Protein AF-A0A0B0MPN0-F1 (afdb_monomer_lite)

Sequence (778 aa):
MEGIQHKTVSVNGINMHIAEKGEGPLILFLHGFPELWYSWRNQINGLAALGYRALAPDLRGYGGTDAPDSVADYTCCHLVGDLIALLDTVAPQEKEDKVFVVGHDWGAIIAWYLCLFRPDRVKALFNLSVPFIPYDPRFKPVETWKAFYGKDHYIVRFQEPGVMEAEFAEIGVGRAVLELLSYRVPDPLYLPKGNLFGHPLDSPVNLPPWLSEKDADYYATQFQITGITGALNYYRNFDRNWELSAPWWKSQIKVPVKFAMGDLDLVYTMPVSVNGINMHIAEKGEGPLILFIHGFPELWYTWRHQINGLAALGYRALAPDLRGYGGTDAPDCVADYTCFHAVGDLIALLDMEAPPEKEDKVFVVGHDWGAIIAWFLCLFRPDRVKALFTLSAPFITCDPRFKPVETLEVLLGKDYYIVRFQEPGEMEAEFAEISLRRAVLELLSYRIPDPLYLRKGNLFGHPLDCPVNLPPWLSDQDADYYANQFQETGITGALNYYRNIDTDWELLAPWWKSQIQVPVKFAMGDHDLVYTMPGVKDYILNGGLKRNVPFLEEALVINGVSHWINEEIPDQINQLLPDKVKALVNLSVPFLRTHREIKPVDFWRSYYGADHYIYRFQKPGEIEAEFAEIGVERVEKELLTDFPVFLPKGKLFKRPLDEPITLPSWLSEEEANYYVTVFQKTGYTGALNFYRNFNRNWELLKPWVGSKIKAPTKFIVGDKDLVYHMPGIKDYIHNGGFQEDVPSLQQVVVMEGVGHFINMVKPDEINKYISDFFTQFV

pLDDT: mean 89.22, std 8.21, range [44.94, 98.81]

InterPro domains:
  IPR000073 Alpha/beta hydrolase fold-1 [PF00561] (25-135)
  IPR000073 Alpha/beta hydrolase fold-1 [PF00561] (288-412)
  IPR000639 Epoxide hydrolase-like [PR00412] (294-312)
  IPR000639 Epoxide hydrolase-like [PR00412] (314-329)
  IPR000639 Epoxide hydrolase-like [PR00412] (364-377)
  IPR000639 Epoxide hydrolase-like [PR00412] (378-391)
  IPR000639 Epoxide hydrolase-like [PR00412] (518-534)
  IPR000639 Epoxide hydrolase-like [PR00412] (558-580)
  IPR029058 Alpha/Beta hydrolase fold [G3DSA:3.40.50.1820] (1-271)
  IPR029058 Alpha/Beta hydrolase fold [G3DSA:3.40.50.1820] (272-576)
  IPR029058 Alpha/Beta hydrolase fold [G3DSA:3.40.50.1820] (577-777)
  IPR029058 Alpha/Beta hydrolase fold [SSF53474] (2-271)
  IPR029058 Alpha/Beta hydrolase fold [SSF53474] (272-577)
  IPR029058 Alpha/Beta hydrolase fold [SSF53474] (577-776)

Organism: Gossypium arboreum (NCBI:txid29729)

Structure (mmCIF, N/CA/C/O backbone):
data_AF-A0A0B0MPN0-F1
#
_entry.id   AF-A0A0B0MPN0-F1
#
loop_
_atom_site.group_PDB
_atom_site.id
_atom_site.type_symbol
_atom_site.label_atom_id
_atom_site.label_alt_id
_atom_site.label_comp_id
_atom_site.label_asym_id
_atom_site.label_entity_id
_atom_site.label_seq_id
_atom_site.pdbx_PDB_ins_code
_atom_site.Cartn_x
_atom_site.Cartn_y
_atom_site.Cartn_z
_atom_site.occupancy
_atom_site.B_iso_or_equiv
_atom_site.auth_seq_id
_atom_site.auth_comp_id
_atom_site.auth_asym_id
_atom_site.auth_atom_id
_atom_site.pdbx_PDB_model_num
ATOM 1 N N . MET A 1 1 ? -13.132 22.025 31.956 1.00 59.91 1 MET A N 1
ATOM 2 C CA . MET A 1 1 ? -13.134 21.162 33.161 1.00 59.91 1 MET A CA 1
ATOM 3 C C . MET A 1 1 ? -14.427 21.266 33.968 1.00 59.91 1 MET A C 1
ATOM 5 O O . MET A 1 1 ? -14.692 20.375 34.759 1.00 59.91 1 MET A O 1
ATOM 9 N N . GLU A 1 2 ? -15.248 22.305 33.779 1.00 74.38 2 GLU A N 1
ATOM 10 C CA . GLU A 1 2 ? -16.488 22.480 34.542 1.00 74.38 2 GLU A CA 1
ATOM 11 C C . GLU A 1 2 ? -17.448 21.277 34.396 1.00 74.38 2 GLU A C 1
ATOM 13 O O . GLU A 1 2 ? -17.776 20.826 33.290 1.00 74.38 2 GLU A O 1
ATOM 18 N N . GLY A 1 3 ? -17.860 20.719 35.536 1.00 86.69 3 GLY A N 1
ATOM 19 C CA . GLY A 1 3 ? -18.808 19.607 35.622 1.00 86.69 3 GLY A CA 1
ATOM 20 C C . GLY A 1 3 ? -18.246 18.201 35.379 1.00 86.69 3 GLY A C 1
ATOM 21 O O . GLY A 1 3 ? -19.047 17.274 35.312 1.00 86.69 3 GLY A O 1
ATOM 22 N N . ILE A 1 4 ? -16.927 18.014 35.234 1.00 96.25 4 ILE A N 1
ATOM 23 C CA . ILE A 1 4 ? -16.315 16.673 35.313 1.00 96.25 4 ILE A CA 1
ATOM 24 C C . ILE A 1 4 ? -16.164 16.315 36.795 1.00 96.25 4 ILE A C 1
ATOM 26 O O . ILE A 1 4 ? -15.570 17.075 37.560 1.00 96.25 4 ILE A O 1
ATOM 30 N N . GLN A 1 5 ? -16.739 15.187 37.211 1.00 96.75 5 GLN A N 1
ATOM 31 C CA . GLN A 1 5 ? -16.654 14.702 38.586 1.00 96.75 5 GLN A CA 1
ATOM 32 C C . GLN A 1 5 ? -15.420 13.823 38.750 1.00 96.75 5 GLN A C 1
ATOM 34 O O . GLN A 1 5 ? -15.197 12.921 37.949 1.00 96.75 5 GLN A O 1
ATOM 39 N N . HIS A 1 6 ? -14.661 14.057 39.817 1.00 97.38 6 HIS A N 1
ATOM 40 C CA . HIS A 1 6 ? -13.520 13.227 40.188 1.00 97.38 6 HIS A CA 1
ATOM 41 C C . HIS A 1 6 ? -13.854 12.396 41.418 1.00 97.38 6 HIS A C 1
ATOM 43 O O . HIS A 1 6 ? -14.409 12.918 42.388 1.00 97.38 6 HIS A O 1
ATOM 49 N N . LYS A 1 7 ? -13.527 11.106 41.376 1.00 96.75 7 LYS A N 1
ATOM 50 C CA . LYS A 1 7 ? -13.736 10.173 42.486 1.00 96.75 7 LYS A CA 1
ATOM 51 C C . LYS A 1 7 ? -12.523 9.270 42.624 1.00 96.75 7 LYS A C 1
ATOM 53 O O . LYS A 1 7 ? -11.818 9.020 41.653 1.00 96.75 7 LYS A O 1
ATOM 58 N N . THR A 1 8 ? -12.331 8.752 43.826 1.00 97.94 8 THR A N 1
ATOM 59 C CA . THR A 1 8 ? -11.408 7.651 44.087 1.00 97.94 8 THR A CA 1
ATOM 60 C C . THR A 1 8 ? -12.241 6.443 44.480 1.00 97.94 8 THR A C 1
ATOM 62 O O . THR A 1 8 ? -13.089 6.543 45.370 1.00 97.94 8 THR A O 1
ATOM 65 N N . VAL A 1 9 ? -12.038 5.322 43.797 1.00 97.50 9 VAL A N 1
ATOM 66 C CA . VAL A 1 9 ? -12.771 4.072 44.021 1.00 97.50 9 VAL A CA 1
ATOM 67 C C . VAL A 1 9 ? -11.791 2.941 44.300 1.00 97.50 9 VAL A C 1
ATOM 69 O O . VAL A 1 9 ? -10.774 2.818 43.626 1.00 97.50 9 VAL A O 1
ATOM 72 N N . SER A 1 10 ? -12.077 2.112 45.302 1.00 97.75 10 SER A N 1
ATOM 73 C CA . SER A 1 10 ? -11.238 0.952 45.613 1.00 97.75 10 SER A CA 1
ATOM 74 C C . SER A 1 10 ? -11.601 -0.209 44.687 1.00 97.75 10 SER A C 1
ATOM 76 O O . SER A 1 10 ? -12.720 -0.718 44.738 1.00 97.75 10 SER A O 1
ATOM 78 N N . VAL A 1 11 ? -10.663 -0.625 43.839 1.00 95.50 11 VAL A N 1
ATOM 79 C CA . VAL A 1 11 ? -10.842 -1.647 42.799 1.00 95.50 11 VAL A CA 1
ATOM 80 C C . VAL A 1 11 ? -9.646 -2.589 42.819 1.00 95.50 11 VAL A C 1
ATOM 82 O O . VAL A 1 11 ? -8.511 -2.139 42.863 1.00 95.50 11 VAL A O 1
ATOM 85 N N . ASN A 1 12 ? -9.882 -3.904 42.835 1.00 95.00 12 ASN A N 1
ATOM 86 C CA . ASN A 1 12 ? -8.824 -4.921 42.714 1.00 95.00 12 ASN A CA 1
ATOM 87 C C . ASN A 1 12 ? -7.579 -4.690 43.618 1.00 95.00 12 ASN A C 1
ATOM 89 O O . ASN A 1 12 ? -6.437 -4.896 43.210 1.00 95.00 12 ASN A O 1
ATOM 93 N N . GLY A 1 13 ? -7.801 -4.228 44.855 1.00 95.19 13 GLY A N 1
ATOM 94 C CA . GLY A 1 13 ? -6.736 -3.973 45.835 1.00 95.19 13 GLY A CA 1
ATOM 95 C C . GLY A 1 13 ? -5.993 -2.637 45.698 1.00 95.19 13 GLY A C 1
ATOM 96 O O . GLY A 1 13 ? -5.066 -2.414 46.470 1.00 95.19 13 GLY A O 1
ATOM 97 N N . ILE A 1 14 ? -6.400 -1.752 44.782 1.00 97.81 14 ILE A N 1
ATOM 98 C CA . ILE A 1 14 ? -5.857 -0.395 44.611 1.00 97.81 14 ILE A CA 1
ATOM 99 C C . ILE A 1 14 ? -6.950 0.672 44.734 1.00 97.81 14 ILE A C 1
ATOM 101 O O . ILE A 1 14 ? -8.127 0.412 44.484 1.00 97.81 14 ILE A O 1
ATOM 105 N N . ASN A 1 15 ? -6.572 1.893 45.100 1.00 98.44 15 ASN A N 1
ATOM 106 C CA . ASN A 1 15 ? -7.419 3.071 44.969 1.00 98.44 15 ASN A CA 1
ATOM 107 C C . ASN A 1 15 ? -7.193 3.693 43.592 1.00 98.44 15 ASN A C 1
ATOM 109 O O . ASN A 1 15 ? -6.090 4.124 43.266 1.00 98.44 15 ASN A O 1
ATOM 113 N N . MET A 1 16 ? -8.248 3.726 42.781 1.00 98.56 16 MET A N 1
ATOM 114 C CA . MET A 1 16 ? -8.216 4.238 41.418 1.00 98.56 16 MET A CA 1
ATOM 115 C C . MET A 1 16 ? -8.926 5.581 41.334 1.00 98.56 16 MET A C 1
ATOM 117 O O . MET A 1 16 ? -10.094 5.707 41.714 1.00 98.56 16 MET A O 1
ATOM 121 N N . HIS A 1 17 ? -8.219 6.585 40.826 1.00 98.44 17 HIS A N 1
ATOM 122 C CA . HIS A 1 17 ? -8.809 7.852 40.430 1.00 98.44 17 HIS A CA 1
ATOM 123 C C . HIS A 1 17 ? -9.611 7.676 39.142 1.00 98.44 17 HIS A C 1
ATOM 125 O O . HIS A 1 17 ? -9.168 7.028 38.194 1.00 98.44 17 HIS A O 1
ATOM 131 N N . ILE A 1 18 ? -10.800 8.274 39.120 1.00 98.38 18 ILE A N 1
ATOM 132 C CA . ILE A 1 18 ? -11.660 8.348 37.946 1.00 98.38 18 ILE A CA 1
ATOM 133 C C . ILE A 1 18 ? -12.172 9.765 37.723 1.00 98.38 18 ILE A C 1
ATOM 135 O O . ILE A 1 18 ? -12.485 10.494 38.668 1.00 98.38 18 ILE A O 1
ATOM 139 N N . ALA A 1 19 ? -12.319 10.125 36.453 1.00 98.12 19 ALA A N 1
ATOM 140 C CA . ALA A 1 19 ? -13.004 11.314 35.979 1.00 98.12 19 ALA A CA 1
ATOM 141 C C . ALA A 1 19 ? -14.244 10.905 35.175 1.00 98.12 19 ALA A C 1
ATOM 143 O O . ALA A 1 19 ? -14.139 10.134 34.220 1.00 98.12 19 ALA A O 1
ATOM 144 N N . GLU A 1 20 ? -15.423 11.413 35.536 1.00 97.19 20 GLU A N 1
ATOM 145 C CA . GLU A 1 20 ? -16.668 11.056 34.853 1.00 97.19 20 GLU A CA 1
ATOM 146 C C . GLU A 1 20 ? -17.622 12.228 34.612 1.00 97.19 20 GLU A C 1
ATOM 148 O O . GLU A 1 20 ? -17.629 13.222 35.345 1.00 97.19 20 GLU A O 1
ATOM 153 N N . LYS A 1 21 ? -18.452 12.104 33.569 1.00 97.38 21 LYS A N 1
ATOM 154 C CA . LYS A 1 21 ? -19.529 13.052 33.250 1.00 97.38 21 LYS A CA 1
ATOM 155 C C . LYS A 1 21 ? -20.630 12.389 32.413 1.00 97.38 21 LYS A C 1
ATOM 157 O O . LYS A 1 21 ? -20.330 11.611 31.512 1.00 97.38 21 LYS A O 1
ATOM 162 N N . GLY A 1 22 ? -21.888 12.761 32.660 1.00 94.56 22 GLY A N 1
ATOM 163 C CA . GLY A 1 22 ? -23.066 12.257 31.936 1.00 94.56 22 GLY A CA 1
ATOM 164 C C . GLY A 1 22 ? -23.755 11.069 32.622 1.00 94.56 22 GLY A C 1
ATOM 165 O O . GLY A 1 22 ? -23.261 10.559 33.623 1.00 94.56 22 GLY A O 1
ATOM 166 N N . GLU A 1 23 ? -24.917 10.656 32.103 1.00 89.00 23 GLU A N 1
ATOM 167 C CA . GLU A 1 23 ? -25.821 9.692 32.771 1.00 89.00 23 GLU A CA 1
ATOM 168 C C . GLU A 1 23 ? -26.392 8.589 31.847 1.00 89.00 23 GLU A C 1
ATOM 170 O O . GLU A 1 23 ? -27.219 7.795 32.287 1.00 89.00 23 GLU A O 1
ATOM 175 N N . GLY A 1 24 ? -25.977 8.517 30.576 1.00 92.31 24 GLY A N 1
ATOM 176 C CA . GLY A 1 24 ? -26.440 7.488 29.628 1.00 92.31 24 GLY A CA 1
ATOM 177 C C . GLY A 1 24 ? -25.464 6.318 29.449 1.00 92.31 24 GLY A C 1
ATOM 178 O O . GLY A 1 24 ? -24.717 6.025 30.381 1.00 92.31 24 GLY A O 1
ATOM 179 N N . PRO A 1 25 ? -25.436 5.656 28.270 1.00 94.25 25 PRO A N 1
ATOM 180 C CA . PRO A 1 25 ? -24.582 4.491 28.044 1.00 94.25 25 PRO A CA 1
ATOM 181 C C . PRO A 1 25 ? -23.108 4.788 28.326 1.00 94.25 25 PRO A C 1
ATOM 183 O O . PRO A 1 25 ? -22.572 5.789 27.838 1.00 94.25 25 PRO A O 1
ATOM 186 N N . LEU A 1 26 ? -22.462 3.909 29.088 1.00 96.81 26 LEU A N 1
ATOM 187 C CA . LEU A 1 26 ? -21.080 4.085 29.511 1.00 96.81 26 LEU A CA 1
ATOM 188 C C . LEU A 1 26 ? -20.071 3.894 28.369 1.00 96.81 26 LEU A C 1
ATOM 190 O O . LEU A 1 26 ? -20.081 2.893 27.643 1.00 96.81 26 LEU A O 1
ATOM 194 N N . ILE A 1 27 ? -19.164 4.864 28.265 1.00 98.06 27 ILE A N 1
ATOM 195 C CA . ILE A 1 27 ? -17.950 4.824 27.454 1.00 98.06 27 ILE A CA 1
ATOM 196 C C . ILE A 1 27 ? -16.753 4.874 28.403 1.00 98.06 27 ILE A C 1
ATOM 198 O O . ILE A 1 27 ? -16.539 5.879 29.086 1.00 98.06 27 ILE A O 1
ATOM 202 N N . LEU A 1 28 ? -15.985 3.788 28.433 1.00 98.50 28 LEU A N 1
ATOM 203 C CA . LEU A 1 28 ? -14.734 3.678 29.172 1.00 98.50 28 LEU A CA 1
ATOM 204 C C . LEU A 1 28 ? -13.570 4.137 28.288 1.00 98.50 28 LEU A C 1
ATOM 206 O O . LEU A 1 28 ? -13.326 3.553 27.234 1.00 98.50 28 LEU A O 1
ATOM 210 N N . PHE A 1 29 ? -12.846 5.156 28.735 1.00 98.81 29 PHE A N 1
ATOM 211 C CA . PHE A 1 29 ? -11.676 5.703 28.056 1.00 98.81 29 PHE A CA 1
ATOM 212 C C . PHE A 1 29 ? -10.381 5.247 28.720 1.00 98.81 29 PHE A C 1
ATOM 214 O O . PHE A 1 29 ? -10.213 5.439 29.918 1.00 98.81 29 PHE A O 1
ATOM 221 N N . LEU A 1 30 ? -9.450 4.692 27.950 1.00 98.81 30 LEU A N 1
ATOM 222 C CA . LEU A 1 30 ? -8.165 4.188 28.433 1.00 98.81 30 LEU A CA 1
ATOM 223 C C . LEU A 1 30 ? -7.036 4.987 27.776 1.00 98.81 30 LEU A C 1
ATOM 225 O O . LEU A 1 30 ? -6.897 4.964 26.554 1.00 98.81 30 LEU A O 1
ATOM 229 N N . HIS A 1 31 ? -6.271 5.726 28.580 1.00 98.38 31 HIS A N 1
ATOM 230 C CA . HIS A 1 31 ? -5.161 6.563 28.112 1.00 98.38 31 HIS A CA 1
ATOM 231 C C . HIS A 1 31 ? -3.860 5.762 27.928 1.00 98.38 31 HIS A C 1
ATOM 233 O O . HIS A 1 31 ? -3.738 4.642 28.425 1.00 98.38 31 HIS A O 1
ATOM 239 N N . GLY A 1 32 ? -2.893 6.356 27.232 1.00 95.88 32 GLY A N 1
ATOM 240 C CA . GLY A 1 32 ? -1.575 5.781 26.972 1.00 95.88 32 GLY A CA 1
ATOM 241 C C . GLY A 1 32 ? -0.439 6.318 27.843 1.00 95.88 32 GLY A C 1
ATOM 242 O O . GLY A 1 32 ? -0.651 6.824 28.948 1.00 95.88 32 GLY A O 1
ATOM 243 N N . PHE A 1 33 ? 0.779 6.220 27.320 1.00 94.44 33 PHE A N 1
ATOM 244 C CA . PHE A 1 33 ? 2.017 6.742 27.874 1.00 94.44 33 PHE A CA 1
ATOM 245 C C . PHE A 1 33 ? 2.575 7.886 27.006 1.00 94.44 33 PHE A C 1
ATOM 247 O O . PHE A 1 33 ? 2.724 7.702 25.801 1.00 94.44 33 PHE A O 1
ATOM 254 N N . PRO A 1 34 ? 2.987 9.027 27.592 1.00 92.62 34 PRO A N 1
ATOM 255 C CA . PRO A 1 34 ? 2.800 9.462 28.979 1.00 92.62 34 PRO A CA 1
ATOM 256 C C . PRO A 1 34 ? 1.518 10.302 29.129 1.00 92.62 34 PRO A C 1
ATOM 258 O O . PRO A 1 34 ? 1.550 11.531 29.100 1.00 92.62 34 PRO A O 1
ATOM 261 N N . GLU A 1 35 ? 0.373 9.641 29.304 1.00 95.12 35 GLU A N 1
ATOM 262 C CA . GLU A 1 35 ? -0.936 10.296 29.402 1.00 95.12 35 GLU A CA 1
ATOM 263 C C . GLU A 1 35 ? -1.612 10.081 30.764 1.00 95.12 35 GLU A C 1
ATOM 265 O O . GLU A 1 35 ? -1.098 9.375 31.628 1.00 95.12 35 GLU A O 1
ATOM 270 N N . LEU A 1 36 ? -2.776 10.714 30.944 1.00 97.19 36 LEU A N 1
ATOM 271 C CA . LEU A 1 36 ? -3.652 10.638 32.120 1.00 97.19 36 LEU A CA 1
ATOM 272 C C . LEU A 1 36 ? -5.120 10.642 31.660 1.00 97.19 36 LEU A C 1
ATOM 274 O O . LEU A 1 36 ? -5.398 10.876 30.478 1.00 97.19 36 LEU A O 1
ATOM 278 N N . TRP A 1 37 ? -6.084 10.525 32.585 1.00 97.56 37 TRP A N 1
ATOM 279 C CA . TRP A 1 37 ? -7.514 10.772 32.303 1.00 97.56 37 TRP A CA 1
ATOM 280 C C . TRP A 1 37 ? -7.729 12.086 31.523 1.00 97.56 37 TRP A C 1
ATOM 282 O O . TRP A 1 37 ? -8.643 12.217 30.704 1.00 97.56 37 TRP A O 1
ATOM 292 N N . TYR A 1 38 ? -6.856 13.067 31.779 1.00 96.56 38 TYR A N 1
ATOM 293 C CA . TYR A 1 38 ? -6.881 14.411 31.221 1.00 96.56 38 TYR A CA 1
ATOM 294 C C . TYR A 1 38 ? -6.759 14.452 29.690 1.00 96.56 38 TYR A C 1
ATOM 296 O O . TYR A 1 38 ? -7.303 15.377 29.071 1.00 96.56 38 TYR A O 1
ATOM 304 N N . SER A 1 39 ? -6.148 13.445 29.054 1.00 95.44 39 SER A N 1
ATOM 305 C CA . SER A 1 39 ? -6.120 13.322 27.586 1.00 95.44 39 SER A CA 1
ATOM 306 C C . SER A 1 39 ? -7.526 13.276 26.992 1.00 95.44 39 SER A C 1
ATOM 308 O O . SER A 1 39 ? -7.770 13.815 25.916 1.00 95.44 39 SER A O 1
ATOM 310 N N . TRP A 1 40 ? -8.489 12.745 27.746 1.00 97.38 40 TRP A N 1
ATOM 311 C CA . TRP A 1 40 ? -9.870 12.575 27.310 1.00 97.38 40 TRP A CA 1
ATOM 312 C C . TRP A 1 40 ? -10.785 13.753 27.654 1.00 97.38 40 TRP A C 1
ATOM 314 O O . TRP A 1 40 ? -11.977 13.712 27.348 1.00 97.38 40 TRP A O 1
ATOM 324 N N . ARG A 1 41 ? -10.278 14.836 28.264 1.00 94.69 41 ARG A N 1
ATOM 325 C CA . ARG A 1 41 ? -11.098 15.966 28.759 1.00 94.69 41 ARG A CA 1
ATOM 326 C C . ARG A 1 41 ? -12.033 16.573 27.706 1.00 94.69 41 ARG A C 1
ATOM 328 O O . ARG A 1 41 ? -13.125 17.035 28.046 1.00 94.69 41 ARG A O 1
ATOM 335 N N . ASN A 1 42 ? -11.622 16.576 26.440 1.00 94.06 42 ASN A N 1
ATOM 336 C CA . ASN A 1 42 ? -12.426 17.100 25.338 1.00 94.06 42 ASN A CA 1
ATOM 337 C C . ASN A 1 42 ? -13.535 16.109 24.953 1.00 94.06 42 ASN A C 1
ATOM 339 O O . ASN A 1 42 ? -14.704 16.490 24.866 1.00 94.06 42 ASN A O 1
ATOM 343 N N . GLN A 1 43 ? -13.192 14.827 24.818 1.00 96.88 43 GLN A N 1
ATOM 344 C CA . GLN A 1 43 ? -14.112 13.739 24.483 1.00 96.88 43 GLN A CA 1
ATOM 345 C C . GLN A 1 43 ? -15.148 13.509 25.587 1.00 96.88 43 GLN A C 1
ATOM 347 O O . GLN A 1 43 ? -16.325 13.346 25.276 1.00 96.88 43 GLN A O 1
ATOM 352 N N . ILE A 1 44 ? -14.751 13.586 26.862 1.00 97.44 44 ILE A N 1
ATOM 353 C CA . ILE A 1 44 ? -15.660 13.491 28.014 1.00 97.44 44 ILE A CA 1
ATOM 354 C C . ILE A 1 44 ? -16.774 14.535 27.900 1.00 97.44 44 ILE A C 1
ATOM 356 O O . ILE A 1 44 ? -17.949 14.206 28.035 1.00 97.44 44 ILE A O 1
ATOM 360 N N . ASN A 1 45 ? -16.429 15.795 27.612 1.00 94.75 45 ASN A N 1
ATOM 361 C CA . ASN A 1 45 ? -17.429 16.854 27.473 1.00 94.75 45 ASN A CA 1
ATOM 362 C C . ASN A 1 45 ? -18.300 16.672 26.224 1.00 94.75 45 ASN A C 1
ATOM 364 O O . ASN A 1 45 ? -19.519 16.809 26.317 1.00 94.75 45 ASN A O 1
ATOM 368 N N . GLY A 1 46 ? -17.688 16.353 25.079 1.00 95.94 46 GLY A N 1
ATOM 369 C CA . GLY A 1 46 ? -18.405 16.173 23.816 1.00 95.94 46 GLY A CA 1
ATOM 370 C C . GLY A 1 46 ? -19.404 15.017 23.858 1.00 95.94 46 GLY A C 1
ATOM 371 O O . GLY A 1 46 ? -20.560 15.189 23.484 1.00 95.94 46 GLY A O 1
ATOM 372 N N . LEU A 1 47 ? -18.995 13.852 24.366 1.00 96.88 47 LEU A N 1
ATOM 373 C CA . LEU A 1 47 ? -19.862 12.673 24.426 1.00 96.88 47 LEU A CA 1
ATOM 374 C C . LEU A 1 47 ? -20.909 12.767 25.537 1.00 96.88 47 LEU A C 1
ATOM 376 O O . LEU A 1 47 ? -22.041 12.333 25.327 1.00 96.88 47 LEU A O 1
ATOM 380 N N . ALA A 1 48 ? -20.592 13.401 26.672 1.00 95.56 48 ALA A N 1
ATOM 381 C CA . ALA A 1 48 ? -21.598 13.677 27.695 1.00 95.56 48 ALA A CA 1
ATOM 382 C C . ALA A 1 48 ? -22.723 14.585 27.171 1.00 95.56 48 ALA A C 1
ATOM 384 O O . ALA A 1 48 ? -23.893 14.341 27.458 1.00 95.56 48 ALA A O 1
ATOM 385 N N . ALA A 1 49 ? -22.395 15.586 26.345 1.00 95.12 49 ALA A N 1
ATOM 386 C CA . ALA A 1 49 ? -23.392 16.439 25.692 1.00 95.12 49 ALA A CA 1
ATOM 387 C C . ALA A 1 49 ? -24.276 15.679 24.683 1.00 95.12 49 ALA A C 1
ATOM 389 O O . ALA A 1 49 ? -25.404 16.092 24.424 1.00 95.12 49 ALA A O 1
ATOM 390 N N . LEU A 1 50 ? -23.790 14.555 24.148 1.00 97.12 50 LEU A N 1
ATOM 391 C CA . LEU A 1 50 ? -24.546 13.645 23.280 1.00 97.12 50 LEU A CA 1
ATOM 392 C C . LEU A 1 50 ? -25.334 12.577 24.059 1.00 97.12 50 LEU A C 1
ATOM 394 O O . LEU A 1 50 ? -25.926 11.689 23.449 1.00 97.12 50 LEU A O 1
ATOM 398 N N . GLY A 1 51 ? -25.357 12.657 25.392 1.00 96.06 51 GLY A N 1
ATOM 399 C CA . GLY A 1 51 ? -26.131 11.760 26.247 1.00 96.06 51 GLY A CA 1
ATOM 400 C C . GLY A 1 51 ? -25.417 10.468 26.639 1.00 96.06 51 GLY A C 1
ATOM 401 O O . GLY A 1 51 ? -26.076 9.563 27.138 1.00 96.06 51 GLY A O 1
ATOM 402 N N . TYR A 1 52 ? -24.101 10.356 26.448 1.00 95.81 52 TYR A N 1
ATOM 403 C CA . TYR A 1 52 ? -23.314 9.236 26.977 1.00 95.81 52 TYR A CA 1
ATOM 404 C C . TYR A 1 52 ? -22.818 9.522 28.395 1.00 95.81 52 TYR A C 1
ATOM 406 O O . TYR A 1 52 ? -22.688 10.677 28.801 1.00 95.81 52 TYR A O 1
ATOM 414 N N . ARG A 1 53 ? -22.500 8.473 29.154 1.00 96.25 53 ARG A N 1
ATOM 415 C CA . ARG A 1 53 ? -21.704 8.599 30.378 1.00 96.25 53 ARG A CA 1
ATOM 416 C C . ARG A 1 53 ? -20.251 8.316 30.024 1.00 96.25 53 ARG A C 1
ATOM 418 O O . ARG A 1 53 ? -19.900 7.194 29.687 1.00 96.25 53 ARG A O 1
ATOM 425 N N . ALA A 1 54 ? -19.407 9.335 30.065 1.00 97.69 54 ALA A N 1
ATOM 426 C CA . ALA A 1 54 ? -17.981 9.197 29.810 1.00 97.69 54 ALA A CA 1
ATOM 427 C C . ALA A 1 54 ? -17.239 8.956 31.128 1.00 97.69 54 ALA A C 1
ATOM 429 O O . ALA A 1 54 ? -17.426 9.725 32.071 1.00 97.69 54 ALA A O 1
ATOM 430 N N . LEU A 1 55 ? -16.397 7.923 31.177 1.00 97.88 55 LEU A N 1
ATOM 431 C CA . LEU A 1 55 ? -15.580 7.550 32.332 1.00 97.88 55 LEU A CA 1
ATOM 432 C C . LEU A 1 55 ? -14.129 7.335 31.892 1.00 97.88 55 LEU A C 1
ATOM 434 O O . LEU A 1 55 ? -13.865 6.490 31.040 1.00 97.88 55 LEU A O 1
ATOM 438 N N . ALA A 1 56 ? -13.199 8.067 32.495 1.00 98.56 56 ALA A N 1
ATOM 439 C CA . ALA A 1 56 ? -11.767 7.948 32.250 1.00 98.56 56 ALA A CA 1
ATOM 440 C C . ALA A 1 56 ? -11.027 7.762 33.588 1.00 98.56 56 ALA A C 1
ATOM 442 O O . ALA A 1 56 ? -10.984 8.711 34.376 1.00 98.56 56 ALA A O 1
ATOM 443 N N . PRO A 1 57 ? -10.491 6.568 33.893 1.00 98.44 57 PRO A N 1
ATOM 444 C CA . PRO A 1 57 ? -9.566 6.389 35.003 1.00 98.44 57 PRO A CA 1
ATOM 445 C C . PRO A 1 57 ? -8.185 6.972 34.687 1.00 98.44 57 PRO A C 1
ATOM 447 O O . PRO A 1 57 ? -7.769 6.982 33.527 1.00 98.44 57 PRO A O 1
ATOM 450 N N . ASP A 1 58 ? -7.452 7.365 35.728 1.00 98.44 58 ASP A N 1
ATOM 451 C CA . ASP A 1 58 ? -5.995 7.244 35.684 1.00 98.44 58 ASP A CA 1
ATOM 452 C C . ASP A 1 58 ? -5.654 5.761 35.871 1.00 98.44 58 ASP A C 1
ATOM 454 O O . ASP A 1 58 ? -6.096 5.126 36.834 1.00 98.44 58 ASP A O 1
ATOM 458 N N . LEU A 1 59 ? -4.919 5.171 34.932 1.00 98.38 59 LEU A N 1
ATOM 459 C CA . LEU A 1 59 ? -4.563 3.755 34.995 1.00 98.38 59 LEU A CA 1
ATOM 460 C C . LEU A 1 59 ? -3.602 3.471 36.162 1.00 98.38 59 LEU A C 1
ATOM 462 O O . LEU A 1 59 ? -2.962 4.368 36.703 1.00 98.38 59 LEU A O 1
ATOM 466 N N . ARG A 1 60 ? -3.489 2.199 36.565 1.00 97.88 60 ARG A N 1
ATOM 467 C CA . ARG A 1 60 ? -2.566 1.743 37.623 1.00 97.88 60 ARG A CA 1
ATOM 468 C C . ARG A 1 60 ? -1.176 2.358 37.444 1.00 97.88 60 ARG A C 1
ATOM 470 O O . ARG A 1 60 ? -0.583 2.197 36.380 1.00 97.88 60 ARG A O 1
ATOM 477 N N . GLY A 1 61 ? -0.634 3.004 38.474 1.00 96.62 61 GLY A N 1
ATOM 478 C CA . GLY A 1 61 ? 0.683 3.644 38.402 1.00 96.62 61 GLY A CA 1
ATOM 479 C C . GLY A 1 61 ? 0.734 5.005 37.703 1.00 96.62 61 GLY A C 1
ATOM 480 O O . GLY A 1 61 ? 1.836 5.495 37.460 1.00 96.62 61 GLY A O 1
ATOM 481 N N . TYR A 1 62 ? -0.418 5.603 37.392 1.00 97.25 62 TYR A N 1
ATOM 482 C CA . TYR A 1 62 ? -0.536 6.941 36.817 1.00 97.25 62 TYR A CA 1
ATOM 483 C C . TYR A 1 62 ? -1.347 7.872 37.720 1.00 97.25 62 TYR A C 1
ATOM 485 O O . TYR A 1 62 ? -2.284 7.446 38.396 1.00 97.25 62 TYR A O 1
ATOM 493 N N . GLY A 1 63 ? -1.016 9.165 37.666 1.00 95.00 63 GLY A N 1
ATOM 494 C CA . GLY A 1 63 ? -1.837 10.247 38.209 1.00 95.00 63 GLY A CA 1
ATOM 495 C C . GLY A 1 63 ? -2.317 10.011 39.642 1.00 95.00 63 GLY A C 1
ATOM 496 O O . GLY A 1 63 ? -1.521 9.789 40.551 1.00 95.00 63 GLY A O 1
ATOM 497 N N . GLY A 1 64 ? -3.632 10.092 39.847 1.00 95.31 64 GLY A N 1
ATOM 498 C CA . GLY A 1 64 ? -4.254 9.915 41.161 1.00 95.31 64 GLY A CA 1
ATOM 499 C C . GLY A 1 64 ? -4.499 8.462 41.589 1.00 95.31 64 GLY A C 1
ATOM 500 O O . GLY A 1 64 ? -5.156 8.256 42.611 1.00 95.31 64 GLY A O 1
ATOM 501 N N . THR A 1 65 ? -4.048 7.473 40.814 1.00 98.12 65 THR A N 1
ATOM 502 C CA . THR A 1 65 ? -4.238 6.041 41.088 1.00 98.12 65 THR A CA 1
ATOM 503 C C . THR A 1 65 ? -3.002 5.443 41.754 1.00 98.12 65 THR A C 1
ATOM 505 O O . THR A 1 65 ? -1.873 5.792 41.415 1.00 98.12 65 THR A O 1
ATOM 508 N N . ASP A 1 66 ? -3.208 4.509 42.688 1.00 97.94 66 ASP A N 1
ATOM 509 C CA . ASP A 1 66 ? -2.108 3.845 43.393 1.00 97.94 66 ASP A CA 1
ATOM 510 C C . ASP A 1 66 ? -1.097 3.205 42.417 1.00 97.94 66 ASP A C 1
ATOM 512 O O . ASP A 1 66 ? -1.447 2.646 41.368 1.00 97.94 66 ASP A O 1
ATOM 516 N N . ALA A 1 67 ? 0.179 3.255 42.807 1.00 96.50 67 ALA A N 1
ATOM 517 C CA . ALA A 1 67 ? 1.317 2.746 42.051 1.00 96.50 67 ALA A CA 1
ATOM 518 C C . ALA A 1 67 ? 2.042 1.654 42.859 1.00 96.50 67 ALA A C 1
ATOM 520 O O . ALA A 1 67 ? 2.952 1.973 43.621 1.00 96.50 67 ALA A O 1
ATOM 521 N N . PRO A 1 68 ? 1.649 0.371 42.742 1.00 96.06 68 PRO A N 1
ATOM 522 C CA . PRO A 1 68 ? 2.373 -0.722 43.390 1.00 96.06 68 PRO A CA 1
ATOM 523 C C . PRO A 1 68 ? 3.861 -0.731 43.011 1.00 96.06 68 PRO A C 1
ATOM 525 O O . PRO A 1 68 ? 4.207 -0.439 41.865 1.00 96.06 68 PRO A O 1
ATOM 528 N N . ASP A 1 69 ? 4.739 -1.094 43.948 1.00 93.06 69 ASP A N 1
ATOM 529 C CA . ASP A 1 69 ? 6.196 -1.049 43.733 1.00 93.06 69 ASP A CA 1
ATOM 530 C C . ASP A 1 69 ? 6.696 -2.167 42.803 1.00 93.06 69 ASP A C 1
ATOM 532 O O . ASP A 1 69 ? 7.650 -1.996 42.041 1.00 93.06 69 ASP A O 1
ATOM 536 N N . SER A 1 70 ? 6.071 -3.345 42.873 1.00 96.38 70 SER A N 1
ATOM 537 C CA . SER A 1 70 ? 6.519 -4.526 42.138 1.00 96.38 70 SER A CA 1
ATOM 538 C C . SER A 1 70 ? 6.167 -4.420 40.661 1.00 96.38 70 SER A C 1
ATOM 540 O O . SER A 1 70 ? 5.002 -4.295 40.286 1.00 96.38 70 SER A O 1
ATOM 542 N N . VAL A 1 71 ? 7.171 -4.603 39.799 1.00 96.94 71 VAL A N 1
ATOM 543 C CA . VAL A 1 71 ? 6.975 -4.727 38.348 1.00 96.94 71 VAL A CA 1
ATOM 544 C C . VAL A 1 71 ? 5.936 -5.807 38.029 1.00 96.94 71 VAL A C 1
ATOM 546 O O . VAL A 1 71 ? 5.121 -5.624 37.134 1.00 96.94 71 VAL A O 1
ATOM 549 N N . ALA A 1 72 ? 5.911 -6.922 38.765 1.00 96.12 72 ALA A N 1
ATOM 550 C CA . ALA A 1 72 ? 4.987 -8.029 38.498 1.00 96.12 72 ALA A CA 1
ATOM 551 C C . ALA A 1 72 ? 3.500 -7.686 38.721 1.00 96.12 72 ALA A C 1
ATOM 553 O O . ALA A 1 72 ? 2.636 -8.433 38.260 1.00 96.12 72 ALA A O 1
ATOM 554 N N . ASP A 1 73 ? 3.197 -6.540 39.336 1.00 97.38 73 ASP A N 1
ATOM 555 C CA . ASP A 1 73 ? 1.830 -6.094 39.619 1.00 97.38 73 ASP A CA 1
ATOM 556 C C . ASP A 1 73 ? 1.230 -5.248 38.474 1.00 97.38 73 ASP A C 1
ATOM 558 O O . ASP A 1 73 ? 0.157 -4.668 38.631 1.00 97.38 73 ASP A O 1
ATOM 562 N N . TYR A 1 74 ? 1.905 -5.185 37.316 1.00 98.06 74 TYR A N 1
ATOM 563 C CA . TYR A 1 74 ? 1.505 -4.428 36.113 1.00 98.06 74 TYR A CA 1
ATOM 564 C C . TYR A 1 74 ? 1.250 -5.328 34.890 1.00 98.06 74 TYR A C 1
ATOM 566 O O . TYR A 1 74 ? 1.335 -4.892 33.742 1.00 98.06 74 TYR A O 1
ATOM 574 N N . THR A 1 75 ? 0.961 -6.613 35.105 1.00 98.06 75 THR A N 1
ATOM 575 C CA . THR A 1 75 ? 0.650 -7.534 33.999 1.00 98.06 75 THR A CA 1
ATOM 576 C C . THR A 1 75 ? -0.713 -7.244 33.375 1.00 98.06 75 THR A C 1
ATOM 578 O O . THR A 1 75 ? -1.604 -6.694 34.023 1.00 98.06 75 THR A O 1
ATOM 581 N N . CYS A 1 76 ? -0.932 -7.702 32.140 1.00 96.06 76 CYS A N 1
ATOM 582 C CA . CYS A 1 76 ? -2.218 -7.593 31.447 1.00 96.06 76 CYS A CA 1
ATOM 583 C C . CYS A 1 76 ? -3.389 -8.144 32.279 1.00 96.06 76 CYS A C 1
ATOM 585 O O . CYS A 1 76 ? -4.490 -7.606 32.218 1.00 96.06 76 CYS A O 1
ATOM 587 N N . CYS A 1 77 ? -3.154 -9.172 33.102 1.00 97.12 77 CYS A N 1
ATOM 588 C CA . CYS A 1 77 ? -4.159 -9.727 34.008 1.00 97.12 77 CYS A CA 1
ATOM 589 C C . CYS A 1 77 ? -4.550 -8.753 35.128 1.00 97.12 77 CYS A C 1
ATOM 591 O O . CYS A 1 77 ? -5.736 -8.636 35.427 1.00 97.12 77 CYS A O 1
ATOM 593 N N . HIS A 1 78 ? -3.586 -8.042 35.724 1.00 98.50 78 HIS A N 1
ATOM 594 C CA . HIS A 1 78 ? -3.875 -7.011 36.726 1.00 98.50 78 HIS A CA 1
ATOM 595 C C . HIS A 1 78 ? -4.616 -5.836 36.094 1.00 98.50 78 HIS A C 1
ATOM 597 O O . HIS A 1 78 ? -5.657 -5.439 36.603 1.00 98.50 78 HIS A O 1
ATOM 603 N N . LEU A 1 79 ? -4.139 -5.352 34.944 1.00 98.25 79 LEU A N 1
ATOM 604 C CA . LEU A 1 79 ? -4.739 -4.217 34.241 1.00 98.25 79 LEU A CA 1
ATOM 605 C C . LEU A 1 79 ? -6.187 -4.507 33.828 1.00 98.25 79 LEU A C 1
ATOM 607 O O . LEU A 1 79 ? -7.081 -3.714 34.106 1.00 98.25 79 LEU A O 1
ATOM 611 N N . VAL A 1 80 ? -6.458 -5.673 33.230 1.00 98.38 80 VAL A N 1
ATOM 612 C CA . VAL A 1 80 ? -7.835 -6.082 32.908 1.00 98.38 80 VAL A CA 1
ATOM 613 C C . VAL A 1 80 ? -8.654 -6.319 34.180 1.00 98.38 80 VAL A C 1
ATOM 615 O O . VAL A 1 80 ? -9.823 -5.940 34.223 1.00 98.38 80 VAL A O 1
ATOM 618 N N . GLY A 1 81 ? -8.061 -6.907 35.223 1.00 98.19 81 GLY A N 1
ATOM 619 C CA . GLY A 1 81 ? -8.708 -7.096 36.523 1.00 98.19 81 GLY A CA 1
ATOM 620 C C . GLY A 1 81 ? -9.186 -5.782 37.144 1.00 98.19 81 GLY A C 1
ATOM 621 O O . GLY A 1 81 ? -10.323 -5.708 37.611 1.00 98.19 81 GLY A O 1
ATOM 622 N N . ASP A 1 82 ? -8.368 -4.731 37.063 1.00 98.50 82 ASP A N 1
ATOM 623 C CA . ASP A 1 82 ? -8.709 -3.389 37.535 1.00 98.50 82 ASP A CA 1
ATOM 624 C C . ASP A 1 82 ? -9.910 -2.825 36.777 1.00 98.50 82 ASP A C 1
ATOM 626 O O . ASP A 1 82 ? -10.850 -2.334 37.398 1.00 98.50 82 ASP A O 1
ATOM 630 N N . LEU A 1 83 ? -9.925 -2.950 35.444 1.00 98.12 83 LEU A N 1
ATOM 631 C CA . LEU A 1 83 ? -11.036 -2.465 34.623 1.00 98.12 83 LEU A CA 1
ATOM 632 C C . LEU A 1 83 ? -12.335 -3.218 34.912 1.00 98.12 83 LEU A C 1
ATOM 634 O O . LEU A 1 83 ? -13.395 -2.603 34.991 1.00 98.12 83 LEU A O 1
ATOM 638 N N . ILE A 1 84 ? -12.275 -4.536 35.108 1.00 97.25 84 ILE A N 1
ATOM 639 C CA . ILE A 1 84 ? -13.456 -5.327 35.469 1.00 97.25 84 ILE A CA 1
ATOM 640 C C . ILE A 1 84 ? -13.985 -4.927 36.847 1.00 97.25 84 ILE A C 1
ATOM 642 O O . ILE A 1 84 ? -15.181 -4.675 36.977 1.00 97.25 84 ILE A O 1
ATOM 646 N N . ALA A 1 85 ? -13.112 -4.809 37.851 1.00 97.00 85 ALA A N 1
ATOM 647 C CA . ALA A 1 85 ? -13.504 -4.379 39.190 1.00 97.00 85 ALA A CA 1
ATOM 648 C C . ALA A 1 85 ? -14.048 -2.940 39.197 1.00 97.00 85 ALA A C 1
ATOM 650 O O . ALA A 1 85 ? -15.019 -2.649 39.901 1.00 97.00 85 ALA A O 1
ATOM 651 N N . LEU A 1 86 ? -13.473 -2.051 38.381 1.00 97.00 86 LEU A N 1
ATOM 652 C CA . LEU A 1 86 ? -13.980 -0.699 38.176 1.00 97.00 86 LEU A CA 1
ATOM 653 C C . LEU A 1 86 ? -15.393 -0.731 37.602 1.00 97.00 86 LEU A C 1
ATOM 655 O O . LEU A 1 86 ? -16.291 -0.128 38.188 1.00 97.00 86 LEU A O 1
ATOM 659 N N . LEU A 1 87 ? -15.604 -1.454 36.500 1.00 95.25 87 LEU A N 1
ATOM 660 C CA . LEU A 1 87 ? -16.915 -1.574 35.866 1.00 95.25 87 LEU A CA 1
ATOM 661 C C . LEU A 1 87 ? -17.950 -2.159 36.830 1.00 95.25 87 LEU A C 1
ATOM 663 O O . LEU A 1 87 ? -19.033 -1.601 36.951 1.00 95.25 87 LEU A O 1
ATOM 667 N N . ASP A 1 88 ? -17.610 -3.204 37.584 1.00 93.62 88 ASP A N 1
ATOM 668 C CA . ASP A 1 88 ? -18.516 -3.798 38.575 1.00 93.62 88 ASP A CA 1
ATOM 669 C C . ASP A 1 88 ? -18.870 -2.819 39.712 1.00 93.62 88 ASP A C 1
ATOM 671 O O . ASP A 1 88 ? -19.978 -2.866 40.250 1.00 93.62 88 ASP A O 1
ATOM 675 N N . THR A 1 89 ? -17.963 -1.895 40.043 1.00 93.44 89 THR A N 1
ATOM 676 C CA . THR A 1 89 ? -18.172 -0.873 41.081 1.00 93.44 89 THR A CA 1
ATOM 677 C C . THR A 1 89 ? -19.041 0.287 40.589 1.00 93.44 89 THR A C 1
ATOM 679 O O . THR A 1 89 ? -19.922 0.758 41.310 1.00 93.44 89 THR A O 1
ATOM 682 N N . VAL A 1 90 ? -18.802 0.779 39.370 1.00 90.56 90 VAL A N 1
ATOM 683 C CA . VAL A 1 90 ? -19.425 2.017 38.854 1.00 90.56 90 VAL A CA 1
ATOM 684 C C . VAL A 1 90 ? -20.624 1.773 37.936 1.00 90.56 90 VAL A C 1
ATOM 686 O O . VAL A 1 90 ? -21.413 2.696 37.706 1.00 90.56 90 VAL A O 1
ATOM 689 N N . ALA A 1 91 ? -20.752 0.558 37.409 1.00 84.50 91 ALA A N 1
ATOM 690 C CA . ALA A 1 91 ? -21.784 0.096 36.487 1.00 84.50 91 ALA A CA 1
ATOM 691 C C . ALA A 1 91 ? -22.106 -1.393 36.764 1.00 84.50 91 ALA A C 1
ATOM 693 O O . ALA A 1 91 ? -21.800 -2.266 35.948 1.00 84.50 91 ALA A O 1
ATOM 694 N N . PRO A 1 92 ? -22.697 -1.713 37.934 1.00 76.88 92 PRO A N 1
ATOM 695 C CA . PRO A 1 92 ? -23.033 -3.090 38.290 1.00 76.88 92 PRO A CA 1
ATOM 696 C C . PRO A 1 92 ? -23.959 -3.720 37.239 1.00 76.88 92 PRO A C 1
ATOM 698 O O . PRO A 1 92 ? -24.788 -3.024 36.651 1.00 76.88 92 PRO A O 1
ATOM 701 N N . GLN A 1 93 ? -23.834 -5.038 37.034 1.00 63.66 93 GLN A N 1
ATOM 702 C CA . GLN A 1 93 ? -24.435 -5.793 35.915 1.00 63.66 93 GLN A CA 1
ATOM 703 C C . GLN A 1 93 ? -25.949 -5.568 35.726 1.00 63.66 93 GLN A C 1
ATOM 705 O O . GLN A 1 93 ? -26.444 -5.617 34.610 1.00 63.66 93 GLN A O 1
ATOM 710 N N . GLU A 1 94 ? -26.690 -5.229 36.783 1.00 56.78 94 GLU A N 1
ATOM 711 C CA . GLU A 1 94 ? -28.126 -4.911 36.702 1.00 56.78 94 GLU A CA 1
ATOM 712 C C . GLU A 1 94 ? -28.446 -3.584 35.977 1.00 56.78 94 GLU A C 1
ATOM 714 O O . GLU A 1 94 ? -29.602 -3.339 35.632 1.00 56.78 94 GLU A O 1
ATOM 719 N N . LYS A 1 95 ? -27.451 -2.710 35.758 1.00 61.31 95 LYS A N 1
ATOM 720 C CA . LYS A 1 95 ? -27.604 -1.408 35.082 1.00 61.31 95 LYS A CA 1
ATOM 721 C C . LYS A 1 95 ? -27.041 -1.393 33.659 1.00 61.31 95 LYS A C 1
ATOM 723 O O . LYS A 1 95 ? -27.656 -0.774 32.796 1.00 61.31 95 LYS A O 1
ATOM 728 N N . GLU A 1 96 ? -25.909 -2.055 33.406 1.00 67.56 96 GLU A N 1
ATOM 729 C CA . GLU A 1 96 ? -25.243 -2.094 32.093 1.00 67.56 96 GLU A CA 1
ATOM 730 C C . GLU A 1 96 ? -24.464 -3.412 31.891 1.00 67.56 96 GLU A C 1
ATOM 732 O O . GLU A 1 96 ? -23.400 -3.607 32.474 1.00 67.56 96 GLU A O 1
ATOM 737 N N . ASP A 1 97 ? -24.952 -4.306 31.021 1.00 78.62 97 ASP A N 1
ATOM 738 C CA . ASP A 1 97 ? -24.279 -5.591 30.735 1.00 78.62 97 ASP A CA 1
ATOM 739 C C . ASP A 1 97 ? -22.951 -5.424 29.969 1.00 78.62 97 ASP A C 1
ATOM 741 O O . ASP A 1 97 ? -21.983 -6.155 30.194 1.00 78.62 97 ASP A O 1
ATOM 745 N N . LYS A 1 98 ? -22.899 -4.466 29.034 1.00 92.94 98 LYS A N 1
ATOM 746 C CA . LYS A 1 98 ? -21.745 -4.206 28.160 1.00 92.94 98 LYS A CA 1
ATOM 747 C C . LYS A 1 98 ? -21.525 -2.715 27.956 1.00 92.94 98 LYS A C 1
ATOM 749 O O . LYS A 1 98 ? -22.484 -1.985 27.711 1.00 92.94 98 LYS A O 1
ATOM 754 N N . VAL A 1 99 ? -20.261 -2.302 27.928 1.00 96.31 99 VAL A N 1
ATOM 755 C CA . VAL A 1 99 ? -19.856 -0.895 27.765 1.00 96.31 99 VAL A CA 1
ATOM 756 C C . VAL A 1 99 ? -19.166 -0.652 26.427 1.00 96.31 99 VAL A C 1
ATOM 758 O O . VAL A 1 99 ? -18.656 -1.583 25.799 1.00 96.31 99 VAL A O 1
ATOM 761 N N . PHE A 1 100 ? -19.138 0.595 25.971 1.00 98.06 100 PHE A N 1
ATOM 762 C CA . PHE A 1 100 ? -18.248 0.996 24.883 1.00 98.06 100 PHE A CA 1
ATOM 763 C C . PHE A 1 100 ? -16.852 1.267 25.443 1.00 98.06 100 PHE A C 1
ATOM 765 O O . PHE A 1 100 ? -16.725 1.780 26.553 1.00 98.06 100 PHE A O 1
ATOM 772 N N . VAL A 1 101 ? -15.811 0.936 24.683 1.00 98.69 101 VAL A N 1
ATOM 773 C CA . VAL A 1 101 ? -14.421 1.163 25.096 1.00 98.69 101 VAL A CA 1
ATOM 774 C C . VAL A 1 101 ? -13.706 1.987 24.037 1.00 98.69 101 VAL A C 1
ATOM 776 O O . VAL A 1 101 ? -13.874 1.746 22.840 1.00 98.69 101 VAL A O 1
ATOM 779 N N . VAL A 1 102 ? -12.912 2.954 24.484 1.00 98.69 102 VAL A N 1
ATOM 780 C CA . VAL A 1 102 ? -12.008 3.742 23.649 1.00 98.69 102 VAL A CA 1
ATOM 781 C C . VAL A 1 102 ? -10.611 3.652 24.247 1.00 98.69 102 VAL A C 1
ATOM 783 O O . VAL A 1 102 ? -10.441 3.953 25.425 1.00 98.69 102 VAL A O 1
ATOM 786 N N . GLY A 1 103 ? -9.629 3.223 23.460 1.00 98.31 103 GLY A N 1
ATOM 787 C CA . GLY A 1 103 ? -8.242 3.078 23.907 1.00 98.31 103 GLY A CA 1
ATOM 788 C C . GLY A 1 103 ? -7.278 3.871 23.034 1.00 98.31 103 GLY A C 1
ATOM 789 O O . GLY A 1 103 ? -7.498 3.998 21.831 1.00 98.31 103 GLY A O 1
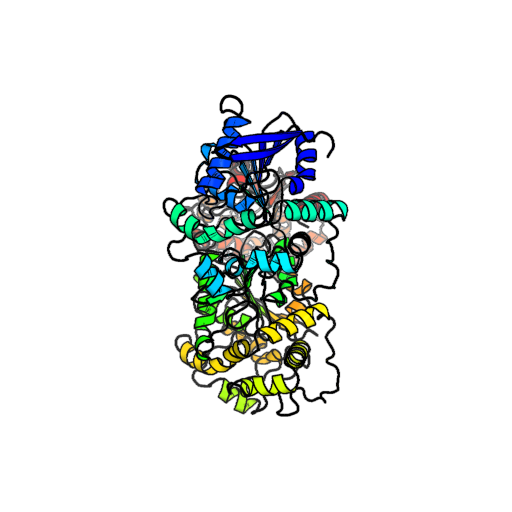ATOM 790 N N . HIS A 1 104 ? -6.221 4.401 23.644 1.00 97.44 104 HIS A N 1
ATOM 791 C CA . HIS A 1 104 ? -5.111 5.073 22.968 1.00 97.44 104 HIS A CA 1
ATOM 792 C C . HIS A 1 104 ? -3.770 4.571 23.521 1.00 97.44 104 HIS A C 1
ATOM 794 O O . HIS A 1 104 ? -3.653 4.395 24.734 1.00 97.44 104 HIS A O 1
ATOM 800 N N . ASP A 1 105 ? -2.794 4.302 22.646 1.00 94.88 105 ASP A N 1
ATOM 801 C CA . ASP A 1 105 ? -1.446 3.812 22.994 1.00 94.88 105 ASP A CA 1
ATOM 802 C C . ASP A 1 105 ? -1.482 2.602 23.972 1.00 94.88 105 ASP A C 1
ATOM 804 O O . ASP A 1 105 ? -2.078 1.573 23.640 1.00 94.88 105 ASP A O 1
ATOM 808 N N . TRP A 1 106 ? -0.944 2.660 25.195 1.00 97.00 106 TRP A N 1
ATOM 809 C CA . TRP A 1 106 ? -1.072 1.571 26.175 1.00 97.00 106 TRP A CA 1
ATOM 810 C C . TRP A 1 106 ? -2.519 1.254 26.529 1.00 97.00 106 TRP A C 1
ATOM 812 O O . TRP A 1 106 ? -2.874 0.086 26.701 1.00 97.00 106 TRP A O 1
ATOM 822 N N . GLY A 1 107 ? -3.379 2.266 26.585 1.00 98.06 107 GLY A N 1
ATOM 823 C CA . GLY A 1 107 ? -4.814 2.087 26.738 1.00 98.06 107 GLY A CA 1
ATOM 824 C C . GLY A 1 107 ? -5.416 1.266 25.600 1.00 98.06 107 GLY A C 1
ATOM 825 O O . GLY A 1 107 ? -6.336 0.482 25.838 1.00 98.06 107 GLY A O 1
ATOM 826 N N . ALA A 1 108 ? -4.859 1.360 24.388 1.00 97.81 108 ALA A N 1
ATOM 827 C CA . ALA A 1 108 ? -5.255 0.524 23.262 1.00 97.81 108 ALA A CA 1
ATOM 828 C C . ALA A 1 108 ? -4.803 -0.935 23.425 1.00 97.81 108 ALA A C 1
ATOM 830 O O . ALA A 1 108 ? -5.602 -1.843 23.179 1.00 97.81 108 ALA A O 1
ATOM 831 N N . ILE A 1 109 ? -3.583 -1.174 23.921 1.00 97.56 109 ILE A N 1
ATOM 832 C CA . ILE A 1 109 ? -3.090 -2.520 24.272 1.00 97.56 109 ILE A CA 1
ATOM 833 C C . ILE A 1 109 ? -3.982 -3.164 25.345 1.00 97.56 109 ILE A C 1
ATOM 835 O O . ILE A 1 109 ? -4.392 -4.320 25.223 1.00 97.56 109 ILE A O 1
ATOM 839 N N . ILE A 1 110 ? -4.335 -2.413 26.390 1.00 98.31 110 ILE A N 1
ATOM 840 C CA . ILE A 1 110 ? -5.203 -2.897 27.472 1.00 98.31 110 ILE A CA 1
ATOM 841 C C . ILE A 1 110 ? -6.619 -3.163 26.953 1.00 98.31 110 ILE A C 1
ATOM 843 O O . ILE A 1 110 ? -7.221 -4.171 27.324 1.00 98.31 110 ILE A O 1
ATOM 847 N N . ALA A 1 111 ? -7.142 -2.318 26.059 1.00 98.56 111 ALA A N 1
ATOM 848 C CA . ALA A 1 111 ? -8.434 -2.541 25.416 1.00 98.56 111 ALA A CA 1
ATOM 849 C C . ALA A 1 111 ? -8.456 -3.844 24.599 1.00 98.56 111 ALA A C 1
ATOM 851 O O . ALA A 1 111 ? -9.457 -4.569 24.639 1.00 98.56 111 ALA A O 1
ATOM 852 N N . TRP A 1 112 ? -7.356 -4.184 23.912 1.00 97.75 112 TRP A N 1
ATOM 853 C CA . TRP A 1 112 ? -7.217 -5.474 23.231 1.00 97.75 112 TRP A CA 1
ATOM 854 C C . TRP A 1 112 ? -7.277 -6.644 24.210 1.00 97.75 112 TRP A C 1
ATOM 856 O O . TRP A 1 112 ? -8.063 -7.567 23.993 1.00 97.75 112 TRP A O 1
ATOM 866 N N . TYR A 1 113 ? -6.525 -6.588 25.314 1.00 97.94 113 TYR A N 1
ATOM 867 C CA . TYR A 1 113 ? -6.591 -7.618 26.354 1.00 97.94 113 TYR A CA 1
ATOM 868 C C . TYR A 1 113 ? -7.982 -7.722 26.985 1.00 97.94 113 TYR A C 1
ATOM 870 O O . TYR A 1 113 ? -8.478 -8.828 27.181 1.00 97.94 113 TYR A O 1
ATOM 878 N N . LEU A 1 114 ? -8.661 -6.602 27.241 1.00 98.06 114 LEU A N 1
ATOM 879 C CA . LEU A 1 114 ? -10.029 -6.600 27.760 1.00 98.06 114 LEU A CA 1
ATOM 880 C C . LEU A 1 114 ? -10.995 -7.285 26.784 1.00 98.06 114 LEU A C 1
ATOM 882 O O . LEU A 1 114 ? -11.781 -8.136 27.197 1.00 98.06 114 LEU A O 1
ATOM 886 N N . CYS A 1 115 ? -10.913 -6.972 25.489 1.00 97.75 115 CYS A N 1
ATOM 887 C CA . CYS A 1 115 ? -11.745 -7.604 24.463 1.00 97.75 115 CYS A CA 1
ATOM 888 C C . CYS A 1 115 ? -11.413 -9.088 24.254 1.00 97.75 115 CYS A C 1
ATOM 890 O O . CYS A 1 115 ? -12.286 -9.856 23.852 1.00 97.75 115 CYS A O 1
ATOM 892 N N . LEU A 1 116 ? -10.170 -9.493 24.510 1.00 95.88 116 LEU A N 1
ATOM 893 C CA . LEU A 1 116 ? -9.716 -10.875 24.393 1.00 95.88 116 LEU A CA 1
ATOM 894 C C . LEU A 1 116 ? -10.128 -11.720 25.607 1.00 95.88 116 LEU A C 1
ATOM 896 O O . LEU A 1 116 ? -10.598 -12.847 25.451 1.00 95.88 116 LEU A O 1
ATOM 900 N N . PHE A 1 117 ? -9.967 -11.181 26.816 1.00 96.12 117 PHE A N 1
ATOM 901 C CA . PHE A 1 117 ? -10.203 -11.898 28.070 1.00 96.12 117 PHE A CA 1
ATOM 902 C C . PHE A 1 117 ? -11.661 -11.820 28.513 1.00 96.12 117 PHE A C 1
ATOM 904 O O . PHE A 1 117 ? -12.179 -12.784 29.071 1.00 96.12 117 PHE A O 1
ATOM 911 N N . ARG A 1 118 ? -12.322 -10.682 28.270 1.00 94.69 118 ARG A N 1
ATOM 912 C CA . ARG A 1 118 ? -13.698 -10.387 28.693 1.00 94.69 118 ARG A CA 1
ATOM 913 C C . ARG A 1 118 ? -14.537 -9.754 27.571 1.00 94.69 118 ARG A C 1
ATOM 915 O O . ARG A 1 118 ? -15.130 -8.686 27.763 1.00 94.69 118 ARG A O 1
ATOM 922 N N . PRO A 1 119 ? -14.665 -10.414 26.399 1.00 95.06 119 PRO A N 1
ATOM 923 C CA . PRO A 1 119 ? -15.549 -9.947 25.322 1.00 95.06 119 PRO A CA 1
ATOM 924 C C . PRO A 1 119 ? -17.021 -9.856 25.759 1.00 95.06 119 PRO A C 1
ATOM 926 O O . PRO A 1 119 ? -17.830 -9.169 25.132 1.00 95.06 119 PRO A O 1
ATOM 929 N N . ASP A 1 120 ? -17.386 -10.545 26.841 1.00 94.12 120 ASP A N 1
ATOM 930 C CA . ASP A 1 120 ? -18.697 -10.474 27.478 1.00 94.12 120 ASP A CA 1
ATOM 931 C C . ASP A 1 120 ? -19.006 -9.096 28.074 1.00 94.12 120 ASP A C 1
ATOM 933 O O . ASP A 1 120 ? -20.179 -8.794 28.250 1.00 94.12 120 ASP A O 1
ATOM 937 N N . ARG A 1 121 ? -17.999 -8.246 28.317 1.00 94.88 121 ARG A N 1
ATOM 938 C CA . ARG A 1 121 ? -18.159 -6.922 28.944 1.00 94.88 121 ARG A CA 1
ATOM 939 C C . ARG A 1 121 ? -18.070 -5.748 27.974 1.00 94.88 121 ARG A C 1
ATOM 941 O O . ARG A 1 121 ? -18.377 -4.621 28.357 1.00 94.88 121 ARG A O 1
ATOM 948 N N . VAL A 1 122 ? -17.697 -5.991 26.716 1.00 97.00 122 VAL A N 1
ATOM 949 C CA . VAL A 1 122 ? -17.482 -4.930 25.721 1.00 97.00 122 VAL A CA 1
ATOM 950 C C . VAL A 1 122 ? -18.521 -5.013 24.604 1.00 97.00 122 VAL A C 1
ATOM 952 O O . VAL A 1 122 ? -18.732 -6.059 23.987 1.00 97.00 122 VAL A O 1
ATOM 955 N N . LYS A 1 123 ? -19.192 -3.889 24.345 1.00 96.38 123 LYS A N 1
ATOM 956 C CA . LYS A 1 123 ? -20.210 -3.736 23.300 1.00 96.38 123 LYS A CA 1
ATOM 957 C C . LYS A 1 123 ? -19.584 -3.442 21.940 1.00 96.38 123 LYS A C 1
ATOM 959 O O . LYS A 1 123 ? -19.956 -4.072 20.956 1.00 96.38 123 LYS A O 1
ATOM 964 N N . ALA A 1 124 ? -18.658 -2.490 21.903 1.00 97.69 124 ALA A N 1
ATOM 965 C CA . ALA A 1 124 ? -17.821 -2.167 20.754 1.00 97.69 124 ALA A CA 1
ATOM 966 C C . ALA A 1 124 ? -16.563 -1.428 21.234 1.00 97.69 124 ALA A C 1
ATOM 968 O O . ALA A 1 124 ? -16.598 -0.755 22.269 1.00 97.69 124 ALA A O 1
ATOM 969 N N . LEU A 1 125 ? -15.482 -1.549 20.467 1.00 98.62 125 LEU A N 1
ATOM 970 C CA . LEU A 1 125 ? -14.199 -0.898 20.716 1.00 98.62 125 LEU A CA 1
ATOM 971 C C . LEU A 1 125 ? -13.906 0.117 19.606 1.00 98.62 125 LEU A C 1
ATOM 973 O O . LEU A 1 125 ? -13.997 -0.215 18.424 1.00 98.62 125 LEU A O 1
ATOM 977 N N . PHE A 1 126 ? -13.516 1.333 19.980 1.00 98.12 126 PHE A N 1
ATOM 978 C CA . PHE A 1 126 ? -12.846 2.266 19.078 1.00 98.12 126 PHE A CA 1
ATOM 979 C C . PHE A 1 126 ? -11.403 2.462 19.541 1.00 98.12 126 PHE A C 1
ATOM 981 O O . PHE A 1 126 ? -11.170 3.108 20.557 1.00 98.12 126 PHE A O 1
ATOM 988 N N . ASN A 1 127 ? -10.447 1.860 18.837 1.00 97.12 127 ASN A N 1
ATOM 989 C CA . ASN A 1 127 ? -9.050 1.851 19.261 1.00 97.12 127 ASN A CA 1
ATOM 990 C C . ASN A 1 127 ? -8.178 2.777 18.419 1.00 97.12 127 ASN A C 1
ATOM 992 O O . ASN A 1 127 ? -8.382 2.885 17.209 1.00 97.12 127 ASN A O 1
ATOM 996 N N . LEU A 1 128 ? -7.217 3.423 19.074 1.00 94.75 128 LEU A N 1
ATOM 997 C CA . LEU A 1 128 ? -6.348 4.433 18.487 1.00 94.75 128 LEU A CA 1
ATOM 998 C C . LEU A 1 128 ? -4.869 4.049 18.637 1.00 94.75 128 LEU A C 1
ATOM 1000 O O . LEU A 1 128 ? -4.484 3.488 19.663 1.00 94.75 128 LEU A O 1
ATOM 1004 N N . SER A 1 129 ? -4.046 4.429 17.657 1.00 90.75 129 SER A N 1
ATOM 1005 C CA . SER A 1 129 ? -2.577 4.287 17.649 1.00 90.75 129 SER A CA 1
ATOM 1006 C C . SER A 1 129 ? -2.057 2.843 17.564 1.00 90.75 129 SER A C 1
ATOM 1008 O O . SER A 1 129 ? -1.465 2.484 16.558 1.00 90.75 129 SER A O 1
ATOM 1010 N N . VAL A 1 130 ? -2.316 1.959 18.533 1.00 91.44 130 VAL A N 1
ATOM 1011 C CA . VAL A 1 130 ? -1.651 0.636 18.578 1.00 91.44 130 VAL A CA 1
ATOM 1012 C C . VAL A 1 130 ? -2.544 -0.490 18.024 1.00 91.44 130 VAL A C 1
ATOM 1014 O O . VAL A 1 130 ? -3.614 -0.763 18.592 1.00 91.44 130 VAL A O 1
ATOM 1017 N N . PRO A 1 131 ? -2.137 -1.196 16.944 1.00 89.94 131 PRO A N 1
ATOM 1018 C CA . PRO A 1 131 ? -2.924 -2.283 16.366 1.00 89.94 131 PRO A CA 1
ATOM 1019 C C . PRO A 1 131 ? -2.941 -3.529 17.263 1.00 89.94 131 PRO A C 1
ATOM 1021 O O . PRO A 1 131 ? -2.132 -3.694 18.177 1.00 89.94 131 PRO A O 1
ATOM 1024 N N . PHE A 1 132 ? -3.887 -4.436 17.007 1.00 90.50 132 PHE A N 1
ATOM 1025 C CA . PHE A 1 132 ? -3.906 -5.735 17.677 1.00 90.50 132 PHE A CA 1
ATOM 1026 C C . PHE A 1 132 ? -2.772 -6.608 17.134 1.00 90.50 132 PHE A C 1
ATOM 1028 O O . PHE A 1 132 ? -2.806 -6.992 15.967 1.00 90.50 132 PHE A O 1
ATOM 1035 N N . ILE A 1 133 ? -1.809 -6.958 17.989 1.00 84.62 133 ILE A N 1
ATOM 1036 C CA . ILE A 1 133 ? -0.729 -7.895 17.665 1.00 84.62 133 ILE A CA 1
ATOM 1037 C C . ILE A 1 133 ? -1.105 -9.271 18.240 1.00 84.62 133 ILE A C 1
ATOM 1039 O O . ILE A 1 133 ? -1.138 -9.426 19.465 1.00 84.62 133 ILE A O 1
ATOM 1043 N N . PRO A 1 134 ? -1.426 -10.276 17.402 1.00 81.88 134 PRO A N 1
ATOM 1044 C CA . PRO A 1 134 ? -1.741 -11.615 17.884 1.00 81.88 134 PRO A CA 1
ATOM 1045 C C . PRO A 1 134 ? -0.542 -12.259 18.584 1.00 81.88 134 PRO A C 1
ATOM 1047 O O . PRO A 1 134 ? 0.602 -12.077 18.175 1.00 81.88 134 PRO A O 1
ATOM 1050 N N . TYR A 1 135 ? -0.812 -13.083 19.597 1.00 85.44 135 TYR A N 1
ATOM 1051 C CA . TYR A 1 135 ? 0.226 -13.897 20.226 1.00 85.44 135 TYR A CA 1
ATOM 1052 C C . TYR A 1 135 ? 0.893 -14.829 19.199 1.00 85.44 135 TYR A C 1
ATOM 1054 O O . TYR A 1 135 ? 0.209 -15.617 18.533 1.00 85.44 135 TYR A O 1
ATOM 1062 N N . ASP A 1 136 ? 2.226 -14.793 19.144 1.00 82.19 136 ASP A N 1
ATOM 1063 C CA . ASP A 1 136 ? 3.052 -15.716 18.370 1.00 82.19 136 ASP A CA 1
ATOM 1064 C C . ASP A 1 136 ? 4.126 -16.355 19.270 1.00 82.19 136 ASP A C 1
ATOM 1066 O O . ASP A 1 136 ? 4.970 -15.636 19.813 1.00 82.19 136 ASP A O 1
ATOM 1070 N N . PRO A 1 137 ? 4.143 -17.695 19.425 1.00 82.06 137 PRO A N 1
ATOM 1071 C CA . PRO A 1 137 ? 5.112 -18.382 20.278 1.00 82.06 137 PRO A CA 1
ATOM 1072 C C . PRO A 1 137 ? 6.564 -18.284 19.779 1.00 82.06 137 PRO A C 1
ATOM 1074 O O . PRO A 1 137 ? 7.478 -18.689 20.494 1.00 82.06 137 PRO A O 1
ATOM 1077 N N . ARG A 1 138 ? 6.796 -17.790 18.557 1.00 79.62 138 ARG A N 1
ATOM 1078 C CA . ARG A 1 138 ? 8.133 -17.666 17.959 1.00 79.62 138 ARG A CA 1
ATOM 1079 C C . ARG A 1 138 ? 8.829 -16.353 18.305 1.00 79.62 138 ARG A C 1
ATOM 1081 O O . ARG A 1 138 ? 10.051 -16.296 18.224 1.00 79.62 138 ARG A O 1
ATOM 1088 N N . PHE A 1 139 ? 8.075 -15.319 18.675 1.00 80.00 139 PHE A N 1
ATOM 1089 C CA . PHE A 1 139 ? 8.591 -13.959 18.819 1.00 80.00 139 PHE A CA 1
ATOM 1090 C C . PHE A 1 139 ? 8.402 -13.469 20.248 1.00 80.00 139 PHE A C 1
ATOM 1092 O O . PHE A 1 139 ? 7.321 -13.025 20.636 1.00 80.00 139 PHE A O 1
ATOM 1099 N N . LYS A 1 140 ? 9.472 -13.560 21.042 1.00 87.75 140 LYS A N 1
ATOM 1100 C CA . LYS A 1 140 ? 9.496 -13.006 22.395 1.00 87.75 140 LYS A CA 1
ATOM 1101 C C . LYS A 1 140 ? 9.676 -11.482 22.312 1.00 87.75 140 LYS A C 1
ATOM 1103 O O . LYS A 1 140 ? 10.677 -11.052 21.732 1.00 87.75 140 LYS A O 1
ATOM 1108 N N . PRO A 1 141 ? 8.744 -10.659 22.825 1.00 88.31 141 PRO A N 1
ATOM 1109 C CA . PRO A 1 141 ? 8.638 -9.264 22.403 1.00 88.31 141 PRO A CA 1
ATOM 1110 C C . PRO A 1 141 ? 9.896 -8.415 22.628 1.00 88.31 141 PRO A C 1
ATOM 1112 O O . PRO A 1 141 ? 10.390 -7.803 21.686 1.00 88.31 141 PRO A O 1
ATOM 1115 N N . VAL A 1 142 ? 10.463 -8.392 23.838 1.00 92.81 142 VAL A N 1
ATOM 1116 C CA . VAL A 1 142 ? 11.607 -7.514 24.161 1.00 92.81 142 VAL A CA 1
ATOM 1117 C C . VAL A 1 142 ? 12.861 -7.915 23.387 1.00 92.81 142 VAL A C 1
ATOM 1119 O O . VAL A 1 142 ? 13.582 -7.054 22.880 1.00 92.81 142 VAL A O 1
ATOM 1122 N N . GLU A 1 143 ? 13.113 -9.218 23.262 1.00 86.00 143 GLU A N 1
ATOM 1123 C CA . GLU A 1 143 ? 14.222 -9.750 22.461 1.00 86.00 143 GLU A CA 1
ATOM 1124 C C . GLU A 1 143 ? 14.051 -9.396 20.981 1.00 86.00 143 GLU A C 1
ATOM 1126 O O . GLU A 1 143 ? 15.012 -9.002 20.326 1.00 86.00 143 GLU A O 1
ATOM 1131 N N . THR A 1 144 ? 12.813 -9.459 20.494 1.00 81.50 144 THR A N 1
ATOM 1132 C CA . THR A 1 144 ? 12.441 -9.120 19.119 1.00 81.50 144 THR A CA 1
ATOM 1133 C C . THR A 1 144 ? 12.652 -7.627 18.839 1.00 81.50 144 THR A C 1
ATOM 1135 O O . THR A 1 144 ? 13.364 -7.281 17.901 1.00 81.50 144 THR A O 1
ATOM 1138 N N . TRP A 1 145 ? 12.154 -6.722 19.693 1.00 83.12 145 TRP A N 1
ATOM 1139 C CA . TRP A 1 145 ? 12.411 -5.280 19.549 1.00 83.12 145 TRP A CA 1
ATOM 1140 C C . TRP A 1 145 ? 13.895 -4.935 19.637 1.00 83.12 145 TRP A C 1
ATOM 1142 O O . TRP A 1 145 ? 14.367 -4.077 18.898 1.00 83.12 145 TRP A O 1
ATOM 1152 N N . LYS A 1 146 ? 14.648 -5.603 20.517 1.00 86.44 146 LYS A N 1
ATOM 1153 C CA . LYS A 1 146 ? 16.097 -5.403 20.619 1.00 86.44 146 LYS A CA 1
ATOM 1154 C C . LYS A 1 146 ? 16.838 -5.886 19.376 1.00 86.44 146 LYS A C 1
ATOM 1156 O O . LYS A 1 146 ? 17.843 -5.279 19.018 1.00 86.44 146 LYS A O 1
ATOM 1161 N N . ALA A 1 147 ? 16.378 -6.966 18.749 1.00 74.56 147 ALA A N 1
ATOM 1162 C CA . ALA A 1 147 ? 16.945 -7.452 17.499 1.00 74.56 147 ALA A CA 1
ATOM 1163 C C . ALA A 1 147 ? 16.667 -6.482 16.340 1.00 74.56 147 ALA A C 1
ATOM 1165 O O . ALA A 1 147 ? 17.582 -6.203 15.577 1.00 74.56 147 ALA A O 1
ATOM 1166 N N . PHE A 1 148 ? 15.450 -5.933 16.254 1.00 69.31 148 PHE A N 1
ATOM 1167 C CA . PHE A 1 148 ? 15.054 -5.027 15.169 1.00 69.31 148 PHE A CA 1
ATOM 1168 C C . PHE A 1 148 ? 15.599 -3.605 15.312 1.00 69.31 148 PHE A C 1
ATOM 1170 O O . PHE A 1 148 ? 16.118 -3.048 14.355 1.00 69.31 148 PHE A O 1
ATOM 1177 N N . TYR A 1 149 ? 15.509 -3.018 16.504 1.00 78.44 149 TYR A N 1
ATOM 1178 C CA . TYR A 1 149 ? 15.798 -1.595 16.725 1.00 78.44 149 TYR A CA 1
ATOM 1179 C C . TYR A 1 149 ? 17.030 -1.368 17.612 1.00 78.44 149 TYR A C 1
ATOM 1181 O O . TYR A 1 149 ? 17.362 -0.253 18.008 1.00 78.44 149 TYR A O 1
ATOM 1189 N N . GLY A 1 150 ? 17.741 -2.431 17.978 1.00 83.19 150 GLY A N 1
ATOM 1190 C CA . GLY A 1 150 ? 18.933 -2.321 18.805 1.00 83.19 150 GLY A CA 1
ATOM 1191 C C . GLY A 1 150 ? 18.656 -1.908 20.255 1.00 83.19 150 GLY A C 1
ATOM 1192 O O . GLY A 1 150 ? 17.534 -1.879 20.761 1.00 83.19 150 GLY A O 1
ATOM 1193 N N . LYS A 1 151 ? 19.744 -1.633 20.980 1.00 91.06 151 LYS A N 1
ATOM 1194 C CA . LYS A 1 151 ? 19.727 -1.424 22.440 1.00 91.06 151 LYS A CA 1
ATOM 1195 C C . LYS A 1 151 ? 19.169 -0.069 22.885 1.00 91.06 151 LYS A C 1
ATOM 1197 O O . LYS A 1 151 ? 18.832 0.071 24.057 1.00 91.06 151 LYS A O 1
ATOM 1202 N N . ASP A 1 152 ? 19.141 0.913 21.987 1.00 91.75 152 ASP A N 1
ATOM 1203 C CA . ASP A 1 152 ? 18.743 2.288 22.300 1.00 91.75 152 ASP A CA 1
ATOM 1204 C C . ASP A 1 152 ? 17.261 2.553 22.024 1.00 91.75 152 ASP A C 1
ATOM 1206 O O . ASP A 1 152 ? 16.749 3.593 22.427 1.00 91.75 152 ASP A O 1
ATOM 1210 N N . HIS A 1 153 ? 16.546 1.594 21.432 1.00 93.00 153 HIS A N 1
ATOM 1211 C CA . HIS A 1 153 ? 15.095 1.650 21.302 1.00 93.00 153 HIS A CA 1
ATOM 1212 C C . HIS A 1 153 ? 14.415 1.768 22.673 1.00 93.00 153 HIS A C 1
ATOM 1214 O O . HIS A 1 153 ? 14.753 1.038 23.612 1.00 93.00 153 HIS A O 1
ATOM 1220 N N . TYR A 1 154 ? 13.430 2.660 22.792 1.00 93.81 154 TYR A N 1
ATOM 1221 C CA . TYR A 1 154 ? 12.832 3.033 24.077 1.00 93.81 154 TYR A CA 1
ATOM 1222 C C . TYR A 1 154 ? 12.283 1.835 24.874 1.00 93.81 154 TYR A C 1
ATOM 1224 O O . TYR A 1 154 ? 12.570 1.714 26.065 1.00 93.81 154 TYR A O 1
ATOM 1232 N N . ILE A 1 155 ? 11.601 0.877 24.223 1.00 95.38 155 ILE A N 1
ATOM 1233 C CA . ILE A 1 155 ? 11.089 -0.336 24.895 1.00 95.38 155 ILE A CA 1
ATOM 1234 C C . ILE A 1 155 ? 12.224 -1.125 25.549 1.00 95.38 155 ILE A C 1
ATOM 1236 O O . ILE A 1 155 ? 12.061 -1.630 26.659 1.00 95.38 155 ILE A O 1
ATOM 1240 N N . VAL A 1 156 ? 13.376 -1.220 24.880 1.00 96.19 156 VAL A N 1
ATOM 1241 C CA . VAL A 1 156 ? 14.554 -1.944 25.376 1.00 96.19 156 VAL A CA 1
ATOM 1242 C C . VAL A 1 156 ? 15.209 -1.167 26.516 1.00 96.19 156 VAL A C 1
ATOM 1244 O O . VAL A 1 156 ? 15.579 -1.756 27.531 1.00 96.19 156 VAL A O 1
ATOM 1247 N N . ARG A 1 157 ? 15.295 0.163 26.391 1.00 96.44 157 ARG A N 1
ATOM 1248 C CA . ARG A 1 157 ? 15.844 1.051 27.426 1.00 96.44 157 ARG A CA 1
ATOM 1249 C C . ARG A 1 157 ? 15.021 1.066 28.710 1.00 96.44 157 ARG A C 1
ATOM 1251 O O . ARG A 1 157 ? 15.590 1.247 29.782 1.00 96.44 157 ARG A O 1
ATOM 1258 N N . PHE A 1 158 ? 13.717 0.818 28.631 1.00 97.38 158 PHE A N 1
ATOM 1259 C CA . PHE A 1 158 ? 12.835 0.807 29.800 1.00 97.38 158 PHE A CA 1
ATOM 1260 C C . PHE A 1 158 ? 12.926 -0.476 30.641 1.00 97.38 158 PHE A C 1
ATOM 1262 O O . PHE A 1 158 ? 12.401 -0.505 31.756 1.00 97.38 158 PHE A O 1
ATOM 1269 N N . GLN A 1 159 ? 13.588 -1.530 30.148 1.00 97.31 159 GLN A N 1
ATOM 1270 C CA . GLN A 1 159 ? 13.563 -2.847 30.795 1.00 97.31 159 GLN A CA 1
ATOM 1271 C C . GLN A 1 159 ? 14.279 -2.887 32.147 1.00 97.31 159 GLN A C 1
ATOM 1273 O O . GLN A 1 159 ? 13.779 -3.538 33.060 1.00 97.31 159 GLN A O 1
ATOM 1278 N N . GLU A 1 160 ? 15.406 -2.186 32.298 1.00 96.19 160 GLU A N 1
ATOM 1279 C CA . GLU A 1 160 ? 16.185 -2.202 33.542 1.00 96.19 160 GLU A CA 1
ATOM 1280 C C . GLU A 1 160 ? 15.562 -1.247 34.582 1.00 96.19 160 GLU A C 1
ATOM 1282 O O . GLU A 1 160 ? 15.526 -0.030 34.350 1.00 96.19 160 GLU A O 1
ATOM 1287 N N . PRO A 1 161 ? 15.058 -1.749 35.729 1.00 96.06 161 PRO A N 1
ATOM 1288 C CA . PRO A 1 161 ? 14.440 -0.906 36.748 1.00 96.06 161 PRO A CA 1
ATOM 1289 C C . PRO A 1 161 ? 15.395 0.143 37.321 1.00 96.06 161 PRO A C 1
ATOM 1291 O O . PRO A 1 161 ? 16.503 -0.174 37.748 1.00 96.06 161 PRO A O 1
ATOM 1294 N N . GLY A 1 162 ? 14.950 1.399 37.367 1.00 95.94 162 GLY A N 1
ATOM 1295 C CA . GLY A 1 162 ? 15.686 2.514 37.963 1.00 95.94 162 GLY A CA 1
ATOM 1296 C C . GLY A 1 162 ? 16.674 3.210 37.025 1.00 95.94 162 GLY A C 1
ATOM 1297 O O . GLY A 1 162 ? 17.089 4.326 37.330 1.00 95.94 162 GLY A O 1
ATOM 1298 N N . VAL A 1 163 ? 17.037 2.606 35.887 1.00 96.38 163 VAL A N 1
ATOM 1299 C CA . VAL A 1 163 ? 17.981 3.224 34.938 1.00 96.38 163 VAL A CA 1
ATOM 1300 C C . VAL A 1 163 ? 17.327 4.387 34.207 1.00 96.38 163 VAL A C 1
ATOM 1302 O O . VAL A 1 163 ? 17.833 5.507 34.261 1.00 96.38 163 VAL A O 1
ATOM 1305 N N . MET A 1 164 ? 16.187 4.147 33.555 1.00 96.38 164 MET A N 1
ATOM 1306 C CA . MET A 1 164 ? 15.527 5.207 32.796 1.00 96.38 164 MET A CA 1
ATOM 1307 C C . MET A 1 164 ? 14.900 6.263 33.700 1.00 96.38 164 MET A C 1
ATOM 1309 O O . MET A 1 164 ? 14.914 7.443 33.369 1.00 96.38 164 MET A O 1
ATOM 1313 N N . GLU A 1 165 ? 14.419 5.866 34.875 1.00 96.56 165 GLU A N 1
ATOM 1314 C CA . GLU A 1 165 ? 13.958 6.803 35.892 1.00 96.56 165 GLU A CA 1
ATOM 1315 C C . GLU A 1 165 ? 15.064 7.775 36.314 1.00 96.56 165 GLU A C 1
ATOM 1317 O O . GLU A 1 165 ? 14.798 8.970 36.426 1.00 96.56 165 GLU A O 1
ATOM 1322 N N . ALA A 1 166 ? 16.296 7.291 36.516 1.00 96.50 166 ALA A N 1
ATOM 1323 C CA . ALA A 1 166 ? 17.428 8.147 36.859 1.00 96.50 166 ALA A CA 1
ATOM 1324 C C . ALA A 1 166 ? 17.777 9.115 35.717 1.00 96.50 166 ALA A C 1
ATOM 1326 O O . ALA A 1 166 ? 17.917 10.310 35.958 1.00 96.50 166 ALA A O 1
ATOM 1327 N N . GLU A 1 167 ? 17.840 8.629 34.476 1.00 95.44 167 GLU A N 1
ATOM 1328 C CA . GLU A 1 167 ? 18.126 9.465 33.300 1.00 95.44 167 GLU A CA 1
ATOM 1329 C C . GLU A 1 167 ? 17.024 10.520 33.047 1.00 95.44 167 GLU A C 1
ATOM 1331 O O . GLU A 1 167 ? 17.325 11.671 32.736 1.00 95.44 167 GLU A O 1
ATOM 1336 N N . PHE A 1 168 ? 15.743 10.186 33.249 1.00 95.50 168 PHE A N 1
ATOM 1337 C CA . PHE A 1 168 ? 14.657 11.174 33.196 1.00 95.50 168 PHE A CA 1
ATOM 1338 C C . PHE A 1 168 ? 14.686 12.153 34.374 1.00 95.50 168 PHE A C 1
ATOM 1340 O O . PHE A 1 168 ? 14.334 13.321 34.208 1.00 95.50 168 PHE A O 1
ATOM 1347 N N . ALA A 1 169 ? 15.127 11.721 35.558 1.00 94.19 169 ALA A N 1
ATOM 1348 C CA . ALA A 1 169 ? 15.301 12.612 36.700 1.00 94.19 169 ALA A CA 1
ATOM 1349 C C . ALA A 1 169 ? 16.428 13.635 36.475 1.00 94.19 169 ALA A C 1
ATOM 1351 O O . ALA A 1 169 ? 16.272 14.784 36.886 1.00 94.19 169 ALA A O 1
ATOM 1352 N N . GLU A 1 170 ? 17.514 13.259 35.789 1.00 92.44 170 GLU A N 1
ATOM 1353 C CA . GLU A 1 170 ? 18.628 14.163 35.454 1.00 92.44 170 GLU A CA 1
ATOM 1354 C C . GLU A 1 170 ? 18.185 15.357 34.597 1.00 92.44 170 GLU A C 1
ATOM 1356 O O . GLU A 1 170 ? 18.656 16.475 34.806 1.00 92.44 170 GLU A O 1
ATOM 1361 N N . ILE A 1 171 ? 17.249 15.141 33.670 1.00 90.75 171 ILE A N 1
ATOM 1362 C CA . ILE A 1 171 ? 16.718 16.198 32.792 1.00 90.75 171 ILE A CA 1
ATOM 1363 C C . ILE A 1 171 ? 15.445 16.863 33.343 1.00 90.75 171 ILE A C 1
ATOM 1365 O O . ILE A 1 171 ? 14.973 17.857 32.790 1.00 90.75 171 ILE A O 1
ATOM 1369 N N . GLY A 1 172 ? 14.890 16.319 34.429 1.00 93.19 172 GLY A N 1
ATOM 1370 C CA . GLY A 1 172 ? 13.586 16.665 34.985 1.00 93.19 172 GLY A CA 1
ATOM 1371 C C . GLY A 1 172 ? 12.455 15.833 34.374 1.00 93.19 172 GLY A C 1
ATOM 1372 O O . GLY A 1 172 ? 12.199 15.893 33.172 1.00 93.19 172 GLY A O 1
ATOM 1373 N N . VAL A 1 173 ? 11.714 15.106 35.218 1.00 94.56 173 VAL A N 1
ATOM 1374 C CA . VAL A 1 173 ? 10.625 14.209 34.782 1.00 94.56 173 VAL A CA 1
ATOM 1375 C C . VAL A 1 173 ? 9.557 14.967 33.996 1.00 94.56 173 VAL A C 1
ATOM 1377 O O . VAL A 1 173 ? 9.116 14.495 32.951 1.00 94.56 173 VAL A O 1
ATOM 1380 N N . GLY A 1 174 ? 9.189 16.171 34.446 1.00 93.88 174 GLY A N 1
ATOM 1381 C CA . GLY A 1 174 ? 8.252 17.016 33.709 1.00 93.88 174 GLY A CA 1
ATOM 1382 C C . GLY A 1 174 ? 8.740 17.347 32.294 1.00 93.88 174 GLY A C 1
ATOM 1383 O O . GLY A 1 174 ? 7.967 17.242 31.348 1.00 93.88 174 GLY A O 1
ATOM 1384 N N . ARG A 1 175 ? 10.033 17.656 32.123 1.00 92.75 175 ARG A N 1
ATOM 1385 C CA . ARG A 1 175 ? 10.629 17.892 30.801 1.00 92.75 175 ARG A CA 1
ATOM 1386 C C . ARG A 1 175 ? 10.586 16.629 29.944 1.00 92.75 175 ARG A C 1
ATOM 1388 O O . ARG A 1 175 ? 10.151 16.711 28.803 1.00 92.75 175 ARG A O 1
ATOM 1395 N N . ALA A 1 176 ? 10.988 15.479 30.488 1.00 94.75 176 ALA A N 1
ATOM 1396 C CA . ALA A 1 176 ? 10.966 14.205 29.766 1.00 94.75 176 ALA A CA 1
ATOM 1397 C C . ALA A 1 176 ? 9.570 13.882 29.206 1.00 94.75 176 ALA A C 1
ATOM 1399 O O . ALA A 1 176 ? 9.436 13.481 28.054 1.00 94.75 176 ALA A O 1
ATOM 1400 N N . VAL A 1 177 ? 8.522 14.118 30.001 1.00 95.50 177 VAL A N 1
ATOM 1401 C CA . VAL A 1 177 ? 7.127 13.934 29.574 1.00 95.50 177 VAL A CA 1
ATOM 1402 C C . VAL A 1 177 ? 6.748 14.889 28.444 1.00 95.50 177 VAL A C 1
ATOM 1404 O O . VAL A 1 177 ? 6.092 14.469 27.495 1.00 95.50 177 VAL A O 1
ATOM 1407 N N . LEU A 1 178 ? 7.172 16.154 28.504 1.00 94.88 178 LEU A N 1
ATOM 1408 C CA . LEU A 1 178 ? 6.895 17.115 27.434 1.00 94.88 178 LEU A CA 1
ATOM 1409 C C . LEU A 1 178 ? 7.615 16.771 26.131 1.00 94.88 178 LEU A C 1
ATOM 1411 O O . LEU A 1 178 ? 7.018 16.923 25.069 1.00 94.88 178 LEU A O 1
ATOM 1415 N N . GLU A 1 179 ? 8.857 16.291 26.201 1.00 93.31 179 GLU A N 1
ATOM 1416 C CA . GLU A 1 179 ? 9.609 15.819 25.030 1.00 93.31 179 GLU A CA 1
ATOM 1417 C C . GLU A 1 179 ? 8.885 14.629 24.373 1.00 93.31 179 GLU A C 1
ATOM 1419 O O . GLU A 1 179 ? 8.660 14.632 23.166 1.00 93.31 179 GLU A O 1
ATOM 1424 N N . LEU A 1 180 ? 8.415 13.666 25.176 1.00 93.19 180 LEU A N 1
ATOM 1425 C CA . LEU A 1 180 ? 7.634 12.519 24.696 1.00 93.19 180 LEU A CA 1
ATOM 1426 C C . LEU A 1 180 ? 6.292 12.938 24.067 1.00 93.19 180 LEU A C 1
ATOM 1428 O O . LEU A 1 180 ? 5.969 12.486 22.975 1.00 93.19 180 LEU A O 1
ATOM 1432 N N . LEU A 1 181 ? 5.528 13.835 24.706 1.00 92.38 181 LEU A N 1
ATOM 1433 C CA . LEU A 1 181 ? 4.259 14.348 24.156 1.00 92.38 181 LEU A CA 1
ATOM 1434 C C . LEU A 1 181 ? 4.450 15.219 22.905 1.00 92.38 181 LEU A C 1
ATOM 1436 O O . LEU A 1 181 ? 3.511 15.401 22.131 1.00 92.38 181 LEU A O 1
ATOM 1440 N N . SER A 1 182 ? 5.643 15.783 22.718 1.00 90.56 182 SER A N 1
ATOM 1441 C CA . SER A 1 182 ? 5.975 16.638 21.573 1.00 90.56 182 SER A CA 1
ATOM 1442 C C . SER A 1 182 ? 6.648 15.869 20.433 1.00 90.56 182 SER A C 1
ATOM 1444 O O . SER A 1 182 ? 6.946 16.468 19.398 1.00 90.56 182 SER A O 1
ATOM 1446 N N . TYR A 1 183 ? 6.868 14.560 20.587 1.00 85.94 183 TYR A N 1
ATOM 1447 C CA . TYR A 1 183 ? 7.477 13.724 19.561 1.00 85.94 183 TYR A CA 1
ATOM 1448 C C . TYR A 1 183 ? 6.552 13.599 18.341 1.00 85.94 183 TYR A C 1
ATOM 1450 O O . TYR A 1 183 ? 5.376 13.257 18.460 1.00 85.94 183 TYR A O 1
ATOM 1458 N N . ARG A 1 184 ? 7.074 13.930 17.155 1.00 80.56 184 ARG A N 1
ATOM 1459 C CA . ARG A 1 184 ? 6.319 13.949 15.884 1.00 80.56 184 ARG A CA 1
ATOM 1460 C C . ARG A 1 184 ? 7.098 13.370 14.704 1.00 80.56 184 ARG A C 1
ATOM 1462 O O . ARG A 1 184 ? 6.707 13.581 13.557 1.00 80.56 184 ARG A O 1
ATOM 1469 N N . VAL A 1 185 ? 8.219 12.714 14.982 1.00 77.56 185 VAL A N 1
ATOM 1470 C CA . VAL A 1 185 ? 9.002 12.029 13.956 1.00 77.56 185 VAL A CA 1
ATOM 1471 C C . VAL A 1 185 ? 8.340 10.665 13.726 1.00 77.56 185 VAL A C 1
ATOM 1473 O O . VAL A 1 185 ? 8.128 9.955 14.708 1.00 77.56 185 VAL A O 1
ATOM 1476 N N . PRO A 1 186 ? 7.973 10.296 12.487 1.00 71.00 186 PRO A N 1
ATOM 1477 C CA . PRO A 1 186 ? 7.298 9.029 12.182 1.00 71.00 186 PRO A CA 1
ATOM 1478 C C . PRO A 1 186 ? 8.251 7.814 12.199 1.00 71.00 186 PRO A C 1
ATOM 1480 O O . PRO A 1 186 ? 8.065 6.867 11.438 1.00 71.00 186 PRO A O 1
ATOM 1483 N N . ASP A 1 187 ? 9.257 7.835 13.075 1.00 68.44 187 ASP A N 1
ATOM 1484 C CA . ASP A 1 187 ? 10.293 6.809 13.213 1.00 68.44 187 ASP A CA 1
ATOM 1485 C C . ASP A 1 187 ? 10.256 6.184 14.617 1.00 68.44 187 ASP A C 1
ATOM 1487 O O . ASP A 1 187 ? 9.743 6.801 15.560 1.00 68.44 187 ASP A O 1
ATOM 1491 N N . PRO A 1 188 ? 10.825 4.976 14.807 1.00 79.88 188 PRO A N 1
ATOM 1492 C CA . PRO A 1 188 ? 10.966 4.386 16.131 1.00 79.88 188 PRO A CA 1
ATOM 1493 C C . PRO A 1 188 ? 11.689 5.325 17.108 1.00 79.88 188 PRO A C 1
ATOM 1495 O O . PRO A 1 188 ? 12.719 5.920 16.789 1.00 79.88 188 PRO A O 1
ATOM 1498 N N . LEU A 1 189 ? 11.186 5.421 18.341 1.00 86.62 189 LEU A N 1
ATOM 1499 C CA . LEU A 1 189 ? 11.795 6.269 19.364 1.00 86.62 189 LEU A CA 1
ATOM 1500 C C . LEU A 1 189 ? 13.077 5.626 19.918 1.00 86.62 189 LEU A C 1
ATOM 1502 O O . LEU A 1 189 ? 13.041 4.600 20.610 1.00 86.62 189 LEU A O 1
ATOM 1506 N N . TYR A 1 190 ? 14.209 6.284 19.682 1.00 90.19 190 TYR A N 1
ATOM 1507 C CA . TYR A 1 190 ? 15.505 5.935 20.261 1.00 90.19 190 TYR A CA 1
ATOM 1508 C C . TYR A 1 190 ? 15.872 6.907 21.381 1.00 90.19 190 TYR A C 1
ATOM 1510 O O . TYR A 1 190 ? 15.800 8.118 21.205 1.00 90.19 190 TYR A O 1
ATOM 1518 N N . LEU A 1 191 ? 16.311 6.373 22.520 1.00 93.56 191 LEU A N 1
ATOM 1519 C CA . LEU A 1 191 ? 16.705 7.140 23.702 1.00 93.56 191 LEU A CA 1
ATOM 1520 C C . LEU A 1 191 ? 18.170 6.854 24.064 1.00 93.56 191 LEU A C 1
ATOM 1522 O O . LEU A 1 191 ? 18.429 6.225 25.092 1.00 93.56 191 LEU A O 1
ATOM 1526 N N . PRO A 1 192 ? 19.163 7.245 23.244 1.00 91.19 192 PRO A N 1
ATOM 1527 C CA . PRO A 1 192 ? 20.560 6.913 23.497 1.00 91.19 192 PRO A CA 1
ATOM 1528 C C . PRO A 1 192 ? 21.071 7.569 24.786 1.00 91.19 192 PRO A C 1
ATOM 1530 O O . PRO A 1 192 ? 20.706 8.688 25.150 1.00 91.19 192 PRO A O 1
ATOM 1533 N N . LYS A 1 193 ? 21.919 6.842 25.519 1.00 87.75 193 LYS A N 1
ATOM 1534 C CA . LYS A 1 193 ? 22.377 7.261 26.849 1.00 87.75 193 LYS A CA 1
ATOM 1535 C C . LYS A 1 193 ? 23.162 8.568 26.752 1.00 87.75 193 LYS A C 1
ATOM 1537 O O . LYS A 1 193 ? 24.126 8.653 25.997 1.00 87.75 193 LYS A O 1
ATOM 1542 N N . GLY A 1 194 ? 22.766 9.559 27.549 1.00 85.50 194 GLY A N 1
ATOM 1543 C CA . GLY A 1 194 ? 23.373 10.894 27.548 1.00 85.50 194 GLY A CA 1
ATOM 1544 C C . GLY A 1 194 ? 22.918 11.812 26.405 1.00 85.50 194 GLY A C 1
ATOM 1545 O O . GLY A 1 194 ? 23.365 12.954 26.358 1.00 85.50 194 GLY A O 1
ATOM 1546 N N . ASN A 1 195 ? 22.034 11.352 25.511 1.00 87.12 195 ASN A N 1
ATOM 1547 C CA . ASN A 1 195 ? 21.447 12.163 24.442 1.00 87.12 195 ASN A CA 1
ATOM 1548 C C . ASN A 1 195 ? 19.998 11.733 24.140 1.00 87.12 195 ASN A C 1
ATOM 1550 O O . ASN A 1 195 ? 19.661 11.419 23.004 1.00 87.12 195 ASN A O 1
ATOM 1554 N N . LEU A 1 196 ? 19.147 11.682 25.172 1.00 86.56 196 LEU A N 1
ATOM 1555 C CA . LEU A 1 196 ? 17.826 11.040 25.108 1.00 86.56 196 LEU A CA 1
ATOM 1556 C C . LEU A 1 196 ? 16.940 11.514 23.947 1.00 86.56 196 LEU A C 1
ATOM 1558 O O . LEU A 1 196 ? 16.249 10.691 23.368 1.00 86.56 196 LEU A O 1
ATOM 1562 N N . PHE A 1 197 ? 16.969 12.803 23.600 1.00 85.44 197 PHE A N 1
ATOM 1563 C CA . PHE A 1 197 ? 16.090 13.383 22.573 1.00 85.44 197 PHE A CA 1
ATOM 1564 C C . PHE A 1 197 ? 16.843 14.004 21.390 1.00 85.44 197 PHE A C 1
ATOM 1566 O O . PHE A 1 197 ? 16.241 14.669 20.559 1.00 85.44 197 PHE A O 1
ATOM 1573 N N . GLY A 1 198 ? 18.159 13.787 21.285 1.00 80.44 198 GLY A N 1
ATOM 1574 C CA . GLY A 1 198 ? 18.942 14.240 20.130 1.00 80.44 198 GLY A CA 1
ATOM 1575 C C . GLY A 1 198 ? 19.329 15.724 20.124 1.00 80.44 198 GLY A C 1
ATOM 1576 O O . GLY A 1 198 ? 20.035 16.148 19.210 1.00 80.44 198 GLY A O 1
ATOM 1577 N N . HIS A 1 199 ? 18.932 16.510 21.132 1.00 78.56 199 HIS A N 1
ATOM 1578 C CA . HIS A 1 199 ? 19.254 17.938 21.246 1.00 78.56 199 HIS A CA 1
ATOM 1579 C C . HIS A 1 199 ? 19.778 18.345 22.636 1.00 78.56 199 HIS A C 1
ATOM 1581 O O . HIS A 1 199 ? 19.521 17.656 23.627 1.00 78.56 199 HIS A O 1
ATOM 1587 N N . PRO A 1 200 ? 20.513 19.476 22.737 1.00 80.38 200 PRO A N 1
ATOM 1588 C CA . PRO A 1 200 ? 21.040 19.983 24.006 1.00 80.38 200 PRO A CA 1
ATOM 1589 C C . PRO A 1 200 ? 19.955 20.238 25.067 1.00 80.38 200 PRO A C 1
ATOM 1591 O O . PRO A 1 200 ? 18.889 20.775 24.762 1.00 80.38 200 PRO A O 1
ATOM 1594 N N . LEU A 1 201 ? 20.250 19.912 26.332 1.00 77.56 201 LEU A N 1
ATOM 1595 C CA . LEU A 1 201 ? 19.310 20.019 27.465 1.00 77.56 201 LEU A CA 1
ATOM 1596 C C . LEU A 1 201 ? 18.873 21.451 27.805 1.00 77.56 201 LEU A C 1
ATOM 1598 O O . LEU A 1 201 ? 17.892 21.640 28.516 1.00 77.56 201 LEU A O 1
ATOM 1602 N N . ASP A 1 202 ? 19.596 22.461 27.343 1.00 79.44 202 ASP A N 1
ATOM 1603 C CA . ASP A 1 202 ? 19.255 23.876 27.491 1.00 79.44 202 ASP A CA 1
ATOM 1604 C C . ASP A 1 202 ? 18.294 24.377 26.399 1.00 79.44 202 ASP A C 1
ATOM 1606 O O . ASP A 1 202 ? 17.734 25.466 26.528 1.00 79.44 202 ASP A O 1
ATOM 1610 N N . SER A 1 203 ? 18.036 23.573 25.362 1.00 83.69 203 SER A N 1
ATOM 1611 C CA . SER A 1 203 ? 17.064 23.909 24.318 1.00 83.69 203 SER A CA 1
ATOM 1612 C C . SER A 1 203 ? 15.632 23.848 24.873 1.00 83.69 203 SER A C 1
ATOM 1614 O O . SER A 1 203 ? 15.325 22.938 25.652 1.00 83.69 203 SER A O 1
ATOM 1616 N N . PRO A 1 204 ? 14.735 24.782 24.509 1.00 83.81 204 PRO A N 1
ATOM 1617 C CA . PRO A 1 204 ? 13.329 24.712 24.902 1.00 83.81 204 PRO A CA 1
ATOM 1618 C C . PRO A 1 204 ? 12.624 23.530 24.220 1.00 83.81 204 PRO A C 1
ATOM 1620 O O . PRO A 1 204 ? 12.944 23.187 23.083 1.00 83.81 204 PRO A O 1
ATOM 1623 N N . VAL A 1 205 ? 11.637 22.932 24.896 1.00 86.88 205 VAL A N 1
ATOM 1624 C CA . VAL A 1 205 ? 10.761 21.922 24.281 1.00 86.88 205 VAL A CA 1
ATOM 1625 C C . VAL A 1 205 ? 9.764 22.638 23.371 1.00 86.88 205 VAL A C 1
ATOM 1627 O O . VAL A 1 205 ? 8.983 23.472 23.833 1.00 86.88 205 VAL A O 1
ATOM 1630 N N . ASN A 1 206 ? 9.787 22.329 22.075 1.00 87.44 206 ASN A N 1
ATOM 1631 C CA . ASN A 1 206 ? 8.870 22.922 21.104 1.00 87.44 206 ASN A CA 1
ATOM 1632 C C . ASN A 1 206 ? 7.494 22.250 21.198 1.00 87.44 206 ASN A C 1
ATOM 1634 O O . ASN A 1 206 ? 7.271 21.197 20.603 1.00 87.44 206 ASN A O 1
ATOM 1638 N N . LEU A 1 207 ? 6.571 22.867 21.942 1.00 90.69 207 LEU A N 1
ATOM 1639 C CA . LEU A 1 207 ? 5.226 22.324 22.126 1.00 90.69 207 LEU A CA 1
ATOM 1640 C C . LEU A 1 207 ? 4.446 22.308 20.798 1.00 90.69 207 LEU A C 1
ATOM 1642 O O . LEU A 1 207 ? 4.430 23.311 20.074 1.00 90.69 207 LEU A O 1
ATOM 1646 N N . PRO A 1 208 ? 3.759 21.203 20.463 1.00 87.81 208 PRO A N 1
ATOM 1647 C CA . PRO A 1 208 ? 2.955 21.134 19.255 1.00 87.81 208 PRO A CA 1
ATOM 1648 C C . PRO A 1 208 ? 1.698 22.016 19.370 1.00 87.81 208 PRO A C 1
ATOM 1650 O O . PRO A 1 208 ? 1.197 22.234 20.473 1.00 87.81 208 PRO A O 1
ATOM 1653 N N . PRO A 1 209 ? 1.095 22.459 18.246 1.00 87.81 209 PRO A N 1
ATOM 1654 C CA . PRO A 1 209 ? -0.039 23.395 18.266 1.00 87.81 209 PRO A CA 1
ATOM 1655 C C . PRO A 1 209 ? -1.276 22.924 19.046 1.00 87.81 209 PRO A C 1
ATOM 1657 O O . PRO A 1 209 ? -2.119 23.737 19.416 1.00 87.81 209 PRO A O 1
ATOM 1660 N N . TRP A 1 210 ? -1.417 21.614 19.267 1.00 86.75 210 TRP A N 1
ATOM 1661 C CA . TRP A 1 210 ? -2.531 21.030 20.012 1.00 86.75 210 TRP A CA 1
ATOM 1662 C C . TRP A 1 210 ? -2.309 21.024 21.534 1.00 86.75 210 TRP A C 1
ATOM 1664 O O . TRP A 1 210 ? -3.284 20.908 22.280 1.00 86.75 210 TRP A O 1
ATOM 1674 N N . LEU A 1 211 ? -1.061 21.146 22.002 1.00 92.19 211 LEU A N 1
ATOM 1675 C CA . LEU A 1 211 ? -0.699 21.091 23.416 1.00 92.19 211 LEU A CA 1
ATOM 1676 C C . LEU A 1 211 ? -0.461 22.510 23.940 1.00 92.19 211 LEU A C 1
ATOM 1678 O O . LEU A 1 211 ? 0.605 23.091 23.761 1.00 92.19 211 LEU A O 1
ATOM 1682 N N . SER A 1 212 ? -1.480 23.082 24.582 1.00 93.50 212 SER A N 1
ATOM 1683 C CA . SER A 1 212 ? -1.362 24.411 25.191 1.00 93.50 212 SER A CA 1
ATOM 1684 C C . SER A 1 212 ? -0.383 24.406 26.372 1.00 93.50 212 SER A C 1
ATOM 1686 O O . SER A 1 212 ? -0.247 23.387 27.046 1.00 93.50 212 SER A O 1
ATOM 1688 N N . GLU A 1 213 ? 0.234 25.551 26.690 1.00 94.62 213 GLU A N 1
ATOM 1689 C CA . GLU A 1 213 ? 1.137 25.685 27.852 1.00 94.62 213 GLU A CA 1
ATOM 1690 C C . GLU A 1 213 ? 0.481 25.207 29.153 1.00 94.62 213 GLU A C 1
ATOM 1692 O O . GLU A 1 213 ? 1.071 24.458 29.919 1.00 94.62 213 GLU A O 1
ATOM 1697 N N . LYS A 1 214 ? -0.797 25.544 29.358 1.00 94.50 214 LYS A N 1
ATOM 1698 C CA . LYS A 1 214 ? -1.559 25.098 30.529 1.00 94.50 214 LYS A CA 1
ATOM 1699 C C . LYS A 1 214 ? -1.700 23.574 30.600 1.00 94.50 214 LYS A C 1
ATOM 1701 O O . LYS A 1 214 ? -1.709 23.008 31.692 1.00 94.50 214 LYS A O 1
ATOM 1706 N N . ASP A 1 215 ? -1.890 22.920 29.457 1.00 94.75 215 ASP A N 1
ATOM 1707 C CA . ASP A 1 215 ? -1.998 21.463 29.397 1.00 94.75 215 ASP A CA 1
ATOM 1708 C C . ASP A 1 215 ? -0.626 20.802 29.590 1.00 94.75 215 ASP A C 1
ATOM 1710 O O . ASP A 1 215 ? -0.524 19.819 30.322 1.00 94.75 215 ASP A O 1
ATOM 1714 N N . ALA A 1 216 ? 0.425 21.369 28.992 1.00 95.25 216 ALA A N 1
ATOM 1715 C CA . ALA A 1 216 ? 1.809 20.954 29.197 1.00 95.25 216 ALA A CA 1
ATOM 1716 C C . ALA A 1 216 ? 2.199 21.033 30.684 1.00 95.25 216 ALA A C 1
ATOM 1718 O O . ALA A 1 216 ? 2.648 20.040 31.259 1.00 95.25 216 ALA A O 1
ATOM 1719 N N . ASP A 1 217 ? 1.927 22.166 31.336 1.00 95.56 217 ASP A N 1
ATOM 1720 C CA . ASP A 1 217 ? 2.167 22.372 32.766 1.00 95.56 217 ASP A CA 1
ATOM 1721 C C . ASP A 1 217 ? 1.431 21.345 33.627 1.00 95.56 217 ASP A C 1
ATOM 1723 O O . ASP A 1 217 ? 1.975 20.863 34.623 1.00 95.56 217 ASP A O 1
ATOM 1727 N N . TYR A 1 218 ? 0.200 20.983 33.249 1.00 95.31 218 TYR A N 1
ATOM 1728 C CA . TYR A 1 218 ? -0.563 19.960 33.954 1.00 95.31 218 TYR A CA 1
ATOM 1729 C C . TYR A 1 218 ? 0.145 18.600 33.901 1.00 95.31 218 TYR A C 1
ATOM 1731 O O . TYR A 1 218 ? 0.407 18.028 34.961 1.00 95.31 218 TYR A O 1
ATOM 1739 N N . TYR A 1 219 ? 0.507 18.105 32.710 1.00 96.06 219 TYR A N 1
ATOM 1740 C CA . TYR A 1 219 ? 1.216 16.824 32.583 1.00 96.06 219 TYR A CA 1
ATOM 1741 C C . TYR A 1 219 ? 2.555 16.843 33.310 1.00 96.06 219 TYR A C 1
ATOM 1743 O O . TYR A 1 219 ? 2.824 15.956 34.123 1.00 96.06 219 TYR A O 1
ATOM 1751 N N . ALA A 1 220 ? 3.362 17.879 33.068 1.00 95.69 220 ALA A N 1
ATOM 1752 C CA . ALA A 1 220 ? 4.669 18.018 33.689 1.00 95.69 220 ALA A CA 1
ATOM 1753 C C . ALA A 1 220 ? 4.557 18.002 35.220 1.00 95.69 220 ALA A C 1
ATOM 1755 O O . ALA A 1 220 ? 5.287 17.269 35.881 1.00 95.69 220 ALA A O 1
ATOM 1756 N N . THR A 1 221 ? 3.595 18.737 35.787 1.00 95.81 221 THR A N 1
ATOM 1757 C CA . THR A 1 221 ? 3.376 18.793 37.239 1.00 95.81 221 THR A CA 1
ATOM 1758 C C . THR A 1 221 ? 2.912 17.455 37.804 1.00 95.81 221 THR A C 1
ATOM 1760 O O . THR A 1 221 ? 3.420 17.030 38.839 1.00 95.81 221 THR A O 1
ATOM 1763 N N . GLN A 1 222 ? 1.954 16.781 37.157 1.00 95.19 222 GLN A N 1
ATOM 1764 C CA . GLN A 1 222 ? 1.441 15.505 37.663 1.00 95.19 222 GLN A CA 1
ATOM 1765 C C . GLN A 1 222 ? 2.541 14.440 37.698 1.00 95.19 222 GLN A C 1
ATOM 1767 O O . GLN A 1 222 ? 2.787 13.870 38.758 1.00 95.19 222 GLN A O 1
ATOM 1772 N N . PHE A 1 223 ? 3.276 14.249 36.601 1.00 95.00 223 PHE A N 1
ATOM 1773 C CA . PHE A 1 223 ? 4.369 13.274 36.566 1.00 95.00 223 PHE A CA 1
ATOM 1774 C C . PHE A 1 223 ? 5.569 13.676 37.429 1.00 95.00 223 PHE A C 1
ATOM 1776 O O . PHE A 1 223 ? 6.285 12.806 37.920 1.00 95.00 223 PHE A O 1
ATOM 1783 N N . GLN A 1 224 ? 5.782 14.970 37.682 1.00 93.19 224 GLN A N 1
ATOM 1784 C CA . GLN A 1 224 ? 6.787 15.415 38.647 1.00 93.19 224 GLN A CA 1
ATOM 1785 C C . GLN A 1 224 ? 6.432 15.004 40.087 1.00 93.19 224 GLN A C 1
ATOM 1787 O O . GLN A 1 224 ? 7.336 14.758 40.884 1.00 93.19 224 GLN A O 1
ATOM 1792 N N . ILE A 1 225 ? 5.138 14.933 40.426 1.00 91.56 225 ILE A N 1
ATOM 1793 C CA . ILE A 1 225 ? 4.652 14.503 41.746 1.00 91.56 225 ILE A CA 1
ATOM 1794 C C . ILE A 1 225 ? 4.664 12.976 41.859 1.00 91.56 225 ILE A C 1
ATOM 1796 O O . ILE A 1 225 ? 5.131 12.440 42.861 1.00 91.56 225 ILE A O 1
ATOM 1800 N N . THR A 1 226 ? 4.134 12.279 40.855 1.00 90.25 226 THR A N 1
ATOM 1801 C CA . THR A 1 226 ? 3.909 10.826 40.913 1.00 90.25 226 THR A CA 1
ATOM 1802 C C . THR A 1 226 ? 5.124 10.011 40.480 1.00 90.25 226 THR A C 1
ATOM 1804 O O . THR A 1 226 ? 5.224 8.831 40.804 1.00 90.25 226 THR A O 1
ATOM 1807 N N . GLY A 1 227 ? 6.050 10.619 39.735 1.00 92.38 227 GLY A N 1
ATOM 1808 C CA . GLY A 1 227 ? 7.105 9.907 39.023 1.00 92.38 227 GLY A CA 1
ATOM 1809 C C . GLY A 1 227 ? 6.575 9.143 37.804 1.00 92.38 227 GLY A C 1
ATOM 1810 O O . GLY A 1 227 ? 5.397 9.223 37.454 1.00 92.38 227 GLY A O 1
ATOM 1811 N N . ILE A 1 228 ? 7.473 8.397 37.152 1.00 94.62 228 ILE A N 1
ATOM 1812 C CA . ILE A 1 228 ? 7.207 7.670 35.896 1.00 94.62 228 ILE A CA 1
ATOM 1813 C C . ILE A 1 228 ? 7.389 6.148 36.018 1.00 94.62 228 ILE A C 1
ATOM 1815 O O . ILE A 1 228 ? 7.049 5.407 35.102 1.00 94.62 228 ILE A O 1
ATOM 1819 N N . THR A 1 229 ? 7.884 5.654 37.158 1.00 96.56 229 THR A N 1
ATOM 1820 C CA . THR A 1 229 ? 8.166 4.226 37.395 1.00 96.56 229 THR A CA 1
ATOM 1821 C C . THR A 1 229 ? 6.958 3.335 37.106 1.00 96.56 229 THR A C 1
ATOM 1823 O O . THR A 1 229 ? 7.090 2.317 36.427 1.00 96.56 229 THR A O 1
ATOM 1826 N N . GLY A 1 230 ? 5.772 3.734 37.583 1.00 96.06 230 GLY A N 1
ATOM 1827 C CA . GLY A 1 230 ? 4.529 2.992 37.364 1.00 96.06 230 GLY A CA 1
ATOM 1828 C C . GLY A 1 230 ? 4.212 2.828 35.879 1.00 96.06 230 GLY A C 1
ATOM 1829 O O . GLY A 1 230 ? 3.900 1.726 35.438 1.00 96.06 230 GLY A O 1
ATOM 1830 N N . ALA A 1 231 ? 4.401 3.886 35.091 1.00 95.81 231 ALA A N 1
ATOM 1831 C CA . ALA A 1 231 ? 4.237 3.857 33.645 1.00 95.81 231 ALA A CA 1
ATOM 1832 C C . ALA A 1 231 ? 5.251 2.932 32.947 1.00 95.81 231 ALA A C 1
ATOM 1834 O O . ALA A 1 231 ? 4.877 2.102 32.117 1.00 95.81 231 ALA A O 1
ATOM 1835 N N . LEU A 1 232 ? 6.531 3.008 33.328 1.00 97.62 232 LEU A N 1
ATOM 1836 C CA . LEU A 1 232 ? 7.584 2.166 32.745 1.00 97.62 232 LEU A CA 1
ATOM 1837 C C . LEU A 1 232 ? 7.393 0.674 33.059 1.00 97.62 232 LEU A C 1
ATOM 1839 O O . LEU A 1 232 ? 7.774 -0.186 32.262 1.00 97.62 232 LEU A O 1
ATOM 1843 N N . ASN A 1 233 ? 6.748 0.342 34.181 1.00 98.12 233 ASN A N 1
ATOM 1844 C CA . ASN A 1 233 ? 6.465 -1.044 34.549 1.00 98.12 233 ASN A CA 1
ATOM 1845 C C . ASN A 1 233 ? 5.541 -1.770 33.558 1.00 98.12 233 ASN A C 1
ATOM 1847 O O . ASN A 1 233 ? 5.612 -2.995 33.474 1.00 98.12 233 ASN A O 1
ATOM 1851 N N . TYR A 1 234 ? 4.743 -1.063 32.754 1.00 97.94 234 TYR A N 1
ATOM 1852 C CA . TYR A 1 234 ? 3.948 -1.683 31.687 1.00 97.94 234 TYR A CA 1
ATOM 1853 C C . TYR A 1 234 ? 4.870 -2.329 30.642 1.00 97.94 234 TYR A C 1
ATOM 1855 O O . TYR A 1 234 ? 4.739 -3.516 30.331 1.00 97.94 234 TYR A O 1
ATOM 1863 N N . TYR A 1 235 ? 5.886 -1.586 30.192 1.00 97.62 235 TYR A N 1
ATOM 1864 C CA . TYR A 1 235 ? 6.888 -2.041 29.224 1.00 97.62 235 TYR A CA 1
ATOM 1865 C C . TYR A 1 235 ? 7.731 -3.207 29.746 1.00 97.62 235 TYR A C 1
ATOM 1867 O O . TYR A 1 235 ? 8.044 -4.137 29.002 1.00 97.62 235 TYR A O 1
ATOM 1875 N N . ARG A 1 236 ? 8.062 -3.202 31.041 1.00 98.06 236 ARG A N 1
ATOM 1876 C CA . ARG A 1 236 ? 8.825 -4.279 31.701 1.00 98.06 236 ARG A CA 1
ATOM 1877 C C . ARG A 1 236 ? 8.061 -5.600 31.798 1.00 98.06 236 ARG A C 1
ATOM 1879 O O . ARG A 1 236 ? 8.647 -6.634 32.111 1.00 98.06 236 ARG A O 1
ATOM 1886 N N . ASN A 1 237 ? 6.751 -5.584 31.550 1.00 97.69 237 ASN A N 1
ATOM 1887 C CA . ASN A 1 237 ? 5.928 -6.787 31.512 1.00 97.69 237 ASN A CA 1
ATOM 1888 C C . ASN A 1 237 ? 5.647 -7.284 30.097 1.00 97.69 237 ASN A C 1
ATOM 1890 O O . ASN A 1 237 ? 4.867 -8.219 29.977 1.00 97.69 237 ASN A O 1
ATOM 1894 N N . PHE A 1 238 ? 6.252 -6.745 29.033 1.00 95.81 238 PHE A N 1
ATOM 1895 C CA . PHE A 1 238 ? 5.984 -7.237 27.675 1.00 95.81 238 PHE A CA 1
ATOM 1896 C C . PHE A 1 238 ? 6.202 -8.749 27.530 1.00 95.81 238 PHE A C 1
ATOM 1898 O O . PHE A 1 238 ? 5.279 -9.459 27.131 1.00 95.81 238 PHE A O 1
ATOM 1905 N N . ASP A 1 239 ? 7.364 -9.260 27.942 1.00 95.31 239 ASP A N 1
ATOM 1906 C CA . ASP A 1 239 ? 7.657 -10.697 27.876 1.00 95.31 239 ASP A CA 1
ATOM 1907 C C . ASP A 1 239 ? 6.760 -11.513 28.815 1.00 95.31 239 ASP A C 1
ATOM 1909 O O . ASP A 1 239 ? 6.247 -12.564 28.438 1.00 95.31 239 ASP A O 1
ATOM 1913 N N . ARG A 1 240 ? 6.494 -11.006 30.024 1.00 96.12 240 ARG A N 1
ATOM 1914 C CA . ARG A 1 240 ? 5.601 -11.680 30.977 1.00 96.12 240 ARG A CA 1
ATOM 1915 C C . ARG A 1 240 ? 4.161 -11.737 30.464 1.00 96.12 240 ARG A C 1
ATOM 1917 O O . ARG A 1 240 ? 3.489 -12.747 30.629 1.00 96.12 240 ARG A O 1
ATOM 1924 N N . ASN A 1 241 ? 3.675 -10.673 29.837 1.00 96.12 241 ASN A N 1
ATOM 1925 C CA . ASN A 1 241 ? 2.345 -10.614 29.236 1.00 96.12 241 ASN A CA 1
ATOM 1926 C C . ASN A 1 241 ? 2.257 -11.526 28.013 1.00 96.12 241 ASN A C 1
ATOM 1928 O O . ASN A 1 241 ? 1.230 -12.169 27.806 1.00 96.12 241 ASN A O 1
ATOM 1932 N N . TRP A 1 242 ? 3.337 -11.640 27.240 1.00 94.50 242 TRP A N 1
ATOM 1933 C CA . TRP A 1 242 ? 3.448 -12.642 26.187 1.00 94.50 242 TRP A CA 1
ATOM 1934 C C . TRP A 1 242 ? 3.316 -14.061 26.763 1.00 94.50 242 TRP A C 1
ATOM 1936 O O . TRP A 1 242 ? 2.444 -14.805 26.325 1.00 94.50 242 TRP A O 1
ATOM 1946 N N . GLU A 1 243 ? 4.048 -14.412 27.825 1.00 94.94 243 GLU A N 1
ATOM 1947 C CA . GLU A 1 243 ? 3.900 -15.719 28.494 1.00 94.94 243 GLU A CA 1
ATOM 1948 C C . GLU A 1 243 ? 2.470 -15.952 29.015 1.00 94.94 243 GLU A C 1
ATOM 1950 O O . GLU A 1 243 ? 1.879 -17.010 28.790 1.00 94.94 243 GLU A O 1
ATOM 1955 N N . LEU A 1 244 ? 1.884 -14.951 29.678 1.00 95.06 244 LEU A N 1
ATOM 1956 C CA . LEU A 1 244 ? 0.541 -15.036 30.262 1.00 95.06 244 LEU A CA 1
ATOM 1957 C C . LEU A 1 244 ? -0.576 -15.112 29.215 1.00 95.06 244 LEU A C 1
ATOM 1959 O O . LEU A 1 244 ? -1.640 -15.658 29.506 1.00 95.06 244 LEU A O 1
ATOM 1963 N N . SER A 1 245 ? -0.355 -14.583 28.010 1.00 91.88 245 SER A N 1
ATOM 1964 C CA . SER A 1 245 ? -1.335 -14.595 26.919 1.00 91.88 245 SER A CA 1
ATOM 1965 C C . SER A 1 245 ? -1.240 -15.830 26.018 1.00 91.88 245 SER A C 1
ATOM 1967 O O . SER A 1 245 ? -2.120 -16.029 25.177 1.00 91.88 245 SER A O 1
ATOM 1969 N N . ALA A 1 246 ? -0.269 -16.722 26.244 1.00 92.81 246 ALA A N 1
ATOM 1970 C CA . ALA A 1 246 ? -0.123 -17.979 25.507 1.00 92.81 246 ALA A CA 1
ATOM 1971 C C . ALA A 1 246 ? -1.411 -18.835 25.408 1.00 92.81 246 ALA A C 1
ATOM 1973 O O . ALA A 1 246 ? -1.658 -19.397 24.336 1.00 92.81 246 ALA A O 1
ATOM 1974 N N . PRO A 1 247 ? -2.293 -18.920 26.434 1.00 94.25 247 PRO A N 1
ATOM 1975 C CA . PRO A 1 247 ? -3.565 -19.645 26.319 1.00 94.25 247 PRO A CA 1
ATOM 1976 C C . PRO A 1 247 ? -4.518 -19.108 25.238 1.00 94.25 247 PRO A C 1
ATOM 1978 O O . PRO A 1 247 ? -5.420 -19.826 24.813 1.00 94.25 247 PRO A O 1
ATOM 1981 N N . TRP A 1 248 ? -4.319 -17.871 24.774 1.00 90.50 248 TRP A N 1
ATOM 1982 C CA . TRP A 1 248 ? -5.101 -17.241 23.710 1.00 90.50 248 TRP A CA 1
ATOM 1983 C C . TRP A 1 248 ? -4.437 -17.341 22.333 1.00 90.50 248 TRP A C 1
ATOM 1985 O O . TRP A 1 248 ? -4.868 -16.668 21.394 1.00 90.50 248 TRP A O 1
ATOM 1995 N N . TRP A 1 249 ? -3.431 -18.202 22.157 1.00 86.50 249 TRP A N 1
ATOM 1996 C CA . TRP A 1 249 ? -2.848 -18.459 20.841 1.00 86.50 249 TRP A CA 1
ATOM 1997 C C . TRP A 1 249 ? -3.934 -18.816 19.810 1.00 86.50 249 TRP A C 1
ATOM 1999 O O . TRP A 1 249 ? -4.777 -19.681 20.047 1.00 86.50 249 TRP A O 1
ATOM 2009 N N . LYS A 1 250 ? -3.922 -18.122 18.661 1.00 83.06 250 LYS A N 1
ATOM 2010 C CA . LYS A 1 250 ? -4.927 -18.213 17.576 1.00 83.06 250 LYS A CA 1
ATOM 2011 C C . LYS A 1 250 ? -6.346 -17.753 17.939 1.00 83.06 250 LYS A C 1
ATOM 2013 O O . LYS A 1 250 ? -7.272 -17.949 17.150 1.00 83.06 250 LYS A O 1
ATOM 2018 N N . SER A 1 251 ? -6.537 -17.126 19.096 1.00 88.38 251 SER A N 1
ATOM 2019 C CA . SER A 1 251 ? -7.811 -16.491 19.429 1.00 88.38 251 SER A CA 1
ATOM 2020 C C . SER A 1 251 ? -8.030 -15.241 18.580 1.00 88.38 251 SER A C 1
ATOM 2022 O O . SER A 1 251 ? -7.090 -14.563 18.175 1.00 88.38 251 SER A O 1
ATOM 2024 N N . GLN A 1 252 ? -9.296 -14.935 18.314 1.00 88.94 252 GLN A N 1
ATOM 2025 C CA . GLN A 1 252 ? -9.703 -13.763 17.544 1.00 88.94 252 GLN A CA 1
ATOM 2026 C C . GLN A 1 252 ? -10.493 -12.811 18.432 1.00 88.94 252 GLN A C 1
ATOM 2028 O O . GLN A 1 252 ? -11.318 -13.260 19.232 1.00 88.94 252 GLN A O 1
ATOM 2033 N N . ILE A 1 253 ? -10.323 -11.506 18.220 1.00 93.38 253 ILE A N 1
ATOM 2034 C CA . ILE A 1 253 ? -11.214 -10.498 18.793 1.00 93.38 253 ILE A CA 1
ATOM 2035 C C . ILE A 1 253 ? -12.608 -10.675 18.180 1.00 93.38 253 ILE A C 1
ATOM 2037 O O . ILE A 1 253 ? -12.776 -10.650 16.962 1.00 93.38 253 ILE A O 1
ATOM 2041 N N . LYS A 1 254 ? -13.612 -10.906 19.031 1.00 92.88 254 LYS A N 1
ATOM 2042 C CA . LYS A 1 254 ? -15.014 -11.122 18.615 1.00 92.88 254 LYS A CA 1
ATOM 2043 C C . LYS A 1 254 ? -15.897 -9.886 18.776 1.00 92.88 254 LYS A C 1
ATOM 2045 O O . LYS A 1 254 ? -17.061 -9.905 18.385 1.00 92.88 254 LYS A O 1
ATOM 2050 N N . VAL A 1 255 ? -15.359 -8.833 19.378 1.00 94.88 255 VAL A N 1
ATOM 2051 C CA . VAL A 1 255 ? -16.055 -7.565 19.600 1.00 94.88 255 VAL A CA 1
ATOM 2052 C C . VAL A 1 255 ? -15.999 -6.727 18.316 1.00 94.88 255 VAL A C 1
ATOM 2054 O O . VAL A 1 255 ? -14.972 -6.754 17.643 1.00 94.88 255 VAL A O 1
ATOM 2057 N N . PRO A 1 256 ? -17.060 -5.983 17.949 1.00 97.12 256 PRO A N 1
ATOM 2058 C CA . PRO A 1 256 ? -16.994 -5.009 16.862 1.00 97.12 256 PRO A CA 1
ATOM 2059 C C . PRO A 1 256 ? -15.941 -3.933 17.142 1.00 97.12 256 PRO A C 1
ATOM 2061 O O . PRO A 1 256 ? -15.951 -3.316 18.209 1.00 97.12 256 PRO A O 1
ATOM 2064 N N . VAL A 1 257 ? -15.055 -3.699 16.177 1.00 95.81 257 VAL A N 1
ATOM 2065 C CA . VAL A 1 257 ? -13.907 -2.800 16.315 1.00 95.81 257 VAL A CA 1
ATOM 2066 C C . VAL A 1 257 ? -13.943 -1.744 15.222 1.00 95.81 257 VAL A C 1
ATOM 2068 O O . VAL A 1 257 ? -14.149 -2.058 14.051 1.00 95.81 257 VAL A O 1
ATOM 2071 N N . LYS A 1 258 ? -13.666 -0.501 15.605 1.00 93.19 258 LYS A N 1
ATOM 2072 C CA . LYS A 1 258 ? -13.156 0.526 14.702 1.00 93.19 258 LYS A CA 1
ATOM 2073 C C . LYS A 1 258 ? -11.732 0.874 15.133 1.00 93.19 258 LYS A C 1
ATOM 2075 O O . LYS A 1 258 ? -11.459 0.936 16.329 1.00 93.19 258 LYS A O 1
ATOM 2080 N N . PHE A 1 259 ? -10.842 1.083 14.173 1.00 91.19 259 PHE A N 1
ATOM 2081 C CA . PHE A 1 259 ? -9.456 1.473 14.415 1.00 91.19 259 PHE A CA 1
ATOM 2082 C C . PHE A 1 259 ? -9.170 2.804 13.720 1.00 91.19 259 PHE A C 1
ATOM 2084 O O . PHE A 1 259 ? -9.721 3.057 12.647 1.00 91.19 259 PHE A O 1
ATOM 2091 N N . ALA A 1 260 ? -8.361 3.661 14.333 1.00 85.12 260 ALA A N 1
ATOM 2092 C CA . ALA A 1 260 ? -7.841 4.867 13.699 1.00 85.12 260 ALA A CA 1
ATOM 2093 C C . ALA A 1 260 ? -6.399 5.126 14.148 1.00 85.12 260 ALA A C 1
ATOM 2095 O O . ALA A 1 260 ? -6.031 4.841 15.283 1.00 85.12 260 ALA A O 1
ATOM 2096 N N . MET A 1 261 ? -5.589 5.684 13.260 1.00 83.12 261 MET A N 1
ATOM 2097 C CA . MET A 1 261 ? -4.173 5.954 13.497 1.00 83.12 261 MET A CA 1
ATOM 2098 C C . MET A 1 261 ? -3.791 7.259 12.796 1.00 83.12 261 MET A C 1
ATOM 2100 O O . MET A 1 261 ? -4.421 7.626 11.800 1.00 83.12 261 MET A O 1
ATOM 2104 N N . GLY A 1 262 ? -2.816 7.978 13.352 1.00 78.50 262 GLY A N 1
ATOM 2105 C CA . GLY A 1 262 ? -2.228 9.150 12.705 1.00 78.50 262 GLY A CA 1
ATOM 2106 C C . GLY A 1 262 ? -1.207 8.739 11.645 1.00 78.50 262 GLY A C 1
ATOM 2107 O O . GLY A 1 262 ? -0.510 7.748 11.809 1.00 78.50 262 GLY A O 1
ATOM 2108 N N . ASP A 1 263 ? -1.090 9.521 10.578 1.00 69.12 263 ASP A N 1
ATOM 2109 C CA . ASP A 1 263 ? -0.092 9.335 9.515 1.00 69.12 263 ASP A CA 1
ATOM 2110 C C . ASP A 1 263 ? 1.352 9.613 9.968 1.00 69.12 263 ASP A C 1
ATOM 2112 O O . ASP A 1 263 ? 2.295 9.166 9.324 1.00 69.12 263 ASP A O 1
ATOM 2116 N N . LEU A 1 264 ? 1.519 10.329 11.084 1.00 73.06 264 LEU A N 1
ATOM 2117 C CA . LEU A 1 264 ? 2.806 10.588 11.741 1.00 73.06 264 LEU A CA 1
ATOM 2118 C C . LEU A 1 264 ? 3.025 9.743 13.008 1.00 73.06 264 LEU A C 1
ATOM 2120 O O . LEU A 1 264 ? 3.903 10.058 13.809 1.00 73.06 264 LEU A O 1
ATOM 2124 N N . ASP A 1 265 ? 2.187 8.734 13.249 1.00 77.06 265 ASP A N 1
ATOM 2125 C CA . ASP A 1 265 ? 2.314 7.869 14.422 1.00 77.06 265 ASP A CA 1
ATOM 2126 C C . ASP A 1 265 ? 3.513 6.920 14.253 1.00 77.06 265 ASP A C 1
ATOM 2128 O O . ASP A 1 265 ? 3.605 6.204 13.256 1.00 77.06 265 ASP A O 1
ATOM 2132 N N . LEU A 1 266 ? 4.417 6.887 15.238 1.00 75.81 266 LEU A N 1
ATOM 2133 C CA . LEU A 1 266 ? 5.622 6.044 15.222 1.00 75.81 266 LEU A CA 1
ATOM 2134 C C . LEU A 1 266 ? 5.324 4.534 15.174 1.00 75.81 266 LEU A C 1
ATOM 2136 O O . LEU A 1 266 ? 6.207 3.737 14.873 1.00 75.81 266 LEU A O 1
ATOM 2140 N N . VAL A 1 267 ? 4.091 4.119 15.484 1.00 70.56 267 VAL A N 1
ATOM 2141 C CA . VAL A 1 267 ? 3.651 2.717 15.414 1.00 70.56 267 VAL A CA 1
ATOM 2142 C C . VAL A 1 267 ? 3.180 2.336 13.999 1.00 70.56 267 VAL A C 1
ATOM 2144 O O . VAL A 1 267 ? 3.038 1.149 13.703 1.00 70.56 267 VAL A O 1
ATOM 2147 N N . TYR A 1 268 ? 2.965 3.306 13.099 1.00 65.81 268 TYR A N 1
ATOM 2148 C CA . TYR A 1 268 ? 2.530 3.051 11.719 1.00 65.81 268 TYR A CA 1
ATOM 2149 C C . TYR A 1 268 ? 3.629 2.433 10.841 1.00 65.81 268 TYR A C 1
ATOM 2151 O O . TYR A 1 268 ? 3.327 1.647 9.949 1.00 65.81 268 TYR A O 1
ATOM 2159 N N . THR A 1 269 ? 4.899 2.750 11.099 1.00 58.75 269 THR A N 1
ATOM 2160 C CA . THR A 1 269 ? 6.032 2.463 10.199 1.00 58.75 269 THR A CA 1
ATOM 2161 C C . THR A 1 269 ? 6.792 1.166 10.523 1.00 58.75 269 THR A C 1
ATOM 2163 O O . THR A 1 269 ? 7.945 1.001 10.129 1.00 58.75 269 THR A O 1
ATOM 2166 N N . MET A 1 270 ? 6.180 0.202 11.228 1.00 56.81 270 MET A N 1
ATOM 2167 C CA . MET A 1 270 ? 6.863 -1.064 11.542 1.00 56.81 270 MET A CA 1
ATOM 2168 C C . MET A 1 270 ? 7.094 -1.923 10.276 1.00 56.81 270 MET A C 1
ATOM 2170 O O . MET A 1 270 ? 6.130 -2.223 9.569 1.00 56.81 270 MET A O 1
ATOM 2174 N N . PRO A 1 271 ? 8.336 -2.375 10.002 1.00 59.34 271 PRO A N 1
ATOM 2175 C CA . PRO A 1 271 ? 8.636 -3.216 8.850 1.00 59.34 271 PRO A CA 1
ATOM 2176 C C . PRO A 1 271 ? 8.017 -4.610 8.999 1.00 59.34 271 PRO A C 1
ATOM 2178 O O . PRO A 1 271 ? 7.838 -5.133 10.103 1.00 59.34 271 PRO A O 1
ATOM 2181 N N . VAL A 1 272 ? 7.707 -5.233 7.866 1.00 71.00 272 VAL A N 1
ATOM 2182 C CA . VAL A 1 272 ? 7.112 -6.570 7.792 1.00 71.00 272 VAL A CA 1
ATOM 2183 C C . VAL A 1 272 ? 8.168 -7.620 7.464 1.00 71.00 272 VAL A C 1
ATOM 2185 O O . VAL A 1 272 ? 9.007 -7.419 6.592 1.00 71.00 272 VAL A O 1
ATOM 2188 N N . SER A 1 273 ? 8.148 -8.762 8.153 1.00 82.38 273 SER A N 1
ATOM 2189 C CA . SER A 1 273 ? 9.116 -9.833 7.889 1.00 82.38 273 SER A CA 1
ATOM 2190 C C . SER A 1 273 ? 8.684 -10.668 6.680 1.00 82.38 273 SER A C 1
ATOM 2192 O O . SER A 1 273 ? 7.680 -11.382 6.736 1.00 82.38 273 SER A O 1
ATOM 2194 N N . VAL A 1 274 ? 9.453 -10.600 5.592 1.00 81.69 274 VAL A N 1
ATOM 2195 C CA . VAL A 1 274 ? 9.207 -11.306 4.326 1.00 81.69 274 VAL A CA 1
ATOM 2196 C C . VAL A 1 274 ? 10.480 -12.013 3.879 1.00 81.69 274 VAL A C 1
ATOM 2198 O O . VAL A 1 274 ? 11.552 -11.427 3.865 1.00 81.69 274 VAL A O 1
ATOM 2201 N N . ASN A 1 275 ? 10.388 -13.305 3.550 1.00 89.12 275 ASN A N 1
ATOM 2202 C CA . ASN A 1 275 ? 11.510 -14.088 3.007 1.00 89.12 275 ASN A CA 1
ATOM 2203 C C . ASN A 1 275 ? 12.849 -13.959 3.789 1.00 89.12 275 ASN A C 1
ATOM 2205 O O . ASN A 1 275 ? 13.936 -13.992 3.216 1.00 89.12 275 ASN A O 1
ATOM 2209 N N . GLY A 1 276 ? 12.772 -13.820 5.117 1.00 79.69 276 GLY A N 1
ATOM 2210 C CA . GLY A 1 276 ? 13.948 -13.716 5.988 1.00 79.69 276 GLY A CA 1
ATOM 2211 C C . GLY A 1 276 ? 14.572 -12.320 6.097 1.00 79.69 276 GLY A C 1
ATOM 2212 O O . GLY A 1 276 ? 15.595 -12.203 6.765 1.00 79.69 276 GLY A O 1
ATOM 2213 N N . ILE A 1 277 ? 13.961 -11.292 5.500 1.00 82.56 277 ILE A N 1
ATOM 2214 C CA . ILE A 1 277 ? 14.319 -9.878 5.670 1.00 82.56 277 ILE A CA 1
ATOM 2215 C C . ILE A 1 277 ? 13.157 -9.090 6.284 1.00 82.56 277 ILE A C 1
ATOM 2217 O O . ILE A 1 277 ? 11.993 -9.471 6.150 1.00 82.56 277 ILE A O 1
ATOM 2221 N N . ASN A 1 278 ? 13.461 -7.985 6.952 1.00 81.00 278 ASN A N 1
ATOM 2222 C CA . ASN A 1 278 ? 12.479 -6.974 7.326 1.00 81.00 278 ASN A CA 1
ATOM 2223 C C . ASN A 1 278 ? 12.341 -5.985 6.180 1.00 81.00 278 ASN A C 1
ATOM 2225 O O . ASN A 1 278 ? 13.324 -5.390 5.748 1.00 81.00 278 ASN A O 1
ATOM 2229 N N . MET A 1 279 ? 11.121 -5.838 5.683 1.00 85.69 279 MET A N 1
ATOM 2230 C CA . MET A 1 279 ? 10.792 -4.979 4.561 1.00 85.69 279 MET A CA 1
ATOM 2231 C C . MET A 1 279 ? 9.958 -3.799 5.038 1.00 85.69 279 MET A C 1
ATOM 2233 O O . MET A 1 279 ? 8.888 -3.975 5.622 1.00 85.69 279 MET A O 1
ATOM 2237 N N . HIS A 1 280 ? 10.441 -2.592 4.779 1.00 85.12 280 HIS A N 1
ATOM 2238 C CA . HIS A 1 280 ? 9.641 -1.390 4.922 1.00 85.12 280 HIS A CA 1
ATOM 2239 C C . HIS A 1 280 ? 8.566 -1.360 3.826 1.00 85.12 280 HIS A C 1
ATOM 2241 O O . HIS A 1 280 ? 8.842 -1.648 2.658 1.00 85.12 280 HIS A O 1
ATOM 2247 N N . ILE A 1 281 ? 7.333 -1.027 4.215 1.00 88.69 281 ILE A N 1
ATOM 2248 C CA . ILE A 1 281 ? 6.193 -0.896 3.308 1.00 88.69 281 ILE A CA 1
ATOM 2249 C C . ILE A 1 281 ? 5.476 0.428 3.537 1.00 88.69 281 ILE A C 1
ATOM 2251 O O . ILE A 1 281 ? 5.168 0.799 4.666 1.00 88.69 281 ILE A O 1
ATOM 2255 N N . ALA A 1 282 ? 5.139 1.107 2.447 1.00 81.38 282 ALA A N 1
ATOM 2256 C CA . ALA A 1 282 ? 4.211 2.222 2.453 1.00 81.38 282 ALA A CA 1
ATOM 2257 C C . ALA A 1 282 ? 2.890 1.805 1.811 1.00 81.38 282 ALA A C 1
ATOM 2259 O O . ALA A 1 282 ? 2.857 1.248 0.711 1.00 81.38 282 ALA A O 1
ATOM 2260 N N . GLU A 1 283 ? 1.782 2.098 2.485 1.00 87.44 283 GLU A N 1
ATOM 2261 C CA . GLU A 1 283 ? 0.451 1.710 2.033 1.00 87.44 283 GLU A CA 1
ATOM 2262 C C . GLU A 1 283 ? -0.541 2.873 2.122 1.00 87.44 283 GLU A C 1
ATOM 2264 O O . GLU A 1 283 ? -0.480 3.700 3.036 1.00 87.44 283 GLU A O 1
ATOM 2269 N N . LYS A 1 284 ? -1.489 2.931 1.178 1.00 78.88 284 LYS A N 1
ATOM 2270 C CA . LYS A 1 284 ? -2.667 3.796 1.279 1.00 78.88 284 LYS A CA 1
ATOM 2271 C C . LYS A 1 284 ? -3.867 3.250 0.505 1.00 78.88 284 LYS A C 1
ATOM 2273 O O . LYS A 1 284 ? -3.735 2.764 -0.616 1.00 78.88 284 LYS A O 1
ATOM 2278 N N . GLY A 1 285 ? -5.062 3.467 1.053 1.00 78.12 285 GLY A N 1
ATOM 2279 C CA . GLY A 1 285 ? -6.336 3.215 0.373 1.00 78.12 285 GLY A CA 1
ATOM 2280 C C . GLY A 1 285 ? -6.919 1.824 0.620 1.00 78.12 285 GLY A C 1
ATOM 2281 O O . GLY A 1 285 ? -6.336 0.987 1.297 1.00 78.12 285 GLY A O 1
ATOM 2282 N N . GLU A 1 286 ? -8.105 1.589 0.062 1.00 78.88 286 GLU A N 1
ATOM 2283 C CA . GLU A 1 286 ? -8.835 0.321 0.147 1.00 78.88 286 GLU A CA 1
ATOM 2284 C C . GLU A 1 286 ? -9.290 -0.106 -1.255 1.00 78.88 286 GLU A C 1
ATOM 2286 O O . GLU A 1 286 ? -9.576 0.734 -2.110 1.00 78.88 286 GLU A O 1
ATOM 2291 N N . GLY A 1 287 ? -9.399 -1.414 -1.498 1.00 84.81 287 GLY A N 1
ATOM 2292 C CA . GLY A 1 287 ? -9.839 -1.970 -2.781 1.00 84.81 287 GLY A CA 1
ATOM 2293 C C . GLY A 1 287 ? -8.835 -2.964 -3.368 1.00 84.81 287 GLY A C 1
ATOM 2294 O O . GLY A 1 287 ? -8.049 -3.529 -2.610 1.00 84.81 287 GLY A O 1
ATOM 2295 N N . PRO A 1 288 ? -8.875 -3.208 -4.695 1.00 87.31 288 PRO A N 1
ATOM 2296 C CA . PRO A 1 288 ? -7.917 -4.091 -5.354 1.00 87.31 288 PRO A CA 1
ATOM 2297 C C . PRO A 1 288 ? -6.487 -3.599 -5.148 1.00 87.31 288 PRO A C 1
ATOM 2299 O O . PRO A 1 288 ? -6.242 -2.390 -5.250 1.00 87.31 288 PRO A O 1
ATOM 2302 N N . LEU A 1 289 ? -5.566 -4.520 -4.881 1.00 91.56 289 LEU A N 1
ATOM 2303 C CA . LEU A 1 289 ? -4.178 -4.178 -4.609 1.00 91.56 289 LEU A CA 1
ATOM 2304 C C . LEU A 1 289 ? -3.428 -3.791 -5.890 1.00 91.56 289 LEU A C 1
ATOM 2306 O O . LEU A 1 289 ? -3.504 -4.476 -6.918 1.00 91.56 289 LEU A O 1
ATOM 2310 N N . ILE A 1 290 ? -2.677 -2.694 -5.796 1.00 94.19 290 ILE A N 1
ATOM 2311 C CA . ILE A 1 290 ? -1.658 -2.278 -6.757 1.00 94.19 290 ILE A CA 1
ATOM 2312 C C . ILE A 1 290 ? -0.310 -2.300 -6.034 1.00 94.19 290 ILE A C 1
ATOM 2314 O O . ILE A 1 290 ? -0.084 -1.501 -5.125 1.00 94.19 290 ILE A O 1
ATOM 2318 N N . LEU A 1 291 ? 0.561 -3.225 -6.436 1.00 97.69 291 LEU A N 1
ATOM 2319 C CA . LEU A 1 291 ? 1.934 -3.323 -5.954 1.00 97.69 291 LEU A CA 1
ATOM 2320 C C . LEU A 1 291 ? 2.831 -2.437 -6.819 1.00 97.69 291 LEU A C 1
ATOM 2322 O O . LEU A 1 291 ? 2.914 -2.656 -8.027 1.00 97.69 291 LEU A O 1
ATOM 2326 N N . PHE A 1 292 ? 3.518 -1.484 -6.204 1.00 97.19 292 PHE A N 1
ATOM 2327 C CA . PHE A 1 292 ? 4.516 -0.643 -6.854 1.00 97.19 292 PHE A CA 1
ATOM 2328 C C . PHE A 1 292 ? 5.926 -1.126 -6.540 1.00 97.19 292 PHE A C 1
ATOM 2330 O O . PHE A 1 292 ? 6.217 -1.475 -5.404 1.00 97.19 292 PHE A O 1
ATOM 2337 N N . ILE A 1 293 ? 6.808 -1.133 -7.534 1.00 98.25 293 ILE A N 1
ATOM 2338 C CA . ILE A 1 293 ? 8.176 -1.634 -7.409 1.00 98.25 293 ILE A CA 1
ATOM 2339 C C . ILE A 1 293 ? 9.115 -0.567 -7.978 1.00 98.25 293 ILE A C 1
ATOM 2341 O O . ILE A 1 293 ? 9.109 -0.319 -9.185 1.00 98.25 293 ILE A O 1
ATOM 2345 N N . HIS A 1 294 ? 9.867 0.109 -7.108 1.00 97.81 294 HIS A N 1
ATOM 2346 C CA . HIS A 1 294 ? 10.823 1.153 -7.502 1.00 97.81 294 HIS A CA 1
ATOM 2347 C C . HIS A 1 294 ? 12.123 0.555 -8.075 1.00 97.81 294 HIS A C 1
ATOM 2349 O O . HIS A 1 294 ? 12.364 -0.645 -7.939 1.00 97.81 294 HIS A O 1
ATOM 2355 N N . GLY A 1 295 ? 12.958 1.381 -8.705 1.00 92.44 295 GLY A N 1
ATOM 2356 C CA . GLY A 1 295 ? 14.274 1.017 -9.229 1.00 92.44 295 GLY A CA 1
ATOM 2357 C C . GLY A 1 295 ? 15.431 1.774 -8.570 1.00 92.44 295 GLY A C 1
ATOM 2358 O O . GLY A 1 295 ? 15.429 2.004 -7.357 1.00 92.44 295 GLY A O 1
ATOM 2359 N N . PHE A 1 296 ? 16.462 2.111 -9.348 1.00 94.25 296 PHE A N 1
ATOM 2360 C CA . PHE A 1 296 ? 17.716 2.700 -8.874 1.00 94.25 296 PHE A CA 1
ATOM 2361 C C . PHE A 1 296 ? 17.893 4.172 -9.303 1.00 94.25 296 PHE A C 1
ATOM 2363 O O . PHE A 1 296 ? 17.699 4.476 -10.477 1.00 94.25 296 PHE A O 1
ATOM 2370 N N . PRO A 1 297 ? 18.406 5.066 -8.429 1.00 93.19 297 PRO A N 1
ATOM 2371 C CA . PRO A 1 297 ? 18.540 4.967 -6.975 1.00 93.19 297 PRO A CA 1
ATOM 2372 C C . PRO A 1 297 ? 17.276 5.535 -6.304 1.00 93.19 297 PRO A C 1
ATOM 2374 O O . PRO A 1 297 ? 17.283 6.643 -5.772 1.00 93.19 297 PRO A O 1
ATOM 2377 N N . GLU A 1 298 ? 16.172 4.794 -6.377 1.00 93.62 298 GLU A N 1
ATOM 2378 C CA . GLU A 1 298 ? 14.865 5.229 -5.871 1.00 93.62 298 GLU A CA 1
ATOM 2379 C C . GLU A 1 298 ? 14.522 4.568 -4.527 1.00 93.62 298 GLU A C 1
ATOM 2381 O O . GLU A 1 298 ? 15.314 3.810 -3.971 1.00 93.62 298 GLU A O 1
ATOM 2386 N N . LEU A 1 299 ? 13.324 4.863 -4.020 1.00 90.56 299 LEU A N 1
ATOM 2387 C CA . LEU A 1 299 ? 12.708 4.321 -2.803 1.00 90.56 299 LEU A CA 1
ATOM 2388 C C . LEU A 1 299 ? 11.203 4.148 -3.050 1.00 90.56 299 LEU A C 1
ATOM 2390 O O . LEU A 1 299 ? 10.691 4.623 -4.068 1.00 90.56 299 LEU A O 1
ATOM 2394 N N . TRP A 1 300 ? 10.452 3.591 -2.096 1.00 91.56 300 TRP A N 1
ATOM 2395 C CA . TRP A 1 300 ? 8.978 3.600 -2.106 1.00 91.56 300 TRP A CA 1
ATOM 2396 C C . TRP A 1 300 ? 8.404 4.999 -2.413 1.00 91.56 300 TRP A C 1
ATOM 2398 O O . TRP A 1 300 ? 7.366 5.139 -3.065 1.00 91.56 300 TRP A O 1
ATOM 2408 N N . TYR A 1 301 ? 9.119 6.040 -1.973 1.00 87.69 301 TYR A N 1
ATOM 2409 C CA . TYR A 1 301 ? 8.763 7.450 -2.078 1.00 87.69 301 TYR A CA 1
ATOM 2410 C C . TYR A 1 301 ? 8.650 7.970 -3.524 1.00 87.69 301 TYR A C 1
ATOM 2412 O O . TYR A 1 301 ? 7.913 8.933 -3.766 1.00 87.69 301 TYR A O 1
ATOM 2420 N N . THR A 1 302 ? 9.267 7.301 -4.508 1.00 91.19 302 THR A N 1
ATOM 2421 C CA . THR A 1 302 ? 9.092 7.618 -5.947 1.00 91.19 302 THR A CA 1
ATOM 2422 C C . THR A 1 302 ? 7.631 7.475 -6.388 1.00 91.19 302 THR A C 1
ATOM 2424 O O . THR A 1 302 ? 7.151 8.144 -7.303 1.00 91.19 302 THR A O 1
ATOM 2427 N N . TRP A 1 303 ? 6.863 6.650 -5.668 1.00 91.25 303 TRP A N 1
ATOM 2428 C CA . TRP A 1 303 ? 5.456 6.383 -5.945 1.00 91.25 303 TRP A CA 1
ATOM 2429 C C . TRP A 1 303 ? 4.490 7.293 -5.184 1.00 91.25 303 TRP A C 1
ATOM 2431 O O . TRP A 1 303 ? 3.277 7.103 -5.281 1.00 91.25 303 TRP A O 1
ATOM 2441 N N . ARG A 1 304 ? 4.970 8.296 -4.433 1.00 88.69 304 ARG A N 1
ATOM 2442 C CA . ARG A 1 304 ? 4.126 9.154 -3.575 1.00 88.69 304 ARG A CA 1
ATOM 2443 C C . ARG A 1 304 ? 2.941 9.784 -4.309 1.00 88.69 304 ARG A C 1
ATOM 2445 O O . ARG A 1 304 ? 1.852 9.901 -3.741 1.00 88.69 304 ARG A O 1
ATOM 2452 N N . HIS A 1 305 ? 3.104 10.150 -5.578 1.00 83.62 305 HIS A N 1
ATOM 2453 C CA . HIS A 1 305 ? 2.016 10.707 -6.382 1.00 83.62 305 HIS A CA 1
ATOM 2454 C C . HIS A 1 305 ? 0.988 9.642 -6.786 1.00 83.62 305 HIS A C 1
ATOM 2456 O O . HIS A 1 305 ? -0.219 9.876 -6.683 1.00 83.62 305 HIS A O 1
ATOM 2462 N N . GLN A 1 306 ? 1.451 8.461 -7.198 1.00 89.81 306 GLN A N 1
ATOM 2463 C CA . GLN A 1 306 ? 0.602 7.353 -7.637 1.00 89.81 306 GLN A CA 1
ATOM 2464 C C . GLN A 1 306 ? -0.141 6.705 -6.465 1.00 89.81 306 GLN A C 1
ATOM 2466 O O . GLN A 1 306 ? -1.328 6.406 -6.592 1.00 89.81 306 GLN A O 1
ATOM 2471 N N . ILE A 1 307 ? 0.509 6.554 -5.306 1.00 82.25 307 ILE A N 1
ATOM 2472 C CA . ILE A 1 307 ? -0.108 6.055 -4.068 1.00 82.25 307 ILE A CA 1
ATOM 2473 C C . ILE A 1 307 ? -1.323 6.915 -3.713 1.00 82.25 307 ILE A C 1
ATOM 2475 O O . ILE A 1 307 ? -2.420 6.400 -3.499 1.00 82.25 307 ILE A O 1
ATOM 2479 N N . ASN A 1 308 ? -1.153 8.239 -3.707 1.00 76.19 308 ASN A N 1
ATOM 2480 C CA . ASN A 1 308 ? -2.235 9.173 -3.411 1.00 76.19 308 ASN A CA 1
ATOM 2481 C C . ASN A 1 308 ? -3.328 9.168 -4.490 1.00 76.19 308 ASN A C 1
ATOM 2483 O O . ASN A 1 308 ? -4.513 9.085 -4.156 1.00 76.19 308 ASN A O 1
ATOM 2487 N N . GLY A 1 309 ? -2.942 9.230 -5.768 1.00 74.25 309 GLY A N 1
ATOM 2488 C CA . GLY A 1 309 ? -3.881 9.268 -6.889 1.00 74.25 309 GLY A CA 1
ATOM 2489 C C . GLY A 1 309 ? -4.749 8.012 -6.985 1.00 74.25 309 GLY A C 1
ATOM 2490 O O . GLY A 1 309 ? -5.965 8.107 -7.142 1.00 74.25 309 GLY A O 1
ATOM 2491 N N . LEU A 1 310 ? -4.157 6.827 -6.831 1.00 78.88 310 LEU A N 1
ATOM 2492 C CA . LEU A 1 310 ? -4.879 5.558 -6.948 1.00 78.88 310 LEU A CA 1
ATOM 2493 C C . LEU A 1 310 ? -5.677 5.205 -5.694 1.00 78.88 310 LEU A C 1
ATOM 2495 O O . LEU A 1 310 ? -6.779 4.666 -5.824 1.00 78.88 310 LEU A O 1
ATOM 2499 N N . ALA A 1 311 ? -5.198 5.572 -4.503 1.00 75.50 311 ALA A N 1
ATOM 2500 C CA . ALA A 1 311 ? -5.994 5.451 -3.284 1.00 75.50 311 ALA A CA 1
ATOM 2501 C C . ALA A 1 311 ? -7.306 6.246 -3.390 1.00 75.50 311 ALA A C 1
ATOM 2503 O O . ALA A 1 311 ? -8.373 5.732 -3.050 1.00 75.50 311 ALA A O 1
ATOM 2504 N N . ALA A 1 312 ? -7.257 7.461 -3.952 1.00 71.00 312 ALA A N 1
ATOM 2505 C CA . ALA A 1 312 ? -8.449 8.271 -4.209 1.00 71.00 312 ALA A CA 1
ATOM 2506 C C . ALA A 1 312 ? -9.417 7.629 -5.227 1.00 71.00 312 ALA A C 1
ATOM 2508 O O . ALA A 1 312 ? -10.617 7.893 -5.194 1.00 71.00 312 ALA A O 1
ATOM 2509 N N . LEU A 1 313 ? -8.919 6.748 -6.099 1.00 72.75 313 LEU A N 1
ATOM 2510 C CA . LEU A 1 313 ? -9.704 6.000 -7.088 1.00 72.75 313 LEU A CA 1
ATOM 2511 C C . LEU A 1 313 ? -10.205 4.633 -6.567 1.00 72.75 313 LEU A C 1
ATOM 2513 O O . LEU A 1 313 ? -10.750 3.826 -7.333 1.00 72.75 313 LEU A O 1
ATOM 2517 N N . GLY A 1 314 ? -10.056 4.363 -5.265 1.00 77.06 314 GLY A N 1
ATOM 2518 C CA . GLY A 1 314 ? -10.529 3.135 -4.621 1.00 77.06 314 GLY A CA 1
ATOM 2519 C C . GLY A 1 314 ? -9.673 1.912 -4.950 1.00 77.06 314 GLY A C 1
ATOM 2520 O O . GLY A 1 314 ? -10.210 0.823 -5.202 1.00 77.06 314 GLY A O 1
ATOM 2521 N N . TYR A 1 315 ? -8.361 2.113 -5.040 1.00 82.44 315 TYR A N 1
ATOM 2522 C CA . TYR A 1 315 ? -7.361 1.052 -5.030 1.00 82.44 315 TYR A CA 1
ATOM 2523 C C . TYR A 1 315 ? -6.596 1.057 -3.707 1.00 82.44 315 TYR A C 1
ATOM 2525 O O . TYR A 1 315 ? -6.470 2.088 -3.049 1.00 82.44 315 TYR A O 1
ATOM 2533 N N . ARG A 1 316 ? -6.056 -0.104 -3.343 1.00 91.50 316 ARG A N 1
ATOM 2534 C CA . ARG A 1 316 ? -5.095 -0.243 -2.250 1.00 91.50 316 ARG A CA 1
ATOM 2535 C C . ARG A 1 316 ? -3.693 -0.177 -2.850 1.00 91.50 316 ARG A C 1
ATOM 2537 O O . ARG A 1 316 ? -3.270 -1.118 -3.515 1.00 91.50 316 ARG A O 1
ATOM 2544 N N . ALA A 1 317 ? -3.007 0.944 -2.678 1.00 86.62 317 ALA A N 1
ATOM 2545 C CA . ALA A 1 317 ? -1.645 1.142 -3.156 1.00 86.62 317 ALA A CA 1
ATOM 2546 C C . ALA A 1 317 ? -0.648 0.637 -2.108 1.00 86.62 317 ALA A C 1
ATOM 2548 O O . ALA A 1 317 ? -0.717 1.071 -0.962 1.00 86.62 317 ALA A O 1
ATOM 2549 N N . LEU A 1 318 ? 0.266 -0.249 -2.508 1.00 95.00 318 LEU A N 1
ATOM 2550 C CA . LEU A 1 318 ? 1.315 -0.811 -1.657 1.00 95.00 318 LEU A CA 1
ATOM 2551 C C . LEU A 1 318 ? 2.675 -0.654 -2.349 1.00 95.00 318 LEU A C 1
ATOM 2553 O O . LEU A 1 318 ? 2.853 -1.147 -3.462 1.00 95.00 318 LEU A O 1
ATOM 2557 N N . ALA A 1 319 ? 3.622 0.015 -1.700 1.00 95.50 319 ALA A N 1
ATOM 2558 C CA . ALA A 1 319 ? 4.962 0.279 -2.215 1.00 95.50 319 ALA A CA 1
ATOM 2559 C C . ALA A 1 319 ? 6.016 -0.103 -1.156 1.00 95.50 319 ALA A C 1
ATOM 2561 O O . ALA A 1 319 ? 6.182 0.637 -0.186 1.00 95.50 319 ALA A O 1
ATOM 2562 N N . PRO A 1 320 ? 6.700 -1.253 -1.283 1.00 96.06 320 PRO A N 1
ATOM 2563 C CA . PRO A 1 320 ? 7.852 -1.572 -0.450 1.00 96.06 320 PRO A CA 1
ATOM 2564 C C . PRO A 1 320 ? 9.092 -0.760 -0.836 1.00 96.06 320 PRO A C 1
ATOM 2566 O O . PRO A 1 320 ? 9.258 -0.405 -2.006 1.00 96.06 320 PRO A O 1
ATOM 2569 N N . ASP A 1 321 ? 10.002 -0.572 0.121 1.00 95.62 321 ASP A N 1
ATOM 2570 C CA . ASP A 1 321 ? 11.421 -0.440 -0.219 1.00 95.62 321 ASP A CA 1
ATOM 2571 C C . ASP A 1 321 ? 11.980 -1.830 -0.529 1.00 95.62 321 ASP A C 1
ATOM 2573 O O . ASP A 1 321 ? 11.788 -2.784 0.232 1.00 95.62 321 ASP A O 1
ATOM 2577 N N . LEU A 1 322 ? 12.663 -1.969 -1.661 1.00 96.94 322 LEU A N 1
ATOM 2578 C CA . LEU A 1 322 ? 13.277 -3.231 -2.054 1.00 96.94 322 LEU A CA 1
ATOM 2579 C C . LEU A 1 322 ? 14.429 -3.621 -1.120 1.00 96.94 322 LEU A C 1
ATOM 2581 O O . LEU A 1 322 ? 15.002 -2.795 -0.415 1.00 96.94 322 LEU A O 1
ATOM 2585 N N . ARG A 1 323 ? 14.809 -4.905 -1.148 1.00 96.38 323 ARG A N 1
ATOM 2586 C CA . ARG A 1 323 ? 15.992 -5.421 -0.442 1.00 96.38 323 ARG A CA 1
ATOM 2587 C C . ARG A 1 323 ? 17.200 -4.517 -0.692 1.00 96.38 323 ARG A C 1
ATOM 2589 O O . ARG A 1 323 ? 17.552 -4.304 -1.851 1.00 96.38 323 ARG A O 1
ATOM 2596 N N . GLY A 1 324 ? 17.842 -4.042 0.375 1.00 92.06 324 GLY A N 1
ATOM 2597 C CA . GLY A 1 324 ? 19.003 -3.152 0.304 1.00 92.06 324 GLY A CA 1
ATOM 2598 C C . GLY A 1 324 ? 18.713 -1.670 0.068 1.00 92.06 324 GLY A C 1
ATOM 2599 O O . GLY A 1 324 ? 19.654 -0.942 -0.252 1.00 92.06 324 GLY A O 1
ATOM 2600 N N . TYR A 1 325 ? 17.458 -1.239 0.204 1.00 93.44 325 TYR A N 1
ATOM 2601 C CA . TYR A 1 325 ? 17.029 0.151 0.063 1.00 93.44 325 TYR A CA 1
ATOM 2602 C C . TYR A 1 325 ? 16.254 0.629 1.293 1.00 93.44 325 TYR A C 1
ATOM 2604 O O . TYR A 1 325 ? 15.516 -0.142 1.903 1.00 93.44 325 TYR A O 1
ATOM 2612 N N . GLY A 1 326 ? 16.375 1.925 1.598 1.00 88.25 326 GLY A N 1
ATOM 2613 C CA . GLY A 1 326 ? 15.538 2.624 2.578 1.00 88.25 326 GLY A CA 1
ATOM 2614 C C . GLY A 1 326 ? 15.418 1.893 3.916 1.00 88.25 326 GLY A C 1
ATOM 2615 O O . GLY A 1 326 ? 16.410 1.455 4.495 1.00 88.25 326 GLY A O 1
ATOM 2616 N N . GLY A 1 327 ? 14.186 1.726 4.394 1.00 80.25 327 GLY A N 1
ATOM 2617 C CA . GLY A 1 327 ? 13.910 1.043 5.662 1.00 80.25 327 GLY A CA 1
ATOM 2618 C C . GLY A 1 327 ? 13.955 -0.493 5.608 1.00 80.25 327 GLY A C 1
ATOM 2619 O O . GLY A 1 327 ? 13.579 -1.134 6.589 1.00 80.25 327 GLY A O 1
ATOM 2620 N N . THR A 1 328 ? 14.344 -1.097 4.479 1.00 86.19 328 THR A N 1
ATOM 2621 C CA . THR A 1 328 ? 14.403 -2.555 4.289 1.00 86.19 328 THR A CA 1
ATOM 2622 C C . THR A 1 328 ? 15.815 -3.085 4.533 1.00 86.19 328 THR A C 1
ATOM 2624 O O . THR A 1 328 ? 16.803 -2.466 4.137 1.00 86.19 328 THR A O 1
ATOM 2627 N N . ASP A 1 329 ? 15.924 -4.274 5.136 1.00 87.44 329 ASP A N 1
ATOM 2628 C CA . ASP A 1 329 ? 17.216 -4.907 5.413 1.00 87.44 329 ASP A CA 1
ATOM 2629 C C . ASP A 1 329 ? 18.100 -5.000 4.153 1.00 87.44 329 ASP A C 1
ATOM 2631 O O . ASP A 1 329 ? 17.647 -5.305 3.040 1.00 87.44 329 ASP A O 1
ATOM 2635 N N . ALA A 1 330 ? 19.402 -4.811 4.365 1.00 89.88 330 ALA A N 1
ATOM 2636 C CA . ALA A 1 330 ? 20.440 -4.889 3.348 1.00 89.88 330 ALA A CA 1
ATOM 2637 C C . ALA A 1 330 ? 21.406 -6.044 3.665 1.00 89.88 330 ALA A C 1
ATOM 2639 O O . ALA A 1 330 ? 22.395 -5.831 4.365 1.00 89.88 330 ALA A O 1
ATOM 2640 N N . PRO A 1 331 ? 21.149 -7.278 3.188 1.00 85.75 331 PRO A N 1
ATOM 2641 C CA . PRO A 1 331 ? 22.106 -8.375 3.321 1.00 85.75 331 PRO A CA 1
ATOM 2642 C C . PRO A 1 331 ? 23.494 -7.987 2.789 1.00 85.75 331 PRO A C 1
ATOM 2644 O O . PRO A 1 331 ? 23.601 -7.347 1.744 1.00 85.75 331 PRO A O 1
ATOM 2647 N N . ASP A 1 332 ? 24.565 -8.390 3.472 1.00 82.81 332 ASP A N 1
ATOM 2648 C CA . ASP A 1 332 ? 25.933 -8.009 3.081 1.00 82.81 332 ASP A CA 1
ATOM 2649 C C . ASP A 1 332 ? 26.426 -8.751 1.826 1.00 82.81 332 ASP A C 1
ATOM 2651 O O . ASP A 1 332 ? 27.284 -8.268 1.083 1.00 82.81 332 ASP A O 1
ATOM 2655 N N . CYS A 1 333 ? 25.919 -9.964 1.592 1.00 86.12 333 CYS A N 1
ATOM 2656 C CA . CYS A 1 333 ? 26.383 -10.823 0.511 1.00 86.12 333 CYS A CA 1
ATOM 2657 C C . CYS A 1 333 ? 25.822 -10.355 -0.835 1.00 86.12 333 CYS A C 1
ATOM 2659 O O . CYS A 1 333 ? 24.610 -10.328 -1.037 1.00 86.12 333 CYS A O 1
ATOM 2661 N N . VAL A 1 334 ? 26.704 -10.074 -1.800 1.00 88.88 334 VAL A N 1
ATOM 2662 C CA . VAL A 1 334 ? 26.302 -9.674 -3.160 1.00 88.88 334 VAL A CA 1
ATOM 2663 C C . VAL A 1 334 ? 25.358 -10.704 -3.788 1.00 88.88 334 VAL A C 1
ATOM 2665 O O . VAL A 1 334 ? 24.375 -10.317 -4.407 1.00 88.88 334 VAL A O 1
ATOM 2668 N N . ALA A 1 335 ? 25.591 -12.004 -3.588 1.00 86.81 335 ALA A N 1
ATOM 2669 C CA . ALA A 1 335 ? 24.769 -13.071 -4.172 1.00 86.81 335 ALA A CA 1
ATOM 2670 C C . ALA A 1 335 ? 23.315 -13.108 -3.653 1.00 86.81 335 ALA A C 1
ATOM 2672 O O . ALA A 1 335 ? 22.468 -13.776 -4.245 1.00 86.81 335 ALA A O 1
ATOM 2673 N N . ASP A 1 336 ? 22.998 -12.364 -2.591 1.00 90.12 336 ASP A N 1
ATOM 2674 C CA . ASP A 1 336 ? 21.656 -12.307 -2.009 1.00 90.12 336 ASP A CA 1
ATOM 2675 C C . ASP A 1 336 ? 20.750 -11.267 -2.707 1.00 90.12 336 ASP A C 1
ATOM 2677 O O . ASP A 1 336 ? 19.660 -10.977 -2.218 1.00 90.12 336 ASP A O 1
ATOM 2681 N N . TYR A 1 337 ? 21.179 -10.714 -3.852 1.00 94.69 337 TYR A N 1
ATOM 2682 C CA . TYR A 1 337 ? 20.469 -9.681 -4.633 1.00 94.69 337 TYR A CA 1
ATOM 2683 C C . TYR A 1 337 ? 20.082 -10.124 -6.054 1.00 94.69 337 TYR A C 1
ATOM 2685 O O . TYR A 1 337 ? 19.734 -9.302 -6.896 1.00 94.69 337 TYR A O 1
ATOM 2693 N N . THR A 1 338 ? 20.122 -11.427 -6.344 1.00 95.38 338 THR A N 1
ATOM 2694 C CA . THR A 1 338 ? 19.599 -11.980 -7.610 1.00 95.38 338 THR A CA 1
ATOM 2695 C C . THR A 1 338 ? 18.102 -11.695 -7.763 1.00 95.38 338 THR A C 1
ATOM 2697 O O . THR A 1 338 ? 17.378 -11.648 -6.760 1.00 95.38 338 THR A O 1
ATOM 2700 N N . CYS A 1 339 ? 17.588 -11.707 -8.990 1.00 91.06 339 CYS A N 1
ATOM 2701 C CA . CYS A 1 339 ? 16.155 -11.611 -9.273 1.00 91.06 339 CYS A CA 1
ATOM 2702 C C . CYS A 1 339 ? 15.275 -12.603 -8.486 1.00 91.06 339 CYS A C 1
ATOM 2704 O O . CYS A 1 339 ? 14.147 -12.270 -8.127 1.00 91.06 339 CYS A O 1
ATOM 2706 N N . PHE A 1 340 ? 15.776 -13.801 -8.165 1.00 92.81 340 PHE A N 1
ATOM 2707 C CA . PHE A 1 340 ? 15.041 -14.804 -7.383 1.00 92.81 340 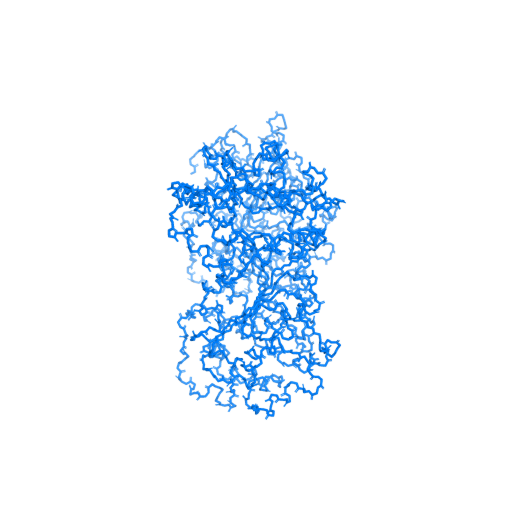PHE A CA 1
ATOM 2708 C C . PHE A 1 340 ? 14.818 -14.384 -5.929 1.00 92.81 340 PHE A C 1
ATOM 2710 O O . PHE A 1 340 ? 13.752 -14.658 -5.381 1.00 92.81 340 PHE A O 1
ATOM 2717 N N . HIS A 1 341 ? 15.792 -13.705 -5.321 1.00 96.31 341 HIS A N 1
ATOM 2718 C CA . HIS A 1 341 ? 15.660 -13.149 -3.977 1.00 96.31 341 HIS A CA 1
ATOM 2719 C C . HIS A 1 341 ? 14.624 -12.025 -3.982 1.00 96.31 341 HIS A C 1
ATOM 2721 O O . HIS A 1 341 ? 13.643 -12.113 -3.250 1.00 96.31 341 HIS A O 1
ATOM 2727 N N . ALA A 1 342 ? 14.759 -11.059 -4.897 1.00 94.19 342 ALA A N 1
ATOM 2728 C CA . ALA A 1 342 ? 13.817 -9.948 -5.019 1.00 94.19 342 ALA A CA 1
ATOM 2729 C C . ALA A 1 342 ? 12.374 -10.421 -5.294 1.00 94.19 342 ALA A C 1
ATOM 2731 O O . ALA A 1 342 ? 11.438 -9.996 -4.622 1.00 94.19 342 ALA A O 1
ATOM 2732 N N . VAL A 1 343 ? 12.166 -11.354 -6.235 1.00 97.62 343 VAL A N 1
ATOM 2733 C CA . VAL A 1 343 ? 10.828 -11.921 -6.492 1.00 97.62 343 VAL A CA 1
ATOM 2734 C C . VAL A 1 343 ? 10.333 -12.759 -5.308 1.00 97.62 343 VAL A C 1
ATOM 2736 O O . VAL A 1 343 ? 9.137 -12.747 -5.017 1.00 97.62 343 VAL A O 1
ATOM 2739 N N . GLY A 1 344 ? 11.222 -13.473 -4.611 1.00 95.25 344 GLY A N 1
ATOM 2740 C CA . GLY A 1 344 ? 10.893 -14.207 -3.388 1.00 95.25 344 GLY A CA 1
ATOM 2741 C C . GLY A 1 344 ? 10.359 -13.289 -2.288 1.00 95.25 344 GLY A C 1
ATOM 2742 O O . GLY A 1 344 ? 9.321 -13.591 -1.696 1.00 95.25 344 GLY A O 1
ATOM 2743 N N . ASP A 1 345 ? 11.011 -12.143 -2.086 1.00 97.19 345 ASP A N 1
ATOM 2744 C CA . ASP A 1 345 ? 10.593 -11.112 -1.136 1.00 97.19 345 ASP A CA 1
ATOM 2745 C C . ASP A 1 345 ? 9.185 -10.585 -1.493 1.00 97.19 345 ASP A C 1
ATOM 2747 O O . ASP A 1 345 ? 8.287 -10.573 -0.648 1.00 97.19 345 ASP A O 1
ATOM 2751 N N . LEU A 1 346 ? 8.939 -10.259 -2.771 1.00 97.75 346 LEU A N 1
ATOM 2752 C CA . LEU A 1 346 ? 7.634 -9.769 -3.241 1.00 97.75 346 LEU A CA 1
ATOM 2753 C C . LEU A 1 346 ? 6.518 -10.819 -3.152 1.00 97.75 346 LEU A C 1
ATOM 2755 O O . LEU A 1 346 ? 5.382 -10.480 -2.829 1.00 97.75 346 LEU A O 1
ATOM 2759 N N . ILE A 1 347 ? 6.800 -12.096 -3.426 1.00 97.06 347 ILE A N 1
ATOM 2760 C CA . ILE A 1 347 ? 5.802 -13.165 -3.269 1.00 97.06 347 ILE A CA 1
ATOM 2761 C C . ILE A 1 347 ? 5.443 -13.364 -1.798 1.00 97.06 347 ILE A C 1
ATOM 2763 O O . ILE A 1 347 ? 4.259 -13.499 -1.493 1.00 97.06 347 ILE A O 1
ATOM 2767 N N . ALA A 1 348 ? 6.427 -13.337 -0.896 1.00 93.38 348 ALA A N 1
ATOM 2768 C CA . ALA A 1 348 ? 6.175 -13.414 0.539 1.00 93.38 348 ALA A CA 1
ATOM 2769 C C . ALA A 1 348 ? 5.347 -12.215 1.034 1.00 93.38 348 ALA A C 1
ATOM 2771 O O . ALA A 1 348 ? 4.399 -12.407 1.796 1.00 93.38 348 ALA A O 1
ATOM 2772 N N . LEU A 1 349 ? 5.635 -11.005 0.538 1.00 95.25 349 LEU A N 1
ATOM 2773 C CA . LEU A 1 349 ? 4.824 -9.818 0.810 1.00 95.25 349 LEU A CA 1
ATOM 2774 C C . LEU A 1 349 ? 3.384 -9.991 0.309 1.00 95.25 349 LEU A C 1
ATOM 2776 O O . LEU A 1 349 ? 2.434 -9.764 1.056 1.00 95.25 349 LEU A O 1
ATOM 2780 N N . LEU A 1 350 ? 3.197 -10.442 -0.935 1.00 94.38 350 LEU A N 1
ATOM 2781 C CA . LEU A 1 350 ? 1.864 -10.668 -1.494 1.00 94.38 350 LEU A CA 1
ATOM 2782 C C . LEU A 1 350 ? 1.101 -11.771 -0.756 1.00 94.38 350 LEU A C 1
ATOM 2784 O O . LEU A 1 350 ? -0.104 -11.647 -0.590 1.00 94.38 350 LEU A O 1
ATOM 2788 N N . ASP A 1 351 ? 1.754 -12.835 -0.294 1.00 90.31 351 ASP A N 1
ATOM 2789 C CA . ASP A 1 351 ? 1.101 -13.881 0.504 1.00 90.31 351 ASP A CA 1
ATOM 2790 C C . ASP A 1 351 ? 0.605 -13.365 1.861 1.00 90.31 351 ASP A C 1
ATOM 2792 O O . ASP A 1 351 ? -0.407 -13.853 2.368 1.00 90.31 351 ASP A O 1
ATOM 2796 N N . MET A 1 352 ? 1.275 -12.358 2.425 1.00 86.81 352 MET A N 1
ATOM 2797 C CA . MET A 1 352 ? 0.844 -11.687 3.650 1.00 86.81 352 MET A CA 1
ATOM 2798 C C . MET A 1 352 ? -0.289 -10.683 3.388 1.00 86.81 352 MET A C 1
ATOM 2800 O O . MET A 1 352 ? -1.303 -10.688 4.088 1.00 86.81 352 MET A O 1
ATOM 2804 N N . GLU A 1 353 ? -0.146 -9.851 2.355 1.00 88.56 353 GLU A N 1
ATOM 2805 C CA . GLU A 1 353 ? -1.019 -8.696 2.111 1.00 88.56 353 GLU A CA 1
ATOM 2806 C C . GLU A 1 353 ? -2.264 -9.004 1.268 1.00 88.56 353 GLU A C 1
ATOM 2808 O O . GLU A 1 353 ? -3.366 -8.481 1.501 1.00 88.56 353 GLU A O 1
ATOM 2813 N N . ALA A 1 354 ? -2.092 -9.884 0.290 1.00 88.56 354 ALA A N 1
ATOM 2814 C CA . ALA A 1 354 ? -3.092 -10.335 -0.667 1.00 88.56 354 ALA A CA 1
ATOM 2815 C C . ALA A 1 354 ? -2.989 -11.865 -0.830 1.00 88.56 354 ALA A C 1
ATOM 2817 O O . ALA A 1 354 ? -2.639 -12.364 -1.911 1.00 88.56 354 ALA A O 1
ATOM 2818 N N . PRO A 1 355 ? -3.262 -12.635 0.248 1.00 87.00 355 PRO A N 1
ATOM 2819 C CA . PRO A 1 355 ? -3.273 -14.085 0.154 1.00 87.00 355 PRO A CA 1
ATOM 2820 C C . PRO A 1 355 ? -4.281 -14.515 -0.922 1.00 87.00 355 PRO A C 1
ATOM 2822 O O . PRO A 1 355 ? -5.337 -13.880 -1.035 1.00 87.00 355 PRO A O 1
ATOM 2825 N N . PRO A 1 356 ? -4.027 -15.609 -1.666 1.00 80.00 356 PRO A N 1
ATOM 2826 C CA . PRO A 1 356 ? -4.874 -16.017 -2.792 1.00 80.00 356 PRO A CA 1
ATOM 2827 C C . PRO A 1 356 ? -6.367 -16.186 -2.460 1.00 80.00 356 PRO A C 1
ATOM 2829 O O . PRO A 1 356 ? -7.220 -16.023 -3.326 1.00 80.00 356 PRO A O 1
ATOM 2832 N N . GLU A 1 357 ? -6.684 -16.477 -1.195 1.00 80.25 357 GLU A N 1
ATOM 2833 C CA . GLU A 1 357 ? -8.049 -16.592 -0.663 1.00 80.25 357 GLU A CA 1
ATOM 2834 C C . GLU A 1 357 ? -8.816 -15.250 -0.672 1.00 80.25 357 GLU A C 1
ATOM 2836 O O . GLU A 1 357 ? -10.046 -15.223 -0.743 1.00 80.25 357 GLU A O 1
ATOM 2841 N N . LYS A 1 358 ? -8.087 -14.134 -0.526 1.00 76.38 358 LYS A N 1
ATOM 2842 C CA . LYS A 1 358 ? -8.602 -12.760 -0.425 1.00 76.38 358 LYS A CA 1
ATOM 2843 C C . LYS A 1 358 ? -8.540 -12.056 -1.776 1.00 76.38 358 LYS A C 1
ATOM 2845 O O . LYS A 1 358 ? -9.518 -11.437 -2.189 1.00 76.38 358 LYS A O 1
ATOM 2850 N N . GLU A 1 359 ? -7.397 -12.152 -2.444 1.00 83.12 359 GLU A N 1
ATOM 2851 C CA . GLU A 1 359 ? -7.154 -11.565 -3.757 1.00 83.12 359 GLU A CA 1
ATOM 2852 C C . GLU A 1 359 ? -6.163 -12.460 -4.510 1.00 83.12 359 GLU A C 1
ATOM 2854 O O . GLU A 1 359 ? -4.981 -12.524 -4.186 1.00 83.12 359 GLU A O 1
ATOM 2859 N N . ASP A 1 360 ? -6.667 -13.207 -5.493 1.00 80.06 360 ASP A N 1
ATOM 2860 C CA . ASP A 1 360 ? -5.896 -14.208 -6.238 1.00 80.06 360 ASP A CA 1
ATOM 2861 C C . ASP A 1 360 ? -4.801 -13.573 -7.106 1.00 80.06 360 ASP A C 1
ATOM 2863 O O . ASP A 1 360 ? -3.695 -14.110 -7.216 1.00 80.06 360 ASP A O 1
ATOM 2867 N N . LYS A 1 361 ? -5.106 -12.411 -7.697 1.00 88.75 361 LYS A N 1
ATOM 2868 C CA . LYS A 1 361 ? -4.210 -11.650 -8.568 1.00 88.75 361 LYS A CA 1
ATOM 2869 C C . LYS A 1 361 ? -4.248 -10.157 -8.282 1.00 88.75 361 LYS A C 1
ATOM 2871 O O . LYS A 1 361 ? -5.324 -9.566 -8.224 1.00 88.75 361 LYS A O 1
ATOM 2876 N N . VAL A 1 362 ? -3.072 -9.538 -8.271 1.00 90.69 362 VAL A N 1
ATOM 2877 C CA . VAL A 1 362 ? -2.895 -8.098 -8.024 1.00 90.69 362 VAL A CA 1
ATOM 2878 C C . VAL A 1 362 ? -2.457 -7.357 -9.284 1.00 90.69 362 VAL A C 1
ATOM 2880 O O . VAL A 1 362 ? -1.948 -7.962 -10.233 1.00 90.69 362 VAL A O 1
ATOM 2883 N N . PHE A 1 363 ? -2.649 -6.043 -9.321 1.00 94.62 363 PHE A N 1
ATOM 2884 C CA . PHE A 1 363 ? -2.003 -5.202 -10.328 1.00 94.62 363 PHE A CA 1
ATOM 2885 C C . PHE A 1 363 ? -0.565 -4.910 -9.901 1.00 94.62 363 PHE A C 1
ATOM 2887 O O . PHE A 1 363 ? -0.301 -4.731 -8.714 1.00 94.62 363 PHE A O 1
ATOM 2894 N N . VAL A 1 364 ? 0.355 -4.857 -10.860 1.00 95.19 364 VAL A N 1
ATOM 2895 C CA . VAL A 1 364 ? 1.770 -4.570 -10.594 1.00 95.19 364 VAL A CA 1
ATOM 2896 C C . VAL A 1 364 ? 2.208 -3.379 -11.428 1.00 95.19 364 VAL A C 1
ATOM 2898 O O . VAL A 1 364 ? 1.868 -3.287 -12.609 1.00 95.19 364 VAL A O 1
ATOM 2901 N N . VAL A 1 365 ? 2.968 -2.481 -10.814 1.00 96.00 365 VAL A N 1
ATOM 2902 C CA . VAL A 1 365 ? 3.595 -1.330 -11.454 1.00 96.00 365 VAL A CA 1
ATOM 2903 C C . VAL A 1 365 ? 5.081 -1.360 -11.132 1.00 96.00 365 VAL A C 1
ATOM 2905 O O . VAL A 1 365 ? 5.445 -1.514 -9.971 1.00 96.00 365 VAL A O 1
ATOM 2908 N N . GLY A 1 366 ? 5.942 -1.239 -12.138 1.00 93.56 366 GLY A N 1
ATOM 2909 C CA . GLY A 1 366 ? 7.392 -1.250 -11.938 1.00 93.56 366 GLY A CA 1
ATOM 2910 C C . GLY A 1 366 ? 8.092 -0.179 -12.763 1.00 93.56 366 GLY A C 1
ATOM 2911 O O . GLY A 1 366 ? 7.671 0.080 -13.891 1.00 93.56 366 GLY A O 1
ATOM 2912 N N . HIS A 1 367 ? 9.158 0.404 -12.218 1.00 97.69 367 HIS A N 1
ATOM 2913 C CA . HIS A 1 367 ? 10.035 1.376 -12.881 1.00 97.69 367 HIS A CA 1
ATOM 2914 C C . HIS A 1 367 ? 11.507 0.942 -12.764 1.00 97.69 367 HIS A C 1
ATOM 2916 O O . HIS A 1 367 ? 11.872 0.352 -11.751 1.00 97.69 367 HIS A O 1
ATOM 2922 N N . ASP A 1 368 ? 12.325 1.163 -13.802 1.00 94.44 368 ASP A N 1
ATOM 2923 C CA . ASP A 1 368 ? 13.760 0.806 -13.848 1.00 94.44 368 ASP A CA 1
ATOM 2924 C C . ASP A 1 368 ? 14.039 -0.648 -13.369 1.00 94.44 368 ASP A C 1
ATOM 2926 O O . ASP A 1 368 ? 13.464 -1.596 -13.916 1.00 94.44 368 ASP A O 1
ATOM 2930 N N . TRP A 1 369 ? 14.862 -0.883 -12.341 1.00 95.62 369 TRP A N 1
ATOM 2931 C CA . TRP A 1 369 ? 15.080 -2.204 -11.747 1.00 95.62 369 TRP A CA 1
ATOM 2932 C C . TRP A 1 369 ? 13.797 -2.832 -11.217 1.00 95.62 369 TRP A C 1
ATOM 2934 O O . TRP A 1 369 ? 13.606 -4.042 -11.340 1.00 95.62 369 TRP A O 1
ATOM 2944 N N . GLY A 1 370 ? 12.874 -2.028 -10.703 1.00 93.38 370 GLY A N 1
ATOM 2945 C CA . GLY A 1 370 ? 11.552 -2.488 -10.315 1.00 93.38 370 GLY A CA 1
ATOM 2946 C C . GLY A 1 370 ? 10.723 -2.983 -11.497 1.00 93.38 370 GLY A C 1
ATOM 2947 O O . GLY A 1 370 ? 9.980 -3.952 -11.352 1.00 93.38 370 GLY A O 1
ATOM 2948 N N . ALA A 1 371 ? 10.892 -2.411 -12.695 1.00 95.19 371 ALA A N 1
ATOM 2949 C CA . ALA A 1 371 ? 10.315 -2.964 -13.921 1.00 95.19 371 ALA A CA 1
ATOM 2950 C C . ALA A 1 371 ? 10.978 -4.299 -14.298 1.00 95.19 371 ALA A C 1
ATOM 2952 O O . ALA A 1 371 ? 10.270 -5.250 -14.629 1.00 95.19 371 ALA A O 1
ATOM 2953 N N . ILE A 1 372 ? 12.307 -4.411 -14.187 1.00 93.75 372 ILE A N 1
ATOM 2954 C CA . ILE A 1 372 ? 13.048 -5.670 -14.401 1.00 93.75 372 ILE A CA 1
ATOM 2955 C C . ILE A 1 372 ? 12.546 -6.774 -13.452 1.00 93.75 372 ILE A C 1
ATOM 2957 O O . ILE A 1 372 ? 12.196 -7.870 -13.896 1.00 93.75 372 ILE A O 1
ATOM 2961 N N . ILE A 1 373 ? 12.413 -6.474 -12.160 1.00 96.88 373 ILE A N 1
ATOM 2962 C CA . ILE A 1 373 ? 11.890 -7.400 -11.145 1.00 96.88 373 ILE A CA 1
ATOM 2963 C C . ILE A 1 373 ? 10.420 -7.743 -11.420 1.00 96.88 373 ILE A C 1
ATOM 2965 O O . ILE A 1 373 ? 10.033 -8.909 -11.326 1.00 96.88 373 ILE A O 1
ATOM 2969 N N . ALA A 1 374 ? 9.600 -6.768 -11.826 1.00 96.50 374 ALA A N 1
ATOM 2970 C CA . ALA A 1 374 ? 8.210 -6.997 -12.218 1.00 96.50 374 ALA A CA 1
ATOM 2971 C C . ALA A 1 374 ? 8.089 -7.953 -13.418 1.00 96.50 374 ALA A C 1
ATOM 2973 O O . ALA A 1 374 ? 7.194 -8.806 -13.441 1.00 96.50 374 ALA A O 1
ATOM 2974 N N . TRP A 1 375 ? 9.000 -7.866 -14.395 1.00 95.69 375 TRP A N 1
ATOM 2975 C CA . TRP A 1 375 ? 9.067 -8.824 -15.497 1.00 95.69 375 TRP A CA 1
ATOM 2976 C C . TRP A 1 375 ? 9.347 -10.238 -14.999 1.00 95.69 375 TRP A C 1
ATOM 2978 O O . TRP A 1 375 ? 8.661 -11.175 -15.414 1.00 95.69 375 TRP A O 1
ATOM 2988 N N . PHE A 1 376 ? 10.298 -10.399 -14.078 1.00 95.31 376 PHE A N 1
ATOM 2989 C CA . PHE A 1 376 ? 10.609 -11.696 -13.478 1.00 95.31 376 PHE A CA 1
ATOM 2990 C C . PHE A 1 376 ? 9.459 -12.237 -12.628 1.00 95.31 376 PHE A C 1
ATOM 2992 O O . PHE A 1 376 ? 9.119 -13.413 -12.747 1.00 95.31 376 PHE A O 1
ATOM 2999 N N . LEU A 1 377 ? 8.766 -11.386 -11.870 1.00 96.19 377 LEU A N 1
ATOM 3000 C CA . LEU A 1 377 ? 7.545 -11.763 -11.158 1.00 96.19 377 LEU A CA 1
ATOM 3001 C C . LEU A 1 377 ? 6.479 -12.300 -12.126 1.00 96.19 377 LEU A C 1
ATOM 3003 O O . LEU A 1 377 ? 5.898 -13.356 -11.880 1.00 96.19 377 LEU A O 1
ATOM 3007 N N . CYS A 1 378 ? 6.256 -11.629 -13.259 1.00 94.88 378 CYS A N 1
ATOM 3008 C CA . CYS A 1 378 ? 5.306 -12.081 -14.280 1.00 94.88 378 CYS A CA 1
ATOM 3009 C C . CYS A 1 378 ? 5.751 -13.367 -14.988 1.00 94.88 378 CYS A C 1
ATOM 3011 O O . CYS A 1 378 ? 4.911 -14.151 -15.428 1.00 94.88 378 CYS A O 1
ATOM 3013 N N . LEU A 1 379 ? 7.059 -13.577 -15.121 1.00 92.81 379 LEU A N 1
ATOM 3014 C CA . LEU A 1 379 ? 7.642 -14.761 -15.741 1.00 92.81 379 LEU A CA 1
ATOM 3015 C C . LEU A 1 379 ? 7.559 -15.988 -14.820 1.00 92.81 379 LEU A C 1
ATOM 3017 O O . LEU A 1 379 ? 7.252 -17.087 -15.282 1.00 92.81 379 LEU A O 1
ATOM 3021 N N . PHE A 1 380 ? 7.820 -15.803 -13.525 1.00 94.31 380 PHE A N 1
ATOM 3022 C CA . PHE A 1 380 ? 7.852 -16.876 -12.532 1.00 94.31 380 PHE A CA 1
ATOM 3023 C C . PHE A 1 380 ? 6.468 -17.179 -11.957 1.00 94.31 380 PHE A C 1
ATOM 3025 O O . PHE A 1 380 ? 6.148 -18.343 -11.716 1.00 94.31 380 PHE A O 1
ATOM 3032 N N . ARG A 1 381 ? 5.645 -16.146 -11.737 1.00 94.75 381 ARG A N 1
ATOM 3033 C CA . ARG A 1 381 ? 4.340 -16.217 -11.062 1.00 94.75 381 ARG A CA 1
ATOM 3034 C C . ARG A 1 381 ? 3.241 -15.426 -11.796 1.00 94.75 381 ARG A C 1
ATOM 3036 O O . ARG A 1 381 ? 2.574 -14.577 -11.197 1.00 94.75 381 ARG A O 1
ATOM 3043 N N . PRO A 1 382 ? 2.961 -15.725 -13.083 1.00 93.19 382 PRO A N 1
ATOM 3044 C CA . PRO A 1 382 ? 1.847 -15.104 -13.817 1.00 93.19 382 PRO A CA 1
ATOM 3045 C C . PRO A 1 382 ? 0.470 -15.413 -13.196 1.00 93.19 382 PRO A C 1
ATOM 3047 O O . PRO A 1 382 ? -0.535 -14.759 -13.489 1.00 93.19 382 PRO A O 1
ATOM 3050 N N . ASP A 1 383 ? 0.400 -16.428 -12.333 1.00 92.75 383 ASP A N 1
ATOM 3051 C CA . ASP A 1 383 ? -0.770 -16.766 -11.531 1.00 92.75 383 ASP A CA 1
ATOM 3052 C C . ASP A 1 383 ? -1.090 -15.720 -10.457 1.00 92.75 383 ASP A C 1
ATOM 3054 O O . ASP A 1 383 ? -2.232 -15.688 -10.019 1.00 92.75 383 ASP A O 1
ATOM 3058 N N . ARG A 1 384 ? -0.141 -14.847 -10.090 1.00 94.19 384 ARG A N 1
ATOM 3059 C CA . ARG A 1 384 ? -0.310 -13.797 -9.067 1.00 94.19 384 ARG A CA 1
ATOM 3060 C C . ARG A 1 384 ? -0.494 -12.394 -9.631 1.00 94.19 384 ARG A C 1
ATOM 3062 O O . ARG A 1 384 ? -0.885 -11.489 -8.900 1.00 94.19 384 ARG A O 1
ATOM 3069 N N . VAL A 1 385 ? -0.251 -12.208 -10.926 1.00 91.31 385 VAL A N 1
ATOM 3070 C CA . VAL A 1 385 ? -0.320 -10.896 -11.579 1.00 91.31 385 VAL A CA 1
ATOM 3071 C C . VAL A 1 385 ? -1.536 -10.822 -12.495 1.00 91.31 385 VAL A C 1
ATOM 3073 O O . VAL A 1 385 ? -1.742 -11.658 -13.379 1.00 91.31 385 VAL A O 1
ATOM 3076 N N . LYS A 1 386 ? -2.368 -9.806 -12.267 1.00 90.44 386 LYS A N 1
ATOM 3077 C CA . LYS A 1 386 ? -3.582 -9.520 -13.035 1.00 90.44 386 LYS A CA 1
ATOM 3078 C C . LYS A 1 386 ? -3.267 -8.762 -14.316 1.00 90.44 386 LYS A C 1
ATOM 3080 O O . LYS A 1 386 ? -3.750 -9.138 -15.380 1.00 90.44 386 LYS A O 1
ATOM 3085 N N . ALA A 1 387 ? -2.473 -7.707 -14.185 1.00 89.44 387 ALA A N 1
ATOM 3086 C CA . ALA A 1 387 ? -1.901 -6.926 -15.271 1.00 89.44 387 ALA A CA 1
ATOM 3087 C C . ALA A 1 387 ? -0.665 -6.182 -14.749 1.00 89.44 387 ALA A C 1
ATOM 3089 O O . ALA A 1 387 ? -0.584 -5.877 -13.555 1.00 89.44 387 ALA A O 1
ATOM 3090 N N . LEU A 1 388 ? 0.267 -5.895 -15.653 1.00 92.06 388 LEU A N 1
ATOM 3091 C CA . LEU A 1 388 ? 1.495 -5.159 -15.377 1.00 92.06 388 LEU A CA 1
ATOM 3092 C C . LEU A 1 388 ? 1.476 -3.812 -16.110 1.00 92.06 388 LEU A C 1
ATOM 3094 O O . LEU A 1 388 ? 1.213 -3.769 -17.312 1.00 92.06 388 LEU A O 1
ATOM 3098 N N . PHE A 1 389 ? 1.809 -2.729 -15.410 1.00 93.38 389 PHE A N 1
ATOM 3099 C CA . PHE A 1 389 ? 2.221 -1.472 -16.030 1.00 93.38 389 PHE A CA 1
ATOM 3100 C C . PHE A 1 389 ? 3.705 -1.232 -15.754 1.00 93.38 389 PHE A C 1
ATOM 3102 O O . PHE A 1 389 ? 4.125 -1.048 -14.619 1.00 93.38 389 PHE A O 1
ATOM 3109 N N . THR A 1 390 ? 4.515 -1.279 -16.796 1.00 91.88 390 THR A N 1
ATOM 3110 C CA . THR A 1 390 ? 5.973 -1.152 -16.704 1.00 91.88 390 THR A CA 1
ATOM 3111 C C . THR A 1 390 ? 6.420 0.182 -17.292 1.00 91.88 390 THR A C 1
ATOM 3113 O O . THR A 1 390 ? 5.924 0.615 -18.338 1.00 91.88 390 THR A O 1
ATOM 3116 N N . LEU A 1 391 ? 7.332 0.839 -16.583 1.00 92.38 391 LEU A N 1
ATOM 3117 C CA . LEU A 1 391 ? 7.875 2.147 -16.902 1.00 92.38 391 LEU A CA 1
ATOM 3118 C C . LEU A 1 391 ? 9.380 2.028 -17.165 1.00 92.38 391 LEU A C 1
ATOM 3120 O O . LEU A 1 391 ? 10.075 1.306 -16.448 1.00 92.38 391 LEU A O 1
ATOM 3124 N N . SER A 1 392 ? 9.879 2.757 -18.164 1.00 94.06 392 SER A N 1
ATOM 3125 C CA . SER A 1 392 ? 11.293 2.792 -18.570 1.00 94.06 392 SER A CA 1
ATOM 3126 C C . SER A 1 392 ? 11.824 1.472 -19.160 1.00 94.06 392 SER A C 1
ATOM 3128 O O . SER A 1 392 ? 11.963 1.346 -20.376 1.00 94.06 392 SER A O 1
ATOM 3130 N N . ALA A 1 393 ? 12.090 0.450 -18.343 1.00 92.81 393 ALA A N 1
ATOM 3131 C CA . ALA A 1 393 ? 12.856 -0.723 -18.769 1.00 92.81 393 ALA A CA 1
ATOM 3132 C C . ALA A 1 393 ? 11.999 -1.777 -19.515 1.00 92.81 393 ALA A C 1
ATOM 3134 O O . ALA A 1 393 ? 11.125 -2.417 -18.914 1.00 92.81 393 ALA A O 1
ATOM 3135 N N . PRO A 1 394 ? 12.238 -2.035 -20.820 1.00 94.75 394 PRO A N 1
ATOM 3136 C CA . PRO A 1 394 ? 11.486 -3.039 -21.571 1.00 94.75 394 PRO A CA 1
ATOM 3137 C C . PRO A 1 394 ? 11.903 -4.468 -21.190 1.00 94.75 394 PRO A C 1
ATOM 3139 O O . PRO A 1 394 ? 13.039 -4.718 -20.794 1.00 94.75 394 PRO A O 1
ATOM 3142 N N . PHE A 1 395 ? 11.017 -5.447 -21.403 1.00 93.81 395 PHE A N 1
ATOM 3143 C CA . PHE A 1 395 ? 11.387 -6.855 -21.248 1.00 93.81 395 PHE A CA 1
ATOM 3144 C C . PHE A 1 395 ? 12.402 -7.261 -22.319 1.00 93.81 395 PHE A C 1
ATOM 3146 O O . PHE A 1 395 ? 12.092 -7.217 -23.515 1.00 93.81 395 PHE A O 1
ATOM 3153 N N . ILE A 1 396 ? 13.581 -7.713 -21.898 1.00 84.88 396 ILE A N 1
ATOM 3154 C CA . ILE A 1 396 ? 14.629 -8.265 -22.761 1.00 84.88 396 ILE A CA 1
ATOM 3155 C C . ILE A 1 396 ? 14.819 -9.737 -22.383 1.00 84.88 396 ILE A C 1
ATOM 3157 O O . ILE A 1 396 ? 15.021 -10.074 -21.221 1.00 84.88 396 ILE A O 1
ATOM 3161 N N . THR A 1 397 ? 14.721 -10.637 -23.365 1.00 80.88 397 THR A N 1
ATOM 3162 C CA . THR A 1 397 ? 14.902 -12.076 -23.123 1.00 80.88 397 THR A CA 1
ATOM 3163 C C . THR A 1 397 ? 16.374 -12.405 -22.871 1.00 80.88 397 THR A C 1
ATOM 3165 O O . THR A 1 397 ? 17.256 -11.859 -23.534 1.00 80.88 397 THR A O 1
ATOM 3168 N N . CYS A 1 398 ? 16.632 -13.328 -21.944 1.00 80.25 398 CYS A N 1
ATOM 3169 C CA . CYS A 1 398 ? 17.968 -13.849 -21.677 1.00 80.25 398 CYS A CA 1
ATOM 3170 C C . CYS A 1 398 ? 18.451 -14.677 -22.882 1.00 80.25 398 CYS A C 1
ATOM 3172 O O . CYS A 1 398 ? 17.997 -15.802 -23.092 1.00 80.25 398 CYS A O 1
ATOM 3174 N N . ASP A 1 399 ? 19.323 -14.105 -23.718 1.00 84.19 399 ASP A N 1
ATOM 3175 C CA . ASP A 1 399 ? 19.965 -14.823 -24.819 1.00 84.19 399 ASP A CA 1
ATOM 3176 C C . ASP A 1 399 ? 21.268 -15.470 -24.319 1.00 84.19 399 ASP A C 1
ATOM 3178 O O . ASP A 1 399 ? 22.218 -14.752 -24.000 1.00 84.19 399 ASP A O 1
ATOM 3182 N N . PRO A 1 400 ? 21.374 -16.811 -24.289 1.00 83.75 400 PRO A N 1
ATOM 3183 C CA . PRO A 1 400 ? 22.532 -17.510 -23.736 1.00 83.75 400 PRO A CA 1
ATOM 3184 C C . PRO A 1 400 ? 23.801 -17.346 -24.586 1.00 83.75 400 PRO A C 1
ATOM 3186 O O . PRO A 1 400 ? 24.850 -17.883 -24.247 1.00 83.75 400 PRO A O 1
ATOM 3189 N N . ARG A 1 401 ? 23.726 -16.648 -25.724 1.00 84.69 401 ARG A N 1
ATOM 3190 C CA . ARG A 1 401 ? 24.891 -16.342 -26.564 1.00 84.69 401 ARG A CA 1
ATOM 3191 C C . ARG A 1 401 ? 25.614 -15.069 -26.140 1.00 84.69 401 ARG A C 1
ATOM 3193 O O . ARG A 1 401 ? 26.752 -14.877 -26.555 1.00 84.69 401 ARG A O 1
ATOM 3200 N N . PHE A 1 402 ? 24.954 -14.203 -25.375 1.00 86.88 402 PHE A N 1
ATOM 3201 C CA . PHE A 1 402 ? 25.452 -12.875 -25.041 1.00 86.88 402 PHE A CA 1
ATOM 3202 C C . PHE A 1 402 ? 25.397 -12.687 -23.533 1.00 86.88 402 PHE A C 1
ATOM 3204 O O . PHE A 1 402 ? 24.329 -12.452 -22.971 1.00 86.88 402 PHE A O 1
ATOM 3211 N N . LYS A 1 403 ? 26.559 -12.802 -22.887 1.00 91.38 403 LYS A N 1
ATOM 3212 C CA . LYS A 1 403 ? 26.693 -12.495 -21.468 1.00 91.38 403 LYS A CA 1
ATOM 3213 C C . LYS A 1 403 ? 26.523 -10.977 -21.278 1.00 91.38 403 LYS A C 1
ATOM 3215 O O . LYS A 1 403 ? 27.240 -10.228 -21.955 1.00 91.38 403 LYS A O 1
ATOM 3220 N N . PRO A 1 404 ? 25.543 -10.500 -20.488 1.00 91.38 404 PRO A N 1
ATOM 3221 C CA . PRO A 1 404 ? 25.087 -9.117 -20.591 1.00 91.38 404 PRO A CA 1
ATOM 3222 C C . PRO A 1 404 ? 26.153 -8.072 -20.266 1.00 91.38 404 PRO A C 1
ATOM 3224 O O . PRO A 1 404 ? 26.352 -7.166 -21.073 1.00 91.38 404 PRO A O 1
ATOM 3227 N N . VAL A 1 405 ? 26.865 -8.193 -19.140 1.00 94.25 405 VAL A N 1
ATOM 3228 C CA . VAL A 1 405 ? 27.850 -7.178 -18.722 1.00 94.25 405 VAL A CA 1
ATOM 3229 C C . VAL A 1 405 ? 29.019 -7.121 -19.704 1.00 94.25 405 VAL A C 1
ATOM 3231 O O . VAL A 1 405 ? 29.401 -6.037 -20.143 1.00 94.25 405 VAL A O 1
ATOM 3234 N N . GLU A 1 406 ? 29.526 -8.280 -20.133 1.00 93.56 406 GLU A N 1
ATOM 3235 C CA . GLU A 1 406 ? 30.584 -8.368 -21.150 1.00 93.56 406 GLU A CA 1
ATOM 3236 C C . GLU A 1 406 ? 30.137 -7.738 -22.481 1.00 93.56 406 GLU A C 1
ATOM 3238 O O . GLU A 1 406 ? 30.892 -7.015 -23.131 1.00 93.56 406 GLU A O 1
ATOM 3243 N N . THR A 1 407 ? 28.883 -7.967 -22.881 1.00 92.12 407 THR A N 1
ATOM 3244 C CA . THR A 1 407 ? 28.315 -7.385 -24.105 1.00 92.12 407 THR A CA 1
ATOM 3245 C C . THR A 1 407 ? 28.190 -5.864 -23.990 1.00 92.12 407 THR A C 1
ATOM 3247 O O . THR A 1 407 ? 28.516 -5.150 -24.939 1.00 92.12 407 THR A O 1
ATOM 3250 N N . LEU A 1 408 ? 27.760 -5.354 -22.834 1.00 92.62 408 LEU A N 1
ATOM 3251 C CA . LEU A 1 408 ? 27.672 -3.919 -22.566 1.00 92.62 408 LEU A CA 1
ATOM 3252 C C . LEU A 1 408 ? 29.053 -3.260 -22.565 1.00 92.62 408 LEU A C 1
ATOM 3254 O O . LEU A 1 408 ? 29.210 -2.205 -23.174 1.00 92.62 408 LEU A O 1
ATOM 3258 N N . GLU A 1 409 ? 30.067 -3.892 -21.972 1.00 95.44 409 GLU A N 1
ATOM 3259 C CA . GLU A 1 409 ? 31.444 -3.389 -22.016 1.00 95.44 409 GLU A CA 1
ATOM 3260 C C . GLU A 1 409 ? 31.976 -3.323 -23.452 1.00 95.44 409 GLU A C 1
ATOM 3262 O O . GLU A 1 409 ? 32.598 -2.333 -23.834 1.00 95.44 409 GLU A O 1
ATOM 3267 N N . VAL A 1 410 ? 31.701 -4.332 -24.283 1.00 94.38 410 VAL A N 1
ATOM 3268 C CA . VAL A 1 410 ? 32.118 -4.321 -25.694 1.00 94.38 410 VAL A CA 1
ATOM 3269 C C . VAL A 1 410 ? 31.426 -3.206 -26.486 1.00 94.38 410 VAL A C 1
ATOM 3271 O O . VAL A 1 410 ? 32.059 -2.580 -27.337 1.00 94.38 410 VAL A O 1
ATOM 3274 N N . LEU A 1 411 ? 30.138 -2.961 -26.235 1.00 91.62 411 LEU A N 1
ATOM 3275 C CA . LEU A 1 411 ? 29.345 -1.993 -26.998 1.00 91.62 411 LEU A CA 1
ATOM 3276 C C . LEU A 1 411 ? 29.535 -0.545 -26.536 1.00 91.62 411 LEU A C 1
ATOM 3278 O O . LEU A 1 411 ? 29.542 0.360 -27.369 1.00 91.62 411 LEU A O 1
ATOM 3282 N N . LEU A 1 412 ? 29.653 -0.325 -25.227 1.00 94.31 412 LEU A N 1
ATOM 3283 C CA . LEU A 1 412 ? 29.614 0.999 -24.600 1.00 94.31 412 LEU A CA 1
ATOM 3284 C C . LEU A 1 412 ? 30.934 1.352 -23.896 1.00 94.31 412 LEU A C 1
ATOM 3286 O O . LEU A 1 412 ? 31.200 2.517 -23.623 1.00 94.31 412 LEU A O 1
ATOM 3290 N N . GLY A 1 413 ? 31.818 0.384 -23.672 1.00 96.31 413 GLY A N 1
ATOM 3291 C CA . GLY A 1 413 ? 33.117 0.602 -23.043 1.00 96.31 413 GLY A CA 1
ATOM 3292 C C . GLY A 1 413 ? 33.082 0.558 -21.515 1.00 96.31 413 GLY A C 1
ATOM 3293 O O . GLY A 1 413 ? 32.035 0.470 -20.876 1.00 96.31 413 GLY A O 1
ATOM 3294 N N . LYS A 1 414 ? 34.277 0.639 -20.922 1.00 96.62 414 LYS A N 1
ATOM 3295 C CA . LYS A 1 414 ? 34.515 0.445 -19.480 1.00 96.62 414 LYS A CA 1
ATOM 3296 C C . LYS A 1 414 ? 33.920 1.513 -18.572 1.00 96.62 414 LYS A C 1
ATOM 3298 O O . LYS A 1 414 ? 33.702 1.243 -17.401 1.00 96.62 414 LYS A O 1
ATOM 3303 N N . ASP A 1 415 ? 33.688 2.714 -19.095 1.00 96.31 415 ASP A N 1
ATOM 3304 C CA . ASP A 1 415 ? 33.124 3.825 -18.321 1.00 96.31 415 ASP A CA 1
ATOM 3305 C C . ASP A 1 415 ? 31.591 3.804 -18.279 1.00 96.31 415 ASP A C 1
ATOM 3307 O O . ASP A 1 415 ? 30.992 4.629 -17.591 1.00 96.31 415 ASP A O 1
ATOM 3311 N N . TYR A 1 416 ? 30.940 2.891 -19.006 1.00 96.44 416 TYR A N 1
ATOM 3312 C CA . TYR A 1 416 ? 29.491 2.7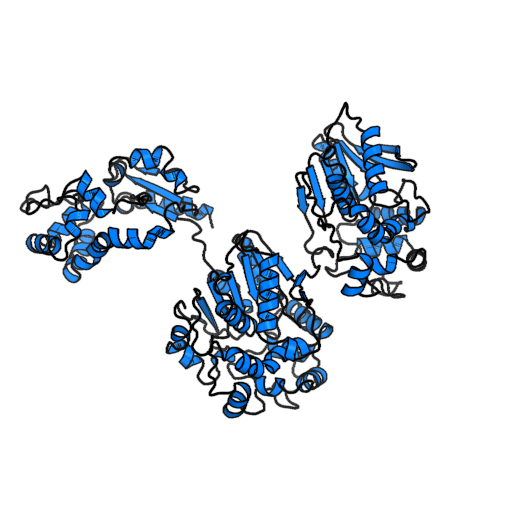41 -18.936 1.00 96.44 416 TYR A CA 1
ATOM 3313 C C . TYR A 1 416 ? 29.066 2.315 -17.526 1.00 96.44 416 TYR A C 1
ATOM 3315 O O . TYR A 1 416 ? 29.669 1.417 -16.936 1.00 96.44 416 TYR A O 1
ATOM 3323 N N . TYR A 1 417 ? 28.034 2.961 -16.978 1.00 96.12 417 TYR A N 1
ATOM 3324 C CA . TYR A 1 417 ? 27.721 2.873 -15.548 1.00 96.12 417 TYR A CA 1
ATOM 3325 C C . TYR A 1 417 ? 27.504 1.436 -15.042 1.00 96.12 417 TYR A C 1
ATOM 3327 O O . TYR A 1 417 ? 28.052 1.081 -14.003 1.00 96.12 417 TYR A O 1
ATOM 3335 N N . ILE A 1 418 ? 26.812 0.575 -15.804 1.00 96.31 418 ILE A N 1
ATOM 3336 C CA . ILE A 1 418 ? 26.591 -0.831 -15.413 1.00 96.31 418 ILE A CA 1
ATOM 3337 C C . ILE A 1 418 ? 27.917 -1.584 -15.276 1.00 96.31 418 ILE A C 1
ATOM 3339 O O . ILE A 1 418 ? 28.071 -2.373 -14.347 1.00 96.31 418 ILE A O 1
ATOM 3343 N N . VAL A 1 419 ? 28.881 -1.326 -16.167 1.00 97.81 419 VAL A N 1
ATOM 3344 C CA . VAL A 1 419 ? 30.218 -1.943 -16.121 1.00 97.81 419 VAL A CA 1
ATOM 3345 C C . VAL A 1 419 ? 31.002 -1.407 -14.923 1.00 97.81 419 VAL A C 1
ATOM 3347 O O . VAL A 1 419 ? 31.638 -2.175 -14.207 1.00 97.81 419 VAL A O 1
ATOM 3350 N N . ARG A 1 420 ? 30.896 -0.103 -14.643 1.00 97.94 420 ARG A N 1
ATOM 3351 C CA . ARG A 1 420 ? 31.534 0.540 -13.482 1.00 97.94 420 ARG A CA 1
ATOM 3352 C C . ARG A 1 420 ? 30.959 0.111 -12.132 1.00 97.94 420 ARG A C 1
ATOM 3354 O O . ARG A 1 420 ? 31.635 0.274 -11.124 1.00 97.94 420 ARG A O 1
ATOM 3361 N N . PHE A 1 421 ? 29.745 -0.430 -12.090 1.00 98.00 421 PHE A N 1
ATOM 3362 C CA . PHE A 1 421 ? 29.109 -0.899 -10.853 1.00 98.00 421 PHE A CA 1
ATOM 3363 C C . PHE A 1 421 ? 29.526 -2.320 -10.440 1.00 98.00 421 PHE A C 1
ATOM 3365 O O . PHE A 1 421 ? 29.220 -2.741 -9.322 1.00 98.00 421 PHE A O 1
ATOM 3372 N N . GLN A 1 422 ? 30.224 -3.060 -11.310 1.00 97.75 422 GLN A N 1
ATOM 3373 C CA . GLN A 1 422 ? 30.486 -4.487 -11.101 1.00 97.75 422 GLN A CA 1
ATOM 3374 C C . GLN A 1 422 ? 31.465 -4.774 -9.964 1.00 97.75 422 GLN A C 1
ATOM 3376 O O . GLN A 1 422 ? 31.211 -5.681 -9.177 1.00 97.75 422 GLN A O 1
ATOM 3381 N N . GLU A 1 423 ? 32.556 -4.013 -9.851 1.00 97.38 423 GLU A N 1
ATOM 3382 C CA . GLU A 1 423 ? 33.572 -4.261 -8.823 1.00 97.38 423 GLU A CA 1
ATOM 3383 C C . GLU A 1 423 ? 33.059 -3.812 -7.438 1.00 97.38 423 GLU A C 1
ATOM 3385 O O . GLU A 1 423 ? 32.770 -2.622 -7.245 1.00 97.38 423 GLU A O 1
ATOM 3390 N N . PRO A 1 424 ? 32.918 -4.728 -6.455 1.00 96.44 424 PRO A N 1
ATOM 3391 C CA . PRO A 1 424 ? 32.434 -4.374 -5.125 1.00 96.44 424 PRO A CA 1
ATOM 3392 C C . PRO A 1 424 ? 33.335 -3.357 -4.421 1.00 96.44 424 PRO A C 1
ATOM 3394 O O . PRO A 1 424 ? 34.528 -3.586 -4.234 1.00 96.44 424 PRO A O 1
ATOM 3397 N N . GLY A 1 425 ? 32.753 -2.239 -3.987 1.00 94.44 425 GLY A N 1
ATOM 3398 C CA . GLY A 1 425 ? 33.448 -1.183 -3.253 1.00 94.44 425 GLY A CA 1
ATOM 3399 C C . GLY A 1 425 ? 34.099 -0.104 -4.122 1.00 94.44 425 GLY A C 1
ATOM 3400 O O . GLY A 1 425 ? 34.453 0.942 -3.579 1.00 94.44 425 GLY A O 1
ATOM 3401 N N . GLU A 1 426 ? 34.255 -0.301 -5.440 1.00 96.81 426 GLU A N 1
ATOM 3402 C CA . GLU A 1 426 ? 34.868 0.721 -6.304 1.00 96.81 426 GLU A CA 1
ATOM 3403 C C . GLU A 1 426 ? 33.963 1.953 -6.426 1.00 96.81 426 GLU A C 1
ATOM 3405 O O . GLU A 1 426 ? 34.379 3.066 -6.100 1.00 96.81 426 GLU A O 1
ATOM 3410 N N . MET A 1 427 ? 32.711 1.762 -6.849 1.00 97.62 427 MET A N 1
ATOM 3411 C CA . MET A 1 427 ? 31.787 2.881 -7.029 1.00 97.62 427 MET A CA 1
ATOM 3412 C C . MET A 1 427 ? 31.361 3.500 -5.694 1.00 97.62 427 MET A C 1
ATOM 3414 O O . MET A 1 427 ? 31.215 4.715 -5.601 1.00 97.62 427 MET A O 1
ATOM 3418 N N . GLU A 1 428 ? 31.212 2.694 -4.641 1.00 97.50 428 GLU A N 1
ATOM 3419 C CA . GLU A 1 428 ? 30.941 3.192 -3.293 1.00 97.50 428 GLU A CA 1
ATOM 3420 C C . GLU A 1 428 ? 32.028 4.168 -2.829 1.00 97.50 428 GLU A C 1
ATOM 3422 O O . GLU A 1 428 ? 31.711 5.228 -2.286 1.00 97.50 428 GLU A O 1
ATOM 3427 N N . ALA A 1 429 ? 33.303 3.846 -3.082 1.00 97.44 429 ALA A N 1
ATOM 3428 C CA . ALA A 1 429 ? 34.417 4.728 -2.760 1.00 97.44 429 ALA A CA 1
ATOM 3429 C C . ALA A 1 429 ? 34.382 6.020 -3.593 1.00 97.44 429 ALA A C 1
ATOM 3431 O O . ALA A 1 429 ? 34.507 7.107 -3.031 1.00 97.44 429 ALA A O 1
ATOM 3432 N N . GLU A 1 430 ? 34.153 5.930 -4.906 1.00 96.88 430 GLU A N 1
ATOM 3433 C CA . GLU A 1 430 ? 34.095 7.112 -5.781 1.00 96.88 430 GLU A CA 1
ATOM 3434 C C . GLU A 1 430 ? 32.890 8.024 -5.468 1.00 96.88 430 GLU A C 1
ATOM 3436 O O . GLU A 1 430 ? 33.014 9.249 -5.504 1.00 96.88 430 GLU A O 1
ATOM 3441 N N . PHE A 1 431 ? 31.737 7.468 -5.084 1.00 96.69 431 PHE A N 1
ATOM 3442 C CA . PHE A 1 431 ? 30.604 8.258 -4.589 1.00 96.69 431 PHE A CA 1
ATOM 3443 C C . PHE A 1 431 ? 30.885 8.899 -3.228 1.00 96.69 431 PHE A C 1
ATOM 3445 O O . PHE A 1 431 ? 30.482 10.042 -2.998 1.00 96.69 431 PHE A O 1
ATOM 3452 N N . ALA A 1 432 ? 31.608 8.216 -2.337 1.00 94.12 432 ALA A N 1
ATOM 3453 C CA . ALA A 1 432 ? 32.023 8.794 -1.063 1.00 94.12 432 ALA A CA 1
ATOM 3454 C C . ALA A 1 432 ? 32.974 9.993 -1.251 1.00 94.12 432 ALA A C 1
ATOM 3456 O O . ALA A 1 432 ? 32.842 10.980 -0.526 1.00 94.12 432 ALA A O 1
ATOM 3457 N N . GLU A 1 433 ? 33.870 9.960 -2.247 1.00 94.12 433 GLU A N 1
ATOM 3458 C CA . GLU A 1 433 ? 34.795 11.066 -2.556 1.00 94.12 433 GLU A CA 1
ATOM 3459 C C . GLU A 1 433 ? 34.076 12.376 -2.910 1.00 94.12 433 GLU A C 1
ATOM 3461 O O . GLU A 1 433 ? 34.549 13.458 -2.559 1.00 94.12 433 GLU A O 1
ATOM 3466 N N . ILE A 1 434 ? 32.921 12.292 -3.574 1.00 93.12 434 ILE A N 1
ATOM 3467 C CA . ILE A 1 434 ? 32.147 13.466 -4.006 1.00 93.12 434 ILE A CA 1
ATOM 3468 C C . ILE A 1 434 ? 30.965 13.796 -3.083 1.00 93.12 434 ILE A C 1
ATOM 3470 O O . ILE A 1 434 ? 30.222 14.732 -3.374 1.00 93.12 434 ILE A O 1
ATOM 3474 N N . SER A 1 435 ? 30.820 13.069 -1.967 1.00 93.81 435 SER A N 1
ATOM 3475 C CA . SER A 1 435 ? 29.617 12.945 -1.130 1.00 93.81 435 SER A CA 1
ATOM 3476 C C . SER A 1 435 ? 28.501 12.119 -1.771 1.00 93.81 435 SER A C 1
ATOM 3478 O O . SER A 1 435 ? 27.980 12.459 -2.834 1.00 93.81 435 SER A O 1
ATOM 3480 N N . LEU A 1 436 ? 28.042 11.089 -1.050 1.00 93.00 436 LEU A N 1
ATOM 3481 C CA . LEU A 1 436 ? 26.944 10.225 -1.488 1.00 93.00 436 LEU A CA 1
ATOM 3482 C C . LEU A 1 436 ? 25.655 11.013 -1.761 1.00 93.00 436 LEU A C 1
ATOM 3484 O O . LEU A 1 436 ? 24.970 10.749 -2.744 1.00 93.00 436 LEU A O 1
ATOM 3488 N N . ARG A 1 437 ? 25.379 12.059 -0.968 1.00 94.31 437 ARG A N 1
ATOM 3489 C CA . ARG A 1 437 ? 24.267 12.983 -1.235 1.00 94.31 437 ARG A CA 1
ATOM 3490 C C . ARG A 1 437 ? 24.393 13.626 -2.613 1.00 94.31 437 ARG A C 1
ATOM 3492 O O . ARG A 1 437 ? 23.412 13.697 -3.341 1.00 94.31 437 ARG A O 1
ATOM 3499 N N . ARG A 1 438 ? 25.585 14.100 -2.985 1.00 94.75 438 ARG A N 1
ATOM 3500 C CA . ARG A 1 438 ? 25.800 14.682 -4.314 1.00 94.75 438 ARG A CA 1
ATOM 3501 C C . ARG A 1 438 ? 25.607 13.627 -5.399 1.00 94.75 438 ARG A C 1
ATOM 3503 O O . ARG A 1 438 ? 24.903 13.903 -6.359 1.00 94.75 438 ARG A O 1
ATOM 3510 N N . ALA A 1 439 ? 26.189 12.439 -5.233 1.00 95.94 439 ALA A N 1
ATOM 3511 C CA . ALA A 1 439 ? 26.072 11.352 -6.203 1.00 95.94 439 ALA A CA 1
ATOM 3512 C C . ALA A 1 439 ? 24.608 10.974 -6.492 1.00 95.94 439 ALA A C 1
ATOM 3514 O O . ALA A 1 439 ? 24.216 10.914 -7.653 1.00 95.94 439 ALA A O 1
ATOM 3515 N N . VAL A 1 440 ? 23.792 10.791 -5.448 1.00 96.00 440 VAL A N 1
ATOM 3516 C CA . VAL A 1 440 ? 22.359 10.472 -5.581 1.00 96.00 440 VAL A CA 1
ATOM 3517 C C . VAL A 1 440 ? 21.612 11.584 -6.314 1.00 96.00 440 VAL A C 1
ATOM 3519 O O . VAL A 1 440 ? 20.849 11.305 -7.234 1.00 96.00 440 VAL A O 1
ATOM 3522 N N . LEU A 1 441 ? 21.866 12.852 -5.979 1.00 95.75 441 LEU A N 1
ATOM 3523 C CA . LEU A 1 441 ? 21.193 13.965 -6.651 1.00 95.75 441 LEU A CA 1
ATOM 3524 C C . LEU A 1 441 ? 21.625 14.154 -8.104 1.00 95.75 441 LEU A C 1
ATOM 3526 O O . LEU A 1 441 ? 20.796 14.532 -8.926 1.00 95.75 441 LEU A O 1
ATOM 3530 N N . GLU A 1 442 ? 22.886 13.892 -8.440 1.00 95.38 442 GLU A N 1
ATOM 3531 C CA . GLU A 1 442 ? 23.362 13.908 -9.830 1.00 95.38 442 GLU A CA 1
ATOM 3532 C C . GLU A 1 442 ? 22.692 12.794 -10.652 1.00 95.38 442 GLU A C 1
ATOM 3534 O O . GLU A 1 442 ? 22.295 13.034 -11.791 1.00 95.38 442 GLU A O 1
ATOM 3539 N N . LEU A 1 443 ? 22.492 11.607 -10.061 1.00 94.88 443 LEU A N 1
ATOM 3540 C CA . LEU A 1 443 ? 21.749 10.507 -10.688 1.00 94.88 443 LEU A CA 1
ATOM 3541 C C . LEU A 1 443 ? 20.273 10.877 -10.902 1.00 94.88 443 LEU A C 1
ATOM 3543 O O . LEU A 1 443 ? 19.794 10.808 -12.031 1.00 94.88 443 LEU A O 1
ATOM 3547 N N . LEU A 1 444 ? 19.575 11.351 -9.864 1.00 93.19 444 LEU A N 1
ATOM 3548 C CA . LEU A 1 444 ? 18.168 11.775 -9.959 1.00 93.19 444 LEU A CA 1
ATOM 3549 C C . LEU A 1 444 ? 17.971 12.983 -10.893 1.00 93.19 444 LEU A C 1
ATOM 3551 O O . LEU A 1 444 ? 16.919 13.146 -11.503 1.00 93.19 444 LEU A O 1
ATOM 3555 N N . SER A 1 445 ? 18.991 13.825 -11.058 1.00 93.00 445 SER A N 1
ATOM 3556 C CA . SER A 1 445 ? 18.944 14.981 -11.965 1.00 93.00 445 SER A CA 1
ATOM 3557 C C . SER A 1 445 ? 19.381 14.646 -13.396 1.00 93.00 445 SER A C 1
ATOM 3559 O O . SER A 1 445 ? 19.392 15.533 -14.255 1.00 93.00 445 SER A O 1
ATOM 3561 N N . TYR A 1 446 ? 19.739 13.390 -13.688 1.00 89.00 446 TYR A N 1
ATOM 3562 C CA . TYR A 1 446 ? 20.198 12.989 -15.014 1.00 89.00 446 TYR A CA 1
ATOM 3563 C C . TYR A 1 446 ? 19.042 12.971 -16.021 1.00 89.00 446 TYR A C 1
ATOM 3565 O O . TYR A 1 446 ? 18.115 12.169 -15.928 1.00 89.00 446 TYR A O 1
ATOM 3573 N N . ARG A 1 447 ? 19.102 13.874 -17.005 1.00 83.94 447 ARG A N 1
ATOM 3574 C CA . ARG A 1 447 ? 18.079 14.034 -18.062 1.00 83.94 447 ARG A CA 1
ATOM 3575 C C . ARG A 1 447 ? 18.671 14.108 -19.467 1.00 83.94 447 ARG A C 1
ATOM 3577 O O . ARG A 1 447 ? 17.996 14.516 -20.411 1.00 83.94 447 ARG A O 1
ATOM 3584 N N . ILE A 1 448 ? 19.959 13.794 -19.595 1.00 83.19 448 ILE A N 1
ATOM 3585 C CA . ILE A 1 448 ? 20.644 13.791 -20.885 1.00 83.19 448 ILE A CA 1
ATOM 3586 C C . ILE A 1 448 ? 20.184 12.530 -21.630 1.00 83.19 448 ILE A C 1
ATOM 3588 O O . ILE A 1 448 ? 20.277 11.446 -21.057 1.00 83.19 448 ILE A O 1
ATOM 3592 N N . PRO A 1 449 ? 19.712 12.637 -22.886 1.00 82.81 449 PRO A N 1
ATOM 3593 C CA . PRO A 1 449 ? 19.266 11.493 -23.678 1.00 82.81 449 PRO A CA 1
ATOM 3594 C C . PRO A 1 449 ? 20.458 10.688 -24.233 1.00 82.81 449 PRO A C 1
ATOM 3596 O O . PRO A 1 449 ? 20.495 10.356 -25.412 1.00 82.81 449 PRO A O 1
ATOM 3599 N N . ASP A 1 450 ? 21.438 10.378 -23.387 1.00 85.44 450 ASP A N 1
ATOM 3600 C CA . ASP A 1 450 ? 22.634 9.600 -23.706 1.00 85.44 450 ASP A CA 1
ATOM 3601 C C . ASP A 1 450 ? 22.824 8.493 -22.655 1.00 85.44 450 ASP A C 1
ATOM 3603 O O . ASP A 1 450 ? 22.358 8.625 -21.521 1.00 85.44 450 ASP A O 1
ATOM 3607 N N . PRO A 1 451 ? 23.530 7.398 -22.990 1.00 87.06 451 PRO A N 1
ATOM 3608 C CA . PRO A 1 451 ? 23.960 6.437 -21.986 1.00 87.06 451 PRO A CA 1
ATOM 3609 C C . PRO A 1 451 ? 24.812 7.107 -20.897 1.00 87.06 451 PRO A C 1
ATOM 3611 O O . PRO A 1 451 ? 25.691 7.922 -21.188 1.00 87.06 451 PRO A O 1
ATOM 3614 N N . LEU A 1 452 ? 24.598 6.715 -19.639 1.00 92.19 452 LEU A N 1
ATOM 3615 C CA . LEU A 1 452 ? 25.365 7.240 -18.513 1.00 92.19 452 LEU A CA 1
ATOM 3616 C C . LEU A 1 452 ? 26.795 6.671 -18.507 1.00 92.19 452 LEU A C 1
ATOM 3618 O O . LEU A 1 452 ? 27.004 5.460 -18.376 1.00 92.19 452 LEU A O 1
ATOM 3622 N N . TYR A 1 453 ? 27.779 7.566 -18.601 1.00 94.25 453 TYR A N 1
ATOM 3623 C CA . TYR A 1 453 ? 29.203 7.248 -18.489 1.00 94.25 453 TYR A CA 1
ATOM 3624 C C . TYR A 1 453 ? 29.785 7.868 -17.223 1.00 94.25 453 TYR A C 1
ATOM 3626 O O . TYR A 1 453 ? 29.969 9.083 -17.160 1.00 94.25 453 TYR A O 1
ATOM 3634 N N . LEU A 1 454 ? 30.122 7.032 -16.245 1.00 95.62 454 LEU A N 1
ATOM 3635 C CA . LEU A 1 454 ? 30.698 7.466 -14.978 1.00 95.62 454 LEU A CA 1
ATOM 3636 C C . LEU A 1 454 ? 32.215 7.429 -15.078 1.00 95.62 454 LEU A C 1
ATOM 3638 O O . LEU A 1 454 ? 32.805 6.395 -14.812 1.00 95.62 454 LEU A O 1
ATOM 3642 N N . ARG A 1 455 ? 32.877 8.512 -15.493 1.00 94.12 455 ARG A N 1
ATOM 3643 C CA . ARG A 1 455 ? 34.337 8.498 -15.725 1.00 94.12 455 ARG A CA 1
ATOM 3644 C C . ARG A 1 455 ? 35.114 8.657 -14.422 1.00 94.12 455 ARG A C 1
ATOM 3646 O O . ARG A 1 455 ? 34.853 9.575 -13.651 1.00 94.12 455 ARG A O 1
ATOM 3653 N N . LYS A 1 456 ? 36.113 7.802 -14.194 1.00 89.50 456 LYS A N 1
ATOM 3654 C CA . LYS A 1 456 ? 36.916 7.831 -12.962 1.00 89.50 456 LYS A CA 1
ATOM 3655 C C . LYS A 1 456 ? 37.582 9.196 -12.760 1.00 89.50 456 LYS A C 1
ATOM 3657 O O . LYS A 1 456 ? 38.239 9.706 -13.667 1.00 89.50 456 LYS A O 1
ATOM 3662 N N . GLY A 1 457 ? 37.386 9.795 -11.585 1.00 87.56 457 GLY A N 1
ATOM 3663 C CA . GLY A 1 457 ? 37.872 11.142 -11.249 1.00 87.56 457 GLY A CA 1
ATOM 3664 C C . GLY A 1 457 ? 37.080 12.310 -11.863 1.00 87.56 457 GLY A C 1
ATOM 3665 O O . GLY A 1 457 ? 37.406 13.464 -11.596 1.00 87.56 457 GLY A O 1
ATOM 3666 N N . ASN A 1 458 ? 36.050 12.042 -12.674 1.00 90.69 458 ASN A N 1
ATOM 3667 C CA . ASN A 1 458 ? 35.110 13.036 -13.201 1.00 90.69 458 ASN A CA 1
ATOM 3668 C C . ASN A 1 458 ? 33.754 12.371 -13.511 1.00 90.69 458 ASN A C 1
ATOM 3670 O O . ASN A 1 458 ? 33.343 12.298 -14.673 1.00 90.69 458 ASN A O 1
ATOM 3674 N N . LEU A 1 459 ? 33.100 11.837 -12.470 1.00 91.81 459 LEU A N 1
ATOM 3675 C CA . LEU A 1 459 ? 31.965 10.913 -12.597 1.00 91.81 459 LEU A CA 1
ATOM 3676 C C . LEU A 1 459 ? 30.848 11.446 -13.501 1.00 91.81 459 LEU A C 1
ATOM 3678 O O . LEU A 1 459 ? 30.403 10.732 -14.387 1.00 91.81 459 LEU A O 1
ATOM 3682 N N . PHE A 1 460 ? 30.448 12.706 -13.336 1.00 90.50 460 PHE A N 1
ATOM 3683 C CA . PHE A 1 460 ? 29.326 13.291 -14.082 1.00 90.50 460 PHE A CA 1
ATOM 3684 C C . PHE A 1 460 ? 29.757 14.218 -15.227 1.00 90.50 460 PHE A C 1
ATOM 3686 O O . PHE A 1 460 ? 28.927 14.849 -15.870 1.00 90.50 460 PHE A O 1
ATOM 3693 N N . GLY A 1 461 ? 31.058 14.280 -15.533 1.00 87.12 461 GLY A N 1
ATOM 3694 C CA . GLY A 1 461 ? 31.572 15.045 -16.670 1.00 87.12 461 GLY A CA 1
ATOM 3695 C C . GLY A 1 461 ? 31.731 16.551 -16.430 1.00 87.12 461 GLY A C 1
ATOM 3696 O O . GLY A 1 461 ? 32.212 17.242 -17.332 1.00 87.12 461 GLY A O 1
ATOM 3697 N N . HIS A 1 462 ? 31.414 17.057 -15.235 1.00 85.88 462 HIS A N 1
ATOM 3698 C CA . HIS A 1 462 ? 31.572 18.462 -14.841 1.00 85.88 462 HIS A CA 1
ATOM 3699 C C . HIS A 1 462 ? 32.342 18.641 -13.518 1.00 85.88 462 HIS A C 1
ATOM 3701 O O . HIS A 1 462 ? 32.368 17.732 -12.688 1.00 85.88 462 HIS A O 1
ATOM 3707 N N . PRO A 1 463 ? 32.971 19.817 -13.299 1.00 86.81 463 PRO A N 1
ATOM 3708 C CA . PRO A 1 463 ? 33.687 20.130 -12.059 1.00 86.81 463 PRO A CA 1
ATOM 3709 C C . PRO A 1 463 ? 32.827 20.000 -10.788 1.00 86.81 463 PRO A C 1
ATOM 3711 O O . PRO A 1 463 ? 31.643 20.338 -10.796 1.00 86.81 463 PRO A O 1
ATOM 3714 N N . LEU A 1 464 ? 33.437 19.571 -9.675 1.00 84.62 464 LEU A N 1
ATOM 3715 C CA . LEU A 1 464 ? 32.751 19.348 -8.389 1.00 84.62 464 LEU A CA 1
ATOM 3716 C C . LEU A 1 464 ? 32.228 20.626 -7.716 1.00 84.62 464 LEU A C 1
ATOM 3718 O O . LEU A 1 464 ? 31.369 20.550 -6.844 1.00 84.62 464 LEU A O 1
ATOM 3722 N N . ASP A 1 465 ? 32.737 21.797 -8.087 1.00 85.31 465 ASP A N 1
ATOM 3723 C CA . ASP A 1 465 ? 32.245 23.095 -7.616 1.00 85.31 465 ASP A CA 1
ATOM 3724 C C . ASP A 1 465 ? 30.980 23.557 -8.359 1.00 85.31 465 ASP A C 1
ATOM 3726 O O . ASP A 1 465 ? 30.301 24.476 -7.900 1.00 85.31 465 ASP A O 1
ATOM 3730 N N . CYS A 1 466 ? 30.610 22.897 -9.462 1.00 87.56 466 CYS A N 1
ATOM 3731 C CA . CYS A 1 466 ? 29.333 23.125 -10.130 1.00 87.56 466 CYS A CA 1
ATOM 3732 C C . CYS A 1 466 ? 28.176 22.665 -9.219 1.00 87.56 466 CYS A C 1
ATOM 3734 O O . CYS A 1 466 ? 28.220 21.534 -8.721 1.00 87.56 466 CYS A O 1
ATOM 3736 N N . PRO A 1 467 ? 27.142 23.489 -8.968 1.00 86.75 467 PRO A N 1
ATOM 3737 C CA . PRO A 1 467 ? 25.973 23.058 -8.207 1.00 86.75 467 PRO A CA 1
ATOM 3738 C C . PRO A 1 467 ? 25.169 22.001 -8.977 1.00 86.75 467 PRO A C 1
ATOM 3740 O O . PRO A 1 467 ? 25.082 22.046 -10.204 1.00 86.75 467 PRO A O 1
ATOM 3743 N N . VAL A 1 468 ? 24.551 21.069 -8.247 1.00 89.56 468 VAL A N 1
ATOM 3744 C CA . VAL A 1 468 ? 23.598 20.118 -8.836 1.00 89.56 468 VAL A CA 1
ATOM 3745 C C . VAL A 1 468 ? 22.310 20.875 -9.153 1.00 89.56 468 VAL A C 1
ATOM 3747 O O . VAL A 1 468 ? 21.681 21.431 -8.254 1.00 89.56 468 VAL A O 1
ATOM 3750 N N . ASN A 1 469 ? 21.933 20.928 -10.429 1.00 88.69 469 ASN A N 1
ATOM 3751 C CA . ASN A 1 469 ? 20.710 21.600 -10.863 1.00 88.69 469 ASN A CA 1
ATOM 3752 C C . ASN A 1 469 ? 19.532 20.630 -10.761 1.00 88.69 469 ASN A C 1
ATOM 3754 O O . ASN A 1 469 ? 19.332 19.814 -11.662 1.00 88.69 469 ASN A O 1
ATOM 3758 N N . LEU A 1 470 ? 18.760 20.736 -9.677 1.00 92.69 470 LEU A N 1
ATOM 3759 C CA . LEU A 1 470 ? 17.579 19.901 -9.477 1.00 92.69 470 LEU A CA 1
ATOM 3760 C C . LEU A 1 470 ? 16.521 20.189 -10.557 1.00 92.69 470 LEU A C 1
ATOM 3762 O O . LEU A 1 470 ? 16.265 21.357 -10.884 1.00 92.69 470 LEU A O 1
ATOM 3766 N N . PRO A 1 471 ? 15.906 19.152 -11.144 1.00 92.00 471 PRO A N 1
ATOM 3767 C CA . PRO A 1 471 ? 14.862 19.340 -12.133 1.00 92.00 471 PRO A CA 1
ATOM 3768 C C . PRO A 1 471 ? 13.560 19.848 -11.485 1.00 92.00 471 PRO A C 1
ATOM 3770 O O . PRO A 1 471 ? 13.325 19.597 -10.309 1.00 92.00 471 PRO A O 1
ATOM 3773 N N . PRO A 1 472 ? 12.659 20.508 -12.242 1.00 90.38 472 PRO A N 1
ATOM 3774 C CA . PRO A 1 472 ? 11.468 21.153 -11.671 1.00 90.38 472 PRO A CA 1
ATOM 3775 C C . PRO A 1 472 ? 10.490 20.234 -10.927 1.00 90.38 472 PRO A C 1
ATOM 3777 O O . PRO A 1 472 ? 9.662 20.729 -10.169 1.00 90.38 472 PRO A O 1
ATOM 3780 N N . TRP A 1 473 ? 10.541 18.926 -11.181 1.00 89.88 473 TRP A N 1
ATOM 3781 C CA . TRP A 1 473 ? 9.701 17.929 -10.516 1.00 89.88 473 TRP A CA 1
ATOM 3782 C C . TRP A 1 473 ? 10.278 17.459 -9.171 1.00 89.88 473 TRP A C 1
ATOM 3784 O O . TRP A 1 473 ? 9.531 16.930 -8.356 1.00 89.88 473 TRP A O 1
ATOM 3794 N N . LEU A 1 474 ? 11.576 17.674 -8.920 1.00 90.50 474 LEU A N 1
ATOM 3795 C CA . LEU A 1 474 ? 12.261 17.257 -7.699 1.00 90.50 474 LEU A CA 1
ATOM 3796 C C . LEU A 1 474 ? 12.442 18.469 -6.781 1.00 90.50 474 LEU A C 1
ATOM 3798 O O . LEU A 1 474 ? 13.313 19.310 -7.005 1.00 90.50 474 LEU A O 1
ATOM 3802 N N . SER A 1 475 ? 11.596 18.578 -5.756 1.00 85.75 475 SER A N 1
ATOM 3803 C CA . SER A 1 475 ? 11.704 19.662 -4.775 1.00 85.75 475 SER A CA 1
ATOM 3804 C C . SER A 1 475 ? 12.931 19.491 -3.868 1.00 85.75 475 SER A C 1
ATOM 3806 O O . SER A 1 475 ? 13.447 18.385 -3.722 1.00 85.75 475 SER A O 1
ATOM 3808 N N . ASP A 1 476 ? 13.369 20.564 -3.199 1.00 85.81 476 ASP A N 1
ATOM 3809 C CA . ASP A 1 476 ? 14.464 20.483 -2.214 1.00 85.81 476 ASP A CA 1
ATOM 3810 C C . ASP A 1 476 ? 14.154 19.472 -1.095 1.00 85.81 476 ASP A C 1
ATOM 3812 O O . ASP A 1 476 ? 15.032 18.730 -0.667 1.00 85.81 476 ASP A O 1
ATOM 3816 N N . GLN A 1 477 ? 12.888 19.392 -0.666 1.00 75.44 477 GLN A N 1
ATOM 3817 C CA . GLN A 1 477 ? 12.446 18.443 0.356 1.00 75.44 477 GLN A CA 1
ATOM 3818 C C . GLN A 1 477 ? 12.521 16.991 -0.135 1.00 75.44 477 GLN A C 1
ATOM 3820 O O . GLN A 1 477 ? 12.955 16.116 0.612 1.00 75.44 477 GLN A O 1
ATOM 3825 N N . ASP A 1 478 ? 12.120 16.730 -1.381 1.00 79.62 478 ASP A N 1
ATOM 3826 C CA . ASP A 1 478 ? 12.222 15.394 -1.976 1.00 79.62 478 ASP A CA 1
ATOM 3827 C C . ASP A 1 478 ? 13.691 14.995 -2.174 1.00 79.62 478 ASP A C 1
ATOM 3829 O O . ASP A 1 478 ? 14.091 13.875 -1.858 1.00 79.62 478 ASP A O 1
ATOM 3833 N N . ALA A 1 479 ? 14.515 15.934 -2.647 1.00 87.44 479 ALA A N 1
ATOM 3834 C CA . ALA A 1 479 ? 15.952 15.752 -2.804 1.00 87.44 479 ALA A CA 1
ATOM 3835 C C . ALA A 1 479 ? 16.633 15.418 -1.466 1.00 87.44 479 ALA A C 1
ATOM 3837 O O . ALA A 1 479 ? 17.451 14.498 -1.404 1.00 87.44 479 ALA A O 1
ATOM 3838 N N . ASP A 1 480 ? 16.285 16.135 -0.395 1.00 84.00 480 ASP A N 1
ATOM 3839 C CA . ASP A 1 480 ? 16.777 15.850 0.952 1.00 84.00 480 ASP A CA 1
ATOM 3840 C C . ASP A 1 480 ? 16.313 14.480 1.449 1.00 84.00 480 ASP A C 1
ATOM 3842 O O . ASP A 1 480 ? 17.119 13.751 2.023 1.00 84.00 480 ASP A O 1
ATOM 3846 N N . TYR A 1 481 ? 15.062 14.091 1.187 1.00 79.50 481 TYR A N 1
ATOM 3847 C CA . TYR A 1 481 ? 14.555 12.773 1.569 1.00 79.50 481 TYR A CA 1
ATOM 3848 C C . TYR A 1 481 ? 15.394 11.645 0.954 1.00 79.50 481 TYR A C 1
ATOM 3850 O O . TYR A 1 481 ? 15.945 10.824 1.687 1.00 79.50 481 TYR A O 1
ATOM 3858 N N . TYR A 1 482 ? 15.570 11.642 -0.372 1.00 86.25 482 TYR A N 1
ATOM 3859 C CA . TYR A 1 482 ? 16.393 10.634 -1.049 1.00 86.25 482 TYR A CA 1
ATOM 3860 C C . TYR A 1 482 ? 17.836 10.638 -0.544 1.00 86.25 482 TYR A C 1
ATOM 3862 O O . TYR A 1 482 ? 18.392 9.591 -0.211 1.00 86.25 482 TYR A O 1
ATOM 3870 N N . ALA A 1 483 ? 18.452 11.819 -0.468 1.00 88.94 483 ALA A N 1
ATOM 3871 C CA . ALA A 1 483 ? 19.838 11.945 -0.048 1.00 88.94 483 ALA A CA 1
ATOM 3872 C C . ALA A 1 483 ? 20.073 11.422 1.374 1.00 88.94 483 ALA A C 1
ATOM 3874 O O . ALA A 1 483 ? 21.055 10.715 1.594 1.00 88.94 483 ALA A O 1
ATOM 3875 N N . ASN A 1 484 ? 19.192 11.756 2.318 1.00 83.50 484 ASN A N 1
ATOM 3876 C CA . ASN A 1 484 ? 19.331 11.350 3.715 1.00 83.50 484 ASN A CA 1
ATOM 3877 C C . ASN A 1 484 ? 19.168 9.835 3.868 1.00 83.50 484 ASN A C 1
ATOM 3879 O O . ASN A 1 484 ? 19.975 9.206 4.544 1.00 83.50 484 ASN A O 1
ATOM 3883 N N . GLN A 1 485 ? 18.201 9.235 3.171 1.00 83.19 485 GLN A N 1
ATOM 3884 C CA . GLN A 1 485 ? 17.995 7.786 3.209 1.00 83.19 485 GLN A CA 1
ATOM 3885 C C . GLN A 1 485 ? 19.233 7.024 2.718 1.00 83.19 485 GLN A C 1
ATOM 3887 O O . GLN A 1 485 ? 19.757 6.175 3.432 1.00 83.19 485 GLN A O 1
ATOM 3892 N N . PHE A 1 486 ? 19.793 7.392 1.560 1.00 86.69 486 PHE A N 1
ATOM 3893 C CA . PHE A 1 486 ? 21.026 6.756 1.078 1.00 86.69 486 PHE A CA 1
ATOM 3894 C C . PHE A 1 486 ? 22.251 7.074 1.943 1.00 86.69 486 PHE A C 1
ATOM 3896 O O . PHE A 1 486 ? 23.173 6.264 2.005 1.00 86.69 486 PHE A O 1
ATOM 3903 N N . GLN A 1 487 ? 22.297 8.229 2.614 1.00 86.62 487 GLN A N 1
ATOM 3904 C CA . GLN A 1 487 ? 23.358 8.523 3.582 1.00 86.62 487 GLN A CA 1
ATOM 3905 C C . GLN A 1 487 ? 23.316 7.590 4.796 1.00 86.62 487 GLN A C 1
ATOM 3907 O O . GLN A 1 487 ? 24.377 7.231 5.304 1.00 86.62 487 GLN A O 1
ATOM 3912 N N . GLU A 1 488 ? 22.125 7.196 5.243 1.00 81.00 488 GLU A N 1
ATOM 3913 C CA . GLU A 1 488 ? 21.936 6.276 6.367 1.00 81.00 488 GLU A CA 1
ATOM 3914 C C . GLU A 1 488 ? 22.222 4.823 5.973 1.00 81.00 488 GLU A C 1
ATOM 3916 O O . GLU A 1 488 ? 22.960 4.127 6.671 1.00 81.00 488 GLU A O 1
ATOM 3921 N N . THR A 1 489 ? 21.682 4.370 4.840 1.00 80.25 489 THR A N 1
ATOM 3922 C CA . THR A 1 489 ? 21.754 2.961 4.418 1.00 80.25 489 THR A CA 1
ATOM 3923 C C . THR A 1 489 ? 23.011 2.627 3.618 1.00 80.25 489 THR A C 1
ATOM 3925 O O . THR A 1 489 ? 23.386 1.463 3.483 1.00 80.25 489 THR A O 1
ATOM 3928 N N . GLY A 1 490 ? 23.658 3.638 3.036 1.00 89.56 490 GLY A N 1
ATOM 3929 C CA . GLY A 1 490 ? 24.618 3.453 1.954 1.00 89.56 490 GLY A CA 1
ATOM 3930 C C . GLY A 1 490 ? 23.941 3.047 0.637 1.00 89.56 490 GLY A C 1
ATOM 3931 O O . GLY A 1 490 ? 22.721 2.921 0.543 1.00 89.56 490 GLY A O 1
ATOM 3932 N N . ILE A 1 491 ? 24.754 2.842 -0.403 1.00 94.75 491 ILE A N 1
ATOM 3933 C CA . ILE A 1 491 ? 24.295 2.528 -1.773 1.00 94.75 491 ILE A CA 1
ATOM 3934 C C . ILE A 1 491 ? 24.682 1.117 -2.243 1.00 94.75 491 ILE A C 1
ATOM 3936 O O . ILE A 1 491 ? 24.304 0.693 -3.331 1.00 94.75 491 ILE A O 1
ATOM 3940 N N . THR A 1 492 ? 25.420 0.362 -1.427 1.00 96.25 492 THR A N 1
ATOM 3941 C CA . THR A 1 492 ? 25.915 -0.982 -1.764 1.00 96.25 492 THR A CA 1
ATOM 3942 C C . THR A 1 492 ? 24.786 -1.944 -2.131 1.00 96.25 492 THR A C 1
ATOM 3944 O O . THR A 1 492 ? 24.886 -2.637 -3.141 1.00 96.25 492 THR A O 1
ATOM 3947 N N . GLY A 1 493 ? 23.700 -1.970 -1.347 1.00 93.38 493 GLY A N 1
ATOM 3948 C CA . GLY A 1 493 ? 22.546 -2.837 -1.613 1.00 93.38 493 GLY A CA 1
ATOM 3949 C C . GLY A 1 493 ? 21.923 -2.556 -2.981 1.00 93.38 493 GLY A C 1
ATOM 3950 O O . GLY A 1 493 ? 21.706 -3.471 -3.771 1.00 93.38 493 GLY A O 1
ATOM 3951 N N . ALA A 1 494 ? 21.769 -1.275 -3.311 1.00 95.06 494 ALA A N 1
ATOM 3952 C CA . ALA A 1 494 ? 21.294 -0.806 -4.605 1.00 95.06 494 ALA A CA 1
ATOM 3953 C C . ALA A 1 494 ? 22.217 -1.223 -5.772 1.00 95.06 494 ALA A C 1
ATOM 3955 O O . ALA A 1 494 ? 21.755 -1.697 -6.810 1.00 95.06 494 ALA A O 1
ATOM 3956 N N . LEU A 1 495 ? 23.540 -1.123 -5.594 1.00 97.00 495 LEU A N 1
ATOM 3957 C CA . LEU A 1 495 ? 24.526 -1.550 -6.597 1.00 97.00 495 LEU A CA 1
ATOM 3958 C C . LEU A 1 495 ? 24.571 -3.076 -6.783 1.00 97.00 495 LEU A C 1
ATOM 3960 O O . LEU A 1 495 ? 24.860 -3.554 -7.883 1.00 97.00 495 LEU A O 1
ATOM 3964 N N . ASN A 1 496 ? 24.261 -3.856 -5.745 1.00 97.62 496 ASN A N 1
ATOM 3965 C CA . ASN A 1 496 ? 24.323 -5.316 -5.800 1.00 97.62 496 ASN A CA 1
ATOM 3966 C C . ASN A 1 496 ? 23.329 -5.938 -6.795 1.00 97.62 496 ASN A C 1
ATOM 3968 O O . ASN A 1 496 ? 23.619 -7.015 -7.315 1.00 97.62 496 ASN A O 1
ATOM 3972 N N . TYR A 1 497 ? 22.230 -5.264 -7.151 1.00 96.75 497 TYR A N 1
ATOM 3973 C CA . TYR A 1 497 ? 21.362 -5.710 -8.253 1.00 96.75 497 TYR A CA 1
ATOM 3974 C C . TYR A 1 497 ? 22.131 -5.760 -9.582 1.00 96.75 497 TYR A C 1
ATOM 3976 O O . TYR A 1 497 ? 22.124 -6.776 -10.277 1.00 96.75 497 TYR A O 1
ATOM 3984 N N . TYR A 1 498 ? 22.904 -4.714 -9.895 1.00 97.38 498 TYR A N 1
ATOM 3985 C CA . TYR A 1 498 ? 23.738 -4.668 -11.102 1.00 97.38 498 TYR A CA 1
ATOM 3986 C C . TYR A 1 498 ? 24.844 -5.722 -11.103 1.00 97.38 498 TYR A C 1
ATOM 3988 O O . TYR A 1 498 ? 25.161 -6.272 -12.158 1.00 97.38 498 TYR A O 1
ATOM 3996 N N . ARG A 1 499 ? 25.404 -6.039 -9.933 1.00 98.00 499 ARG A N 1
ATOM 3997 C CA . ARG A 1 499 ? 26.446 -7.068 -9.765 1.00 98.00 499 ARG A CA 1
ATOM 3998 C C . ARG A 1 499 ? 25.929 -8.492 -9.965 1.00 98.00 499 ARG A C 1
ATOM 4000 O O . ARG A 1 499 ? 26.723 -9.408 -10.153 1.00 98.00 499 ARG A O 1
ATOM 4007 N N . ASN A 1 500 ? 24.610 -8.683 -9.944 1.00 95.94 500 ASN A N 1
ATOM 4008 C CA . ASN A 1 500 ? 23.979 -9.970 -10.220 1.00 95.94 500 ASN A CA 1
ATOM 4009 C C . ASN A 1 500 ? 23.466 -10.110 -11.650 1.00 95.94 500 ASN A C 1
ATOM 4011 O O . ASN A 1 500 ? 22.945 -11.170 -11.960 1.00 95.94 500 ASN A O 1
ATOM 4015 N N . ILE A 1 501 ? 23.635 -9.128 -12.543 1.00 94.19 501 ILE A N 1
ATOM 4016 C CA . ILE A 1 501 ? 23.123 -9.223 -13.924 1.00 94.19 501 ILE A CA 1
ATOM 4017 C C . ILE A 1 501 ? 23.597 -10.505 -14.630 1.00 94.19 501 ILE A C 1
ATOM 4019 O O . ILE A 1 501 ? 22.793 -11.208 -15.244 1.00 94.19 501 ILE A O 1
ATOM 4023 N N . ASP A 1 502 ? 24.890 -10.826 -14.541 1.00 92.69 502 ASP A N 1
ATOM 4024 C CA . ASP A 1 502 ? 25.435 -12.029 -15.179 1.00 92.69 502 ASP A CA 1
ATOM 4025 C C . ASP A 1 502 ? 25.014 -13.309 -14.439 1.00 92.69 502 ASP A C 1
ATOM 4027 O O . ASP A 1 502 ? 24.694 -14.309 -15.080 1.00 92.69 502 ASP A O 1
ATOM 4031 N N . THR A 1 503 ? 24.939 -13.276 -13.105 1.00 91.75 503 THR A N 1
ATOM 4032 C CA . THR A 1 503 ? 24.418 -14.390 -12.295 1.00 91.75 503 THR A CA 1
ATOM 4033 C C . THR A 1 503 ? 22.959 -14.689 -12.646 1.00 91.75 503 THR A C 1
ATOM 4035 O O . THR A 1 503 ? 22.592 -15.836 -12.885 1.00 91.75 503 THR A O 1
ATOM 4038 N N . ASP A 1 504 ? 22.119 -13.660 -12.737 1.00 91.31 504 ASP A N 1
ATOM 4039 C CA . ASP A 1 504 ? 20.718 -13.765 -13.134 1.00 91.31 504 ASP A CA 1
ATOM 4040 C C . ASP A 1 504 ? 20.596 -14.290 -14.559 1.00 91.31 504 ASP A C 1
ATOM 4042 O O . ASP A 1 504 ? 19.763 -15.153 -14.816 1.00 91.31 504 ASP A O 1
ATOM 4046 N N . TRP A 1 505 ? 21.451 -13.844 -15.483 1.00 91.88 505 TRP A N 1
ATOM 4047 C CA . TRP A 1 505 ? 21.508 -14.397 -16.835 1.00 91.88 505 TRP A CA 1
ATOM 4048 C C . TRP A 1 505 ? 21.762 -15.914 -16.828 1.00 91.88 505 TRP A C 1
ATOM 4050 O O . TRP A 1 505 ? 21.034 -16.647 -17.506 1.00 91.88 505 TRP A O 1
ATOM 4060 N N . GLU A 1 506 ? 22.707 -16.407 -16.018 1.00 90.75 506 GLU A N 1
ATOM 4061 C CA . GLU A 1 506 ? 22.956 -17.849 -15.862 1.00 90.75 506 GLU A CA 1
ATOM 4062 C C . GLU A 1 506 ? 21.736 -18.576 -15.274 1.00 90.75 506 GLU A C 1
ATOM 4064 O O . GLU A 1 506 ? 21.294 -19.601 -15.804 1.00 90.75 506 GLU A O 1
ATOM 4069 N N . LEU A 1 507 ? 21.153 -18.030 -14.204 1.00 89.25 507 LEU A N 1
ATOM 4070 C CA . LEU A 1 507 ? 20.016 -18.628 -13.502 1.00 89.25 507 LEU A CA 1
ATOM 4071 C C . LEU A 1 507 ? 18.718 -18.604 -14.326 1.00 89.25 507 LEU A C 1
ATOM 4073 O O . LEU A 1 507 ? 17.864 -19.477 -14.162 1.00 89.25 507 LEU A O 1
ATOM 4077 N N . LEU A 1 508 ? 18.569 -17.638 -15.235 1.00 90.56 508 LEU A N 1
ATOM 4078 C CA . LEU A 1 508 ? 17.415 -17.476 -16.122 1.00 90.56 508 LEU A CA 1
ATOM 4079 C C . LEU A 1 508 ? 17.481 -18.348 -17.379 1.00 90.56 508 LEU A C 1
ATOM 4081 O O . LEU A 1 508 ? 16.510 -18.376 -18.140 1.00 90.56 508 LEU A O 1
ATOM 4085 N N . ALA A 1 509 ? 18.563 -19.103 -17.595 1.00 89.50 509 ALA A N 1
ATOM 4086 C CA . ALA A 1 509 ? 18.692 -20.020 -18.728 1.00 89.50 509 ALA A CA 1
ATOM 4087 C C . ALA A 1 509 ? 17.467 -20.947 -18.946 1.00 89.50 509 ALA A C 1
ATOM 4089 O O . ALA A 1 509 ? 17.084 -21.139 -20.106 1.00 89.50 509 ALA A O 1
ATOM 4090 N N . PRO A 1 510 ? 16.779 -21.476 -17.904 1.00 90.31 510 PRO A N 1
ATOM 4091 C CA . PRO A 1 510 ? 15.562 -22.275 -18.082 1.00 90.31 510 PRO A CA 1
ATOM 4092 C C . PRO A 1 510 ? 14.386 -21.526 -18.729 1.00 90.31 510 PRO A C 1
ATOM 4094 O O . PRO A 1 510 ? 13.491 -22.164 -19.281 1.00 90.31 510 PRO A O 1
ATOM 4097 N N . TRP A 1 511 ? 14.380 -20.190 -18.688 1.00 89.44 511 TRP A N 1
ATOM 4098 C CA . TRP A 1 511 ? 13.347 -19.338 -19.282 1.00 89.44 511 TRP A CA 1
ATOM 4099 C C . TRP A 1 511 ? 13.763 -18.718 -20.621 1.00 89.44 511 TRP A C 1
ATOM 4101 O O . TRP A 1 511 ? 13.064 -17.841 -21.139 1.00 89.44 511 TRP A O 1
ATOM 4111 N N . TRP A 1 512 ? 14.869 -19.158 -21.225 1.00 88.06 512 TRP A N 1
ATOM 4112 C CA . TRP A 1 512 ? 15.245 -18.692 -22.558 1.00 88.06 512 TRP A CA 1
ATOM 4113 C C . TRP A 1 512 ? 14.114 -18.948 -23.570 1.00 88.06 512 TRP A C 1
ATOM 4115 O O . TRP A 1 512 ? 13.633 -20.071 -23.717 1.00 88.06 512 TRP A O 1
ATOM 4125 N N . LYS A 1 513 ? 13.710 -17.893 -24.297 1.00 86.00 513 LYS A N 1
ATOM 4126 C CA . LYS A 1 513 ? 12.571 -17.853 -25.245 1.00 86.00 513 LYS A CA 1
ATOM 4127 C C . LYS A 1 513 ? 11.177 -17.941 -24.618 1.00 86.00 513 LYS A C 1
ATOM 4129 O O . LYS A 1 513 ? 10.195 -18.002 -25.361 1.00 86.00 513 LYS A O 1
ATOM 4134 N N . SER A 1 514 ? 11.065 -17.910 -23.295 1.00 90.94 514 SER A N 1
ATOM 4135 C CA . SER A 1 514 ? 9.772 -17.732 -22.640 1.00 90.94 514 SER A CA 1
ATOM 4136 C C . SER A 1 514 ? 9.206 -16.345 -22.938 1.00 90.94 514 SER A C 1
ATOM 4138 O O . SER A 1 514 ? 9.933 -15.360 -23.069 1.00 90.94 514 SER A O 1
ATOM 4140 N N . GLN A 1 515 ? 7.883 -16.283 -23.046 1.00 92.44 515 GLN A N 1
ATOM 4141 C CA . GLN A 1 515 ? 7.127 -15.058 -23.283 1.00 92.44 515 GLN A CA 1
ATOM 4142 C C . GLN A 1 515 ? 6.349 -14.668 -22.029 1.00 92.44 515 GLN A C 1
ATOM 4144 O O . GLN A 1 515 ? 5.827 -15.542 -21.332 1.00 92.44 515 GLN A O 1
ATOM 4149 N N . ILE A 1 516 ? 6.184 -13.367 -21.799 1.00 91.69 516 ILE A N 1
ATOM 4150 C CA . ILE A 1 516 ? 5.333 -12.843 -20.727 1.00 91.69 516 ILE A CA 1
ATOM 4151 C C . ILE A 1 516 ? 3.860 -13.000 -21.124 1.00 91.69 516 ILE A C 1
ATOM 4153 O O . ILE A 1 516 ? 3.418 -12.446 -22.129 1.00 91.69 516 ILE A O 1
ATOM 4157 N N . GLN A 1 517 ? 3.098 -13.761 -20.336 1.00 90.25 517 GLN A N 1
ATOM 4158 C CA . GLN A 1 517 ? 1.709 -14.135 -20.654 1.00 90.25 517 GLN A CA 1
ATOM 4159 C C . GLN A 1 517 ? 0.644 -13.260 -19.974 1.00 90.25 517 GLN A C 1
ATOM 4161 O O . GLN A 1 517 ? -0.548 -13.499 -20.157 1.00 90.25 517 GLN A O 1
ATOM 4166 N N . VAL A 1 518 ? 1.042 -12.268 -19.176 1.00 83.06 518 VAL A N 1
ATOM 4167 C CA . VAL A 1 518 ? 0.097 -11.349 -18.522 1.00 83.06 518 VAL A CA 1
ATOM 4168 C C . VAL A 1 518 ? -0.235 -10.166 -19.441 1.00 83.06 518 VAL A C 1
ATOM 4170 O O . VAL A 1 518 ? 0.582 -9.839 -20.301 1.00 83.06 518 VAL A O 1
ATOM 4173 N N . PRO A 1 519 ? -1.400 -9.509 -19.288 1.00 90.62 519 PRO A N 1
ATOM 4174 C CA . PRO A 1 519 ? -1.671 -8.221 -19.926 1.00 90.62 519 PRO A CA 1
ATOM 4175 C C . PRO A 1 519 ? -0.656 -7.167 -19.483 1.00 90.62 519 PRO A C 1
ATOM 4177 O O . PRO A 1 519 ? -0.378 -7.053 -18.285 1.00 90.62 519 PRO A O 1
ATOM 4180 N N . VAL A 1 520 ? -0.115 -6.405 -20.435 1.00 87.50 520 VAL A N 1
ATOM 4181 C CA . VAL A 1 520 ? 0.929 -5.415 -20.152 1.00 87.50 520 VAL A CA 1
ATOM 4182 C C . VAL A 1 520 ? 0.642 -4.086 -20.827 1.00 87.50 520 VAL A C 1
ATOM 4184 O O . VAL A 1 520 ? 0.429 -4.040 -22.036 1.00 87.50 520 VAL A O 1
ATOM 4187 N N . LYS A 1 521 ? 0.770 -3.002 -20.069 1.00 90.50 521 LYS A N 1
ATOM 4188 C CA . LYS A 1 521 ? 0.958 -1.651 -20.598 1.00 90.50 521 LYS A CA 1
ATOM 4189 C C . LYS A 1 521 ? 2.412 -1.232 -20.390 1.00 90.50 521 LYS A C 1
ATOM 4191 O O . LYS A 1 521 ? 3.016 -1.608 -19.388 1.00 90.50 521 LYS A O 1
ATOM 4196 N N . PHE A 1 522 ? 2.979 -0.483 -21.331 1.00 92.62 522 PHE A N 1
ATOM 4197 C CA . PHE A 1 522 ? 4.364 -0.009 -21.265 1.00 92.62 522 PHE A CA 1
ATOM 4198 C C . PHE A 1 522 ? 4.434 1.474 -21.615 1.00 92.62 522 PHE A C 1
ATOM 4200 O O . PHE A 1 522 ? 3.824 1.890 -22.603 1.00 92.62 522 PHE A O 1
ATOM 4207 N N . ALA A 1 523 ? 5.176 2.250 -20.825 1.00 92.69 523 ALA A N 1
ATOM 4208 C CA . ALA A 1 523 ? 5.444 3.657 -21.098 1.00 92.69 523 ALA A CA 1
ATOM 4209 C C . ALA A 1 523 ? 6.902 4.026 -20.796 1.00 92.69 523 ALA A C 1
ATOM 4211 O O . ALA A 1 523 ? 7.508 3.504 -19.866 1.00 92.69 523 ALA A O 1
ATOM 4212 N N . MET A 1 524 ? 7.465 4.943 -21.575 1.00 93.25 524 MET A N 1
ATOM 4213 C CA . MET A 1 524 ? 8.834 5.428 -21.405 1.00 93.25 524 MET A CA 1
ATOM 4214 C C . MET A 1 524 ? 8.977 6.836 -21.988 1.00 93.25 524 MET A C 1
ATOM 4216 O O . MET A 1 524 ? 8.258 7.191 -22.923 1.00 93.25 524 MET A O 1
ATOM 4220 N N . GLY A 1 525 ? 9.892 7.637 -21.447 1.00 92.56 525 GLY A N 1
ATOM 4221 C CA . GLY A 1 525 ? 10.253 8.938 -22.006 1.00 92.56 525 GLY A CA 1
ATOM 4222 C C . GLY A 1 525 ? 11.163 8.820 -23.235 1.00 92.56 525 GLY A C 1
ATOM 4223 O O . GLY A 1 525 ? 11.980 7.906 -23.329 1.00 92.56 525 GLY A O 1
ATOM 4224 N N . ASP A 1 526 ? 11.062 9.734 -24.199 1.00 91.81 526 ASP A N 1
ATOM 4225 C CA . ASP A 1 526 ? 11.978 9.749 -25.349 1.00 91.81 526 ASP A CA 1
ATOM 4226 C C . ASP A 1 526 ? 13.396 10.251 -25.016 1.00 91.81 526 ASP A C 1
ATOM 4228 O O . ASP A 1 526 ? 14.309 10.050 -25.821 1.00 91.81 526 ASP A O 1
ATOM 4232 N N . HIS A 1 527 ? 13.590 10.845 -23.834 1.00 92.88 527 HIS A N 1
ATOM 4233 C CA . HIS A 1 527 ? 14.897 11.194 -23.270 1.00 92.88 527 HIS A CA 1
ATOM 4234 C C . HIS A 1 527 ? 15.376 10.212 -22.193 1.00 92.88 527 HIS A C 1
ATOM 4236 O O . HIS A 1 527 ? 16.361 10.483 -21.508 1.00 92.88 527 HIS A O 1
ATOM 4242 N N . ASP A 1 528 ? 14.686 9.088 -22.012 1.00 93.81 528 ASP A N 1
ATOM 4243 C CA . ASP A 1 528 ? 15.123 8.040 -21.098 1.00 93.81 528 ASP A CA 1
ATOM 4244 C C . ASP A 1 528 ? 16.458 7.435 -21.568 1.00 93.81 528 ASP A C 1
ATOM 4246 O O . ASP A 1 528 ? 16.592 7.006 -22.718 1.00 93.81 528 ASP A O 1
ATOM 4250 N N . LEU A 1 529 ? 17.446 7.370 -20.673 1.00 90.56 529 LEU A N 1
ATOM 4251 C CA . LEU A 1 529 ? 18.771 6.814 -20.960 1.00 90.56 529 LEU A CA 1
ATOM 4252 C C . LEU A 1 529 ? 18.720 5.339 -21.397 1.00 90.56 529 LEU A C 1
ATOM 4254 O O . LEU A 1 529 ? 19.581 4.885 -22.150 1.00 90.56 529 LEU A O 1
ATOM 4258 N N . VAL A 1 530 ? 17.701 4.584 -20.967 1.00 89.31 530 VAL A N 1
ATOM 4259 C CA . VAL A 1 530 ? 17.475 3.198 -21.399 1.00 89.31 530 VAL A CA 1
ATOM 4260 C C . VAL A 1 530 ? 16.966 3.166 -22.840 1.00 89.31 530 VAL A C 1
ATOM 4262 O O . VAL A 1 530 ? 17.391 2.323 -23.633 1.00 89.31 530 VAL A O 1
ATOM 4265 N N . TYR A 1 531 ? 16.105 4.113 -23.225 1.00 91.19 531 TYR A N 1
ATOM 4266 C CA . TYR A 1 531 ? 15.600 4.214 -24.597 1.00 91.19 531 TYR A CA 1
ATOM 4267 C C . TYR A 1 531 ? 16.709 4.508 -25.607 1.00 91.19 531 TYR A C 1
ATOM 4269 O O . TYR A 1 531 ? 16.651 4.042 -26.751 1.00 91.19 531 TYR A O 1
ATOM 4277 N N . THR A 1 532 ? 17.714 5.283 -25.189 1.00 83.81 532 THR A N 1
ATOM 4278 C CA . THR A 1 532 ? 18.820 5.727 -26.046 1.00 83.81 532 THR A CA 1
ATOM 4279 C C . THR A 1 532 ? 19.950 4.705 -26.159 1.00 83.81 532 THR A C 1
ATOM 4281 O O . THR A 1 532 ? 20.850 4.871 -26.988 1.00 83.81 532 THR A O 1
ATOM 4284 N N . MET A 1 533 ? 19.876 3.592 -25.420 1.00 85.88 533 MET A N 1
ATOM 4285 C CA . MET A 1 533 ? 20.798 2.473 -25.590 1.00 85.88 533 MET A CA 1
ATOM 4286 C C . MET A 1 533 ? 20.721 1.883 -27.012 1.00 85.88 533 MET A C 1
ATOM 4288 O O . MET A 1 533 ? 19.624 1.716 -27.568 1.00 85.88 533 MET A O 1
ATOM 4292 N N . PRO A 1 534 ? 21.867 1.495 -27.608 1.00 84.62 534 PRO A N 1
ATOM 4293 C CA . PRO A 1 534 ? 21.901 0.911 -28.944 1.00 84.62 534 PRO A CA 1
ATOM 4294 C C . PRO A 1 534 ? 20.935 -0.272 -29.100 1.00 84.62 534 PRO A C 1
ATOM 4296 O O . PRO A 1 534 ? 21.034 -1.281 -28.407 1.00 84.62 534 PRO A O 1
ATOM 4299 N N . GLY A 1 535 ? 19.999 -0.149 -30.044 1.00 86.94 535 GLY A N 1
ATOM 4300 C CA . GLY A 1 535 ? 19.045 -1.202 -30.400 1.00 86.94 535 GLY A CA 1
ATOM 4301 C C . GLY A 1 535 ? 17.759 -1.257 -29.567 1.00 86.94 535 GLY A C 1
ATOM 4302 O O . GLY A 1 535 ? 16.812 -1.901 -30.016 1.00 86.94 535 GLY A O 1
ATOM 4303 N N . VAL A 1 536 ? 17.654 -0.562 -28.425 1.00 89.81 536 VAL A N 1
ATOM 4304 C CA . VAL A 1 536 ? 16.434 -0.584 -27.586 1.00 89.81 536 VAL A CA 1
ATOM 4305 C C . VAL A 1 536 ? 15.257 0.085 -28.294 1.00 89.81 536 VAL A C 1
ATOM 4307 O O . VAL A 1 536 ? 14.173 -0.496 -28.389 1.00 89.81 536 VAL A O 1
ATOM 4310 N N . LYS A 1 537 ? 15.481 1.264 -28.880 1.00 90.81 537 LYS A N 1
ATOM 4311 C CA . LYS A 1 537 ? 14.473 1.963 -29.686 1.00 90.81 537 LYS A CA 1
ATOM 4312 C C . LYS A 1 537 ? 13.920 1.095 -30.816 1.00 90.81 537 LYS A C 1
ATOM 4314 O O . LYS A 1 537 ? 12.706 0.937 -30.939 1.00 90.81 537 LYS A O 1
ATOM 4319 N N . ASP A 1 538 ? 14.803 0.486 -31.604 1.00 90.75 538 ASP A N 1
ATOM 4320 C CA . ASP A 1 538 ? 14.404 -0.404 -32.698 1.00 90.75 538 ASP A CA 1
ATOM 4321 C C . ASP A 1 538 ? 13.700 -1.661 -32.181 1.00 90.75 538 ASP A C 1
ATOM 4323 O O . ASP A 1 538 ? 12.748 -2.136 -32.799 1.00 90.75 538 ASP A O 1
ATOM 4327 N N . TYR A 1 539 ? 14.134 -2.198 -31.041 1.00 92.38 539 TYR A N 1
ATOM 4328 C CA . TYR A 1 539 ? 13.501 -3.347 -30.405 1.00 92.38 539 TYR A CA 1
ATOM 4329 C C . TYR A 1 539 ? 12.055 -3.054 -29.987 1.00 92.38 539 TYR A C 1
ATOM 4331 O O . TYR A 1 539 ? 11.179 -3.896 -30.198 1.00 92.38 539 TYR A O 1
ATOM 4339 N N . ILE A 1 540 ? 11.774 -1.867 -29.449 1.00 90.81 540 ILE A N 1
ATOM 4340 C CA . ILE A 1 540 ? 10.419 -1.474 -29.046 1.00 90.81 540 ILE A CA 1
ATOM 4341 C C . ILE A 1 540 ? 9.562 -1.168 -30.280 1.00 90.81 540 ILE A C 1
ATOM 4343 O O . ILE A 1 540 ? 8.512 -1.786 -30.468 1.00 90.81 540 ILE A O 1
ATOM 4347 N N . LEU A 1 541 ? 10.033 -0.274 -31.156 1.00 87.94 541 LEU A N 1
ATOM 4348 C CA . LEU A 1 541 ? 9.244 0.239 -32.282 1.00 87.94 541 LEU A CA 1
ATOM 4349 C C . LEU A 1 541 ? 9.009 -0.802 -33.385 1.00 87.94 541 LEU A C 1
ATOM 4351 O O . LEU A 1 541 ? 7.949 -0.812 -34.004 1.00 87.94 541 LEU A O 1
ATOM 4355 N N . ASN A 1 542 ? 9.950 -1.727 -33.605 1.00 90.19 542 ASN A N 1
ATOM 4356 C CA . ASN A 1 542 ? 9.836 -2.752 -34.651 1.00 90.19 542 ASN A CA 1
ATOM 4357 C C . ASN A 1 542 ? 9.242 -4.077 -34.130 1.00 90.19 542 ASN A C 1
ATOM 4359 O O . ASN A 1 542 ? 9.482 -5.155 -34.689 1.00 90.19 542 ASN A O 1
ATOM 4363 N N . GLY A 1 543 ? 8.478 -4.017 -33.033 1.00 88.12 543 GLY A N 1
ATOM 4364 C CA . GLY A 1 543 ? 7.698 -5.136 -32.501 1.00 88.12 543 GLY A CA 1
ATOM 4365 C C . GLY A 1 543 ? 8.508 -6.211 -31.771 1.00 88.12 543 GLY A C 1
ATOM 4366 O O . GLY A 1 543 ? 7.968 -7.277 -31.484 1.00 88.12 543 GLY A O 1
ATOM 4367 N N . GLY A 1 544 ? 9.782 -5.970 -31.454 1.00 90.69 544 GLY A N 1
ATOM 4368 C CA . GLY A 1 544 ? 10.599 -6.880 -30.647 1.00 90.69 544 GLY A CA 1
ATOM 4369 C C . GLY A 1 544 ? 10.016 -7.105 -29.254 1.00 90.69 544 GLY A C 1
ATOM 4370 O O . GLY A 1 544 ? 9.822 -8.260 -28.870 1.00 90.69 544 GLY A O 1
ATOM 4371 N N . LEU A 1 545 ? 9.626 -6.030 -28.562 1.00 93.12 545 LEU A N 1
ATOM 4372 C CA . LEU A 1 545 ? 8.945 -6.126 -27.266 1.00 93.12 545 LEU A CA 1
ATOM 4373 C C . LEU A 1 545 ? 7.626 -6.908 -27.382 1.00 93.12 545 LEU A C 1
ATOM 4375 O O . LEU A 1 545 ? 7.399 -7.860 -26.641 1.00 93.12 545 LEU A O 1
ATOM 4379 N N . LYS A 1 546 ? 6.800 -6.593 -28.388 1.00 92.31 546 LYS A N 1
ATOM 4380 C CA . LYS A 1 546 ? 5.525 -7.282 -28.661 1.00 92.31 546 LYS A CA 1
ATOM 4381 C C . LYS A 1 546 ? 5.695 -8.780 -28.953 1.00 92.31 546 LYS A C 1
ATOM 4383 O O . LYS A 1 546 ? 4.822 -9.571 -28.605 1.00 92.31 546 LYS A O 1
ATOM 4388 N N . ARG A 1 547 ? 6.811 -9.197 -29.568 1.00 93.31 547 ARG A N 1
ATOM 4389 C CA . ARG A 1 547 ? 7.119 -10.624 -29.792 1.00 93.31 547 ARG A CA 1
ATOM 4390 C C . ARG A 1 547 ? 7.376 -11.375 -28.488 1.00 93.31 547 ARG A C 1
ATOM 4392 O O . ARG A 1 547 ? 7.004 -12.541 -28.398 1.00 93.31 547 ARG A O 1
ATOM 4399 N N . ASN A 1 548 ? 8.006 -10.736 -27.508 1.00 91.94 548 ASN A N 1
ATOM 4400 C CA . ASN A 1 548 ? 8.307 -11.354 -26.215 1.00 91.94 548 ASN A CA 1
ATOM 4401 C C . ASN A 1 548 ? 7.177 -11.156 -25.186 1.00 91.94 548 ASN A C 1
ATOM 4403 O O . ASN A 1 548 ? 7.082 -11.913 -24.221 1.00 91.94 548 ASN A O 1
ATOM 4407 N N . VAL A 1 549 ? 6.284 -10.193 -25.434 1.00 93.38 549 VAL A N 1
ATOM 4408 C CA . VAL A 1 549 ? 5.116 -9.859 -24.609 1.00 93.38 549 VAL A CA 1
ATOM 4409 C C . VAL A 1 549 ? 3.853 -9.842 -25.493 1.00 93.38 549 VAL A C 1
ATOM 4411 O O . VAL A 1 549 ? 3.408 -8.779 -25.935 1.00 93.38 549 VAL A O 1
ATOM 4414 N N . PRO A 1 550 ? 3.251 -11.008 -2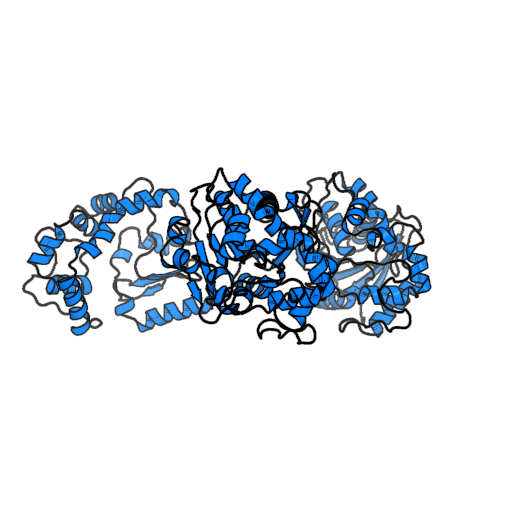5.803 1.00 89.75 550 PRO A N 1
ATOM 4415 C CA . PRO A 1 550 ? 2.134 -11.100 -26.748 1.00 89.75 550 PRO A CA 1
ATOM 4416 C C . PRO A 1 550 ? 0.912 -10.249 -26.377 1.00 89.75 550 PRO A C 1
ATOM 4418 O O . PRO A 1 550 ? 0.238 -9.725 -27.267 1.00 89.75 550 PRO A O 1
ATOM 4421 N N . PHE A 1 551 ? 0.654 -10.053 -25.081 1.00 86.12 551 PHE A N 1
ATOM 4422 C CA . PHE A 1 551 ? -0.461 -9.251 -24.556 1.00 86.12 551 PHE A CA 1
ATOM 4423 C C . PHE A 1 551 ? -0.066 -7.815 -24.179 1.00 86.12 551 PHE A C 1
ATOM 4425 O O . PHE A 1 551 ? -0.750 -7.176 -23.384 1.00 86.12 551 PHE A O 1
ATOM 4432 N N . LEU A 1 552 ? 1.024 -7.303 -24.757 1.00 85.62 552 LEU A N 1
ATOM 4433 C CA . LEU A 1 552 ? 1.373 -5.886 -24.686 1.00 85.62 552 LEU A CA 1
ATOM 4434 C C . LEU A 1 552 ? 0.303 -5.040 -25.392 1.00 85.62 552 LEU A C 1
ATOM 4436 O O . LEU A 1 552 ? -0.079 -5.351 -26.522 1.00 85.62 552 LEU A O 1
ATOM 4440 N N . GLU A 1 553 ? -0.160 -3.971 -24.764 1.00 84.38 553 GLU A N 1
ATOM 4441 C CA . GLU A 1 553 ? -0.920 -2.908 -25.425 1.00 84.38 553 GLU A CA 1
ATOM 4442 C C . GLU A 1 553 ? -0.017 -2.120 -26.399 1.00 84.38 553 GLU A C 1
ATOM 4444 O O . GLU A 1 553 ? 1.013 -2.608 -26.868 1.00 84.38 553 GLU A O 1
ATOM 4449 N N . GLU A 1 554 ? -0.403 -0.907 -26.777 1.00 79.81 554 GLU A N 1
ATOM 4450 C CA . GLU A 1 554 ? 0.516 -0.021 -27.486 1.00 79.81 554 GLU A CA 1
ATOM 4451 C C . GLU A 1 554 ? 1.642 0.426 -26.537 1.00 79.81 554 GLU A C 1
ATOM 4453 O O . GLU A 1 554 ? 1.385 0.839 -25.406 1.00 79.81 554 GLU A O 1
ATOM 4458 N N . ALA A 1 555 ? 2.898 0.312 -26.983 1.00 87.81 555 ALA A N 1
ATOM 4459 C CA . ALA A 1 555 ? 4.047 0.832 -26.248 1.00 87.81 555 ALA A CA 1
ATOM 4460 C C . ALA A 1 555 ? 4.078 2.359 -26.381 1.00 87.81 555 ALA A C 1
ATOM 4462 O O . ALA A 1 555 ? 4.199 2.882 -27.489 1.00 87.81 555 ALA A O 1
ATOM 4463 N N . LEU A 1 556 ? 3.976 3.068 -25.259 1.00 91.06 556 LEU A N 1
ATOM 4464 C CA . LEU A 1 556 ? 3.891 4.525 -25.236 1.00 91.06 556 LEU A CA 1
ATOM 4465 C C . LEU A 1 556 ? 5.287 5.136 -25.085 1.00 91.06 556 LEU A C 1
ATOM 4467 O O . LEU A 1 556 ? 5.976 4.881 -24.102 1.00 91.06 556 LEU A O 1
ATOM 4471 N N . VAL A 1 557 ? 5.691 5.969 -26.044 1.00 92.50 557 VAL A N 1
ATOM 4472 C CA . VAL A 1 557 ? 6.905 6.792 -25.942 1.00 92.50 557 VAL A CA 1
ATOM 4473 C C . VAL A 1 557 ? 6.479 8.250 -25.800 1.00 92.50 557 VAL A C 1
ATOM 4475 O O . VAL A 1 557 ? 5.866 8.807 -26.713 1.00 92.50 557 VAL A O 1
ATOM 4478 N N . ILE A 1 558 ? 6.757 8.851 -24.645 1.00 91.81 558 ILE A N 1
ATOM 4479 C CA . ILE A 1 558 ? 6.279 10.185 -24.275 1.00 91.81 558 ILE A CA 1
ATOM 4480 C C . ILE A 1 558 ? 7.364 11.223 -24.568 1.00 91.81 558 ILE A C 1
ATOM 4482 O O . ILE A 1 558 ? 8.497 11.100 -24.112 1.00 91.81 558 ILE A O 1
ATOM 4486 N N . ASN A 1 559 ? 7.006 12.239 -25.356 1.00 92.50 559 ASN A N 1
ATOM 4487 C CA . ASN A 1 559 ? 7.936 13.262 -25.827 1.00 92.50 559 ASN A CA 1
ATOM 4488 C C . ASN A 1 559 ? 8.344 14.236 -24.711 1.00 92.50 559 ASN A C 1
ATOM 4490 O O . ASN A 1 559 ? 7.481 14.741 -23.993 1.00 92.50 559 ASN A O 1
ATOM 4494 N N . GLY A 1 560 ? 9.638 14.540 -24.619 1.00 89.56 560 GLY A N 1
ATOM 4495 C CA . GLY A 1 560 ? 10.200 15.544 -23.719 1.00 89.56 560 GLY A CA 1
ATOM 4496 C C . GLY A 1 560 ? 10.314 15.090 -22.265 1.00 89.56 560 GLY A C 1
ATOM 4497 O O . GLY A 1 560 ? 10.587 15.919 -21.396 1.00 89.56 560 GLY A O 1
ATOM 4498 N N . VAL A 1 561 ? 10.112 13.799 -22.003 1.00 92.88 561 VAL A N 1
ATOM 4499 C CA . VAL A 1 561 ? 10.181 13.202 -20.667 1.00 92.88 561 VAL A CA 1
ATOM 4500 C C . VAL A 1 561 ? 11.437 12.345 -20.575 1.00 92.88 561 VAL A C 1
ATOM 4502 O O . VAL A 1 561 ? 11.768 11.630 -21.524 1.00 92.88 561 VAL A O 1
ATOM 4505 N N . SER A 1 562 ? 12.162 12.453 -19.462 1.00 91.81 562 SER A N 1
ATOM 4506 C CA . SER A 1 562 ? 13.356 11.644 -19.204 1.00 91.81 562 SER A CA 1
ATOM 4507 C C . SER A 1 562 ? 13.012 10.357 -18.443 1.00 91.81 562 SER A C 1
ATOM 4509 O O . SER A 1 562 ? 11.944 9.781 -18.652 1.00 91.81 562 SER A O 1
ATOM 4511 N N . HIS A 1 563 ? 13.954 9.850 -17.650 1.00 93.94 563 HIS A N 1
ATOM 4512 C CA . HIS A 1 563 ? 13.885 8.535 -17.023 1.00 93.94 563 HIS A CA 1
ATOM 4513 C C . HIS A 1 563 ? 12.783 8.455 -15.952 1.00 93.94 563 HIS A C 1
ATOM 4515 O O . HIS A 1 563 ? 12.009 7.507 -15.936 1.00 93.94 563 HIS A O 1
ATOM 4521 N N . TRP A 1 564 ? 12.620 9.502 -15.138 1.00 93.12 564 TRP A N 1
ATOM 4522 C CA . TRP A 1 564 ? 11.768 9.525 -13.939 1.00 93.12 564 TRP A CA 1
ATOM 4523 C C . TRP A 1 564 ? 10.292 9.794 -14.260 1.00 93.12 564 TRP A C 1
ATOM 4525 O O . TRP A 1 564 ? 9.658 10.680 -13.691 1.00 93.12 564 TRP A O 1
ATOM 4535 N N . ILE A 1 565 ? 9.730 9.063 -15.223 1.00 92.94 565 ILE A N 1
ATOM 4536 C CA . ILE A 1 565 ? 8.426 9.344 -15.843 1.00 92.94 565 ILE A CA 1
ATOM 4537 C C . ILE A 1 565 ? 7.269 9.432 -14.827 1.00 92.94 565 ILE A C 1
ATOM 4539 O O . ILE A 1 565 ? 6.362 10.248 -14.986 1.00 92.94 565 ILE A O 1
ATOM 4543 N N . ASN A 1 566 ? 7.303 8.630 -13.762 1.00 90.81 566 ASN A N 1
ATOM 4544 C CA . ASN A 1 566 ? 6.316 8.632 -12.677 1.00 90.81 566 ASN A CA 1
ATOM 4545 C C . ASN A 1 566 ? 6.394 9.875 -11.776 1.00 90.81 566 ASN A C 1
ATOM 4547 O O . ASN A 1 566 ? 5.374 10.233 -11.183 1.00 90.81 566 ASN A O 1
ATOM 4551 N N . GLU A 1 567 ? 7.542 10.551 -11.717 1.00 90.62 567 GLU A N 1
ATOM 4552 C CA . GLU A 1 567 ? 7.730 11.813 -10.991 1.00 90.62 567 GLU A CA 1
ATOM 4553 C C . GLU A 1 567 ? 7.632 13.047 -11.906 1.00 90.62 567 GLU A C 1
ATOM 4555 O O . GLU A 1 567 ? 7.119 14.085 -11.496 1.00 90.62 567 GLU A O 1
ATOM 4560 N N . GLU A 1 568 ? 8.067 12.942 -13.164 1.00 92.81 568 GLU A N 1
ATOM 4561 C CA . GLU A 1 568 ? 8.053 14.037 -14.143 1.00 92.81 568 GLU A CA 1
ATOM 4562 C C . GLU A 1 568 ? 6.643 14.414 -14.607 1.00 92.81 568 GLU A C 1
ATOM 4564 O O . GLU A 1 568 ? 6.347 15.595 -14.806 1.00 92.81 568 GLU A O 1
ATOM 4569 N N . ILE A 1 569 ? 5.780 13.414 -14.808 1.00 92.62 569 ILE A N 1
ATOM 4570 C CA . ILE A 1 569 ? 4.411 13.583 -15.321 1.00 92.62 569 ILE A CA 1
ATOM 4571 C C . ILE A 1 569 ? 3.397 12.731 -14.529 1.00 92.62 569 ILE A C 1
ATOM 4573 O O . ILE A 1 569 ? 2.651 11.931 -15.109 1.00 92.62 569 ILE A O 1
ATOM 4577 N N . PRO A 1 570 ? 3.324 12.898 -13.194 1.00 88.81 570 PRO A N 1
ATOM 4578 C CA . PRO A 1 570 ? 2.616 11.986 -12.300 1.00 88.81 570 PRO A CA 1
ATOM 4579 C C . PRO A 1 570 ? 1.126 11.868 -12.627 1.00 88.81 570 PRO A C 1
ATOM 4581 O O . PRO A 1 570 ? 0.580 10.765 -12.636 1.00 88.81 570 PRO A O 1
ATOM 4584 N N . ASP A 1 571 ? 0.473 12.982 -12.967 1.00 85.12 571 ASP A N 1
ATOM 4585 C CA . ASP A 1 571 ? -0.950 13.005 -13.313 1.00 85.12 571 ASP A CA 1
ATOM 4586 C C . ASP A 1 571 ? -1.246 12.257 -14.616 1.00 85.12 571 ASP A C 1
ATOM 4588 O O . ASP A 1 571 ? -2.246 11.544 -14.713 1.00 85.12 571 ASP A O 1
ATOM 4592 N N . GLN A 1 572 ? -0.361 12.373 -15.612 1.00 87.12 572 GLN A N 1
ATOM 4593 C CA . GLN A 1 572 ? -0.503 11.644 -16.869 1.00 87.12 572 GLN A CA 1
ATOM 4594 C C . GLN A 1 572 ? -0.295 10.142 -16.646 1.00 87.12 572 GLN A C 1
ATOM 4596 O O . GLN A 1 572 ? -1.060 9.339 -17.175 1.00 87.12 572 GLN A O 1
ATOM 4601 N N . ILE A 1 573 ? 0.674 9.749 -15.813 1.00 85.56 573 ILE A N 1
ATOM 4602 C CA . ILE A 1 573 ? 0.871 8.343 -15.429 1.00 85.56 573 ILE A CA 1
ATOM 4603 C C . ILE A 1 573 ? -0.336 7.794 -14.658 1.00 85.56 573 ILE A C 1
ATOM 4605 O O . ILE A 1 573 ? -0.798 6.693 -14.963 1.00 85.56 573 ILE A O 1
ATOM 4609 N N . ASN A 1 574 ? -0.916 8.571 -13.740 1.00 81.94 574 ASN A N 1
ATOM 4610 C CA . ASN A 1 574 ? -2.128 8.198 -13.001 1.00 81.94 574 ASN A CA 1
ATOM 4611 C C . ASN A 1 574 ? -3.327 7.930 -13.922 1.00 81.94 574 ASN A C 1
ATOM 4613 O O . ASN A 1 574 ? -4.115 7.028 -13.650 1.00 81.94 574 ASN A O 1
ATOM 4617 N N . GLN A 1 575 ? -3.448 8.670 -15.028 1.00 80.44 575 GLN A N 1
ATOM 4618 C CA . GLN A 1 575 ? -4.491 8.455 -16.040 1.00 80.44 575 GLN A CA 1
ATOM 4619 C C . GLN A 1 575 ? -4.242 7.221 -16.921 1.00 80.44 575 GLN A C 1
ATOM 4621 O O . GLN A 1 575 ? -5.164 6.734 -17.568 1.00 80.44 575 GLN A O 1
ATOM 4626 N N . LEU A 1 576 ? -3.005 6.718 -16.984 1.00 75.44 576 LEU A N 1
ATOM 4627 C CA . LEU A 1 576 ? -2.653 5.535 -17.774 1.00 75.44 576 LEU A CA 1
ATOM 4628 C C . LEU A 1 576 ? -2.780 4.221 -16.986 1.00 75.44 576 LEU A C 1
ATOM 4630 O O . LEU A 1 576 ? -2.840 3.161 -17.616 1.00 75.44 576 LEU A O 1
ATOM 4634 N N . LEU A 1 577 ? -2.817 4.288 -15.655 1.00 68.00 577 LEU A N 1
ATOM 4635 C CA . LEU A 1 577 ? -3.047 3.174 -14.729 1.00 68.00 577 LEU A CA 1
ATOM 4636 C C . LEU A 1 577 ? -4.491 2.637 -14.838 1.00 68.00 577 LEU A C 1
ATOM 4638 O O . LEU A 1 577 ? -5.351 3.327 -15.376 1.00 68.00 577 LEU A O 1
ATOM 4642 N N . PRO A 1 578 ? -4.782 1.392 -14.402 1.00 58.88 578 PRO A N 1
ATOM 4643 C CA . PRO A 1 578 ? -5.965 0.670 -14.859 1.00 58.88 578 PRO A CA 1
ATOM 4644 C C . PRO A 1 578 ? -7.276 1.421 -14.605 1.00 58.88 578 PRO A C 1
ATOM 4646 O O . PRO A 1 578 ? -7.716 1.592 -13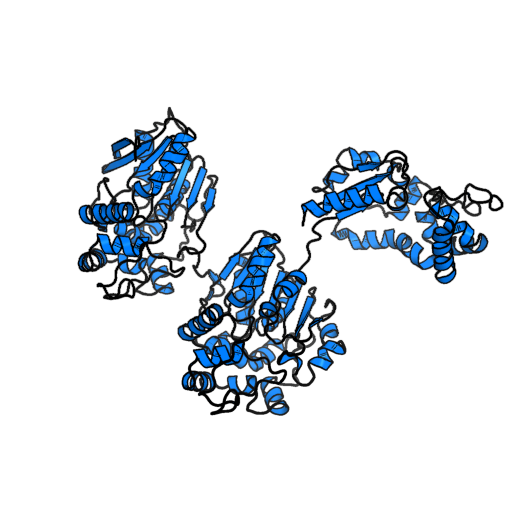.462 1.00 58.88 578 PRO A O 1
ATOM 4649 N N . ASP A 1 579 ? -7.943 1.785 -15.698 1.00 51.81 579 ASP A N 1
ATOM 4650 C CA . ASP A 1 579 ? -9.321 2.243 -15.673 1.00 51.81 579 ASP A CA 1
ATOM 4651 C C . ASP A 1 579 ? -10.199 1.122 -15.106 1.00 51.81 579 ASP A C 1
ATOM 4653 O O . ASP A 1 579 ? -10.391 0.066 -15.719 1.00 51.81 579 ASP A O 1
ATOM 4657 N N . LYS A 1 580 ? -10.813 1.353 -13.939 1.00 52.16 580 LYS A N 1
ATOM 4658 C CA . LYS A 1 580 ? -12.108 0.713 -13.705 1.00 52.16 580 LYS A CA 1
ATOM 4659 C C . LYS A 1 580 ? -13.065 1.338 -14.709 1.00 52.16 580 LYS A C 1
ATOM 4661 O O . LYS A 1 580 ? -13.107 2.558 -14.844 1.00 52.16 580 LYS A O 1
ATOM 4666 N N . VAL A 1 581 ? -13.906 0.521 -15.337 1.00 51.72 581 VAL A N 1
ATOM 4667 C CA . VAL A 1 581 ? -15.173 1.026 -15.872 1.00 51.72 581 VAL A CA 1
ATOM 4668 C C . VAL A 1 581 ? -15.920 1.623 -14.677 1.00 51.72 581 VAL A C 1
ATOM 4670 O O . VAL A 1 581 ? -16.478 0.890 -13.860 1.00 51.72 581 VAL A O 1
ATOM 4673 N N . LYS A 1 582 ? -15.842 2.948 -14.519 1.00 56.47 582 LYS A N 1
ATOM 4674 C CA . LYS A 1 582 ? -16.407 3.667 -13.366 1.00 56.47 582 LYS A CA 1
ATOM 4675 C C . LYS A 1 582 ? -17.933 3.624 -13.382 1.00 56.47 582 LYS A C 1
ATOM 4677 O O . LYS A 1 582 ? -18.563 3.639 -12.330 1.00 56.47 582 LYS A O 1
ATOM 4682 N N . ALA A 1 583 ? -18.510 3.512 -14.577 1.00 57.19 583 ALA A N 1
ATOM 4683 C CA . ALA A 1 583 ? -19.939 3.446 -14.808 1.00 57.19 583 ALA A CA 1
ATOM 4684 C C . ALA A 1 583 ? -20.235 2.868 -16.205 1.00 57.19 583 ALA A C 1
ATOM 4686 O O . ALA A 1 583 ? -19.458 3.062 -17.139 1.00 57.19 583 ALA A O 1
ATOM 4687 N N . LEU A 1 584 ? -21.366 2.178 -16.356 1.00 74.69 584 LEU A N 1
ATOM 4688 C CA . LEU A 1 584 ? -21.864 1.635 -17.623 1.00 74.69 584 LEU A CA 1
ATOM 4689 C C . LEU A 1 584 ? -23.268 2.184 -17.910 1.00 74.69 584 LEU A C 1
ATOM 4691 O O . LEU A 1 584 ? -24.169 2.038 -17.087 1.00 74.69 584 LEU A O 1
ATOM 4695 N N . VAL A 1 585 ? -23.489 2.763 -19.091 1.00 75.25 585 VAL A N 1
ATOM 4696 C CA . VAL A 1 585 ? -24.847 3.031 -19.595 1.00 75.25 585 VAL A CA 1
ATOM 4697 C C . VAL A 1 585 ? -25.160 2.012 -20.678 1.00 75.25 585 VAL A C 1
ATOM 4699 O O . VAL A 1 585 ? -24.422 1.898 -21.653 1.00 75.25 585 VAL A O 1
ATOM 4702 N N . ASN A 1 586 ? -26.250 1.273 -20.499 1.00 83.44 586 ASN A N 1
ATOM 4703 C CA . ASN A 1 586 ? -26.745 0.316 -21.474 1.00 83.44 586 ASN A CA 1
ATOM 4704 C C . ASN A 1 586 ? -28.110 0.774 -22.011 1.00 83.44 586 ASN A C 1
ATOM 4706 O O . ASN A 1 586 ? -29.006 1.121 -21.238 1.00 83.44 586 ASN A O 1
ATOM 4710 N N . LEU A 1 587 ? -28.257 0.781 -23.334 1.00 77.00 587 LEU A N 1
ATOM 4711 C CA . LEU A 1 587 ? -29.441 1.271 -24.032 1.00 77.00 587 LEU A CA 1
ATOM 4712 C C . LEU A 1 587 ? -30.153 0.111 -24.737 1.00 77.00 587 LEU A C 1
ATOM 4714 O O . LEU A 1 587 ? -29.529 -0.682 -25.441 1.00 77.00 587 LEU A O 1
ATOM 4718 N N . SER A 1 588 ? -31.470 0.052 -24.570 1.00 82.00 588 SER A N 1
ATOM 4719 C CA . SER A 1 588 ? -32.434 -0.800 -25.275 1.00 82.00 588 SER A CA 1
ATOM 4720 C C . SER A 1 588 ? -32.356 -2.310 -25.000 1.00 82.00 588 SER A C 1
ATOM 4722 O O . SER A 1 588 ? -33.387 -2.938 -24.764 1.00 82.00 588 SER A O 1
ATOM 4724 N N . VAL A 1 589 ? -31.167 -2.916 -24.968 1.00 79.38 589 VAL A N 1
ATOM 4725 C CA . VAL A 1 589 ? -30.997 -4.372 -24.812 1.00 79.38 589 VAL A CA 1
ATOM 4726 C C . VAL A 1 589 ? -30.450 -4.703 -23.418 1.00 79.38 589 VAL A C 1
ATOM 4728 O O . VAL A 1 589 ? -29.314 -4.338 -23.113 1.00 79.38 589 VAL A O 1
ATOM 4731 N N . PRO A 1 590 ? -31.207 -5.391 -22.540 1.00 75.81 590 PRO A N 1
ATOM 4732 C CA . PRO A 1 590 ? -30.715 -5.745 -21.210 1.00 75.81 590 PRO A CA 1
ATOM 4733 C C . PRO A 1 590 ? -29.608 -6.807 -21.299 1.00 75.81 590 PRO A C 1
ATOM 4735 O O . PRO A 1 590 ? -29.428 -7.458 -22.330 1.00 75.81 590 PRO A O 1
ATOM 4738 N N . PHE A 1 591 ? -28.875 -7.026 -20.203 1.00 75.88 591 PHE A N 1
ATOM 4739 C CA . PHE A 1 591 ? -27.921 -8.136 -20.143 1.00 75.88 591 PHE A CA 1
ATOM 4740 C C . PHE A 1 591 ? -28.664 -9.465 -20.325 1.00 75.88 591 PHE A C 1
ATOM 4742 O O . PHE A 1 591 ? -29.530 -9.803 -19.520 1.00 75.88 591 PHE A O 1
ATOM 4749 N N . LEU A 1 592 ? -28.334 -10.212 -21.379 1.00 69.62 592 LEU A N 1
ATOM 4750 C CA . LEU A 1 592 ? -28.956 -11.500 -21.667 1.00 69.62 592 LEU A CA 1
ATOM 4751 C C . LEU A 1 592 ? -28.141 -12.621 -21.025 1.00 69.62 592 LEU A C 1
ATOM 4753 O O . LEU A 1 592 ? -27.046 -12.956 -21.482 1.00 69.62 592 LEU A O 1
ATOM 4757 N N . ARG A 1 593 ? -28.705 -13.230 -19.981 1.00 67.62 593 ARG A N 1
ATOM 4758 C CA . ARG A 1 593 ? -28.111 -14.380 -19.300 1.00 67.62 593 ARG A CA 1
ATOM 4759 C C . ARG A 1 593 ? -27.900 -15.539 -20.279 1.00 67.62 593 ARG A C 1
ATOM 4761 O O . ARG A 1 593 ? -28.838 -16.023 -20.913 1.00 67.62 593 ARG A O 1
ATOM 4768 N N . THR A 1 594 ? -26.666 -16.024 -20.380 1.00 66.81 594 THR A N 1
ATOM 4769 C CA . THR A 1 594 ? -26.338 -17.189 -21.208 1.00 66.81 594 THR A CA 1
ATOM 4770 C C . THR A 1 594 ? -26.806 -18.480 -20.528 1.00 66.81 594 THR A C 1
ATOM 4772 O O . THR A 1 594 ? -26.388 -18.816 -19.420 1.00 66.81 594 THR A O 1
ATOM 4775 N N . HIS A 1 595 ? -27.693 -19.231 -21.191 1.00 71.19 595 HIS A N 1
ATOM 4776 C CA . HIS A 1 595 ? -28.162 -20.526 -20.691 1.00 71.19 595 HIS A CA 1
ATOM 4777 C C . HIS A 1 595 ? -27.066 -21.587 -20.843 1.00 71.19 595 HIS A C 1
ATOM 4779 O O . HIS A 1 595 ? -26.494 -21.723 -21.917 1.00 71.19 595 HIS A O 1
ATOM 4785 N N . ARG A 1 596 ? -26.778 -22.383 -19.808 1.00 72.56 596 ARG A N 1
ATOM 4786 C CA . ARG A 1 596 ? -25.595 -23.271 -19.782 1.00 72.56 596 ARG A CA 1
ATOM 4787 C C . ARG A 1 596 ? -25.597 -24.379 -20.841 1.00 72.56 596 ARG A C 1
ATOM 4789 O O . ARG A 1 596 ? -24.534 -24.875 -21.208 1.00 72.56 596 ARG A O 1
ATOM 4796 N N . GLU A 1 597 ? -26.778 -24.771 -21.308 1.00 80.06 597 GLU A N 1
ATOM 4797 C CA . GLU A 1 597 ? -26.963 -25.966 -22.145 1.00 80.06 597 GLU A CA 1
ATOM 4798 C C . GLU A 1 597 ? -27.598 -25.685 -23.509 1.00 80.06 597 GLU A C 1
ATOM 4800 O O . GLU A 1 597 ? -27.561 -26.542 -24.386 1.00 80.06 597 GLU A O 1
ATOM 4805 N N . ILE A 1 598 ? -28.169 -24.492 -23.708 1.00 83.31 598 ILE A N 1
ATOM 4806 C CA . ILE A 1 598 ? -28.922 -24.171 -24.923 1.00 83.31 598 ILE A CA 1
ATOM 4807 C C . ILE A 1 598 ? -28.173 -23.075 -25.666 1.00 83.31 598 ILE A C 1
ATOM 4809 O O . ILE A 1 598 ? -27.967 -21.981 -25.139 1.00 83.31 598 ILE A O 1
ATOM 4813 N N . LYS A 1 599 ? -27.773 -23.378 -26.901 1.00 86.56 599 LYS A N 1
ATOM 4814 C CA . LYS A 1 599 ? -27.115 -22.424 -27.789 1.00 86.56 599 LYS A CA 1
ATOM 4815 C C . LYS A 1 599 ? -28.089 -21.294 -28.159 1.00 86.56 599 LYS A C 1
ATOM 4817 O O . LYS A 1 599 ? -29.233 -21.592 -28.514 1.00 86.56 599 LYS A O 1
ATOM 4822 N N . PRO A 1 600 ? -27.670 -20.014 -28.135 1.00 85.31 600 PRO A N 1
ATOM 4823 C CA . PRO A 1 600 ? -28.572 -18.886 -28.368 1.00 85.31 600 PRO A CA 1
ATOM 4824 C C . PRO A 1 600 ? -29.338 -18.971 -29.691 1.00 85.31 600 PRO A C 1
ATOM 4826 O O . PRO A 1 600 ? -30.545 -18.759 -29.719 1.00 85.31 600 PRO A O 1
ATOM 4829 N N . VAL A 1 601 ? -28.670 -19.328 -30.790 1.00 89.62 601 VAL A N 1
ATOM 4830 C CA . VAL A 1 601 ? -29.318 -19.441 -32.109 1.00 89.62 601 VAL A CA 1
ATOM 4831 C C . VAL A 1 601 ? -30.393 -20.531 -32.116 1.00 89.62 601 VAL A C 1
ATOM 4833 O O . VAL A 1 601 ? -31.458 -20.339 -32.704 1.00 89.62 601 VAL A O 1
ATOM 4836 N N . ASP A 1 602 ? -30.134 -21.654 -31.443 1.00 88.94 602 ASP A N 1
ATOM 4837 C CA . ASP A 1 602 ? -31.074 -22.775 -31.363 1.00 88.94 602 ASP A CA 1
ATOM 4838 C C . ASP A 1 602 ? -32.290 -22.407 -30.508 1.00 88.94 602 ASP A C 1
ATOM 4840 O O . ASP A 1 602 ? -33.419 -22.726 -30.884 1.00 88.94 602 ASP A O 1
ATOM 4844 N N . PHE A 1 603 ? -32.078 -21.658 -29.418 1.00 85.38 603 PHE A N 1
ATOM 4845 C CA . PHE A 1 603 ? -33.156 -21.090 -28.610 1.00 85.38 603 PHE A CA 1
ATOM 4846 C C . PHE A 1 603 ? -34.090 -20.222 -29.464 1.00 85.38 603 PHE A C 1
ATOM 4848 O O . PHE A 1 603 ? -35.282 -20.524 -29.562 1.00 85.38 603 PHE A O 1
ATOM 4855 N N . TRP A 1 604 ? -33.555 -19.208 -30.154 1.00 84.19 604 TRP A N 1
ATOM 4856 C CA . TRP A 1 604 ? -34.367 -18.307 -30.982 1.00 84.19 604 TRP A CA 1
ATOM 4857 C C . TRP A 1 604 ? -35.108 -19.055 -32.091 1.00 84.19 604 TRP A C 1
ATOM 4859 O O . TRP A 1 604 ? -36.297 -18.822 -32.300 1.00 84.19 604 TRP A O 1
ATOM 4869 N N . ARG A 1 605 ? -34.446 -20.009 -32.756 1.00 88.44 605 ARG A N 1
ATOM 4870 C CA . ARG A 1 605 ? -35.076 -20.849 -33.781 1.00 88.44 605 ARG A CA 1
ATOM 4871 C C . ARG A 1 605 ? -36.213 -21.698 -33.212 1.00 88.44 605 ARG A C 1
ATOM 4873 O O . ARG A 1 605 ? -37.244 -21.837 -33.861 1.00 88.44 605 ARG A O 1
ATOM 4880 N N . SER A 1 606 ? -36.026 -22.291 -32.034 1.00 86.31 606 SER A N 1
ATOM 4881 C CA . SER A 1 606 ? -37.041 -23.145 -31.406 1.00 86.31 606 SER A CA 1
ATOM 4882 C C . SER A 1 606 ? -38.301 -22.366 -31.025 1.00 86.31 606 SER A C 1
ATOM 4884 O O . SER A 1 606 ? -39.404 -22.889 -31.159 1.00 86.31 606 SER A O 1
ATOM 4886 N N . TYR A 1 607 ? -38.136 -21.110 -30.603 1.00 82.19 607 TYR A N 1
ATOM 4887 C CA . TYR A 1 607 ? -39.225 -20.282 -30.099 1.00 82.19 607 TYR A CA 1
ATOM 4888 C C . TYR A 1 607 ? -39.956 -19.518 -31.214 1.00 82.19 607 TYR A C 1
ATOM 4890 O O . TYR A 1 607 ? -41.181 -19.442 -31.218 1.00 82.19 607 TYR A O 1
ATOM 4898 N N . TYR A 1 608 ? -39.212 -18.975 -32.183 1.00 83.56 608 TYR A N 1
ATOM 4899 C CA . TYR A 1 608 ? -39.737 -18.088 -33.231 1.00 83.56 608 TYR A CA 1
ATOM 4900 C C . TYR A 1 608 ? -39.719 -18.691 -34.639 1.00 83.56 608 TYR A C 1
ATOM 4902 O O . TYR A 1 608 ? -40.181 -18.065 -35.593 1.00 83.56 608 TYR A O 1
ATOM 4910 N N . GLY A 1 609 ? -39.197 -19.906 -34.790 1.00 89.06 609 GLY A N 1
ATOM 4911 C CA . GLY A 1 609 ? -39.066 -20.569 -36.079 1.00 89.06 609 GLY A CA 1
ATOM 4912 C C . GLY A 1 609 ? -37.868 -20.088 -36.901 1.00 89.06 609 GLY A C 1
ATOM 4913 O O . GLY A 1 609 ? -37.043 -19.279 -36.475 1.00 89.06 609 GLY A O 1
ATOM 4914 N N . ALA A 1 610 ? -37.758 -20.631 -38.115 1.00 89.56 610 ALA A N 1
ATOM 4915 C CA . ALA A 1 610 ? -36.626 -20.391 -39.011 1.00 89.56 610 ALA A CA 1
ATOM 4916 C C . ALA A 1 610 ? -36.641 -19.007 -39.690 1.00 89.56 610 ALA A C 1
ATOM 4918 O O . ALA A 1 610 ? -35.648 -18.623 -40.302 1.00 89.56 610 ALA A O 1
ATOM 4919 N N . ASP A 1 611 ? -37.736 -18.255 -39.576 1.00 91.06 611 ASP A N 1
ATOM 4920 C CA . ASP A 1 611 ? -37.850 -16.918 -40.166 1.00 91.06 611 ASP A CA 1
ATOM 4921 C C . ASP A 1 611 ? -37.351 -15.806 -39.236 1.00 91.06 611 ASP A C 1
ATOM 4923 O O . ASP A 1 611 ? -37.236 -14.662 -39.666 1.00 91.06 611 ASP A O 1
ATOM 4927 N N . HIS A 1 612 ? -37.015 -16.111 -37.979 1.00 90.69 612 HIS A N 1
ATOM 4928 C CA . HIS A 1 612 ? -36.448 -15.122 -37.066 1.00 90.69 612 HIS A CA 1
ATOM 4929 C C . HIS A 1 612 ? -35.096 -14.608 -37.581 1.00 90.69 612 HIS A C 1
ATOM 4931 O O . HIS A 1 612 ? -34.230 -15.400 -37.973 1.00 90.69 612 HIS A O 1
ATOM 4937 N N . TYR A 1 613 ? -34.884 -13.291 -37.527 1.00 90.06 613 TYR A N 1
ATOM 4938 C CA . TYR A 1 613 ? -33.724 -12.646 -38.150 1.00 90.06 613 TYR A CA 1
ATOM 4939 C C . TYR A 1 613 ? -32.377 -13.231 -37.672 1.00 90.06 613 TYR A C 1
ATOM 4941 O O . TYR A 1 613 ? -31.513 -13.534 -38.492 1.00 90.06 613 TYR A O 1
ATOM 4949 N N . ILE A 1 614 ? -32.231 -13.517 -36.366 1.00 90.56 614 ILE A N 1
ATOM 4950 C CA . ILE A 1 614 ? -31.010 -14.132 -35.799 1.00 90.56 614 ILE A CA 1
ATOM 4951 C C . ILE A 1 614 ? -30.668 -15.447 -36.503 1.00 90.56 614 ILE A C 1
ATOM 4953 O O . ILE A 1 614 ? -29.496 -15.694 -36.776 1.00 90.56 614 ILE A O 1
ATOM 4957 N N . TYR A 1 615 ? -31.665 -16.286 -36.803 1.00 92.06 615 TYR A N 1
ATOM 4958 C CA . TYR A 1 615 ? -31.445 -17.555 -37.493 1.00 92.06 615 TYR A CA 1
ATOM 4959 C C . TYR A 1 615 ? -31.162 -17.339 -38.984 1.00 92.06 615 TYR A C 1
ATOM 4961 O O . TYR A 1 615 ? -30.239 -17.940 -39.533 1.00 92.06 615 TYR A O 1
ATOM 4969 N N . ARG A 1 616 ? -31.897 -16.424 -39.628 1.00 93.69 616 ARG A N 1
ATOM 4970 C CA . ARG A 1 616 ? -31.709 -16.077 -41.046 1.00 93.69 616 ARG A CA 1
ATOM 4971 C C . ARG A 1 616 ? -30.330 -15.516 -41.363 1.00 93.69 616 ARG A C 1
ATOM 4973 O O . ARG A 1 616 ? -29.843 -15.703 -42.472 1.00 93.69 616 ARG A O 1
ATOM 4980 N N . PHE A 1 617 ? -29.666 -14.899 -40.393 1.00 94.69 617 PHE A N 1
ATOM 4981 C CA . PHE A 1 617 ? -28.322 -14.355 -40.578 1.00 94.69 617 PHE A CA 1
ATOM 4982 C C . PHE A 1 617 ? -27.215 -15.416 -40.516 1.00 94.69 617 PHE A C 1
ATOM 4984 O O . PHE A 1 617 ? -26.080 -15.132 -40.901 1.00 94.69 617 PHE A O 1
ATOM 4991 N N . GLN A 1 618 ? -27.506 -16.639 -40.055 1.00 94.19 618 GLN A N 1
ATOM 4992 C CA . GLN A 1 618 ? -26.465 -17.619 -39.725 1.00 94.19 618 GLN A CA 1
ATOM 4993 C C . GLN A 1 618 ? -25.733 -18.182 -40.937 1.00 94.19 618 GLN A C 1
ATOM 4995 O O . GLN A 1 618 ? -24.542 -18.468 -40.833 1.00 94.19 618 GLN A O 1
ATOM 5000 N N . LYS A 1 619 ? -26.412 -18.347 -42.078 1.00 93.12 619 LYS A N 1
ATOM 5001 C CA . LYS A 1 619 ? -25.784 -18.892 -43.282 1.00 93.12 619 LYS A CA 1
ATOM 5002 C C . LYS A 1 619 ? -25.175 -17.761 -44.121 1.00 93.12 619 LYS A C 1
ATOM 5004 O O . LYS A 1 619 ? -25.924 -16.915 -44.610 1.00 93.12 619 LYS A O 1
ATOM 5009 N N . PRO A 1 620 ? -23.838 -17.721 -44.295 1.00 93.19 620 PRO A N 1
ATOM 5010 C CA . PRO A 1 620 ? -23.192 -16.677 -45.081 1.00 93.19 620 PRO A CA 1
ATOM 5011 C C . PRO A 1 620 ? -23.696 -16.636 -46.521 1.00 93.19 620 PRO A C 1
ATOM 5013 O O . PRO A 1 620 ? -23.748 -17.671 -47.186 1.00 93.19 620 PRO A O 1
ATOM 5016 N N . GLY A 1 621 ? -24.041 -15.440 -46.993 1.00 91.69 621 GLY A N 1
ATOM 5017 C CA . GLY A 1 621 ? -24.422 -15.181 -48.377 1.00 91.69 621 GLY A CA 1
ATOM 5018 C C . GLY A 1 621 ? -25.896 -15.417 -48.705 1.00 91.69 621 GLY A C 1
ATOM 5019 O O . GLY A 1 621 ? -26.306 -15.059 -49.802 1.00 91.69 621 GLY A O 1
ATOM 5020 N N . GLU A 1 622 ? -26.705 -15.995 -47.807 1.00 93.75 622 GLU A N 1
ATOM 5021 C CA . GLU A 1 622 ? -28.136 -16.189 -48.087 1.00 93.75 622 GLU A CA 1
ATOM 5022 C C . GLU A 1 622 ? -28.915 -14.881 -47.982 1.00 93.75 622 GLU A C 1
ATOM 5024 O O . GLU A 1 622 ? -29.452 -14.402 -48.978 1.00 93.75 622 GLU A O 1
ATOM 5029 N N . ILE A 1 623 ? -28.951 -14.282 -46.789 1.00 94.44 623 ILE A N 1
ATOM 5030 C CA . ILE A 1 623 ? -29.697 -13.039 -46.585 1.00 94.44 623 ILE A CA 1
ATOM 5031 C C . ILE A 1 623 ? -29.044 -11.869 -47.332 1.00 94.44 623 ILE A C 1
ATOM 5033 O O . ILE A 1 623 ? -29.745 -10.986 -47.812 1.00 94.44 623 ILE A O 1
ATOM 5037 N N . GLU A 1 624 ? -27.715 -11.884 -47.496 1.00 94.44 624 GLU A N 1
ATOM 5038 C CA . GLU A 1 624 ? -27.008 -10.874 -48.286 1.00 94.44 624 GLU A CA 1
ATOM 5039 C C . GLU A 1 624 ? -27.436 -10.878 -49.758 1.00 94.44 624 GLU A C 1
ATOM 5041 O O . GLU A 1 624 ? -27.531 -9.807 -50.354 1.00 94.44 624 GLU A O 1
ATOM 5046 N N . ALA A 1 625 ? -27.723 -12.049 -50.339 1.00 94.06 625 ALA A N 1
ATOM 5047 C CA . ALA A 1 625 ? -28.237 -12.140 -51.703 1.00 94.06 625 ALA A CA 1
ATOM 5048 C C . ALA A 1 625 ? -29.654 -11.557 -51.809 1.00 94.06 625 ALA A C 1
ATOM 5050 O O . ALA A 1 625 ? -29.920 -10.769 -52.711 1.00 94.06 625 ALA A O 1
ATOM 5051 N N . GLU A 1 626 ? -30.539 -11.865 -50.855 1.00 93.88 626 GLU A N 1
ATOM 5052 C CA . GLU A 1 626 ? -31.896 -11.298 -50.827 1.00 93.88 626 GLU A CA 1
ATOM 5053 C C . GLU A 1 626 ? -31.876 -9.770 -50.610 1.00 93.88 626 GLU A C 1
ATOM 5055 O O . GLU A 1 626 ? -32.643 -9.042 -51.237 1.00 93.88 626 GLU A O 1
ATOM 5060 N N . PHE A 1 627 ? -30.967 -9.252 -49.776 1.00 94.62 627 PHE A N 1
ATOM 5061 C CA . PHE A 1 627 ? -30.764 -7.806 -49.625 1.00 94.62 627 PHE A CA 1
ATOM 5062 C C . PHE A 1 627 ? -30.225 -7.155 -50.902 1.00 94.62 627 PHE A C 1
ATOM 5064 O O . PHE A 1 627 ? -30.655 -6.057 -51.254 1.00 94.62 627 PHE A O 1
ATOM 5071 N N . ALA A 1 628 ? -29.317 -7.823 -51.617 1.00 91.12 628 ALA A N 1
ATOM 5072 C CA . ALA A 1 628 ? -28.801 -7.331 -52.890 1.00 91.12 628 ALA A CA 1
ATOM 5073 C C . ALA A 1 628 ? -29.889 -7.272 -53.977 1.00 91.12 628 ALA A C 1
ATOM 5075 O O . ALA A 1 628 ? -29.906 -6.319 -54.752 1.00 91.12 628 ALA A O 1
ATOM 5076 N N . GLU A 1 629 ? -30.811 -8.242 -54.008 1.00 92.25 629 GLU A N 1
ATOM 5077 C CA . GLU A 1 629 ? -31.963 -8.246 -54.924 1.00 92.25 629 GLU A CA 1
ATOM 5078 C C . GLU A 1 629 ? -32.936 -7.089 -54.651 1.00 92.25 629 GLU A C 1
ATOM 5080 O O . GLU A 1 629 ? -33.454 -6.488 -55.591 1.00 92.25 629 GLU A O 1
ATOM 5085 N N . ILE A 1 630 ? -33.174 -6.758 -53.377 1.00 92.19 630 ILE A N 1
ATOM 5086 C CA . ILE A 1 630 ? -34.064 -5.655 -52.976 1.00 92.19 630 ILE A CA 1
ATOM 5087 C C . ILE A 1 630 ? -33.397 -4.280 -53.159 1.00 92.19 630 ILE A C 1
ATOM 5089 O O . ILE A 1 630 ? -34.072 -3.293 -53.453 1.00 92.19 630 ILE A O 1
ATOM 5093 N N . GLY A 1 631 ? -32.076 -4.214 -53.004 1.00 93.31 631 GLY A N 1
ATOM 5094 C CA . GLY A 1 631 ? -31.292 -2.988 -53.077 1.00 93.31 631 GLY A CA 1
ATOM 5095 C C . GLY A 1 631 ? -31.055 -2.353 -51.705 1.00 93.31 631 GLY A C 1
ATOM 5096 O O . GLY A 1 631 ? -31.955 -2.241 -50.872 1.00 93.31 631 GLY A O 1
ATOM 5097 N N . VAL A 1 632 ? -29.817 -1.897 -51.488 1.00 92.75 632 VAL A N 1
ATOM 5098 C CA . VAL A 1 632 ? -29.330 -1.386 -50.193 1.00 92.75 632 VAL A CA 1
ATOM 5099 C C . VAL A 1 632 ? -30.159 -0.215 -49.668 1.00 92.75 632 VAL A C 1
ATOM 5101 O O . VAL A 1 632 ? -30.455 -0.174 -48.480 1.00 92.75 632 VAL A O 1
ATOM 5104 N N . GLU A 1 633 ? -30.575 0.712 -50.539 1.00 93.12 633 GLU A N 1
ATOM 5105 C CA . GLU A 1 633 ? -31.383 1.864 -50.115 1.00 93.12 633 GLU A CA 1
ATOM 5106 C C . GLU A 1 633 ? -32.681 1.421 -49.441 1.00 93.12 633 GLU A C 1
ATOM 5108 O O . GLU A 1 633 ? -33.027 1.895 -48.358 1.00 93.12 633 GLU A O 1
ATOM 5113 N N . ARG A 1 634 ? -33.382 0.472 -50.070 1.00 92.00 634 ARG A N 1
ATOM 5114 C CA . ARG A 1 634 ? -34.636 -0.048 -49.543 1.00 92.00 634 ARG A CA 1
ATOM 5115 C C . ARG A 1 634 ? -34.410 -0.794 -48.232 1.00 92.00 634 ARG A C 1
ATOM 5117 O O . ARG A 1 634 ? -35.155 -0.567 -47.285 1.00 92.00 634 ARG A O 1
ATOM 5124 N N . VAL A 1 635 ? -33.395 -1.655 -48.175 1.00 92.62 635 VAL A N 1
ATOM 5125 C CA . VAL A 1 635 ? -33.080 -2.445 -46.976 1.00 92.62 635 VAL A CA 1
ATOM 5126 C C . VAL A 1 635 ? -32.768 -1.535 -45.787 1.00 92.62 635 VAL A C 1
ATOM 5128 O O . VAL A 1 635 ? -33.410 -1.678 -44.751 1.00 92.62 635 VAL A O 1
ATOM 5131 N N . GLU A 1 636 ? -31.862 -0.564 -45.931 1.00 92.50 636 GLU A N 1
ATOM 5132 C CA . GLU A 1 636 ? -31.515 0.358 -44.838 1.00 92.50 636 GLU A CA 1
ATOM 5133 C C . GLU A 1 636 ? -32.721 1.149 -44.336 1.00 92.50 636 GLU A C 1
ATOM 5135 O O . GLU A 1 636 ? -32.976 1.204 -43.132 1.00 92.50 636 GLU A O 1
ATOM 5140 N N . LYS A 1 637 ? -33.504 1.732 -45.252 1.00 91.00 637 LYS A N 1
ATOM 5141 C CA . LYS A 1 637 ? -34.670 2.537 -44.874 1.00 91.00 637 LYS A CA 1
ATOM 5142 C C . LYS A 1 637 ? -35.724 1.703 -44.133 1.00 91.00 637 LYS A C 1
ATOM 5144 O O . LYS A 1 637 ? -36.345 2.223 -43.207 1.00 91.00 637 LYS A O 1
ATOM 5149 N N . GLU A 1 638 ? -35.901 0.422 -44.471 1.00 90.06 638 GLU A N 1
ATOM 5150 C CA . GLU A 1 638 ? -36.775 -0.486 -43.708 1.00 90.06 638 GLU A CA 1
ATOM 5151 C C . GLU A 1 638 ? -36.210 -0.787 -42.316 1.00 90.06 638 GLU A C 1
ATOM 5153 O O . GLU A 1 638 ? -36.929 -0.650 -41.327 1.00 90.06 638 GLU A O 1
ATOM 5158 N N . LEU A 1 639 ? -34.924 -1.151 -42.213 1.00 88.38 639 LEU A N 1
ATOM 5159 C CA . LEU A 1 639 ? -34.293 -1.496 -40.932 1.00 88.38 639 LEU A CA 1
ATOM 5160 C C . LEU A 1 639 ? -34.302 -0.324 -39.938 1.00 88.38 639 LEU A C 1
ATOM 5162 O O . LEU A 1 639 ? -34.505 -0.539 -38.743 1.00 88.38 639 LEU A O 1
ATOM 5166 N N . LEU A 1 640 ? -34.112 0.904 -40.427 1.00 86.44 640 LEU A N 1
ATOM 5167 C CA . LEU A 1 640 ? -34.126 2.123 -39.614 1.00 86.44 640 LEU A CA 1
ATOM 5168 C C . LEU A 1 640 ? -35.544 2.575 -39.225 1.00 86.44 640 LEU A C 1
ATOM 5170 O O . LEU A 1 640 ? -35.713 3.243 -38.205 1.00 86.44 640 LEU A O 1
ATOM 5174 N N . THR A 1 641 ? -36.567 2.212 -40.007 1.00 82.94 641 THR A N 1
ATOM 5175 C CA . THR A 1 641 ? -37.955 2.658 -39.784 1.00 82.94 641 THR A CA 1
ATOM 5176 C C . THR A 1 641 ? -38.779 1.659 -38.969 1.00 82.94 641 THR A C 1
ATOM 5178 O O . THR A 1 641 ? -39.496 2.062 -38.053 1.00 82.94 641 THR A O 1
ATOM 5181 N N . ASP A 1 642 ? -38.709 0.369 -39.298 1.00 77.00 642 ASP A N 1
ATOM 5182 C CA . ASP A 1 642 ? -39.437 -0.715 -38.625 1.00 77.00 642 ASP A CA 1
ATOM 5183 C C . ASP A 1 642 ? -38.615 -2.007 -38.717 1.00 77.00 642 ASP A C 1
ATOM 5185 O O . ASP A 1 642 ? -38.827 -2.830 -39.610 1.00 77.00 642 ASP A O 1
ATOM 5189 N N . PHE A 1 643 ? -37.642 -2.174 -37.811 1.00 78.69 643 PHE A N 1
ATOM 5190 C CA . PHE A 1 643 ? -36.742 -3.327 -37.832 1.00 78.69 643 PHE A CA 1
ATOM 5191 C C . PHE A 1 643 ? -37.537 -4.651 -37.787 1.00 78.69 643 PHE A C 1
ATOM 5193 O O . PHE A 1 643 ? -38.183 -4.962 -36.776 1.00 78.69 643 PHE A O 1
ATOM 5200 N N . PRO A 1 644 ? -37.491 -5.477 -38.848 1.00 76.44 644 PRO A N 1
ATOM 5201 C CA . PRO A 1 644 ? -38.302 -6.678 -38.934 1.00 76.44 644 PRO A CA 1
ATOM 5202 C C . PRO A 1 644 ? -37.718 -7.795 -38.061 1.00 76.44 644 PRO A C 1
ATOM 5204 O O . PRO A 1 644 ? -36.636 -8.323 -38.308 1.00 76.44 644 PRO A O 1
ATOM 5207 N N . VAL A 1 645 ? -38.482 -8.223 -37.053 1.00 78.81 645 VAL A N 1
ATOM 5208 C CA . VAL A 1 645 ? -38.128 -9.382 -36.207 1.00 78.81 645 VAL A CA 1
ATOM 5209 C C . VAL A 1 645 ? -38.148 -10.695 -37.007 1.00 78.81 645 VAL A C 1
ATOM 5211 O O . VAL A 1 645 ? -37.364 -11.613 -36.749 1.00 78.81 645 VAL A O 1
ATOM 5214 N N . PHE A 1 646 ? -39.023 -10.778 -38.010 1.00 87.62 646 PHE A N 1
ATOM 5215 C CA . PHE A 1 646 ? -39.157 -11.925 -38.900 1.00 87.62 646 PHE A CA 1
ATOM 5216 C C . PHE A 1 646 ? -38.832 -11.512 -40.327 1.00 87.62 646 PHE A C 1
ATOM 5218 O O . PHE A 1 646 ? -39.379 -10.534 -40.827 1.00 87.62 646 PHE A O 1
ATOM 5225 N N . LEU A 1 647 ? -38.004 -12.313 -40.987 1.00 89.94 647 LEU A N 1
ATOM 5226 C CA . LEU A 1 647 ? -37.550 -12.116 -42.354 1.00 89.94 647 LEU A CA 1
ATOM 5227 C C . LEU A 1 647 ? -37.900 -13.344 -43.209 1.00 89.94 647 LEU A C 1
ATOM 5229 O O . LEU A 1 647 ? -36.979 -14.049 -43.601 1.00 89.94 647 LEU A O 1
ATOM 5233 N N . PRO A 1 648 ? -39.175 -13.679 -43.496 1.00 89.25 648 PRO A N 1
ATOM 5234 C CA . PRO A 1 648 ? -39.521 -14.855 -44.299 1.00 89.25 648 PRO A CA 1
ATOM 5235 C C . PRO A 1 648 ? -38.927 -14.817 -45.708 1.00 89.25 648 PRO A C 1
ATOM 5237 O O . PRO A 1 648 ? -38.833 -13.763 -46.336 1.00 89.25 648 PRO A O 1
ATOM 5240 N N . LYS A 1 649 ? -38.522 -15.979 -46.228 1.00 84.56 649 LYS A N 1
ATOM 5241 C CA . LYS A 1 649 ? -37.820 -16.054 -47.519 1.00 84.56 649 LYS A CA 1
ATOM 5242 C C . LYS A 1 649 ? -38.717 -15.537 -48.646 1.00 84.56 649 LYS A C 1
ATOM 5244 O O . LYS A 1 649 ? -39.847 -16.001 -48.794 1.00 84.56 649 LYS A O 1
ATOM 5249 N N . GLY A 1 650 ? -38.221 -14.571 -49.420 1.00 82.88 650 GLY A N 1
ATOM 5250 C CA . GLY A 1 650 ? -38.984 -13.912 -50.490 1.00 82.88 650 GLY A CA 1
ATOM 5251 C C . GLY A 1 650 ? -40.089 -12.947 -50.023 1.00 82.88 650 GLY A C 1
ATOM 5252 O O . GLY A 1 650 ? -40.828 -12.433 -50.859 1.00 82.88 650 GLY A O 1
ATOM 5253 N N . LYS A 1 651 ? -40.226 -12.694 -48.712 1.00 85.69 651 LYS A N 1
ATOM 5254 C CA . LYS A 1 651 ? -41.148 -11.706 -48.118 1.00 85.69 651 LYS A CA 1
ATOM 5255 C C . LYS A 1 651 ? -40.490 -11.025 -46.913 1.00 85.69 651 LYS A C 1
ATOM 5257 O O . LYS A 1 651 ? -41.004 -11.092 -45.801 1.00 85.69 651 LYS A O 1
ATOM 5262 N N . LEU A 1 652 ? -39.321 -10.422 -47.140 1.00 84.06 652 LEU A N 1
ATOM 5263 C CA . LEU A 1 652 ? -38.475 -9.885 -46.069 1.00 84.06 652 LEU A CA 1
ATOM 5264 C C . LEU A 1 652 ? -39.132 -8.734 -45.295 1.00 84.06 652 LEU A C 1
ATOM 5266 O O . LEU A 1 652 ? -39.009 -8.676 -44.076 1.00 84.06 652 LEU A O 1
ATOM 5270 N N . PHE A 1 653 ? -39.856 -7.852 -45.983 1.00 86.44 653 PHE A N 1
ATOM 5271 C CA . PHE A 1 653 ? -40.490 -6.681 -45.379 1.00 86.44 653 PHE A CA 1
ATOM 5272 C C . PHE A 1 653 ? -42.013 -6.766 -45.474 1.00 86.44 653 PHE A C 1
ATOM 5274 O O . PHE A 1 653 ? -42.565 -7.356 -46.405 1.00 86.44 653 PHE A O 1
ATOM 5281 N N . LYS A 1 654 ? -42.706 -6.182 -44.487 1.00 80.38 654 LYS A N 1
ATOM 5282 C CA . LYS A 1 654 ? -44.179 -6.143 -44.452 1.00 80.38 654 LYS A CA 1
ATOM 5283 C C . LYS A 1 654 ? -44.754 -5.241 -45.545 1.00 80.38 654 LYS A C 1
ATOM 5285 O O . LYS A 1 654 ? -45.839 -5.523 -46.046 1.00 80.38 654 LYS A O 1
ATOM 5290 N N . ARG A 1 655 ? -44.050 -4.151 -45.868 1.00 83.25 655 ARG A N 1
ATOM 5291 C CA . ARG A 1 655 ? -44.449 -3.193 -46.901 1.00 83.25 655 ARG A CA 1
ATOM 5292 C C . ARG A 1 655 ? -44.138 -3.768 -48.290 1.00 83.25 655 ARG A C 1
ATOM 5294 O O . ARG A 1 655 ? -43.060 -4.341 -48.467 1.00 83.25 655 ARG A O 1
ATOM 5301 N N . PRO A 1 656 ? -45.040 -3.616 -49.274 1.00 84.69 656 PRO A N 1
ATOM 5302 C CA . PRO A 1 656 ? -44.726 -3.850 -50.678 1.00 84.69 656 PRO A CA 1
ATOM 5303 C C . PRO A 1 656 ? -43.470 -3.080 -51.112 1.00 84.69 656 PRO A C 1
ATOM 5305 O O . PRO A 1 656 ? -43.241 -1.948 -50.679 1.00 84.69 656 PRO A O 1
ATOM 5308 N N . LEU A 1 657 ? -42.642 -3.699 -51.958 1.00 83.31 657 LEU A N 1
ATOM 5309 C CA . LEU A 1 657 ? -41.361 -3.117 -52.388 1.00 83.31 657 LEU A CA 1
ATOM 5310 C C . LEU A 1 657 ? -41.535 -1.866 -53.267 1.00 83.31 657 LEU A C 1
ATOM 5312 O O . LEU A 1 657 ? -40.629 -1.040 -53.333 1.00 83.31 657 LEU A O 1
ATOM 5316 N N . ASP A 1 658 ? -42.687 -1.725 -53.920 1.00 83.06 658 ASP A N 1
ATOM 5317 C CA . ASP A 1 658 ? -43.081 -0.588 -54.753 1.00 83.06 658 ASP A CA 1
ATOM 5318 C C . ASP A 1 658 ? -43.702 0.577 -53.959 1.00 83.06 658 ASP A C 1
ATOM 5320 O O . ASP A 1 658 ? -43.844 1.678 -54.492 1.00 83.06 658 ASP A O 1
ATOM 5324 N N . GLU A 1 659 ? -44.038 0.374 -52.682 1.00 87.62 659 GLU A N 1
ATOM 5325 C CA . GLU A 1 659 ? -44.565 1.425 -51.806 1.00 87.62 659 GLU A CA 1
ATOM 5326 C C . GLU A 1 659 ? -43.419 2.275 -51.227 1.00 87.62 659 GLU A C 1
ATOM 5328 O O . GLU A 1 659 ? -42.499 1.707 -50.639 1.00 87.62 659 GLU A O 1
ATOM 5333 N N . PRO A 1 660 ? -43.433 3.618 -51.327 1.00 84.56 660 PRO A N 1
ATOM 5334 C CA . PRO A 1 660 ? -42.369 4.458 -50.775 1.00 84.56 660 PRO A CA 1
ATOM 5335 C C . PRO A 1 660 ? -42.283 4.362 -49.242 1.00 84.56 660 PRO A C 1
ATOM 5337 O O . PRO A 1 660 ? -43.291 4.242 -48.548 1.00 84.56 660 PRO A O 1
ATOM 5340 N N . ILE A 1 661 ? -41.068 4.460 -48.693 1.00 87.50 661 ILE A N 1
ATOM 5341 C CA . ILE A 1 661 ? -40.857 4.487 -47.239 1.00 87.50 661 ILE A CA 1
ATOM 5342 C C . ILE A 1 661 ? -40.953 5.922 -46.748 1.00 87.50 661 ILE A C 1
ATOM 5344 O O . ILE A 1 661 ? -40.083 6.740 -47.028 1.00 87.50 661 ILE A O 1
ATOM 5348 N N . THR A 1 662 ? -41.975 6.202 -45.947 1.00 88.00 662 THR A N 1
ATOM 5349 C CA . THR A 1 662 ? -42.001 7.415 -45.130 1.00 88.00 662 THR A CA 1
ATOM 5350 C C . THR A 1 662 ? -41.048 7.238 -43.951 1.00 88.00 662 THR A C 1
ATOM 5352 O O . THR A 1 662 ? -41.299 6.389 -43.088 1.00 88.00 662 THR A O 1
ATOM 5355 N N . LEU A 1 663 ? -39.965 8.022 -43.928 1.00 89.56 663 LEU A N 1
ATOM 5356 C CA . LEU A 1 663 ? -39.025 8.057 -42.808 1.00 89.56 663 LEU A CA 1
ATOM 5357 C C . LEU A 1 663 ? -39.703 8.627 -41.553 1.00 89.56 663 LEU A C 1
ATOM 5359 O O . LEU A 1 663 ? -40.578 9.496 -41.653 1.00 89.56 663 LEU A O 1
ATOM 5363 N N . PRO A 1 664 ? -39.331 8.146 -40.359 1.00 86.19 664 PRO A N 1
ATOM 5364 C CA . PRO A 1 664 ? -39.850 8.706 -39.126 1.00 86.19 664 PRO A CA 1
ATOM 5365 C C . PRO A 1 664 ? -39.319 10.131 -38.914 1.00 86.19 664 PRO A C 1
ATOM 5367 O O . PRO A 1 664 ? -38.231 10.476 -39.359 1.00 86.19 664 PRO A O 1
ATOM 5370 N N . SER A 1 665 ? -40.061 10.963 -38.180 1.00 87.19 665 SER A N 1
ATOM 5371 C CA . SER A 1 665 ? -39.751 12.396 -38.022 1.00 87.19 665 SER A CA 1
ATOM 5372 C C . SER A 1 665 ? -38.404 12.711 -37.356 1.00 87.19 665 SER A C 1
ATOM 5374 O O . SER A 1 665 ? -37.982 13.861 -37.379 1.00 87.19 665 SER A O 1
ATOM 5376 N N . TRP A 1 666 ? -37.768 11.723 -36.723 1.00 85.25 666 TRP A N 1
ATOM 5377 C CA . TRP A 1 666 ? -36.454 11.837 -36.084 1.00 85.25 666 TRP A CA 1
ATOM 5378 C C . TRP A 1 666 ? -35.288 11.451 -37.009 1.00 85.25 666 TRP A C 1
ATOM 5380 O O . TRP A 1 666 ? -34.143 11.608 -36.605 1.00 85.25 666 TRP A O 1
ATOM 5390 N N . LEU A 1 667 ? -35.560 10.939 -38.216 1.00 89.00 667 LEU A N 1
ATOM 5391 C CA . LEU A 1 667 ? -34.548 10.525 -39.188 1.00 89.00 667 LEU A CA 1
ATOM 5392 C C . LEU A 1 667 ? -34.713 11.323 -40.480 1.00 89.00 667 LEU A C 1
ATOM 5394 O O . LEU A 1 667 ? -35.706 11.171 -41.195 1.00 89.00 667 LEU A O 1
ATOM 5398 N N . SER A 1 668 ? -33.734 12.164 -40.795 1.00 89.62 668 SER A N 1
ATOM 5399 C CA . SER A 1 668 ? -33.726 12.904 -42.056 1.00 89.62 668 SER A CA 1
ATOM 5400 C C . SER A 1 668 ? -33.328 12.017 -43.244 1.00 89.62 668 SER A C 1
ATOM 5402 O O . SER A 1 668 ? -32.656 10.995 -43.096 1.00 89.62 668 SER A O 1
ATOM 5404 N N . GLU A 1 669 ? -33.707 12.431 -44.457 1.00 91.75 669 GLU A N 1
ATOM 5405 C CA . GLU A 1 669 ? -33.257 11.768 -45.693 1.00 91.75 669 GLU A CA 1
ATOM 5406 C C . GLU A 1 669 ? -31.731 11.807 -45.845 1.00 91.75 669 GLU A C 1
ATOM 5408 O O . GLU A 1 669 ? -31.137 10.857 -46.344 1.00 91.75 669 GLU A O 1
ATOM 5413 N N . GLU A 1 670 ? -31.073 12.879 -45.399 1.00 90.44 670 GLU A N 1
ATOM 5414 C CA . GLU A 1 670 ? -29.612 12.989 -45.449 1.00 90.44 670 GLU A CA 1
ATOM 5415 C C . GLU A 1 670 ? -28.937 11.933 -44.562 1.00 90.44 670 GLU A C 1
ATOM 5417 O O . GLU A 1 670 ? -28.050 11.212 -45.023 1.00 90.44 670 GLU A O 1
ATOM 5422 N N . GLU A 1 671 ? -29.409 11.775 -43.323 1.00 88.19 671 GLU A N 1
ATOM 5423 C CA . GLU A 1 671 ? -28.901 10.761 -42.394 1.00 88.19 671 GLU A CA 1
ATOM 5424 C C . GLU A 1 671 ? -29.173 9.345 -42.902 1.00 88.19 671 GLU A C 1
ATOM 5426 O O . GLU A 1 671 ? -28.273 8.507 -42.884 1.00 88.19 671 GLU A O 1
ATOM 5431 N N . ALA A 1 672 ? -30.376 9.070 -43.416 1.00 90.06 672 ALA A N 1
ATOM 5432 C CA . ALA A 1 672 ? -30.684 7.777 -44.023 1.00 90.06 672 ALA A CA 1
ATOM 5433 C C . ALA A 1 672 ? -29.746 7.476 -45.210 1.00 90.06 672 ALA A C 1
ATOM 5435 O O . ALA A 1 672 ? -29.184 6.383 -45.297 1.00 90.06 672 ALA A O 1
ATOM 5436 N N . ASN A 1 673 ? -29.506 8.457 -46.087 1.00 91.81 673 ASN A N 1
ATOM 5437 C CA . ASN A 1 673 ? -28.626 8.307 -47.250 1.00 91.81 673 ASN A CA 1
ATOM 5438 C C . ASN A 1 673 ? -27.157 8.072 -46.875 1.00 91.81 673 ASN A C 1
ATOM 5440 O O . ASN A 1 673 ? -26.432 7.408 -47.625 1.00 91.81 673 ASN A O 1
ATOM 5444 N N . TYR A 1 674 ? -26.714 8.556 -45.713 1.00 90.69 674 TYR A N 1
ATOM 5445 C CA . TYR A 1 674 ? -25.396 8.219 -45.186 1.00 90.69 674 TYR A CA 1
ATOM 5446 C C . TYR A 1 674 ? -25.263 6.708 -44.934 1.00 90.69 674 TYR A C 1
ATOM 5448 O O . TYR A 1 674 ? -24.333 6.089 -45.458 1.00 90.69 674 TYR A O 1
ATOM 5456 N N . TYR A 1 675 ? -26.213 6.088 -44.220 1.00 89.50 675 TYR A N 1
ATOM 5457 C CA . TYR A 1 675 ? -26.200 4.636 -43.974 1.00 89.50 675 TYR A CA 1
ATOM 5458 C C . TYR A 1 675 ? -26.242 3.842 -45.281 1.00 89.50 675 TYR A C 1
ATOM 5460 O O . TYR A 1 675 ? -25.444 2.922 -45.475 1.00 89.50 675 TYR A O 1
ATOM 5468 N N . VAL A 1 676 ? -27.096 4.262 -46.217 1.00 93.69 676 VAL A N 1
ATOM 5469 C CA . VAL A 1 676 ? -27.192 3.660 -47.553 1.00 93.69 676 VAL A CA 1
ATOM 5470 C C . VAL A 1 676 ? -25.845 3.691 -48.265 1.00 93.69 676 VAL A C 1
ATOM 5472 O O . VAL A 1 676 ? -25.384 2.659 -48.744 1.00 93.69 676 VAL A O 1
ATOM 5475 N N . THR A 1 677 ? -25.175 4.842 -48.293 1.00 92.06 677 THR A N 1
ATOM 5476 C CA . THR A 1 677 ? -23.874 4.997 -48.958 1.00 92.06 677 THR A CA 1
ATOM 5477 C C . THR A 1 677 ? -22.804 4.105 -48.326 1.00 92.06 677 THR A C 1
ATOM 5479 O O . THR A 1 677 ? -22.003 3.484 -49.032 1.00 92.06 677 THR A O 1
ATOM 5482 N N . VAL A 1 678 ? -22.795 4.004 -46.993 1.00 88.31 678 VAL A N 1
ATOM 5483 C CA . VAL A 1 678 ? -21.856 3.141 -46.269 1.00 88.31 678 VAL A CA 1
ATOM 5484 C C . VAL A 1 678 ? -22.095 1.675 -46.628 1.00 88.31 678 VAL A C 1
ATOM 5486 O O . VAL A 1 678 ? -21.161 1.014 -47.085 1.00 88.31 678 VAL A O 1
ATOM 5489 N N . PHE A 1 679 ? -23.327 1.177 -46.501 1.00 90.31 679 PHE A N 1
ATOM 5490 C CA . PHE A 1 679 ? -23.642 -0.228 -46.773 1.00 90.31 679 PHE A CA 1
ATOM 5491 C C . PHE A 1 679 ? -23.609 -0.591 -48.262 1.00 90.31 679 PHE A C 1
ATOM 5493 O O . PHE A 1 679 ? -23.334 -1.742 -48.596 1.00 90.31 679 PHE A O 1
ATOM 5500 N N . GLN A 1 680 ? -23.772 0.374 -49.172 1.00 93.44 680 GLN A N 1
ATOM 5501 C CA . GLN A 1 680 ? -23.517 0.174 -50.603 1.00 93.44 680 GLN A CA 1
ATOM 5502 C C . GLN A 1 680 ? -22.045 -0.149 -50.866 1.00 93.44 680 GLN A C 1
ATOM 5504 O O . GLN A 1 680 ? -21.734 -0.972 -51.725 1.00 93.44 680 GLN A O 1
ATOM 5509 N N . LYS A 1 681 ? -21.134 0.482 -50.117 1.00 87.81 681 LYS A N 1
ATOM 5510 C CA . LYS A 1 681 ? -19.691 0.265 -50.244 1.00 87.81 681 LYS A CA 1
ATOM 5511 C C . LYS A 1 681 ? -19.220 -0.992 -49.513 1.00 87.81 681 LYS A C 1
ATOM 5513 O O . LYS A 1 681 ? -18.357 -1.702 -50.024 1.00 87.81 681 LYS A O 1
ATOM 5518 N N . THR A 1 682 ? -19.714 -1.231 -48.299 1.00 81.94 682 THR A N 1
ATOM 5519 C CA . THR A 1 682 ? -19.188 -2.274 -47.400 1.00 81.94 682 THR A CA 1
ATOM 5520 C C . THR A 1 682 ? -19.948 -3.596 -47.483 1.00 81.94 682 THR A C 1
ATOM 5522 O O . THR A 1 682 ? -19.377 -4.644 -47.171 1.00 81.94 682 THR A O 1
ATOM 5525 N N . GLY A 1 683 ? -21.213 -3.566 -47.908 1.00 91.56 683 GLY A N 1
ATOM 5526 C CA . GLY A 1 683 ? -22.131 -4.696 -47.818 1.00 91.56 683 GLY A CA 1
ATOM 5527 C C . GLY A 1 683 ? -22.480 -5.084 -46.374 1.00 91.56 683 GLY A C 1
ATOM 5528 O O . GLY A 1 683 ? -21.959 -4.547 -45.397 1.00 91.56 683 GLY A O 1
ATOM 5529 N N . TYR A 1 684 ? -23.364 -6.073 -46.227 1.00 93.12 684 TYR A N 1
ATOM 5530 C CA . TYR A 1 684 ? -23.897 -6.487 -44.921 1.00 93.12 684 TYR A CA 1
ATOM 5531 C C . TYR A 1 684 ? -23.077 -7.560 -44.204 1.00 93.12 684 TYR A C 1
ATOM 5533 O O . TYR A 1 684 ? -23.216 -7.731 -42.993 1.00 93.12 684 TYR A O 1
ATOM 5541 N N . THR A 1 685 ? -22.202 -8.279 -44.914 1.00 90.00 685 THR A N 1
ATOM 5542 C CA . THR A 1 685 ? -21.484 -9.450 -44.382 1.00 90.00 685 THR A CA 1
ATOM 5543 C C . THR A 1 685 ? -20.774 -9.154 -43.060 1.00 90.00 685 THR A C 1
ATOM 5545 O O . THR A 1 685 ? -20.859 -9.949 -42.124 1.00 90.00 685 THR A O 1
ATOM 5548 N N . GLY A 1 686 ? -20.103 -8.001 -42.960 1.00 79.38 686 GLY A N 1
ATOM 5549 C CA . GLY A 1 686 ? -19.395 -7.587 -41.747 1.00 79.38 686 GLY A CA 1
ATOM 5550 C C . GLY A 1 686 ? -20.325 -7.429 -40.541 1.00 79.38 686 GLY A C 1
ATOM 5551 O O . GLY A 1 686 ? -20.070 -8.020 -39.494 1.00 79.38 686 GLY A O 1
ATOM 5552 N N . ALA A 1 687 ? -21.436 -6.705 -40.704 1.00 83.12 687 ALA A N 1
ATOM 5553 C CA . ALA A 1 687 ? -22.424 -6.499 -39.645 1.00 83.12 687 ALA A CA 1
ATOM 5554 C C . ALA A 1 687 ? -23.123 -7.812 -39.242 1.00 83.12 687 ALA A C 1
ATOM 5556 O O . ALA A 1 687 ? -23.309 -8.100 -38.060 1.00 83.12 687 ALA A O 1
ATOM 5557 N N . LEU A 1 688 ? -23.441 -8.673 -40.211 1.00 91.88 688 LEU A N 1
ATOM 5558 C CA . LEU A 1 688 ? -24.112 -9.951 -39.955 1.00 91.88 688 LEU A CA 1
ATOM 5559 C C . LEU A 1 688 ? -23.216 -10.967 -39.229 1.00 91.88 688 LEU A C 1
ATOM 5561 O O . LEU A 1 688 ? -23.714 -11.826 -38.495 1.00 91.88 688 LEU A O 1
ATOM 5565 N N . ASN A 1 689 ? -21.891 -10.859 -39.370 1.00 87.56 689 ASN A N 1
ATOM 5566 C CA . ASN A 1 689 ? -20.947 -11.735 -38.677 1.00 87.56 689 ASN A CA 1
ATOM 5567 C C . ASN A 1 689 ? -21.008 -11.607 -37.144 1.00 87.56 689 ASN A C 1
ATOM 5569 O O . ASN A 1 689 ? -20.674 -12.575 -36.456 1.00 87.56 689 ASN A O 1
ATOM 5573 N N . PHE A 1 690 ? -21.492 -10.489 -36.590 1.00 82.12 690 PHE A N 1
ATOM 5574 C CA . PHE A 1 690 ? -21.743 -10.380 -35.147 1.00 82.12 690 PHE A CA 1
ATOM 5575 C C . PHE A 1 690 ? -22.803 -11.391 -34.688 1.00 82.12 690 PHE A C 1
ATOM 5577 O O . PHE A 1 690 ? -22.580 -12.127 -33.727 1.00 82.12 690 PHE A O 1
ATOM 5584 N N . TYR A 1 691 ? -23.901 -11.526 -35.437 1.00 89.56 691 TYR A N 1
ATOM 5585 C CA . TYR A 1 691 ? -24.965 -12.493 -35.151 1.00 89.56 691 TYR A CA 1
ATOM 5586 C C . TYR A 1 691 ? -24.527 -13.943 -35.390 1.00 89.56 691 TYR A C 1
ATOM 5588 O O . TYR A 1 691 ? -24.913 -14.843 -34.642 1.00 89.56 691 TYR A O 1
ATOM 5596 N N . ARG A 1 692 ? -23.675 -14.190 -36.394 1.00 92.31 692 ARG A N 1
ATOM 5597 C CA . ARG A 1 692 ? -23.107 -15.528 -36.675 1.00 92.31 692 ARG A CA 1
ATOM 5598 C C . ARG A 1 692 ? -22.220 -16.047 -35.548 1.00 92.31 692 ARG A C 1
ATOM 5600 O O . ARG A 1 692 ? -22.092 -17.254 -35.357 1.00 92.31 692 ARG A O 1
ATOM 5607 N N . ASN A 1 693 ? -21.619 -15.143 -34.778 1.00 86.94 693 ASN A N 1
ATOM 5608 C CA . ASN A 1 693 ? -20.790 -15.510 -33.639 1.00 86.94 693 ASN A CA 1
ATOM 5609 C C . ASN A 1 693 ? -21.587 -15.764 -32.354 1.00 86.94 693 ASN A C 1
ATOM 5611 O O . ASN A 1 693 ? -20.971 -16.141 -31.368 1.00 86.94 693 ASN A O 1
ATOM 5615 N N . PHE A 1 694 ? -22.921 -15.653 -32.322 1.00 86.94 694 PHE A N 1
ATOM 5616 C CA . PHE A 1 694 ? -23.694 -15.844 -31.081 1.00 86.94 694 PHE A CA 1
ATOM 5617 C C . PHE A 1 694 ? -23.427 -17.198 -30.407 1.00 86.94 694 PHE A C 1
ATOM 5619 O O . PHE A 1 694 ? -23.152 -17.249 -29.209 1.00 86.94 694 PHE A O 1
ATOM 5626 N N . ASN A 1 695 ? -23.427 -18.292 -31.174 1.00 88.44 695 ASN A N 1
ATOM 5627 C CA . ASN A 1 695 ? -23.108 -19.616 -30.632 1.00 88.44 695 ASN A CA 1
ATOM 5628 C C . ASN A 1 695 ? -21.631 -19.751 -30.241 1.00 88.44 695 ASN A C 1
ATOM 5630 O O . ASN A 1 695 ? -21.325 -20.382 -29.236 1.00 88.44 695 ASN A O 1
ATOM 5634 N N . ARG A 1 696 ? -20.716 -19.147 -31.007 1.00 84.94 696 ARG A N 1
ATOM 5635 C CA . ARG A 1 696 ? -19.278 -19.190 -30.711 1.00 84.94 696 ARG A CA 1
ATOM 5636 C C . ARG A 1 696 ? -18.938 -18.393 -29.452 1.00 84.94 696 ARG A C 1
ATOM 5638 O O . ARG A 1 696 ? -18.221 -18.891 -28.596 1.00 84.94 696 ARG A O 1
ATOM 5645 N N . ASN A 1 697 ? -19.499 -17.199 -29.302 1.00 82.06 697 ASN A N 1
ATOM 5646 C CA . ASN A 1 697 ? -19.363 -16.376 -28.105 1.00 82.06 697 ASN A CA 1
ATOM 5647 C C . ASN A 1 697 ? -19.959 -17.091 -26.894 1.00 82.06 697 ASN A C 1
ATOM 5649 O O . ASN A 1 697 ? -19.355 -17.082 -25.832 1.00 82.06 697 ASN A O 1
ATOM 5653 N N . TRP A 1 698 ? -21.092 -17.777 -27.053 1.00 85.00 698 TRP A N 1
ATOM 5654 C CA . TRP A 1 698 ? -21.642 -18.627 -25.999 1.00 85.00 698 TRP A CA 1
ATOM 5655 C C . TRP A 1 698 ? -20.679 -19.753 -25.574 1.00 85.00 698 TRP A C 1
ATOM 5657 O O . TRP A 1 698 ? -20.502 -19.971 -24.377 1.00 85.00 698 TRP A O 1
ATOM 5667 N N . GLU A 1 699 ? -20.014 -20.429 -26.522 1.00 83.44 699 GLU A N 1
ATOM 5668 C CA . GLU A 1 699 ? -19.002 -21.456 -26.212 1.00 83.44 699 GLU A CA 1
ATOM 5669 C C . GLU A 1 699 ? -17.800 -20.853 -25.468 1.00 83.44 699 GLU A C 1
ATOM 5671 O O . GLU A 1 699 ? -17.360 -21.403 -24.458 1.00 83.44 699 GLU A O 1
ATOM 5676 N N . LEU A 1 700 ? -17.306 -19.704 -25.935 1.00 78.06 700 LEU A N 1
ATOM 5677 C CA . LEU A 1 700 ? -16.150 -19.016 -25.359 1.00 78.06 700 LEU A CA 1
ATOM 5678 C C . LEU A 1 700 ? -16.439 -18.428 -23.975 1.00 78.06 700 LEU A C 1
ATOM 5680 O O . LEU A 1 700 ? -15.575 -18.467 -23.108 1.00 78.06 700 LEU A O 1
ATOM 5684 N N . LEU A 1 701 ? -17.652 -17.925 -23.742 1.00 77.44 701 LEU A N 1
ATOM 5685 C CA . LEU A 1 701 ? -18.047 -17.282 -22.486 1.00 77.44 701 LEU A CA 1
ATOM 5686 C C . LEU A 1 701 ? -18.518 -18.277 -21.413 1.00 77.44 701 LEU A C 1
ATOM 5688 O O . LEU A 1 701 ? -18.896 -17.871 -20.314 1.00 77.44 701 LEU A O 1
ATOM 5692 N N . LYS A 1 702 ? -18.469 -19.584 -21.689 1.00 79.50 702 LYS A N 1
ATOM 5693 C CA . LYS A 1 702 ? -18.901 -20.637 -20.760 1.00 79.50 702 LYS A CA 1
ATOM 5694 C C . LYS A 1 702 ? -18.247 -20.573 -19.364 1.00 79.50 702 LYS A C 1
ATOM 5696 O O . LYS A 1 702 ? -18.970 -20.817 -18.397 1.00 79.50 702 LYS A O 1
ATOM 5701 N N . PRO A 1 703 ? -16.949 -20.232 -19.203 1.00 81.00 703 PRO A N 1
ATOM 5702 C CA . PRO A 1 703 ? -16.339 -20.063 -17.878 1.00 81.00 703 PRO A CA 1
ATOM 5703 C C . PRO A 1 703 ? -16.967 -18.952 -17.025 1.00 81.00 703 PRO A C 1
ATOM 5705 O O . PRO A 1 703 ? -16.869 -18.997 -15.805 1.00 81.00 703 PRO A O 1
ATOM 5708 N N . TRP A 1 704 ? -17.642 -17.984 -17.650 1.00 75.56 704 TRP A N 1
ATOM 5709 C CA . TRP A 1 704 ? -18.240 -16.829 -16.978 1.00 75.56 704 TRP A CA 1
ATOM 5710 C C . TRP A 1 704 ? -19.736 -16.996 -16.695 1.00 75.56 704 TRP A C 1
ATOM 5712 O O . TRP A 1 704 ? -20.375 -16.060 -16.216 1.00 75.56 704 TRP A O 1
ATOM 5722 N N . VAL A 1 705 ? -20.322 -18.171 -16.945 1.00 80.44 705 VAL A N 1
ATOM 5723 C CA . VAL A 1 705 ? -21.731 -18.442 -16.617 1.00 80.44 705 VAL A CA 1
ATOM 5724 C C . VAL A 1 705 ? -21.972 -18.223 -15.119 1.00 80.44 705 VAL A C 1
ATOM 5726 O O . VAL A 1 705 ? -21.320 -18.839 -14.282 1.00 80.44 705 VAL A O 1
ATOM 5729 N N . GLY A 1 706 ? -22.929 -17.350 -14.788 1.00 79.25 706 GLY A N 1
ATOM 5730 C CA . GLY A 1 706 ? -23.230 -16.940 -13.410 1.00 79.25 706 GLY A CA 1
ATOM 5731 C C . GLY A 1 706 ? -22.394 -15.765 -12.887 1.00 79.25 706 GLY A C 1
ATOM 5732 O O . GLY A 1 706 ? -22.618 -15.317 -11.764 1.00 79.25 706 GLY A O 1
ATOM 5733 N N . SER A 1 707 ? -21.457 -15.241 -13.683 1.00 82.06 707 SER A N 1
ATOM 5734 C CA . SER A 1 707 ? -20.760 -13.994 -13.352 1.00 82.06 707 SER A CA 1
ATOM 5735 C C . SER A 1 707 ? -21.719 -12.811 -13.392 1.00 82.06 707 SER A C 1
ATOM 5737 O O . SER A 1 707 ? -22.606 -12.749 -14.240 1.00 82.06 707 SER A O 1
ATOM 5739 N N . LYS A 1 708 ? -21.498 -11.854 -12.489 1.00 85.00 708 LYS A N 1
ATOM 5740 C CA . LYS A 1 708 ? -22.326 -10.653 -12.345 1.00 85.00 708 LYS A CA 1
ATOM 5741 C C . LYS A 1 708 ? -21.614 -9.410 -12.867 1.00 85.00 708 LYS A C 1
ATOM 5743 O O . LYS A 1 708 ? -20.404 -9.270 -12.669 1.00 85.00 708 LYS A O 1
ATOM 5748 N N . ILE A 1 709 ? -22.363 -8.473 -13.447 1.00 81.88 709 ILE A N 1
ATOM 5749 C CA . ILE A 1 709 ? -21.846 -7.141 -13.794 1.00 81.88 709 ILE A CA 1
ATOM 5750 C C . ILE A 1 709 ? -21.879 -6.277 -12.531 1.00 81.88 709 ILE A C 1
ATOM 5752 O O . ILE A 1 709 ? -22.939 -5.886 -12.051 1.00 81.88 709 ILE A O 1
ATOM 5756 N N . LYS A 1 710 ? -20.699 -6.003 -11.967 1.00 80.31 710 LYS A N 1
ATOM 5757 C CA . LYS A 1 710 ? -20.559 -5.260 -10.700 1.00 80.31 710 LYS A CA 1
ATOM 5758 C C . LYS A 1 710 ? -20.438 -3.744 -10.880 1.00 80.31 710 LYS A C 1
ATOM 5760 O O . LYS A 1 710 ? -20.630 -3.014 -9.909 1.00 80.31 710 LYS A O 1
ATOM 5765 N N . ALA A 1 711 ? -20.115 -3.279 -12.088 1.00 78.12 711 ALA A N 1
ATOM 5766 C CA . ALA A 1 711 ? -20.014 -1.853 -12.377 1.00 78.12 711 ALA A CA 1
ATOM 5767 C C . ALA A 1 711 ? -21.379 -1.171 -12.164 1.00 78.12 711 ALA A C 1
ATOM 5769 O O . ALA A 1 711 ? -22.403 -1.753 -12.549 1.00 78.12 711 ALA A O 1
ATOM 5770 N N . PRO A 1 712 ? -21.419 0.044 -11.581 1.00 81.12 712 PRO A N 1
ATOM 5771 C CA . PRO A 1 712 ? -22.633 0.848 -11.554 1.00 81.12 712 PRO A CA 1
ATOM 5772 C C . PRO A 1 712 ? -23.223 0.928 -12.958 1.00 81.12 712 PRO A C 1
ATOM 5774 O O . PRO A 1 712 ? -22.517 1.280 -13.904 1.00 81.12 712 PRO A O 1
ATOM 5777 N N . THR A 1 713 ? -24.494 0.552 -13.107 1.00 85.75 713 THR A N 1
ATOM 5778 C CA . THR A 1 713 ? -25.117 0.420 -14.429 1.00 85.75 713 THR A CA 1
ATOM 5779 C C . THR A 1 713 ? -26.424 1.199 -14.498 1.00 85.75 713 THR A C 1
ATOM 5781 O O . THR A 1 713 ? -27.280 1.047 -13.630 1.00 85.75 713 THR A O 1
ATOM 5784 N N . LYS A 1 714 ? -26.612 1.996 -15.552 1.00 90.12 714 LYS A N 1
ATOM 5785 C CA . LYS A 1 714 ? -27.896 2.620 -15.899 1.00 90.12 714 LYS A CA 1
ATOM 5786 C C . LYS A 1 714 ? -28.464 1.930 -17.132 1.00 90.12 714 LYS A C 1
ATOM 5788 O O . LYS A 1 714 ? -27.779 1.841 -18.148 1.00 90.12 714 LYS A O 1
ATOM 5793 N N . PHE A 1 715 ? -29.703 1.450 -17.049 1.00 93.81 715 PHE A N 1
ATOM 5794 C CA . PHE A 1 715 ? -30.407 0.861 -18.189 1.00 93.81 715 PHE A CA 1
ATOM 5795 C C . PHE A 1 715 ? -31.596 1.723 -18.609 1.00 93.81 715 PHE A C 1
ATOM 5797 O O . PHE A 1 715 ? -32.403 2.124 -17.765 1.00 93.81 715 PHE A O 1
ATOM 5804 N N . ILE A 1 716 ? -31.695 1.994 -19.910 1.00 93.44 716 ILE A N 1
ATOM 5805 C CA . ILE A 1 716 ? -32.737 2.832 -20.509 1.00 93.44 716 ILE A CA 1
ATOM 5806 C C . ILE A 1 716 ? -33.305 2.099 -21.723 1.00 93.44 716 ILE A C 1
ATOM 5808 O O . ILE A 1 716 ? -32.540 1.660 -22.575 1.00 93.44 716 ILE A O 1
ATOM 5812 N N . VAL A 1 717 ? -34.625 1.968 -21.821 1.00 94.12 717 VAL A N 1
ATOM 5813 C CA . VAL A 1 717 ? -35.307 1.272 -22.924 1.00 94.12 717 VAL A CA 1
ATOM 5814 C C . VAL A 1 717 ? -36.592 1.997 -23.317 1.00 94.12 717 VAL A C 1
ATOM 5816 O O . VAL A 1 717 ? -37.222 2.642 -22.483 1.00 94.12 717 VAL A O 1
ATOM 5819 N N . GLY A 1 718 ? -36.995 1.908 -24.583 1.00 92.94 718 GLY A N 1
ATOM 5820 C CA . GLY A 1 718 ? -38.284 2.420 -25.051 1.00 92.94 718 GLY A CA 1
ATOM 5821 C C . GLY A 1 718 ? -39.444 1.468 -24.735 1.00 92.94 718 GLY A C 1
ATOM 5822 O O . GLY A 1 718 ? -39.305 0.249 -24.821 1.00 92.94 718 GLY A O 1
ATOM 5823 N N . ASP A 1 719 ? -40.623 1.993 -24.404 1.00 93.25 719 ASP A N 1
ATOM 5824 C CA . ASP A 1 719 ? -41.818 1.181 -24.132 1.00 93.25 719 ASP A CA 1
ATOM 5825 C C . ASP A 1 719 ? -42.383 0.462 -25.372 1.00 93.25 719 ASP A C 1
ATOM 5827 O O . ASP A 1 719 ? -43.176 -0.471 -25.225 1.00 93.25 719 ASP A O 1
ATOM 5831 N N . LYS A 1 720 ? -41.967 0.860 -26.580 1.00 89.94 720 LYS A N 1
ATOM 5832 C CA . LYS A 1 720 ? -42.279 0.217 -27.868 1.00 89.94 720 LYS A CA 1
ATOM 5833 C C . LYS A 1 720 ? -41.090 -0.561 -28.441 1.00 89.94 720 LYS A C 1
ATOM 5835 O O . LYS A 1 720 ? -41.159 -1.007 -29.583 1.00 89.94 720 LYS A O 1
ATOM 5840 N N . ASP A 1 721 ? -40.002 -0.713 -27.688 1.00 89.50 721 ASP A N 1
ATOM 5841 C CA . ASP A 1 721 ? -38.818 -1.458 -28.120 1.00 89.50 721 ASP A CA 1
ATOM 5842 C C . ASP A 1 721 ? -39.136 -2.950 -28.349 1.00 89.50 721 ASP A C 1
ATOM 5844 O O . ASP A 1 721 ? -39.774 -3.609 -27.526 1.00 89.50 721 ASP A O 1
ATOM 5848 N N . LEU A 1 722 ? -38.675 -3.499 -29.476 1.00 85.94 722 LEU A N 1
ATOM 5849 C CA . LEU A 1 722 ? -38.939 -4.886 -29.868 1.00 85.94 722 LEU A CA 1
ATOM 5850 C C . LEU A 1 722 ? -38.371 -5.921 -28.882 1.00 85.94 722 LEU A C 1
ATOM 5852 O O . LEU A 1 722 ? -39.012 -6.941 -28.636 1.00 85.94 722 LEU A O 1
ATOM 5856 N N . VAL A 1 723 ? -37.200 -5.661 -28.295 1.00 83.50 723 VAL A N 1
ATOM 5857 C CA . VAL A 1 723 ? -36.547 -6.512 -27.292 1.00 83.50 723 VAL A CA 1
ATOM 5858 C C . VAL A 1 723 ? -37.290 -6.421 -25.968 1.00 83.50 723 VAL A C 1
ATOM 5860 O O . VAL A 1 723 ? -37.499 -7.438 -25.310 1.00 83.50 723 VAL A O 1
ATOM 5863 N N . TYR A 1 724 ? -37.774 -5.232 -25.606 1.00 89.00 724 TYR A N 1
ATOM 5864 C CA . TYR A 1 724 ? -38.573 -5.045 -24.396 1.00 89.00 724 TYR A CA 1
ATOM 5865 C C . TYR A 1 724 ? -39.875 -5.856 -24.404 1.00 89.00 724 TYR A C 1
ATOM 5867 O O . TYR A 1 724 ? -40.353 -6.253 -23.345 1.00 89.00 724 TYR A O 1
ATOM 5875 N N . HIS A 1 725 ? -40.447 -6.148 -25.576 1.00 86.75 725 HIS A N 1
ATOM 5876 C CA . HIS A 1 725 ? -41.637 -7.003 -25.714 1.00 86.75 725 HIS A CA 1
ATOM 5877 C C . HIS A 1 725 ? -41.328 -8.469 -26.041 1.00 86.75 725 HIS A C 1
ATOM 5879 O O . HIS A 1 725 ? -42.259 -9.251 -26.251 1.00 86.75 725 HIS A O 1
ATOM 5885 N N . MET A 1 726 ? -40.059 -8.885 -26.047 1.00 83.50 726 MET A N 1
ATOM 5886 C CA . MET A 1 726 ? -39.735 -10.309 -26.134 1.00 83.50 726 MET A CA 1
ATOM 5887 C C . MET A 1 726 ? -40.245 -11.042 -24.876 1.00 83.50 726 MET A C 1
ATOM 5889 O O . MET A 1 726 ? -40.106 -10.527 -23.760 1.00 83.50 726 MET A O 1
ATOM 5893 N N . PRO A 1 727 ? -40.839 -12.243 -25.012 1.00 80.88 727 PRO A N 1
ATOM 5894 C CA . PRO A 1 727 ? -41.353 -13.015 -23.888 1.00 80.88 727 PRO A CA 1
ATOM 5895 C C . PRO A 1 727 ? -40.294 -13.225 -22.806 1.00 80.88 727 PRO A C 1
ATOM 5897 O O . PRO A 1 727 ? -39.166 -13.622 -23.088 1.00 80.88 727 PRO A O 1
ATOM 5900 N N . GLY A 1 728 ? -40.667 -12.936 -21.559 1.00 82.50 728 GLY A N 1
ATOM 5901 C CA . GLY A 1 728 ? -39.798 -13.048 -20.387 1.00 82.50 728 GLY A CA 1
ATOM 5902 C C . GLY A 1 728 ? -38.870 -11.854 -20.133 1.00 82.50 728 GLY A C 1
ATOM 5903 O O . GLY A 1 728 ? -38.398 -11.711 -19.009 1.00 82.50 728 GLY A O 1
ATOM 5904 N N . ILE A 1 729 ? -38.640 -10.953 -21.100 1.00 87.69 729 ILE A N 1
ATOM 5905 C CA . ILE A 1 729 ? -37.721 -9.816 -20.905 1.00 87.69 729 ILE A CA 1
ATOM 5906 C C . ILE A 1 729 ? -38.278 -8.779 -19.926 1.00 87.69 729 ILE A C 1
ATOM 5908 O O . ILE A 1 729 ? -37.542 -8.312 -19.060 1.00 87.69 729 ILE A O 1
ATOM 5912 N N . LYS A 1 730 ? -39.574 -8.452 -19.992 1.00 91.00 730 LYS A N 1
ATOM 5913 C CA . LYS A 1 730 ? -40.194 -7.536 -19.014 1.00 91.00 730 LYS A CA 1
ATOM 5914 C C . LYS A 1 730 ? -40.113 -8.078 -17.597 1.00 91.00 730 LYS A C 1
ATOM 5916 O O . LYS A 1 730 ? -39.747 -7.338 -16.691 1.00 91.00 730 LYS A O 1
ATOM 5921 N N . ASP A 1 731 ? -40.417 -9.362 -17.427 1.00 89.69 731 ASP A N 1
ATOM 5922 C CA . ASP A 1 731 ? -40.329 -10.012 -16.124 1.00 89.69 731 ASP A CA 1
ATOM 5923 C C . ASP A 1 731 ? -38.884 -10.025 -15.621 1.00 89.69 731 ASP A C 1
ATOM 5925 O O . ASP A 1 731 ? -38.639 -9.708 -14.464 1.00 89.69 731 ASP A O 1
ATOM 5929 N N . TYR A 1 732 ? -37.912 -10.307 -16.491 1.00 89.62 732 TYR A N 1
ATOM 5930 C CA . TYR A 1 732 ? -36.496 -10.245 -16.139 1.00 89.62 732 TYR A CA 1
ATOM 5931 C C . TYR A 1 732 ? -36.062 -8.836 -15.700 1.00 89.62 732 TYR A C 1
ATOM 5933 O O . TYR A 1 732 ? -35.405 -8.698 -14.669 1.00 89.62 732 TYR A O 1
ATOM 5941 N N . ILE A 1 733 ? -36.464 -7.792 -16.433 1.00 90.88 733 ILE A N 1
ATOM 5942 C CA . ILE A 1 733 ? -36.127 -6.393 -16.126 1.00 90.88 733 ILE A CA 1
ATOM 5943 C C . ILE A 1 733 ? -36.776 -5.931 -14.814 1.00 90.88 733 ILE A C 1
ATOM 5945 O O . ILE A 1 733 ? -36.106 -5.298 -14.001 1.00 90.88 733 ILE A O 1
ATOM 5949 N N . HIS A 1 734 ? -38.063 -6.229 -14.604 1.00 92.12 734 HIS A N 1
ATOM 5950 C CA . HIS A 1 734 ? -38.857 -5.623 -13.524 1.00 92.12 734 HIS A CA 1
ATOM 5951 C C . HIS A 1 734 ? -38.992 -6.481 -12.267 1.00 92.12 734 HIS A C 1
ATOM 5953 O O . HIS A 1 734 ? -39.189 -5.932 -11.187 1.00 92.12 734 HIS A O 1
ATOM 5959 N N . ASN A 1 735 ? -38.843 -7.805 -12.364 1.00 90.38 735 ASN A N 1
ATOM 5960 C CA . ASN A 1 735 ? -39.044 -8.728 -11.238 1.00 90.38 735 ASN A CA 1
ATOM 5961 C C . ASN A 1 735 ? -37.719 -9.245 -10.650 1.00 90.38 735 ASN A C 1
ATOM 5963 O O . ASN A 1 735 ? -37.637 -10.372 -10.165 1.00 90.38 735 ASN A O 1
ATOM 5967 N N . GLY A 1 736 ? -36.670 -8.420 -10.690 1.00 85.62 736 GLY A N 1
ATOM 5968 C CA . GLY A 1 736 ? -35.419 -8.640 -9.957 1.00 85.62 736 GLY A CA 1
ATOM 5969 C C . GLY A 1 736 ? -34.365 -9.506 -10.651 1.00 85.62 736 GLY A C 1
ATOM 5970 O O . GLY A 1 736 ? -33.219 -9.484 -10.214 1.00 85.62 736 GLY A O 1
ATOM 5971 N N . GLY A 1 737 ? -34.690 -10.197 -11.749 1.00 89.31 737 GLY A N 1
ATOM 5972 C CA . GLY A 1 737 ? -33.713 -11.010 -12.489 1.00 89.31 737 GLY A CA 1
ATOM 5973 C C . GLY A 1 737 ? -32.537 -10.185 -13.021 1.00 89.31 737 GLY A C 1
ATOM 5974 O O . GLY A 1 737 ? -31.380 -10.564 -12.863 1.00 89.31 737 GLY A O 1
ATOM 5975 N N . PHE A 1 738 ? -32.815 -9.004 -13.573 1.00 91.00 738 PHE A N 1
ATOM 5976 C CA . PHE A 1 738 ? -31.773 -8.121 -14.088 1.00 91.00 738 PHE A CA 1
ATOM 5977 C C . PHE A 1 738 ? -30.924 -7.506 -12.968 1.00 91.00 738 PHE A C 1
ATOM 5979 O O . PHE A 1 738 ? -29.708 -7.409 -13.108 1.00 91.00 738 PHE A O 1
ATOM 5986 N N . GLN A 1 739 ? -31.532 -7.171 -11.826 1.00 90.12 739 GLN A N 1
ATOM 5987 C CA . GLN A 1 739 ? -30.793 -6.739 -10.635 1.00 90.12 739 GLN A CA 1
ATOM 5988 C C . GLN A 1 739 ? -29.930 -7.873 -10.060 1.00 90.12 739 GLN A C 1
ATOM 5990 O O . GLN A 1 739 ? -28.859 -7.627 -9.514 1.00 90.12 739 GLN A O 1
ATOM 5995 N N . GLU A 1 740 ? -30.372 -9.128 -10.161 1.00 90.44 740 GLU A N 1
ATOM 5996 C CA . GLU A 1 740 ? -29.602 -10.275 -9.680 1.00 90.44 740 GLU A CA 1
ATOM 5997 C C . GLU A 1 740 ? -28.296 -10.443 -10.467 1.00 90.44 740 GLU A C 1
ATOM 5999 O O . GLU A 1 740 ? -27.238 -10.648 -9.857 1.00 90.44 740 GLU A O 1
ATOM 6004 N N . ASP A 1 741 ? -28.372 -10.324 -11.795 1.00 88.38 741 ASP A N 1
ATOM 6005 C CA . ASP A 1 741 ? -27.231 -10.428 -12.709 1.00 88.38 741 ASP A CA 1
ATOM 6006 C C . ASP A 1 741 ? -26.391 -9.132 -12.746 1.00 88.38 741 ASP A C 1
ATOM 6008 O O . ASP A 1 741 ? -25.177 -9.176 -12.980 1.00 88.38 741 ASP A O 1
ATOM 6012 N N . VAL A 1 742 ? -27.003 -7.983 -12.439 1.00 89.31 742 VAL A N 1
ATOM 6013 C CA . VAL A 1 742 ? -26.362 -6.661 -12.342 1.00 89.31 742 VAL A CA 1
ATOM 6014 C C . VAL A 1 742 ? -26.685 -6.013 -10.984 1.00 89.31 742 VAL A C 1
ATOM 6016 O O . VAL A 1 742 ? -27.554 -5.147 -10.895 1.00 89.31 742 VAL A O 1
ATOM 6019 N N . PRO A 1 743 ? -25.984 -6.393 -9.895 1.00 88.94 743 PRO A N 1
ATOM 6020 C CA . PRO A 1 743 ? -26.311 -5.946 -8.534 1.00 88.94 743 PRO A CA 1
ATOM 6021 C C . PRO A 1 743 ? -26.278 -4.433 -8.325 1.00 88.94 743 PRO A C 1
ATOM 6023 O O . PRO A 1 743 ? -26.992 -3.923 -7.466 1.00 88.94 743 PRO A O 1
ATOM 6026 N N . SER A 1 744 ? -25.461 -3.731 -9.113 1.00 86.62 744 SER A N 1
ATOM 6027 C CA . SER A 1 744 ? -25.289 -2.274 -9.073 1.00 86.62 744 SER A CA 1
ATOM 6028 C C . SER A 1 744 ? -26.154 -1.549 -10.117 1.00 86.62 744 SER A C 1
ATOM 6030 O O . SER A 1 744 ? -25.851 -0.414 -10.495 1.00 86.62 744 SER A O 1
ATOM 6032 N N . LEU A 1 745 ? -27.194 -2.208 -10.639 1.00 89.56 745 LEU A N 1
ATOM 6033 C CA . LEU A 1 745 ? -28.157 -1.605 -11.554 1.00 89.56 745 LEU A CA 1
ATOM 6034 C C . LEU A 1 745 ? -28.941 -0.512 -10.816 1.00 89.56 745 LEU A C 1
ATOM 6036 O O . LEU A 1 745 ? -29.547 -0.751 -9.771 1.00 89.56 745 LEU A O 1
ATOM 6040 N N . GLN A 1 746 ? -28.898 0.704 -11.352 1.00 87.31 746 GLN A N 1
ATOM 6041 C CA . GLN A 1 746 ? -29.763 1.798 -10.931 1.00 87.31 746 GLN A CA 1
ATOM 6042 C C . GLN A 1 746 ? -31.172 1.609 -11.489 1.00 87.31 746 GLN A C 1
ATOM 6044 O O . GLN A 1 746 ? -31.390 0.826 -12.410 1.00 87.31 746 GLN A O 1
ATOM 6049 N N . GLN A 1 747 ? -32.123 2.398 -10.983 1.00 87.38 747 GLN A N 1
ATOM 6050 C CA . GLN A 1 747 ? -33.497 2.394 -11.475 1.00 87.38 747 GLN A CA 1
ATOM 6051 C C . GLN A 1 747 ? -33.549 2.412 -13.012 1.00 87.38 747 GLN A C 1
ATOM 6053 O O . GLN A 1 747 ? -33.031 3.342 -13.649 1.00 87.38 747 GLN A O 1
ATOM 6058 N N . VAL A 1 748 ? -34.190 1.374 -13.559 1.00 91.25 748 VAL A N 1
ATOM 6059 C CA . VAL A 1 748 ? -34.476 1.201 -14.985 1.00 91.25 748 VAL A CA 1
ATOM 6060 C C . VAL A 1 748 ? -35.373 2.334 -15.463 1.00 91.25 748 VAL A C 1
ATOM 6062 O O . VAL A 1 748 ? -36.379 2.654 -14.829 1.00 91.25 748 VAL A O 1
ATOM 6065 N N . VAL A 1 749 ? -35.020 2.921 -16.603 1.00 94.50 749 VAL A N 1
ATOM 6066 C CA . VAL A 1 749 ? -35.812 3.964 -17.254 1.00 94.50 749 VAL A CA 1
ATOM 6067 C C . VAL A 1 749 ? -36.546 3.354 -18.446 1.00 94.50 749 VAL A C 1
ATOM 6069 O O . VAL A 1 749 ? -35.913 2.834 -19.362 1.00 94.50 749 VAL A O 1
ATOM 6072 N N . VAL A 1 750 ? -37.878 3.426 -18.436 1.00 94.94 750 VAL A N 1
ATOM 6073 C CA . VAL A 1 750 ? -38.726 3.033 -19.571 1.00 94.94 750 VAL A CA 1
ATOM 6074 C C . VAL A 1 750 ? -39.315 4.298 -20.188 1.00 94.94 750 VAL A C 1
ATOM 6076 O O . VAL A 1 750 ? -40.101 4.989 -19.544 1.00 94.94 750 VAL A O 1
ATOM 6079 N N . MET A 1 751 ? -38.914 4.621 -21.415 1.00 93.50 751 MET A N 1
ATOM 6080 C CA . MET A 1 751 ? -39.312 5.846 -22.106 1.00 93.50 751 MET A CA 1
ATOM 6081 C C . MET A 1 751 ? -40.632 5.647 -22.849 1.00 93.50 751 MET A C 1
ATOM 6083 O O . MET A 1 751 ? -40.727 4.793 -23.731 1.00 93.50 751 MET A O 1
ATOM 6087 N N . GLU A 1 752 ? -41.636 6.458 -22.517 1.00 92.56 752 GLU A N 1
ATOM 6088 C CA . GLU A 1 752 ? -42.966 6.380 -23.124 1.00 92.56 752 GLU A CA 1
ATOM 6089 C C . GLU A 1 752 ? -42.957 6.829 -24.591 1.00 92.56 752 GLU A C 1
ATOM 6091 O O . GLU A 1 752 ? -42.407 7.874 -24.954 1.00 92.56 752 GLU A O 1
ATOM 6096 N N . GLY A 1 753 ? -43.614 6.043 -25.439 1.00 88.56 753 GLY A N 1
ATOM 6097 C CA . GLY A 1 753 ? -43.815 6.326 -26.848 1.00 88.56 753 GLY A CA 1
ATOM 6098 C C . GLY A 1 753 ? -42.630 6.021 -27.767 1.00 88.56 753 GLY A C 1
ATOM 6099 O O . GLY A 1 753 ? -42.775 6.272 -28.968 1.00 88.56 753 GLY A O 1
ATOM 6100 N N . VAL A 1 754 ? -41.513 5.479 -27.264 1.00 89.69 754 VAL A N 1
ATOM 6101 C CA . VAL A 1 754 ? -40.234 5.357 -27.993 1.00 89.69 754 VAL A CA 1
ATOM 6102 C C . VAL A 1 754 ? -39.914 3.900 -28.356 1.00 89.69 754 VAL A C 1
ATOM 6104 O O . VAL A 1 754 ? -40.130 2.988 -27.563 1.00 89.69 754 VAL A O 1
ATOM 6107 N N . GLY A 1 755 ? -39.413 3.681 -29.578 1.00 85.88 755 GLY A N 1
ATOM 6108 C CA . GLY A 1 755 ? -38.961 2.378 -30.088 1.00 85.88 755 GLY A CA 1
ATOM 6109 C C . GLY A 1 755 ? -37.483 2.079 -29.796 1.00 85.88 755 GLY A C 1
ATOM 6110 O O . GLY A 1 755 ? -36.939 2.548 -28.804 1.00 85.88 755 GLY A O 1
ATOM 6111 N N . HIS A 1 756 ? -36.827 1.311 -30.673 1.00 87.88 756 HIS A N 1
ATOM 6112 C CA . HIS A 1 756 ? -35.484 0.766 -30.419 1.00 87.88 756 HIS A CA 1
ATOM 6113 C C . HIS A 1 756 ? -34.348 1.801 -30.398 1.00 87.88 756 HIS A C 1
ATOM 6115 O O . HIS A 1 756 ? -33.457 1.743 -29.550 1.00 87.88 756 HIS A O 1
ATOM 6121 N N . PHE A 1 757 ? -34.399 2.782 -31.301 1.00 85.75 757 PHE A N 1
ATOM 6122 C CA . PHE A 1 757 ? -33.350 3.790 -31.492 1.00 85.75 757 PHE A CA 1
ATOM 6123 C C . PHE A 1 757 ? -33.501 4.991 -30.542 1.00 85.75 757 PHE A C 1
ATOM 6125 O O . PHE A 1 757 ? -33.528 6.140 -30.979 1.00 85.75 757 PHE A O 1
ATOM 6132 N N . ILE A 1 758 ? -33.634 4.748 -29.232 1.00 87.69 758 ILE A N 1
ATOM 6133 C CA . ILE A 1 758 ? -33.926 5.789 -28.224 1.00 87.69 758 ILE A CA 1
ATOM 6134 C C . ILE A 1 758 ? -32.949 6.975 -28.266 1.00 87.69 758 ILE A C 1
ATOM 6136 O O . ILE A 1 758 ? -33.359 8.121 -28.085 1.00 87.69 758 ILE A O 1
ATOM 6140 N N . ASN A 1 759 ? -31.679 6.704 -28.580 1.00 84.12 759 ASN A N 1
ATOM 6141 C CA . ASN A 1 759 ? -30.613 7.692 -28.727 1.00 84.12 759 ASN A CA 1
ATOM 6142 C C . ASN A 1 759 ? -30.829 8.649 -29.908 1.00 84.12 759 ASN A C 1
ATOM 6144 O O . ASN A 1 759 ? -30.353 9.775 -29.850 1.00 84.12 759 ASN A O 1
ATOM 6148 N N . MET A 1 760 ? -31.543 8.224 -30.955 1.00 83.69 760 MET A N 1
ATOM 6149 C CA . MET A 1 760 ? -31.873 9.065 -32.111 1.00 83.69 760 MET A CA 1
ATOM 6150 C C . MET A 1 760 ? -33.248 9.721 -31.978 1.00 83.69 760 MET A C 1
ATOM 6152 O O . MET A 1 760 ? -33.433 10.851 -32.411 1.00 83.69 760 MET A O 1
ATOM 6156 N N . VAL A 1 761 ? -34.220 9.041 -31.358 1.00 88.19 761 VAL A N 1
ATOM 6157 C CA . VAL A 1 761 ? -35.582 9.584 -31.210 1.00 88.19 761 VAL A CA 1
ATOM 6158 C C . VAL A 1 761 ? -35.636 10.716 -30.184 1.00 88.19 761 VAL A C 1
ATOM 6160 O O . VAL A 1 761 ? -36.356 11.693 -30.383 1.00 88.19 761 VAL A O 1
ATOM 6163 N N . LYS A 1 762 ? -34.907 10.580 -29.070 1.00 88.44 762 LYS A N 1
ATOM 6164 C CA . LYS A 1 762 ? -34.873 11.566 -27.981 1.00 88.44 762 LYS A CA 1
ATOM 6165 C C . LYS A 1 762 ? -33.435 11.830 -27.501 1.00 88.44 762 LYS A C 1
ATOM 6167 O O . LYS A 1 762 ? -33.117 11.544 -26.343 1.00 88.44 762 LYS A O 1
ATOM 6172 N N . PRO A 1 763 ? -32.562 12.373 -28.368 1.00 86.25 763 PRO A N 1
ATOM 6173 C CA . PRO A 1 763 ? -31.138 12.533 -28.076 1.00 86.25 763 PRO A CA 1
ATOM 6174 C C . PRO A 1 763 ? -30.885 13.387 -26.831 1.00 86.25 763 PRO A C 1
ATOM 6176 O O . PRO A 1 763 ? -30.074 13.005 -25.994 1.00 86.25 763 PRO A O 1
ATOM 6179 N N . ASP A 1 764 ? -31.622 14.485 -26.646 1.00 86.94 764 ASP A N 1
ATOM 6180 C CA . ASP A 1 764 ? -31.433 15.382 -25.496 1.00 86.94 764 ASP A CA 1
ATOM 6181 C C . ASP A 1 764 ? -31.778 14.711 -24.159 1.00 86.94 764 ASP A C 1
ATOM 6183 O O . ASP A 1 764 ? -31.061 14.865 -23.170 1.00 86.94 764 ASP A O 1
ATOM 6187 N N . GLU A 1 765 ? -32.857 13.926 -24.128 1.00 89.00 765 GLU A N 1
ATOM 6188 C CA . GLU A 1 765 ? -33.291 13.199 -22.932 1.00 89.00 765 GLU A CA 1
ATOM 6189 C C . GLU A 1 765 ? -32.292 12.082 -22.582 1.00 89.00 765 GLU A C 1
ATOM 6191 O O . GLU A 1 765 ? -31.913 11.925 -21.421 1.00 89.00 765 GLU A O 1
ATOM 6196 N N . ILE A 1 766 ? -31.784 11.362 -23.591 1.00 87.44 766 ILE A N 1
ATOM 6197 C CA . ILE A 1 766 ? -30.733 10.348 -23.422 1.00 87.44 766 ILE A CA 1
ATOM 6198 C C . ILE A 1 766 ? -29.417 10.973 -22.951 1.00 87.44 766 ILE A C 1
ATOM 6200 O O . ILE A 1 766 ? -28.829 10.487 -21.984 1.00 87.44 766 ILE A O 1
ATOM 6204 N N . ASN A 1 767 ? -28.980 12.071 -23.570 1.00 79.56 767 ASN A N 1
ATOM 6205 C CA . ASN A 1 767 ? -27.776 12.800 -23.170 1.00 79.56 767 ASN A CA 1
ATOM 6206 C C . ASN A 1 767 ? -27.878 13.279 -21.721 1.00 79.56 767 ASN A C 1
ATOM 6208 O O . ASN A 1 767 ? -26.918 13.155 -20.961 1.00 79.56 767 ASN A O 1
ATOM 6212 N N . LYS A 1 768 ? -29.060 13.754 -21.310 1.00 83.75 768 LYS A N 1
ATOM 6213 C CA . LYS A 1 768 ? -29.321 14.123 -19.921 1.00 83.75 768 LYS A CA 1
ATOM 6214 C C . LYS A 1 768 ? -29.193 12.929 -18.976 1.00 83.75 768 LYS A C 1
ATOM 6216 O O . LYS A 1 768 ? -28.490 13.043 -17.978 1.00 83.75 768 LYS A O 1
ATOM 6221 N N . TYR A 1 769 ? -29.804 11.784 -19.285 1.00 84.50 769 TYR A N 1
ATOM 6222 C CA . TYR A 1 769 ? -29.672 10.587 -18.446 1.00 84.50 769 TYR A CA 1
ATOM 6223 C C . TYR A 1 769 ? -28.228 10.083 -18.336 1.00 84.50 769 TYR A C 1
ATOM 6225 O O . TYR A 1 769 ? -27.820 9.663 -17.254 1.00 84.50 769 TYR A O 1
ATOM 6233 N N . ILE A 1 770 ? -27.461 10.127 -19.430 1.00 75.38 770 ILE A N 1
ATOM 6234 C CA . ILE A 1 770 ? -26.039 9.760 -19.443 1.00 75.38 770 ILE A CA 1
ATOM 6235 C C . ILE A 1 770 ? -25.241 10.726 -18.564 1.00 75.38 770 ILE A C 1
ATOM 6237 O O . ILE A 1 770 ? -24.494 10.284 -17.693 1.00 75.38 770 ILE A O 1
ATOM 6241 N N . SER A 1 771 ? -25.431 12.034 -18.757 1.00 69.19 771 SER A N 1
ATOM 6242 C CA . SER A 1 771 ? -24.739 13.072 -17.992 1.00 69.19 771 SER A CA 1
ATOM 6243 C C . SER A 1 771 ? -25.050 12.971 -16.498 1.00 69.19 771 SER A C 1
ATOM 6245 O O . SER A 1 771 ? -24.130 12.849 -15.697 1.00 69.19 771 SER A O 1
ATOM 6247 N N . ASP A 1 772 ? -26.333 12.959 -16.122 1.00 78.69 772 ASP A N 1
ATOM 6248 C CA . ASP A 1 772 ? -26.780 12.886 -14.724 1.00 78.69 772 ASP A CA 1
ATOM 6249 C C . ASP A 1 772 ? -26.260 11.614 -14.024 1.00 78.69 772 ASP A C 1
ATOM 6251 O O . ASP A 1 772 ? -26.031 11.609 -12.813 1.00 78.69 772 ASP A O 1
ATOM 6255 N N . PHE A 1 773 ? -26.081 10.519 -14.770 1.00 73.88 773 PHE A N 1
ATOM 6256 C CA . PHE A 1 773 ? -25.511 9.280 -14.251 1.00 73.88 773 PHE A CA 1
ATOM 6257 C C . PHE A 1 773 ? -23.994 9.370 -14.080 1.00 73.88 773 PHE A C 1
ATOM 6259 O O . PHE A 1 773 ? -23.488 9.054 -13.008 1.00 73.88 773 PHE A O 1
ATOM 6266 N N . PHE A 1 774 ? -23.262 9.827 -15.096 1.00 63.28 774 PHE A N 1
ATOM 6267 C CA . PHE A 1 774 ? -21.801 9.886 -15.042 1.00 63.28 774 PHE A CA 1
ATOM 6268 C C . PHE A 1 774 ? -21.267 10.919 -14.052 1.00 63.28 774 PHE A C 1
ATOM 6270 O O . PHE A 1 774 ? -20.264 10.636 -13.403 1.00 63.28 774 PHE A O 1
ATOM 6277 N N . THR A 1 775 ? -21.953 12.046 -13.833 1.00 65.44 775 THR A N 1
ATOM 6278 C CA . THR A 1 775 ? -21.556 13.042 -12.817 1.00 65.44 775 THR A CA 1
ATOM 6279 C C . THR A 1 775 ? -21.526 12.474 -11.390 1.00 65.44 775 THR A C 1
ATOM 6281 O O . THR A 1 775 ? -20.871 13.038 -10.525 1.00 65.44 775 THR A O 1
ATOM 6284 N N . GLN A 1 776 ? -22.174 11.337 -11.123 1.00 60.91 776 GLN A N 1
ATOM 6285 C CA . GLN A 1 776 ? -22.114 10.666 -9.816 1.00 60.91 776 GLN A CA 1
ATOM 6286 C C . GLN A 1 776 ? -20.757 9.992 -9.540 1.00 60.91 776 GLN A C 1
ATOM 6288 O O . GLN A 1 776 ? -20.519 9.556 -8.415 1.00 60.91 776 GLN A O 1
ATOM 6293 N N . PHE A 1 777 ? -19.896 9.873 -10.556 1.00 55.47 777 PHE A N 1
ATOM 6294 C CA . PHE A 1 777 ? -18.629 9.133 -1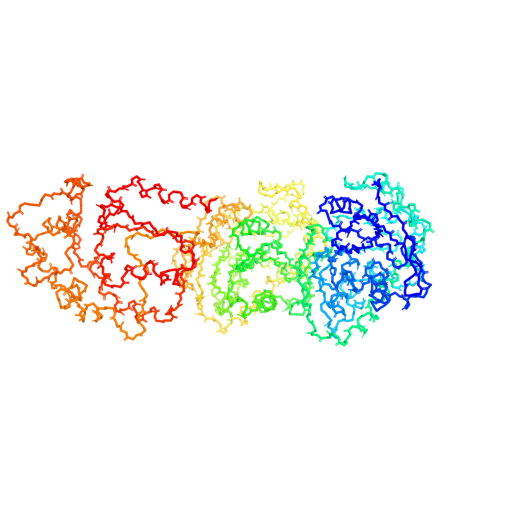0.511 1.00 55.47 777 PHE A CA 1
ATOM 6295 C C . PHE A 1 777 ? -17.418 9.976 -10.947 1.00 55.47 777 PHE A C 1
ATOM 6297 O O . PHE A 1 777 ? -16.346 9.413 -11.196 1.00 55.47 777 PHE A O 1
ATOM 6304 N N . VAL A 1 778 ? -17.612 11.293 -11.090 1.00 44.94 778 VAL A N 1
ATOM 6305 C CA . VAL A 1 778 ? -16.575 12.287 -11.414 1.00 44.94 778 VAL A CA 1
ATOM 6306 C C . VAL A 1 778 ? -16.031 12.905 -10.139 1.00 44.94 778 VAL A C 1
ATOM 6308 O O . VAL A 1 778 ? -16.857 13.250 -9.265 1.00 44.94 778 VAL A O 1
#

Foldseek 3Di:
DPQWDWDWDQFPNKTKIKTKAADAAEEEEFEAPPDALVVCVVVRVVVRVVRYIYMYIGFALFFPIDHDPDLVCQALCNRLRRVVRVCCVPPNCVRAQEHEYEAEHVRLVSVLSNLLVPVRHHQAYEYEQADDDAQDPVQQDLVNCCVQVNCQQPLNQLQDQPRVLVQCVVLAVLVVRLLVQQDQALAGQGQDPPCGNVDDSPDDRDHDPVQDPVNSCVSSVRCNVSPCRSNSSNSNCSSVNSVVCVVCHVPDRPHHYHYDYDPRRNNVFFFDQFPNKTKTKDKAAADFEEEEFEAPPDALVLCVLVRVLVNVVHYIYMYIGFALFFSIDHDPDLVCQALVNRLRRVVRVCCVVPNCVRPQEGAYEAAHVRLVSVLVNLQVCVRHHQEYEYEQDFDDFLDVVDQDLVNCCVQPNCQQVLNQLQDQPRVLVQCVVLPVLQVRLLVQQDQALAGQGQDVPCGNVDDSPDDRDHDPLQDPVNSCVSSVRCVVSPCRSSSSNSNCSSVNSVVCVVCGLAARAHAYEAEYESSENSCSPPCNVVCLVVCVSCSRHVNYDRHYYHYPDYRSCCRVPVVVVSVVPDDDPQEAEDEAAADDAQDLPDQPLNVCCVVPNCQFPLNQLQDPPRVLVVCVVLALLQVLLCCQAPNDRGQPVPCGGPDDSPDDRDHPPLDDPVNSVVSSVVCVVVPCRVVSVVSNCSRVVSVVCNVCRQPAAAHQYEYEHEPAEPNCPDPPNVCCLPVCVSCSRYVNYDDYHYHYPDYRPCCRVPVPVVVVVVVVVVVVRD

Radius of gyration: 34.87 Å; chains: 1; bounding box: 83×52×101 Å

Secondary structure (DSSP, 8-state):
-TT-EEEEEEETTEEEEEEEE-SSSEEEEE--TT--GGGGHHHHHHHHHTT-EEEEEPPTTSTTS---S-GGGGSHHHHHHHHHHHHHHHS-TTT-S-EEEEEETHHHHHHHHHHHH-GGGEEEEEEESS------TT--HHHHHHHHH-TTBHHHHTSSTTHHHHHHHHH-HHHHHHHHHT---SS--B--TT-TTSS-TTSPP---TTS-HHHHHHHHHHHHHH-SHHHHHHHTTHHHHHHHHGGGTT----S-EEEE--TT-TTTTPPEEETTEEE-EEEE-SSSEEEEE--TT--GGGGHHHHHHHHHTT-EEEEEPPTTSTTS---S-GGGGSHHHHHHHHHHHHHHHS-TTT-S-EEEEEEHHHHHHHHHHHHH-TTTEEEEEEES-------TTS-HHHHHHHHH-TTBHHHHTSSTTHHHHHHHHT-HHHHHHHHHT---SS--B--TT-TTSS-TTSPP---TTS-HHHHHHHHHHHHHH-SHHHHHHHHTHHHHHHHTGGGTT----S-EEEEEETT-TTTTSTTHHHHHHTTHHHHH-TTEEEEEEETT--S-HHHHSHHHHHHHS------EEEESS---PPPSSS-HHHHHHHHH-TTBHHHHTSSTTHHHHHHHHH-HHHHHHHHHHS--SB--TT--SSS-TTS-----TTS-HHHHHHHHHHHHHH-SHHHHHHHHTHHHHHHHTGGGTT----S-EEEEEETT-TTTTSTTHHHHHHSSHHHHH-TTB---EEETT--S-HHHHSHHHHHHHHHHHHGGG-